Protein AF-0000000081146715 (afdb_homodimer)

Solvent-accessible surface area (backbone atoms only — not comparable to full-atom values): 45209 Å² total; per-residue (Å²): 127,72,46,74,54,87,83,62,74,78,81,77,80,57,72,87,65,44,76,80,65,66,71,58,29,71,64,42,67,72,44,75,49,73,45,80,36,56,52,77,48,71,72,80,47,85,77,54,49,49,29,38,71,44,79,51,42,86,65,31,27,33,36,48,59,68,23,32,41,35,41,29,32,32,41,24,30,67,86,64,44,73,42,48,93,85,55,58,56,22,58,45,74,35,42,71,51,36,47,24,24,23,55,40,36,24,40,64,80,39,73,76,45,79,46,63,80,45,34,33,60,51,37,51,50,50,51,52,61,66,35,25,54,68,46,35,73,46,67,39,42,38,28,51,28,49,66,72,55,65,40,67,59,45,28,33,28,84,78,42,69,14,60,30,38,33,60,47,19,73,50,38,45,67,39,28,73,38,74,31,43,40,70,66,80,48,55,79,30,61,38,77,46,48,42,63,51,60,48,29,38,34,38,38,36,31,61,39,57,42,43,52,36,31,24,23,65,55,92,77,75,56,58,31,70,46,68,75,44,59,37,38,34,41,27,37,32,32,51,27,71,66,56,52,50,50,48,60,55,48,30,70,75,42,56,38,60,45,66,38,65,35,64,44,71,48,76,48,79,41,61,54,66,36,40,68,46,78,44,73,62,72,40,77,43,75,44,47,33,31,38,34,38,34,30,29,51,38,60,17,71,75,31,25,37,52,41,45,64,76,33,18,38,56,73,44,41,30,34,42,32,32,26,51,71,82,40,55,47,50,81,62,60,48,67,37,37,73,60,94,37,57,32,46,40,65,51,53,51,36,33,36,47,62,58,70,35,58,96,38,73,37,32,41,69,66,22,70,70,38,31,75,55,35,49,27,56,43,44,41,66,70,36,63,51,58,76,49,88,65,29,42,59,74,87,45,76,35,40,32,26,41,38,41,32,30,72,47,52,31,90,48,47,28,26,42,36,39,41,36,33,28,84,28,37,40,34,34,39,70,87,48,50,65,46,79,86,130,89,76,68,49,86,82,34,76,49,72,46,69,58,74,41,68,48,50,78,66,74,56,53,71,48,66,52,54,69,42,51,50,74,46,81,36,58,51,78,50,72,72,80,48,85,76,55,47,49,29,38,72,45,80,50,42,86,65,30,28,34,37,46,60,69,23,32,42,37,40,28,32,33,41,24,30,69,87,64,45,73,41,49,92,84,58,57,55,22,57,46,75,34,42,71,50,37,46,24,25,24,52,38,36,23,41,63,82,38,73,77,39,84,46,63,78,45,34,34,60,51,36,51,49,50,51,54,63,63,27,17,56,45,15,33,68,9,65,38,37,28,25,50,27,50,64,72,54,65,40,68,57,45,29,34,27,86,78,41,67,15,59,30,38,32,59,48,18,73,42,37,44,68,36,24,50,31,59,28,36,40,68,65,80,48,54,79,30,63,36,87,60,62,42,64,52,62,50,30,39,34,40,38,35,32,60,42,58,40,43,53,35,31,24,23,66,54,92,77,75,55,58,31,70,46,67,75,46,58,36,39,34,42,28,37,32,33,51,27,69,68,55,51,53,50,50,60,54,48,29,70,78,42,58,48,74,45,68,38,66,34,69,50,75,48,75,48,80,42,61,55,66,38,40,68,46,77,43,72,62,72,40,78,40,74,43,47,36,32,39,34,40,33,31,28,54,39,62,17,72,75,29,25,37,53,42,44,63,75,35,19,39,56,70,45,40,28,35,42,31,30,27,51,69,82,39,54,47,51,79,65,58,48,67,35,37,72,60,94,80,57,45,50,62,65,52,52,52,36,33,35,46,64,58,67,36,58,96,44,100,57,54,51,68,69,45,78,70,36,31,76,55,36,49,27,57,43,44,41,69,69,36,78,78,58,75,49,89,89,45,90,65,60,55,42,77,33,40,32,26,42,39,40,32,31,71,45,52,30,89,48,48,28,25,42,37,39,40,35,33,27,84,29,36,39,36,35,38,71,87,50,49,64,44,78,87

Secondary structure (DSSP, 8-state):
-PBPPSS-------GGG-TT-PPPB--SEEEEEEEEE--SS-TT-TTPPEEEEEPPPTTEEE-GGG-EEEEEEEEEETTSPPPPTT--EEEPS-HHHHTEEEEEEEETTEE-----S-HHHHHHHHHHHH--HHHHTTGGGGGT-----TTTT---TTTSS-HHHHHHHHHHGGG--EEEEE----GGGG-SSPBPTT--EEEEEEEPPHHHHEEE--SS--EEEEEEEEEEEEEEEEE-HHHHHHHHHHHHHS-EEEEEEEEEEEEEEE-TT-SEEEEEEEEEEEPPSEEEEEEEEHHHHT--SSS-TT-B--TTEEEEEEEETTEEEEEEEEE-B-SSS-B-HHHHHHHHHHTT-TTSS---S--HHHHHTTB--EEEES-TT--GGGSEEPP-EEEEEEEEEESS--SS-EEEEEEEEEEEEEEE-TT--EEE-/-PPPPSS---B---GGG-TT-PPPEE-SEEEEEEEEE--SS-TT-TTSPEEEEEPPPTTEEE-GGG-EEEEEEEEEETTSPPPPTT--EEEPS-HHHHTEEEEEEEETTEEEE---TTHHHHHHHHHHHH--HHHHTTGGGGGT-----TTTT---TTTSS-HHHHHHHHHHGGG--EEEEE----GGGG-SSPBPTT--EEEEEEEPPHHHHEEE--SS--EEEEEEEEEEEEEEEEE-HHHHHHHHHHHHHS-EEEEEEEEEEEEEEE-TT-SEEEEEEEEEEEPPSEEEEEEEEHHHHT--SSS-TT-B--TTEEEEEEEETTEEEEEEEEE-B-SSS-B-HHHHHHHHHHTT-TTSS---S--HHHHTTTB--EEEES-TT---TTS-PPB-EEEEEEEEEESS--SS-EEEEEEEEEEEEEEE-TT--EEE-

Foldseek 3Di:
DDDDDPPDPDDDDDPVPVVVPDDDDDAWFDDKDKDKWFFPDDLPDPFFWTKTKDDFDLFKWFQLLPKKKKFKKAKDFLVRHWDDPPFAKFWQALLVFQQFQDKWKDKVRHTPFDADSHRSVLVVVCCQLAAFDVCQCPVSCLSLGHQWDPDSLALGCPDGPTPSSVSRSVQHPRGHMDMHMDHRSTWVSPWPDIGDTPIMMMMITGGDFQLQTMAGPDPDGGMGMGIDGMIIIIIMTGTDPVVSVVVLVVLQVPWDKTKTKHKYKDKDKDFFQDFKDKFWQPDFWWDFQKKKKFKAFPPSVNGHNRGHRQQGACLQWAWKWKAKQRATVPNDTQGAGLPPVLPRVVQVQQSCVQSPNHPHPGRGSDDSVVCNGRNVMGMGRPHPVPPPRVDDDDTDTIGMMMIIGHPGTHRHMMMMMMMTIHMKMWIQHSVRDIDID/DDDDDPVDPDDDDDPVPPPPDDDDDDAWFDDKDKDKWFFPDDLPDVFFWTKTKDDFDLFKWFQLLPKKKKFKKAKDFLVRHWDDQPFFKFWQALLLFQQFQWKWKDKVRHTPFGADSHRVVLVVVCCQLAAFPVCQCPVSCLSLHHQWDPDSLALGCPDGPTPSSVSRSVQHPRGHIHMHMDHRSTWVSPWPDIGDTPIMMMMITGGDFQLLTMAGPDPDGGMDMGIDGMIIIIIMIGTDPVVSVVVLVVLQVPWDKTKTKHKYKDKDKDFFQDFKDKFWQPDFWWDFQKKKKFKAFPDSVNGHNRGHRQQGACLQWAWKWKAKQRATVPNDTQGAGLPPVLPRVVQVQQSCVQSPNPPHPGRGSDDSVVCNGRNVMGMGRPHPVPPPPVDDDDTDTIGMMMIIGHPGTHRHMMMMMMMTIHMKMWIQHSVRDIDID

Structure (mmCIF, N/CA/C/O backbone):
data_AF-0000000081146715-model_v1
#
loop_
_entity.id
_entity.type
_entity.pdbx_description
1 polymer 'Uncharacterized protein'
#
loop_
_atom_site.group_PDB
_atom_site.id
_atom_site.type_symbol
_atom_site.label_atom_id
_atom_site.label_alt_id
_atom_site.label_comp_id
_atom_site.label_asym_id
_atom_site.label_entity_id
_atom_site.label_seq_id
_atom_site.pdbx_PDB_ins_code
_atom_site.Cartn_x
_atom_site.Cartn_y
_atom_site.Cartn_z
_atom_site.occupancy
_atom_site.B_iso_or_equiv
_atom_site.auth_seq_id
_atom_site.auth_comp_id
_atom_site.auth_asym_id
_atom_site.auth_atom_id
_atom_site.pdbx_PDB_model_num
ATOM 1 N N . MET A 1 1 ? 29.25 29.656 8.055 1 38.78 1 MET A N 1
ATOM 2 C CA . MET A 1 1 ? 30.109 28.547 8.5 1 38.78 1 MET A CA 1
ATOM 3 C C . MET A 1 1 ? 29.281 27.297 8.75 1 38.78 1 MET A C 1
ATOM 5 O O . MET A 1 1 ? 28.234 27.359 9.422 1 38.78 1 MET A O 1
ATOM 9 N N . ALA A 1 2 ? 29.469 26.297 7.902 1 53.12 2 ALA A N 1
ATOM 10 C CA . ALA A 1 2 ? 28.781 25.031 8.039 1 53.12 2 ALA A CA 1
ATOM 11 C C . ALA A 1 2 ? 29.422 24.172 9.125 1 53.12 2 ALA A C 1
ATOM 13 O O . ALA A 1 2 ? 30.625 24.203 9.328 1 53.12 2 ALA A O 1
ATOM 14 N N . PHE A 1 3 ? 28.578 23.719 10.188 1 57.59 3 PHE A N 1
ATOM 15 C CA . PHE A 1 3 ? 29.094 22.938 11.297 1 57.59 3 PHE A CA 1
ATOM 16 C C . PHE A 1 3 ? 28.766 21.453 11.125 1 57.59 3 PHE A C 1
ATOM 18 O O . PHE A 1 3 ? 27.672 21.109 10.68 1 57.59 3 PHE A O 1
ATOM 25 N N . VAL A 1 4 ? 29.875 20.609 11.125 1 52.94 4 VAL A N 1
ATOM 26 C CA . VAL A 1 4 ? 29.734 19.156 11.172 1 52.94 4 VAL A CA 1
ATOM 27 C C . VAL A 1 4 ? 29.156 18.75 12.531 1 52.94 4 VAL A C 1
ATOM 29 O O . VAL A 1 4 ? 29.453 19.359 13.555 1 52.94 4 VAL A O 1
ATOM 32 N N . SER A 1 5 ? 28.219 17.938 12.414 1 57.41 5 SER A N 1
ATOM 33 C CA . SER A 1 5 ? 27.688 17.438 13.672 1 57.41 5 SER A CA 1
ATOM 34 C C . SER A 1 5 ? 28.781 16.797 14.516 1 57.41 5 SER A C 1
ATOM 36 O O . SER A 1 5 ? 29.719 16.188 13.977 1 57.41 5 SER A O 1
ATOM 38 N N . ASP A 1 6 ? 28.922 17.219 15.688 1 57.03 6 ASP A N 1
ATOM 39 C CA . ASP A 1 6 ? 29.922 16.703 16.625 1 57.03 6 ASP A CA 1
ATOM 40 C C . ASP A 1 6 ? 29.781 15.188 16.781 1 57.03 6 ASP A C 1
ATOM 42 O O . ASP A 1 6 ? 30.703 14.523 17.266 1 57.03 6 ASP A O 1
ATOM 46 N N . LEU A 1 7 ? 28.656 14.664 16.453 1 56.78 7 LEU A N 1
ATOM 47 C CA . LEU A 1 7 ? 28.422 13.273 16.828 1 56.78 7 LEU A CA 1
ATOM 48 C C . LEU A 1 7 ? 28.938 12.32 15.758 1 56.78 7 LEU A C 1
ATOM 50 O O . LEU A 1 7 ? 29.391 11.219 16.062 1 56.78 7 LEU A O 1
ATOM 54 N N . ASN A 1 8 ? 28.719 12.602 14.5 1 56.78 8 ASN A N 1
ATOM 55 C CA . ASN A 1 8 ? 29.219 11.734 13.438 1 56.78 8 ASN A CA 1
ATOM 56 C C . ASN A 1 8 ? 30.109 12.484 12.469 1 56.78 8 ASN A C 1
ATOM 58 O O . ASN A 1 8 ? 29.641 13.266 11.641 1 56.78 8 ASN A O 1
ATOM 62 N N . THR A 1 9 ? 31.375 12.391 12.672 1 63.06 9 THR A N 1
ATOM 63 C CA . THR A 1 9 ? 32.406 13.125 11.945 1 63.06 9 THR A CA 1
ATOM 64 C C . THR A 1 9 ? 32.75 12.438 10.633 1 63.06 9 THR A C 1
ATOM 66 O O . THR A 1 9 ? 33.594 12.898 9.883 1 63.06 9 THR A O 1
ATOM 69 N N . GLY A 1 10 ? 32.156 11.336 10.492 1 65.56 10 GLY A N 1
ATOM 70 C CA . GLY A 1 10 ? 32.469 10.68 9.234 1 65.56 10 GLY A CA 1
ATOM 71 C C . GLY A 1 10 ? 32 11.461 8.016 1 65.56 10 GLY A C 1
ATOM 72 O O . GLY A 1 10 ? 30.906 12.008 8 1 65.56 10 GLY A O 1
ATOM 73 N N . VAL A 1 11 ? 33.062 11.789 7.156 1 68.75 11 VAL A N 1
ATOM 74 C CA . VAL A 1 11 ? 32.781 12.508 5.922 1 68.75 11 VAL A CA 1
ATOM 75 C C . VAL A 1 11 ? 32.75 11.539 4.746 1 68.75 11 VAL A C 1
ATOM 77 O O . VAL A 1 11 ? 33.562 10.633 4.66 1 68.75 11 VAL A O 1
ATOM 80 N N . GLN A 1 12 ? 31.688 11.477 4.086 1 70.88 12 GLN A N 1
ATOM 81 C CA . GLN A 1 12 ? 31.594 10.648 2.891 1 70.88 12 GLN A CA 1
ATOM 82 C C . GLN A 1 12 ? 31.188 11.477 1.677 1 70.88 12 GLN A C 1
ATOM 84 O O . GLN A 1 12 ? 30.438 12.461 1.806 1 70.88 12 GLN A O 1
ATOM 89 N N . GLU A 1 13 ? 31.875 11.156 0.537 1 70.62 13 GLU A N 1
ATOM 90 C CA . GLU A 1 13 ? 31.5 11.766 -0.735 1 70.62 13 GLU A CA 1
ATOM 91 C C . GLU A 1 13 ? 30.266 11.109 -1.321 1 70.62 13 GLU A C 1
ATOM 93 O O . GLU A 1 13 ? 30.094 9.891 -1.235 1 70.62 13 GLU A O 1
ATOM 98 N N . PRO A 1 14 ? 29.391 11.945 -1.82 1 70.62 14 PRO A N 1
ATOM 99 C CA . PRO A 1 14 ? 28.25 11.344 -2.518 1 70.62 14 PRO A CA 1
ATOM 100 C C . PRO A 1 14 ? 28.672 10.453 -3.684 1 70.62 14 PRO A C 1
ATOM 102 O O . PRO A 1 14 ? 29.734 10.664 -4.273 1 70.62 14 PRO A O 1
ATOM 105 N N . GLU A 1 15 ? 27.891 9.539 -3.906 1 71.81 15 GLU A N 1
ATOM 106 C CA . GLU A 1 15 ? 28.172 8.562 -4.953 1 71.81 15 GLU A CA 1
ATOM 107 C C . GLU A 1 15 ? 28.406 9.242 -6.297 1 71.81 15 GLU A C 1
ATOM 109 O O . GLU A 1 15 ? 29.234 8.781 -7.094 1 71.81 15 GLU A O 1
ATOM 114 N N . ASP A 1 16 ? 27.75 10.352 -6.422 1 68 16 ASP A N 1
ATOM 115 C CA . ASP A 1 16 ? 27.828 11.055 -7.699 1 68 16 ASP A CA 1
ATOM 116 C C . ASP A 1 16 ? 29.234 11.617 -7.934 1 68 16 ASP A C 1
ATOM 118 O O . ASP A 1 16 ? 29.609 11.906 -9.07 1 68 16 ASP A O 1
ATOM 122 N N . LEU A 1 17 ? 29.891 11.648 -6.855 1 67.62 17 LEU A N 1
ATOM 123 C CA . LEU A 1 17 ? 31.203 12.242 -6.965 1 67.62 17 LEU A CA 1
ATOM 124 C C . LEU A 1 17 ? 32.281 11.172 -7.043 1 67.62 17 LEU A C 1
ATOM 126 O O . LEU A 1 17 ? 33.469 11.477 -7.195 1 67.62 17 LEU A O 1
ATOM 130 N N . LEU A 1 18 ? 31.797 9.93 -6.922 1 70.56 18 LEU A N 1
ATOM 131 C CA . LEU A 1 18 ? 32.75 8.844 -7.09 1 70.56 18 LEU A CA 1
ATOM 132 C C . LEU A 1 18 ? 33.094 8.641 -8.562 1 70.56 18 LEU A C 1
ATOM 134 O O . LEU A 1 18 ? 32.844 7.578 -9.125 1 70.56 18 LEU A O 1
ATOM 138 N N . LEU A 1 19 ? 33.781 9.586 -9.047 1 69.38 19 LEU A N 1
ATOM 139 C CA . LEU A 1 19 ? 34 9.695 -10.484 1 69.38 19 LEU A CA 1
ATOM 140 C C . LEU A 1 19 ? 34.969 8.609 -10.961 1 69.38 19 LEU A C 1
ATOM 142 O O . LEU A 1 19 ? 34.969 8.266 -12.148 1 69.38 19 LEU A O 1
ATOM 146 N N . PHE A 1 20 ? 35.688 8.195 -10.102 1 66.81 20 PHE A N 1
ATOM 147 C CA . PHE A 1 20 ? 36.719 7.254 -10.508 1 66.81 20 PHE A CA 1
ATOM 148 C C . PHE A 1 20 ? 36.344 5.832 -10.117 1 66.81 20 PHE A C 1
ATOM 150 O O . PHE A 1 20 ? 37.125 4.898 -10.32 1 66.81 20 PHE A O 1
ATOM 157 N N . ALA A 1 21 ? 35.219 5.863 -9.469 1 68.12 21 ALA A N 1
ATOM 158 C CA . ALA A 1 21 ? 34.719 4.52 -9.141 1 68.12 21 ALA A CA 1
ATOM 159 C C . ALA A 1 21 ? 34.094 3.854 -10.352 1 68.12 21 ALA A C 1
ATOM 161 O O . ALA A 1 21 ? 33 4.246 -10.789 1 68.12 21 ALA A O 1
ATOM 162 N N . ASP A 1 22 ? 34.844 3.09 -11.117 1 64.5 22 ASP A N 1
ATOM 163 C CA . ASP A 1 22 ? 34.344 2.41 -12.312 1 64.5 22 ASP A CA 1
ATOM 164 C C . ASP A 1 22 ? 33.562 1.148 -11.938 1 64.5 22 ASP A C 1
ATOM 166 O O . ASP A 1 22 ? 33.906 0.464 -10.977 1 64.5 22 ASP A O 1
ATOM 170 N N . PRO A 1 23 ? 32.406 1.051 -12.617 1 70.38 23 PRO A N 1
ATOM 171 C CA . PRO A 1 23 ? 31.703 -0.214 -12.391 1 70.38 23 PRO A CA 1
ATOM 172 C C . PRO A 1 23 ? 32.5 -1.429 -12.836 1 70.38 23 PRO A C 1
ATOM 174 O O . PRO A 1 23 ? 33.344 -1.323 -13.742 1 70.38 23 PRO A O 1
ATOM 177 N N . PRO A 1 24 ? 32.375 -2.482 -12.125 1 71.69 24 PRO A N 1
ATOM 178 C CA . PRO A 1 24 ? 33.094 -3.695 -12.508 1 71.69 24 PRO A CA 1
ATOM 179 C C . PRO A 1 24 ? 32.625 -4.273 -13.836 1 71.69 24 PRO A C 1
ATOM 181 O O . PRO A 1 24 ? 31.516 -4.008 -14.266 1 71.69 24 PRO A O 1
ATOM 184 N N . ASN A 1 25 ? 33.562 -4.906 -14.578 1 69.94 25 ASN A N 1
ATOM 185 C CA . ASN A 1 25 ? 33.219 -5.621 -15.805 1 69.94 25 ASN A CA 1
ATOM 186 C C . ASN A 1 25 ? 32.438 -6.898 -15.5 1 69.94 25 ASN A C 1
ATOM 188 O O . ASN A 1 25 ? 32.75 -7.602 -14.539 1 69.94 25 ASN A O 1
ATOM 192 N N . GLN A 1 26 ? 31.375 -6.996 -16.219 1 73.56 26 GLN A N 1
ATOM 193 C CA . GLN A 1 26 ? 30.625 -8.242 -16.109 1 73.56 26 GLN A CA 1
ATOM 194 C C . GLN A 1 26 ? 31.031 -9.227 -17.203 1 73.56 26 GLN A C 1
ATOM 196 O O . GLN A 1 26 ? 30.781 -8.977 -18.391 1 73.56 26 GLN A O 1
ATOM 201 N N . VAL A 1 27 ? 31.703 -10.273 -16.812 1 73.44 27 VAL A N 1
ATOM 202 C CA . VAL A 1 27 ? 32.156 -11.258 -17.781 1 73.44 27 VAL A CA 1
ATOM 203 C C . VAL A 1 27 ? 31.562 -12.625 -17.453 1 73.44 27 VAL A C 1
ATOM 205 O O . VAL A 1 27 ? 31.703 -13.578 -18.219 1 73.44 27 VAL A O 1
ATOM 208 N N . ALA A 1 28 ? 30.766 -12.68 -16.5 1 79.31 28 ALA A N 1
ATOM 209 C CA . ALA A 1 28 ? 30.266 -13.961 -15.984 1 79.31 28 ALA A CA 1
ATOM 210 C C . ALA A 1 28 ? 29.172 -14.516 -16.875 1 79.31 28 ALA A C 1
ATOM 212 O O . ALA A 1 28 ? 29.109 -15.727 -17.109 1 79.31 28 ALA A O 1
ATOM 213 N N . VAL A 1 29 ? 28.328 -13.68 -17.438 1 82.5 29 VAL A N 1
ATOM 214 C CA . VAL A 1 29 ? 27.219 -14.109 -18.281 1 82.5 29 VAL A CA 1
ATOM 215 C C . VAL A 1 29 ? 27.562 -13.906 -19.75 1 82.5 29 VAL A C 1
ATOM 217 O O . VAL A 1 29 ? 27.859 -12.781 -20.172 1 82.5 29 VAL A O 1
ATOM 220 N N . GLN A 1 30 ? 27.5 -14.953 -20.438 1 82.38 30 GLN A N 1
ATOM 221 C CA . GLN A 1 30 ? 27.859 -14.883 -21.844 1 82.38 30 GLN A CA 1
ATOM 222 C C . GLN A 1 30 ? 26.641 -14.617 -22.719 1 82.38 30 GLN A C 1
ATOM 224 O O . GLN A 1 30 ? 26.703 -13.852 -23.672 1 82.38 30 GLN A O 1
ATOM 229 N N . LYS A 1 31 ? 25.656 -15.375 -22.344 1 85.31 31 LYS A N 1
ATOM 230 C CA . LYS A 1 31 ? 24.453 -15.289 -23.172 1 85.31 31 LYS A CA 1
ATOM 231 C C . LYS A 1 31 ? 23.203 -15.617 -22.375 1 85.31 31 LYS A C 1
ATOM 233 O O . LYS A 1 31 ? 23.219 -16.5 -21.516 1 85.31 31 LYS A O 1
ATOM 238 N N . ILE A 1 32 ? 22.141 -14.844 -22.641 1 88.69 32 ILE A N 1
ATOM 239 C CA . ILE A 1 32 ? 20.797 -15.141 -22.141 1 88.69 32 ILE A CA 1
ATOM 240 C C . ILE A 1 32 ? 19.828 -15.273 -23.297 1 88.69 32 ILE A C 1
ATOM 242 O O . ILE A 1 32 ? 19.781 -14.422 -24.188 1 88.69 32 ILE A O 1
ATOM 246 N N . TYR A 1 33 ? 19.125 -16.422 -23.359 1 89.12 33 TYR A N 1
ATOM 247 C CA . TYR A 1 33 ? 18.203 -16.625 -24.469 1 89.12 33 TYR A CA 1
ATOM 248 C C . TYR A 1 33 ? 17 -17.469 -24.047 1 89.12 33 TYR A C 1
ATOM 250 O O . TYR A 1 33 ? 17.047 -18.141 -23 1 89.12 33 TYR A O 1
ATOM 258 N N . TYR A 1 34 ? 15.938 -17.438 -24.812 1 92.81 34 TYR A N 1
ATOM 259 C CA . TYR A 1 34 ? 14.727 -18.203 -24.547 1 92.81 34 TYR A CA 1
ATOM 260 C C . TYR A 1 34 ? 14.672 -19.438 -25.453 1 92.81 34 TYR A C 1
ATOM 262 O O . TYR A 1 34 ? 14.859 -19.344 -26.656 1 92.81 34 TYR A O 1
ATOM 270 N N . SER A 1 35 ? 14.469 -20.5 -24.812 1 94.12 35 SER A N 1
ATOM 271 C CA . SER A 1 35 ? 14.203 -21.75 -25.516 1 94.12 35 SER A CA 1
ATOM 272 C C . SER A 1 35 ? 12.711 -22.078 -25.5 1 94.12 35 SER A C 1
ATOM 274 O O . SER A 1 35 ? 12.102 -22.141 -24.422 1 94.12 35 SER A O 1
ATOM 276 N N . GLU A 1 36 ? 12.188 -22.328 -26.641 1 95.5 36 GLU A N 1
ATOM 277 C CA . GLU A 1 36 ? 10.773 -22.688 -26.734 1 95.5 36 GLU A CA 1
ATOM 278 C C . GLU A 1 36 ? 10.578 -24.203 -26.625 1 95.5 36 GLU A C 1
ATOM 280 O O . GLU A 1 36 ? 11.094 -24.953 -27.438 1 95.5 36 GLU A O 1
ATOM 285 N N . ILE A 1 37 ? 9.867 -24.531 -25.625 1 95.75 37 ILE A N 1
ATOM 286 C CA . ILE A 1 37 ? 9.609 -25.938 -25.359 1 95.75 37 ILE A CA 1
ATOM 287 C C . ILE A 1 37 ? 8.141 -26.25 -25.625 1 95.75 37 ILE A C 1
ATOM 289 O O . ILE A 1 37 ? 7.246 -25.641 -25.031 1 95.75 37 ILE A O 1
ATOM 293 N N . ARG A 1 38 ? 7.914 -27.219 -26.438 1 93.94 38 ARG A N 1
ATOM 294 C CA . ARG A 1 38 ? 6.555 -27.641 -26.734 1 93.94 38 ARG A CA 1
ATOM 295 C C . ARG A 1 38 ? 6.137 -28.812 -25.859 1 93.94 38 ARG A C 1
ATOM 297 O O . ARG A 1 38 ? 6.988 -29.547 -25.359 1 93.94 38 ARG A O 1
ATOM 304 N N . PRO A 1 39 ? 4.852 -28.953 -25.688 1 93.31 39 PRO A N 1
ATOM 305 C CA . PRO A 1 39 ? 4.383 -30.047 -24.828 1 93.31 39 PRO A CA 1
ATOM 306 C C . PRO A 1 39 ? 4.68 -31.422 -25.422 1 93.31 39 PRO A C 1
ATOM 308 O O . PRO A 1 39 ? 4.672 -31.594 -26.641 1 93.31 39 PRO A O 1
ATOM 311 N N . ILE A 1 40 ? 4.918 -32.312 -24.547 1 87.5 40 ILE A N 1
ATOM 312 C CA . ILE A 1 40 ? 5.164 -33.719 -24.953 1 87.5 40 ILE A CA 1
ATOM 313 C C . ILE A 1 40 ? 3.838 -34.406 -25.25 1 87.5 40 ILE A C 1
ATOM 315 O O . ILE A 1 40 ? 3.77 -35.281 -26.109 1 87.5 40 ILE A O 1
ATOM 319 N N . SER A 1 41 ? 2.867 -34.031 -24.469 1 73.62 41 SER A N 1
ATOM 320 C CA . SER A 1 41 ? 1.564 -34.688 -24.625 1 73.62 41 SER A CA 1
ATOM 321 C C . SER A 1 41 ? 0.753 -34.031 -25.734 1 73.62 41 SER A C 1
ATOM 323 O O . SER A 1 41 ? 0.976 -32.875 -26.078 1 73.62 41 SER A O 1
ATOM 325 N N . SER A 1 42 ? -0.031 -34.844 -26.453 1 68.56 42 SER A N 1
ATOM 326 C CA . SER A 1 42 ? -0.938 -34.344 -27.484 1 68.56 42 SER A CA 1
ATOM 327 C C . SER A 1 42 ? -2.074 -33.531 -26.859 1 68.56 42 SER A C 1
ATOM 329 O O . SER A 1 42 ? -2.488 -33.812 -25.719 1 68.56 42 SER A O 1
ATOM 331 N N . PHE A 1 43 ? -2.484 -32.375 -27.484 1 65.25 43 PHE A N 1
ATOM 332 C CA . PHE A 1 43 ? -3.547 -31.469 -27.031 1 65.25 43 PHE A CA 1
ATOM 333 C C . PHE A 1 43 ? -4.902 -32.156 -27.109 1 65.25 43 PHE A C 1
ATOM 335 O O . PHE A 1 43 ? -5.883 -31.688 -26.547 1 65.25 43 PHE A O 1
ATOM 342 N N . ASP A 1 44 ? -4.938 -33.281 -27.781 1 62.19 44 ASP A N 1
ATOM 343 C CA . ASP A 1 44 ? -6.207 -33.812 -28.25 1 62.19 44 ASP A CA 1
ATOM 344 C C . ASP A 1 44 ? -7.066 -34.312 -27.094 1 62.19 44 ASP A C 1
ATOM 346 O O . ASP A 1 44 ? -8.297 -34.25 -27.156 1 62.19 44 ASP A O 1
ATOM 350 N N . THR A 1 45 ? -6.414 -34.781 -26.031 1 63 45 THR A N 1
ATOM 351 C CA . THR A 1 45 ? -7.289 -35.312 -24.984 1 63 45 THR A CA 1
ATOM 352 C C . THR A 1 45 ? -7.586 -34.25 -23.938 1 63 45 THR A C 1
ATOM 354 O O . THR A 1 45 ? -6.668 -33.625 -23.422 1 63 45 THR A O 1
ATOM 357 N N . GLU A 1 46 ? -8.875 -33.875 -23.875 1 65.31 46 GLU A N 1
ATOM 358 C CA . GLU A 1 46 ? -9.398 -32.812 -23.031 1 65.31 46 GLU A CA 1
ATOM 359 C C . GLU A 1 46 ? -8.953 -33 -21.578 1 65.31 46 GLU A C 1
ATOM 361 O O . GLU A 1 46 ? -8.828 -32 -20.828 1 65.31 46 GLU A O 1
ATOM 366 N N . SER A 1 47 ? -8.562 -34.125 -21.281 1 72.75 47 SER A N 1
ATOM 367 C CA . SER A 1 47 ? -8.344 -34.344 -19.844 1 72.75 47 SER A CA 1
ATOM 368 C C . SER A 1 47 ? -6.867 -34.531 -19.531 1 72.75 47 SER A C 1
ATOM 370 O O . SER A 1 47 ? -6.461 -34.5 -18.375 1 72.75 47 SER A O 1
ATOM 372 N N . ALA A 1 48 ? -6.148 -34.562 -20.578 1 83.81 48 ALA A N 1
ATOM 373 C CA . ALA A 1 48 ? -4.742 -34.875 -20.297 1 83.81 48 ALA A CA 1
ATOM 374 C C . ALA A 1 48 ? -3.996 -33.594 -19.875 1 83.81 48 ALA A C 1
ATOM 376 O O . ALA A 1 48 ? -4.246 -32.531 -20.406 1 83.81 48 ALA A O 1
ATOM 377 N N . PRO A 1 49 ? -3.117 -33.781 -18.922 1 90.75 49 PRO A N 1
ATOM 378 C CA . PRO A 1 49 ? -2.307 -32.625 -18.516 1 90.75 49 PRO A CA 1
ATOM 379 C C . PRO A 1 49 ? -1.304 -32.219 -19.578 1 90.75 49 PRO A C 1
ATOM 381 O O . PRO A 1 49 ? -0.918 -33.031 -20.422 1 90.75 49 PRO A O 1
ATOM 384 N N . LEU A 1 50 ? -1 -30.969 -19.641 1 92.94 50 LEU A N 1
ATOM 385 C CA . LEU A 1 50 ? 0.091 -30.484 -20.469 1 92.94 50 LEU A CA 1
ATOM 386 C C . LEU A 1 50 ? 1.438 -30.688 -19.797 1 92.94 50 LEU A C 1
ATOM 388 O O . LEU A 1 50 ? 1.648 -30.234 -18.672 1 92.94 50 LEU A O 1
ATOM 392 N N . GLU A 1 51 ? 2.287 -31.375 -20.469 1 94.25 51 GLU A N 1
ATOM 393 C CA . GLU A 1 51 ? 3.588 -31.688 -19.875 1 94.25 51 GLU A CA 1
ATOM 394 C C . GLU A 1 51 ? 4.723 -31.078 -20.688 1 94.25 51 GLU A C 1
ATOM 396 O O . GLU A 1 51 ? 4.75 -31.219 -21.922 1 94.25 51 GLU A O 1
ATOM 401 N N . PHE A 1 52 ? 5.566 -30.375 -20.016 1 95.69 52 PHE A N 1
ATOM 402 C CA . PHE A 1 52 ? 6.766 -29.812 -20.609 1 95.69 52 PHE A CA 1
ATOM 403 C C . PHE A 1 52 ? 8.023 -30.375 -19.953 1 95.69 52 PHE A C 1
ATOM 405 O O . PHE A 1 52 ? 8.062 -30.562 -18.734 1 95.69 52 PHE A O 1
ATOM 412 N N . ALA A 1 53 ? 9.031 -30.625 -20.734 1 95.88 53 ALA A N 1
ATOM 413 C CA . ALA A 1 53 ? 10.336 -31.078 -20.234 1 95.88 53 ALA A CA 1
ATOM 414 C C . ALA A 1 53 ? 11.445 -30.141 -20.688 1 95.88 53 ALA A C 1
ATOM 416 O O . ALA A 1 53 ? 11.633 -29.938 -21.891 1 95.88 53 ALA A O 1
ATOM 417 N N . VAL A 1 54 ? 12.055 -29.547 -19.719 1 96 54 VAL A N 1
ATOM 418 C CA . VAL A 1 54 ? 13.195 -28.688 -20 1 96 54 VAL A CA 1
ATOM 419 C C . VAL A 1 54 ? 14.492 -29.391 -19.609 1 96 54 VAL A C 1
ATOM 421 O O . VAL A 1 54 ? 14.906 -29.344 -18.438 1 96 54 VAL A O 1
ATOM 424 N N . PRO A 1 55 ? 15.117 -29.859 -20.562 1 92.25 55 PRO A N 1
ATOM 425 C CA . PRO A 1 55 ? 16.359 -30.547 -20.234 1 92.25 55 PRO A CA 1
ATOM 426 C C . PRO A 1 55 ? 17.484 -29.594 -19.828 1 92.25 55 PRO A C 1
ATOM 428 O O . PRO A 1 55 ? 17.547 -28.469 -20.312 1 92.25 55 PRO A O 1
ATOM 431 N N . SER A 1 56 ? 18.25 -30.031 -18.922 1 90.06 56 SER A N 1
ATOM 432 C CA . SER A 1 56 ? 19.422 -29.266 -18.516 1 90.06 56 SER A CA 1
ATOM 433 C C . SER A 1 56 ? 20.641 -29.625 -19.375 1 90.06 56 SER A C 1
ATOM 435 O O . SER A 1 56 ? 20.781 -30.766 -19.812 1 90.06 56 SER A O 1
ATOM 437 N N . SER A 1 57 ? 21.297 -28.531 -19.766 1 83.19 57 SER A N 1
ATOM 438 C CA . SER A 1 57 ? 22.594 -28.734 -20.391 1 83.19 57 SER A CA 1
ATOM 439 C C . SER A 1 57 ? 23.734 -28.453 -19.406 1 83.19 57 SER A C 1
ATOM 441 O O . SER A 1 57 ? 23.547 -27.719 -18.422 1 83.19 57 SER A O 1
ATOM 443 N N . GLY A 1 58 ? 24.75 -29.141 -19.5 1 81.62 58 GLY A N 1
ATOM 444 C CA . GLY A 1 58 ? 25.875 -29.031 -18.578 1 81.62 58 GLY A CA 1
ATOM 445 C C . GLY A 1 58 ? 26.391 -27.609 -18.422 1 81.62 58 GLY A C 1
ATOM 446 O O . GLY A 1 58 ? 26.984 -27.266 -17.391 1 81.62 58 GLY A O 1
ATOM 447 N N . SER A 1 59 ? 26.094 -26.781 -19.312 1 86.62 59 SER A N 1
ATOM 448 C CA . SER A 1 59 ? 26.719 -25.453 -19.25 1 86.62 59 SER A CA 1
ATOM 449 C C . SER A 1 59 ? 25.688 -24.359 -19.094 1 86.62 59 SER A C 1
ATOM 451 O O . SER A 1 59 ? 26.031 -23.172 -19.094 1 86.62 59 SER A O 1
ATOM 453 N N . GLU A 1 60 ? 24.484 -24.719 -18.922 1 90.88 60 GLU A N 1
ATOM 454 C CA . GLU A 1 60 ? 23.453 -23.688 -18.922 1 90.88 60 GLU A CA 1
ATOM 455 C C . GLU A 1 60 ? 22.703 -23.656 -17.594 1 90.88 60 GLU A C 1
ATOM 457 O O . GLU A 1 60 ? 22.422 -24.703 -17 1 90.88 60 GLU A O 1
ATOM 462 N N . TYR A 1 61 ? 22.5 -22.469 -17.141 1 94.56 61 TYR A N 1
ATOM 463 C CA . TYR A 1 61 ? 21.641 -22.203 -15.984 1 94.56 61 TYR A CA 1
ATOM 464 C C . TYR A 1 61 ? 20.25 -21.75 -16.422 1 94.56 61 TYR A C 1
ATOM 466 O O . TYR A 1 61 ? 20.016 -21.531 -17.609 1 94.56 61 TYR A O 1
ATOM 474 N N . LEU A 1 62 ? 19.328 -21.75 -15.477 1 94.38 62 LEU A N 1
ATOM 475 C CA . LEU A 1 62 ? 17.969 -21.328 -15.789 1 94.38 62 LEU A CA 1
ATOM 476 C C . LEU A 1 62 ? 17.562 -20.125 -14.93 1 94.38 62 LEU A C 1
ATOM 478 O O . LEU A 1 62 ? 17.797 -20.125 -13.719 1 94.38 62 LEU A O 1
ATOM 482 N N . ASP A 1 63 ? 17.078 -19.156 -15.57 1 94.31 63 ASP A N 1
ATOM 483 C CA . ASP A 1 63 ? 16.406 -18.047 -14.875 1 94.31 63 ASP A CA 1
ATOM 484 C C . ASP A 1 63 ? 14.898 -18.281 -14.797 1 94.31 63 ASP A C 1
ATOM 486 O O . ASP A 1 63 ? 14.156 -17.922 -15.719 1 94.31 63 ASP A O 1
ATOM 490 N N . LEU A 1 64 ? 14.492 -18.812 -13.773 1 94.31 64 LEU A N 1
ATOM 491 C CA . LEU A 1 64 ? 13.109 -19.234 -13.617 1 94.31 64 LEU A CA 1
ATOM 492 C C . LEU A 1 64 ? 12.172 -18.016 -13.586 1 94.31 64 LEU A C 1
ATOM 494 O O . LEU A 1 64 ? 11.016 -18.109 -14 1 94.31 64 LEU A O 1
ATOM 498 N N . ARG A 1 65 ? 12.555 -16.906 -13.148 1 91.94 65 ARG A N 1
ATOM 499 C CA . ARG A 1 65 ? 11.719 -15.719 -13.023 1 91.94 65 ARG A CA 1
ATOM 500 C C . ARG A 1 65 ? 11.336 -15.172 -14.391 1 91.94 65 ARG A C 1
ATOM 502 O O . ARG A 1 65 ? 10.297 -14.523 -14.539 1 91.94 65 ARG A O 1
ATOM 509 N N . ARG A 1 66 ? 12.148 -15.477 -15.297 1 92.06 66 ARG A N 1
ATOM 510 C CA . ARG A 1 66 ? 11.922 -14.922 -16.625 1 92.06 66 ARG A CA 1
ATOM 511 C C . ARG A 1 66 ? 11.219 -15.922 -17.531 1 92.06 66 ARG A C 1
ATOM 513 O O . ARG A 1 66 ? 10.875 -15.609 -18.672 1 92.06 66 ARG A O 1
ATOM 520 N N . CYS A 1 67 ? 11 -17.047 -17.047 1 95.62 67 CYS A N 1
ATOM 521 C CA . CYS A 1 67 ? 10.266 -18.047 -17.828 1 95.62 67 CYS A CA 1
ATOM 522 C C . CYS A 1 67 ? 8.805 -17.625 -18 1 95.62 67 CYS A C 1
ATOM 524 O O . CYS A 1 67 ? 8.242 -16.969 -17.125 1 95.62 67 CYS A O 1
ATOM 526 N N . ARG A 1 68 ? 8.242 -18.141 -19.109 1 96.62 68 ARG A N 1
ATOM 527 C CA . ARG A 1 68 ? 6.867 -17.781 -19.422 1 96.62 68 ARG A CA 1
ATOM 528 C C . ARG A 1 68 ? 6.133 -18.922 -20.109 1 96.62 68 ARG A C 1
ATOM 530 O O . ARG A 1 68 ? 6.762 -19.797 -20.719 1 96.62 68 ARG A O 1
ATOM 537 N N . LEU A 1 69 ? 4.875 -18.859 -19.906 1 97.56 69 LEU A N 1
ATOM 538 C CA . LEU A 1 69 ? 3.984 -19.797 -20.594 1 97.56 69 LEU A CA 1
ATOM 539 C C . LEU A 1 69 ? 3.127 -19.078 -21.625 1 97.56 69 LEU A C 1
ATOM 541 O O . LEU A 1 69 ? 2.535 -18.031 -21.328 1 97.56 69 LEU A O 1
ATOM 545 N N . TYR A 1 70 ? 3.137 -19.578 -22.812 1 97.12 70 TYR A N 1
ATOM 546 C CA . TYR A 1 70 ? 2.281 -19.094 -23.891 1 97.12 70 TYR A CA 1
ATOM 547 C C . TYR A 1 70 ? 1.155 -20.078 -24.188 1 97.12 70 TYR A C 1
ATOM 549 O O . TYR A 1 70 ? 1.398 -21.266 -24.359 1 97.12 70 TYR A O 1
ATOM 557 N N . ILE A 1 71 ? -0.088 -19.562 -24.234 1 96.62 71 ILE A N 1
ATOM 558 C CA . ILE A 1 71 ? -1.251 -20.375 -24.547 1 96.62 71 ILE A CA 1
ATOM 559 C C . ILE A 1 71 ? -2.109 -19.672 -25.594 1 96.62 71 ILE A C 1
ATOM 561 O O . ILE A 1 71 ? -2.359 -18.469 -25.5 1 96.62 71 ILE A O 1
ATOM 565 N N . LYS A 1 72 ? -2.492 -20.406 -26.609 1 95.19 72 LYS A N 1
ATOM 566 C CA . LYS A 1 72 ? -3.537 -20 -27.547 1 95.19 72 LYS A CA 1
ATOM 567 C C . LYS A 1 72 ? -4.777 -20.875 -27.391 1 95.19 72 LYS A C 1
ATOM 569 O O . LYS A 1 72 ? -4.676 -22.109 -27.344 1 95.19 72 LYS A O 1
ATOM 574 N N . ALA A 1 73 ? -5.977 -20.234 -27.234 1 95.31 73 ALA A N 1
ATOM 575 C CA . ALA A 1 73 ? -7.191 -21 -26.953 1 95.31 73 ALA A CA 1
ATOM 576 C C . ALA A 1 73 ? -8.398 -20.391 -27.656 1 95.31 73 ALA A C 1
ATOM 578 O O . ALA A 1 73 ? -8.281 -19.344 -28.312 1 95.31 73 ALA A O 1
ATOM 579 N N . LYS A 1 74 ? -9.469 -21.125 -27.625 1 95.75 74 LYS A N 1
ATOM 580 C CA . LYS A 1 74 ? -10.758 -20.656 -28.141 1 95.75 74 LYS A CA 1
ATOM 581 C C . LYS A 1 74 ? -11.914 -21.266 -27.359 1 95.75 74 LYS A C 1
ATOM 583 O O . LYS A 1 74 ? -11.766 -22.328 -26.75 1 95.75 74 LYS A O 1
ATOM 588 N N . ILE A 1 75 ? -1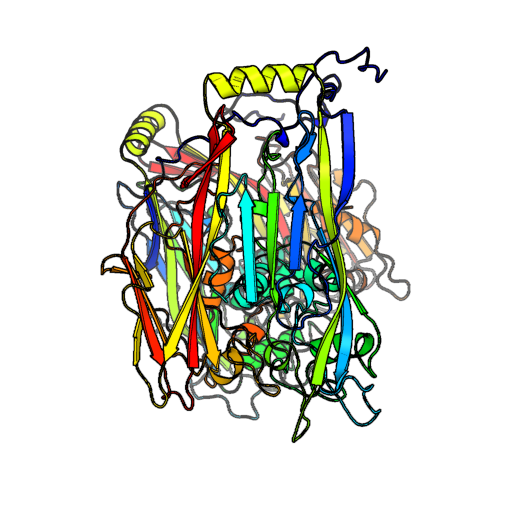3.008 -20.609 -27.312 1 96.75 75 ILE A N 1
ATOM 589 C CA . ILE A 1 75 ? -14.219 -21.094 -26.656 1 96.75 75 ILE A CA 1
ATOM 590 C C . ILE A 1 75 ? -15.219 -21.562 -27.703 1 96.75 75 ILE A C 1
ATOM 592 O O . ILE A 1 75 ? -15.492 -20.859 -28.672 1 96.75 75 ILE A O 1
ATOM 596 N N . THR A 1 76 ? -15.734 -22.766 -27.562 1 96.31 76 THR A N 1
ATOM 597 C CA . THR A 1 76 ? -16.734 -23.344 -28.453 1 96.31 76 THR A CA 1
ATOM 598 C C . THR A 1 76 ? -17.875 -23.969 -27.656 1 96.31 76 THR A C 1
ATOM 600 O O . THR A 1 76 ? -17.828 -23.984 -26.422 1 96.31 76 THR A O 1
ATOM 603 N N . LYS A 1 77 ? -18.875 -24.391 -28.391 1 95 77 LYS A N 1
ATOM 604 C CA . LYS A 1 77 ? -19.875 -25.25 -27.75 1 95 77 LYS A CA 1
ATOM 605 C C . LYS A 1 77 ? -19.266 -26.594 -27.344 1 95 77 LYS A C 1
ATOM 607 O O . LYS A 1 77 ? -18.172 -26.953 -27.797 1 95 77 LYS A O 1
ATOM 612 N N . SER A 1 78 ? -19.969 -27.312 -26.516 1 91.69 78 SER A N 1
ATOM 613 C CA . SER A 1 78 ? -19.453 -28.562 -26 1 91.69 78 SER A CA 1
ATOM 614 C C . SER A 1 78 ? -19.188 -29.562 -27.125 1 91.69 78 SER A C 1
ATOM 616 O O . SER A 1 78 ? -18.328 -30.422 -27 1 91.69 78 SER A O 1
ATOM 618 N N . ASP A 1 79 ? -19.906 -29.406 -28.203 1 90.94 79 ASP A N 1
ATOM 619 C CA . ASP A 1 79 ? -19.766 -30.328 -29.328 1 90.94 79 ASP A CA 1
ATOM 620 C C . ASP A 1 79 ? -18.656 -29.875 -30.281 1 90.94 79 ASP A C 1
ATOM 622 O O . ASP A 1 79 ? -18.375 -30.547 -31.266 1 90.94 79 ASP A O 1
ATOM 626 N N . GLY A 1 80 ? -18.109 -28.781 -29.984 1 90.5 80 GLY A N 1
ATOM 627 C CA . GLY A 1 80 ? -16.984 -28.297 -30.781 1 90.5 80 GLY A CA 1
ATOM 628 C C . GLY A 1 80 ? -17.391 -27.281 -31.828 1 90.5 80 GLY A C 1
ATOM 629 O O . GLY A 1 80 ? -16.531 -26.672 -32.469 1 90.5 80 GLY A O 1
ATOM 630 N N . THR A 1 81 ? -18.656 -27.078 -31.922 1 94.31 81 THR A N 1
ATOM 631 C CA . THR A 1 81 ? -19.125 -26.125 -32.906 1 94.31 81 THR A CA 1
ATOM 632 C C . THR A 1 81 ? -18.938 -24.688 -32.406 1 94.31 81 THR A C 1
ATOM 634 O O . THR A 1 81 ? -18.859 -24.453 -31.203 1 94.31 81 THR A O 1
ATOM 637 N N . ALA A 1 82 ? -18.875 -23.781 -33.375 1 95.56 82 ALA A N 1
ATOM 638 C CA . ALA A 1 82 ? -18.641 -22.375 -33.062 1 95.56 82 ALA A CA 1
ATOM 639 C C . ALA A 1 82 ? -19.844 -21.766 -32.375 1 95.56 82 ALA A C 1
ATOM 641 O O . ALA A 1 82 ? -20.984 -22.188 -32.594 1 95.56 82 ALA A O 1
ATOM 642 N N . LEU A 1 83 ? -19.531 -20.797 -31.562 1 95.94 83 LEU A N 1
ATOM 643 C CA . LEU A 1 83 ? -20.578 -20.062 -30.859 1 95.94 83 LEU A CA 1
ATOM 644 C C . LEU A 1 83 ? -21.406 -19.234 -31.828 1 95.94 83 LEU A C 1
ATOM 646 O O . LEU A 1 83 ? -20.875 -18.625 -32.75 1 95.94 83 LEU A O 1
ATOM 650 N N . ALA A 1 84 ? -22.688 -19.281 -31.531 1 93.56 84 ALA A N 1
ATOM 651 C CA . ALA A 1 84 ? -23.562 -18.391 -32.25 1 93.56 84 ALA A CA 1
ATOM 652 C C . ALA A 1 84 ? -23.562 -16.984 -31.656 1 93.56 84 ALA A C 1
ATOM 654 O O . ALA A 1 84 ? -23.078 -16.797 -30.531 1 93.56 84 ALA A O 1
ATOM 655 N N . ALA A 1 85 ? -24.094 -15.953 -32.406 1 91.69 85 ALA A N 1
ATOM 656 C CA . ALA A 1 85 ? -24.094 -14.562 -31.953 1 91.69 85 ALA A CA 1
ATOM 657 C C . ALA A 1 85 ? -24.922 -14.406 -30.672 1 91.69 85 ALA A C 1
ATOM 659 O O . ALA A 1 85 ? -24.641 -13.523 -29.859 1 91.69 85 ALA A O 1
ATOM 660 N N . SER A 1 86 ? -25.844 -15.25 -30.5 1 91.38 86 SER A N 1
ATOM 661 C CA . SER A 1 86 ? -26.734 -15.164 -29.344 1 91.38 86 SER A CA 1
ATOM 662 C C . SER A 1 86 ? -26.125 -15.82 -28.125 1 91.38 86 SER A C 1
ATOM 664 O O . SER A 1 86 ? -26.562 -15.594 -27 1 91.38 86 SER A O 1
ATOM 666 N N . GLU A 1 87 ? -25.156 -16.625 -28.375 1 92.31 87 GLU A N 1
ATOM 667 C CA . GLU A 1 87 ? -24.5 -17.328 -27.266 1 92.31 87 GLU A CA 1
ATOM 668 C C . GLU A 1 87 ? -23.375 -16.5 -26.672 1 92.31 87 GLU A C 1
ATOM 670 O O . GLU A 1 87 ? -22.328 -16.312 -27.297 1 92.31 87 GLU A O 1
ATOM 675 N N . LYS A 1 88 ? -23.625 -16 -25.469 1 94.44 88 LYS A N 1
ATOM 676 C CA . LYS A 1 88 ? -22.672 -15.102 -24.812 1 94.44 88 LYS A CA 1
ATOM 677 C C . LYS A 1 88 ? -22 -15.789 -23.625 1 94.44 88 LYS A C 1
ATOM 679 O O . LYS A 1 88 ? -22.672 -16.141 -22.656 1 94.44 88 LYS A O 1
ATOM 684 N N . THR A 1 89 ? -20.703 -16.078 -23.797 1 96.31 89 THR A N 1
ATOM 685 C CA . THR A 1 89 ? -19.891 -16.688 -22.734 1 96.31 89 THR A CA 1
ATOM 686 C C . THR A 1 89 ? -18.5 -16.062 -22.703 1 96.31 89 THR A C 1
ATOM 688 O O . THR A 1 89 ? -17.953 -15.68 -23.75 1 96.31 89 THR A O 1
ATOM 691 N N . GLY A 1 90 ? -18.031 -15.766 -21.5 1 95.88 90 GLY A N 1
ATOM 692 C CA . GLY A 1 90 ? -16.688 -15.234 -21.297 1 95.88 90 GLY A CA 1
ATOM 693 C C . GLY A 1 90 ? -15.891 -16.016 -20.281 1 95.88 90 GLY A C 1
ATOM 694 O O . GLY A 1 90 ? -16.375 -17.016 -19.719 1 95.88 90 GLY A O 1
ATOM 695 N N . THR A 1 91 ? -14.711 -15.648 -20.109 1 96.69 91 THR A N 1
ATOM 696 C CA . THR A 1 91 ? -13.836 -16.312 -19.141 1 96.69 91 THR A CA 1
ATOM 697 C C . THR A 1 91 ? -13.82 -15.539 -17.828 1 96.69 91 THR A C 1
ATOM 699 O O . THR A 1 91 ? -14.008 -14.32 -17.812 1 96.69 91 THR A O 1
ATOM 702 N N . ILE A 1 92 ? -13.625 -16.297 -16.75 1 96 92 ILE A N 1
ATOM 703 C CA . ILE A 1 92 ? -13.312 -15.602 -15.5 1 96 92 ILE A CA 1
ATOM 704 C C . ILE A 1 92 ? -11.961 -14.906 -15.609 1 96 92 ILE A C 1
ATOM 706 O O . ILE A 1 92 ? -11.242 -15.102 -16.594 1 96 92 ILE A O 1
ATOM 710 N N . ASN A 1 93 ? -11.609 -14.094 -14.672 1 96.69 93 ASN A N 1
ATOM 711 C CA . ASN A 1 93 ? -10.391 -13.297 -14.734 1 96.69 93 ASN A CA 1
ATOM 712 C C . ASN A 1 93 ? -9.141 -14.172 -14.656 1 96.69 93 ASN A C 1
ATOM 714 O O . ASN A 1 93 ? -9.195 -15.289 -14.156 1 96.69 93 ASN A O 1
ATOM 718 N N . LEU A 1 94 ? -8.062 -13.711 -15.289 1 97.25 94 LEU A N 1
ATOM 719 C CA . LEU A 1 94 ? -6.766 -14.383 -15.25 1 97.25 94 LEU A CA 1
ATOM 720 C C . LEU A 1 94 ? -6.855 -15.781 -15.844 1 97.25 94 LEU A C 1
ATOM 722 O O . LEU A 1 94 ? -6.461 -16.75 -15.203 1 97.25 94 LEU A O 1
ATOM 726 N N . PRO A 1 95 ? -7.293 -15.836 -17.016 1 97.5 95 PRO A N 1
ATOM 727 C CA . PRO A 1 95 ? -7.555 -17.156 -17.594 1 97.5 95 PRO A CA 1
ATOM 728 C C . PRO A 1 95 ? -6.277 -17.953 -17.844 1 97.5 95 PRO A C 1
ATOM 730 O O . PRO A 1 95 ? -6.305 -19.188 -17.844 1 97.5 95 PRO A O 1
ATOM 733 N N . LEU A 1 96 ? -5.172 -17.328 -18.062 1 97.44 96 LEU A N 1
ATOM 734 C CA . LEU A 1 96 ? -3.932 -18.062 -18.234 1 97.44 96 LEU A CA 1
ATOM 735 C C . LEU A 1 96 ? -3.666 -18.984 -17.047 1 97.44 96 LEU A C 1
ATOM 737 O O . LEU A 1 96 ? -3.154 -20.094 -17.203 1 97.44 96 LEU A O 1
ATOM 741 N N . GLN A 1 97 ? -4.031 -18.531 -15.922 1 97 97 GLN A N 1
ATOM 742 C CA . GLN A 1 97 ? -3.789 -19.297 -14.703 1 97 97 GLN A CA 1
ATOM 743 C C . GLN A 1 97 ? -4.992 -20.172 -14.352 1 97 97 GLN A C 1
ATOM 745 O O . GLN A 1 97 ? -4.836 -21.312 -13.914 1 97 97 GLN A O 1
ATOM 750 N N . SER A 1 98 ? -6.176 -19.672 -14.562 1 96.25 98 SER A N 1
ATOM 751 C CA . SER A 1 98 ? -7.367 -20.406 -14.141 1 96.25 98 SER A CA 1
ATOM 752 C C . SER A 1 98 ? -7.613 -21.609 -15.031 1 96.25 98 SER A C 1
ATOM 754 O O . SER A 1 98 ? -8.391 -22.5 -14.68 1 96.25 98 SER A O 1
ATOM 756 N N . LEU A 1 99 ? -6.945 -21.719 -16.109 1 95.56 99 LEU A N 1
ATOM 757 C CA . LEU A 1 99 ? -7.051 -22.844 -17.016 1 95.56 99 LEU A CA 1
ATOM 758 C C . LEU A 1 99 ? -6.512 -24.125 -16.359 1 95.56 99 LEU A C 1
ATOM 760 O O . LEU A 1 99 ? -6.785 -25.234 -16.828 1 95.56 99 LEU A O 1
ATOM 764 N N . PHE A 1 100 ? -5.777 -23.891 -15.352 1 95.19 100 PHE A N 1
ATOM 765 C CA . PHE A 1 100 ? -5.129 -25.047 -14.734 1 95.19 100 PHE A CA 1
ATOM 766 C C . PHE A 1 100 ? -5.488 -25.141 -13.258 1 95.19 100 PHE A C 1
ATOM 768 O O . PHE A 1 100 ? -5.359 -24.172 -12.516 1 95.19 100 PHE A O 1
ATOM 775 N N . SER A 1 101 ? -5.902 -26.312 -12.859 1 94.44 101 SER A N 1
ATOM 776 C CA . SER A 1 101 ? -6.277 -26.531 -11.469 1 94.44 101 SER A CA 1
ATOM 777 C C . SER A 1 101 ? -5.055 -26.797 -10.602 1 94.44 101 SER A C 1
ATOM 779 O O . SER A 1 101 ? -5.055 -26.5 -9.406 1 94.44 101 SER A O 1
ATOM 781 N N . GLN A 1 102 ? -4.062 -27.375 -11.266 1 94.31 102 GLN A N 1
ATOM 782 C CA . GLN A 1 102 ? -2.857 -27.781 -10.555 1 94.31 102 GLN A CA 1
ATOM 783 C C . GLN A 1 102 ? -1.638 -27.734 -11.469 1 94.31 102 GLN A C 1
ATOM 785 O O . GLN A 1 102 ? -1.731 -28.078 -12.656 1 94.31 102 GLN A O 1
ATOM 790 N N . ILE A 1 103 ? -0.577 -27.281 -10.906 1 95.31 103 ILE A N 1
ATOM 791 C CA . ILE A 1 103 ? 0.697 -27.281 -11.617 1 95.31 103 ILE A CA 1
ATOM 792 C C . ILE A 1 103 ? 1.758 -27.984 -10.773 1 95.31 103 ILE A C 1
ATOM 794 O O . ILE A 1 103 ? 2.053 -27.547 -9.656 1 95.31 103 ILE A O 1
ATOM 798 N N . ASP A 1 104 ? 2.309 -29.016 -11.328 1 94.44 104 ASP A N 1
ATOM 799 C CA . ASP A 1 104 ? 3.395 -29.734 -10.664 1 94.44 104 ASP A CA 1
ATOM 800 C C . ASP A 1 104 ? 4.73 -29.469 -11.352 1 94.44 104 ASP A C 1
ATOM 802 O O . ASP A 1 104 ? 4.844 -29.594 -12.57 1 94.44 104 ASP A O 1
ATOM 806 N N . ILE A 1 105 ? 5.605 -29.031 -10.578 1 95.81 105 ILE A N 1
ATOM 807 C CA . ILE A 1 105 ? 6.949 -28.797 -11.086 1 95.81 105 ILE A CA 1
ATOM 808 C C . ILE A 1 105 ? 7.914 -29.828 -10.492 1 95.81 105 ILE A C 1
ATOM 810 O O . ILE A 1 105 ? 7.926 -30.031 -9.273 1 95.81 105 ILE A O 1
ATOM 814 N N . PHE A 1 106 ? 8.672 -30.453 -11.328 1 95.38 106 PHE A N 1
ATOM 815 C CA . PHE A 1 106 ? 9.68 -31.422 -10.898 1 95.38 106 PHE A CA 1
ATOM 816 C C . PHE A 1 106 ? 11.078 -30.938 -11.25 1 95.38 106 PHE A C 1
ATOM 818 O O . PHE A 1 106 ? 11.312 -30.438 -12.352 1 95.38 106 PHE A O 1
ATOM 825 N N . MET A 1 107 ? 11.945 -31.031 -10.289 1 95.94 107 MET A N 1
ATOM 826 C CA . MET A 1 107 ? 13.375 -30.828 -10.492 1 95.94 107 MET A CA 1
ATOM 827 C C . MET A 1 107 ? 14.141 -32.125 -10.305 1 95.94 107 MET A C 1
ATOM 829 O O . MET A 1 107 ? 14.195 -32.688 -9.195 1 95.94 107 MET A O 1
ATOM 833 N N . ASN A 1 108 ? 14.734 -32.531 -11.336 1 95.81 108 ASN A N 1
ATOM 834 C CA . ASN A 1 108 ? 15.398 -33.844 -11.328 1 95.81 108 ASN A CA 1
ATOM 835 C C . ASN A 1 108 ? 14.516 -34.906 -10.695 1 95.81 108 ASN A C 1
ATOM 837 O O . ASN A 1 108 ? 14.969 -35.656 -9.828 1 95.81 108 ASN A O 1
ATOM 841 N N . GLY A 1 109 ? 13.273 -34.875 -11.047 1 92.69 109 GLY A N 1
ATOM 842 C CA . GLY A 1 109 ? 12.328 -35.906 -10.664 1 92.69 109 GLY A CA 1
ATOM 843 C C . GLY A 1 109 ? 11.664 -35.656 -9.328 1 92.69 109 GLY A C 1
ATOM 844 O O . GLY A 1 109 ? 10.695 -36.312 -8.969 1 92.69 109 GLY A O 1
ATOM 845 N N . LYS A 1 110 ? 12.125 -34.719 -8.602 1 94 110 LYS A N 1
ATOM 846 C CA . LYS A 1 110 ? 11.539 -34.406 -7.309 1 94 110 LYS A CA 1
ATOM 847 C C . LYS A 1 110 ? 10.492 -33.281 -7.445 1 94 110 LYS A C 1
ATOM 849 O O . LYS A 1 110 ? 10.766 -32.25 -8.023 1 94 110 LYS A O 1
ATOM 854 N N . CYS A 1 111 ? 9.359 -33.594 -6.977 1 93.44 111 CYS A N 1
ATOM 855 C CA . CYS A 1 111 ? 8.289 -32.594 -7.035 1 93.44 111 CYS A CA 1
ATOM 856 C C . CYS A 1 111 ? 8.547 -31.453 -6.051 1 93.44 111 CYS A C 1
ATOM 858 O O . CYS A 1 111 ? 8.664 -31.688 -4.848 1 93.44 111 CYS A O 1
ATOM 860 N N . VAL A 1 112 ? 8.625 -30.234 -6.52 1 91.88 112 VAL A N 1
ATOM 861 C CA . VAL A 1 112 ? 8.992 -29.109 -5.672 1 91.88 112 VAL A CA 1
ATOM 862 C C . VAL A 1 112 ? 7.766 -28.219 -5.438 1 91.88 112 VAL A C 1
ATOM 864 O O . VAL A 1 112 ? 7.816 -27.281 -4.641 1 91.88 112 VAL A O 1
ATOM 867 N N . SER A 1 113 ? 6.766 -28.484 -6.215 1 83.69 113 SER A N 1
ATOM 868 C CA . SER A 1 113 ? 5.562 -27.688 -6.062 1 83.69 113 SER A CA 1
ATOM 869 C C . SER A 1 113 ? 4.406 -28.516 -5.52 1 83.69 113 SER A C 1
ATOM 871 O O . SER A 1 113 ? 4.258 -29.688 -5.867 1 83.69 113 SER A O 1
ATOM 873 N N . GLN A 1 114 ? 3.848 -28.109 -4.363 1 68.75 114 GLN A N 1
ATOM 874 C CA . GLN A 1 114 ? 2.68 -28.781 -3.809 1 68.75 114 GLN A CA 1
ATOM 875 C C . GLN A 1 114 ? 1.433 -27.906 -3.93 1 68.75 114 GLN A C 1
ATOM 877 O O . GLN A 1 114 ? 1.28 -26.922 -3.197 1 68.75 114 GLN A O 1
ATOM 882 N N . ASN A 1 115 ? 0.756 -28.062 -5.062 1 65.75 115 ASN A N 1
ATOM 883 C CA . ASN A 1 115 ? -0.511 -27.344 -5.07 1 65.75 115 ASN A CA 1
ATOM 884 C C . ASN A 1 115 ? -1.696 -28.281 -5.238 1 65.75 115 ASN A C 1
ATOM 886 O O . ASN A 1 115 ? -1.75 -29.047 -6.199 1 65.75 115 ASN A O 1
ATOM 890 N N . ALA A 1 116 ? -2.252 -28.547 -4.156 1 73.81 116 ALA A N 1
ATOM 891 C CA . ALA A 1 116 ? -3.502 -29.266 -4.367 1 73.81 116 ALA A CA 1
ATOM 892 C C . ALA A 1 116 ? -4.449 -28.469 -5.266 1 73.81 116 ALA A C 1
ATOM 894 O O . ALA A 1 116 ? -4.09 -27.406 -5.773 1 73.81 116 ALA A O 1
ATOM 895 N N . ASN A 1 117 ? -5.355 -28.938 -6.129 1 87.69 117 ASN A N 1
ATOM 896 C CA . ASN A 1 117 ? -6.336 -28.391 -7.066 1 87.69 117 ASN A CA 1
ATOM 897 C C . ASN A 1 117 ? -6.703 -26.953 -6.734 1 87.69 117 ASN A C 1
ATOM 899 O O . ASN A 1 117 ? -7.809 -26.5 -7.043 1 87.69 117 ASN A O 1
ATOM 903 N N . PHE A 1 118 ? -5.695 -26.156 -6.16 1 94.31 118 PHE A N 1
ATOM 904 C CA . PHE A 1 118 ? -6.047 -24.812 -5.703 1 94.31 118 PHE A CA 1
ATOM 905 C C . PHE A 1 118 ? -5.211 -23.766 -6.422 1 94.31 118 PHE A C 1
ATOM 907 O O . PHE A 1 118 ? -5.156 -22.609 -5.992 1 94.31 118 PHE A O 1
ATOM 914 N N . TYR A 1 119 ? -4.648 -24.141 -7.543 1 96.12 119 TYR A N 1
ATOM 915 C CA . TYR A 1 119 ? -3.721 -23.25 -8.234 1 96.12 119 TYR A CA 1
ATOM 916 C C . TYR A 1 119 ? -4.41 -21.953 -8.656 1 96.12 119 TYR A C 1
ATOM 918 O O . TYR A 1 119 ? -3.838 -20.875 -8.539 1 96.12 119 TYR A O 1
ATOM 926 N N . PRO A 1 120 ? -5.684 -21.984 -9.133 1 96.56 120 PRO A N 1
ATOM 927 C CA . PRO A 1 120 ? -6.305 -20.734 -9.57 1 96.56 120 PRO A CA 1
ATOM 928 C C . PRO A 1 120 ? -6.398 -19.688 -8.445 1 96.56 120 PRO A C 1
ATOM 930 O O . PRO A 1 120 ? -6.113 -18.516 -8.672 1 96.56 120 PRO A O 1
ATOM 933 N N . TRP A 1 121 ? -6.75 -20.156 -7.309 1 97.19 121 TRP A N 1
ATOM 934 C CA . TRP A 1 121 ? -6.859 -19.234 -6.188 1 97.19 121 TRP A CA 1
ATOM 935 C C . TRP A 1 121 ? -5.484 -18.75 -5.734 1 97.19 121 TRP A C 1
ATOM 937 O O . TRP A 1 121 ? -5.312 -17.594 -5.355 1 97.19 121 TRP A O 1
ATOM 947 N N . LYS A 1 122 ? -4.543 -19.656 -5.754 1 96.56 122 LYS A N 1
ATOM 948 C CA . LYS A 1 122 ? -3.174 -19.266 -5.426 1 96.56 122 LYS A CA 1
ATOM 949 C C . LYS A 1 122 ? -2.686 -18.141 -6.348 1 96.56 122 LYS A C 1
ATOM 951 O O . LYS A 1 122 ? -2.184 -17.125 -5.883 1 96.56 122 LYS A O 1
ATOM 956 N N . ALA A 1 123 ? -2.873 -18.375 -7.578 1 97 123 ALA A N 1
ATOM 957 C CA . ALA A 1 123 ? -2.416 -17.406 -8.578 1 97 123 ALA A CA 1
ATOM 958 C C . ALA A 1 123 ? -3.164 -16.078 -8.445 1 97 123 ALA A C 1
ATOM 960 O O . ALA A 1 123 ? -2.553 -15.008 -8.461 1 97 123 ALA A O 1
ATOM 961 N N . TYR A 1 124 ? -4.449 -16.172 -8.297 1 97.44 124 TYR A N 1
ATOM 962 C CA . TYR A 1 124 ? -5.27 -14.969 -8.234 1 97.44 124 TYR A CA 1
ATOM 963 C C . TYR A 1 124 ? -4.945 -14.148 -6.992 1 97.44 124 TYR A C 1
ATOM 965 O O . TYR A 1 124 ? -4.836 -12.922 -7.059 1 97.44 124 TYR A O 1
ATOM 973 N N . LEU A 1 125 ? -4.785 -14.789 -5.902 1 97.44 125 LEU A N 1
ATOM 974 C CA . LEU A 1 125 ? -4.434 -14.094 -4.672 1 97.44 125 LEU A CA 1
ATOM 975 C C . LEU A 1 125 ? -3.047 -13.469 -4.773 1 97.44 125 LEU A C 1
ATOM 977 O O . LEU A 1 125 ? -2.832 -12.344 -4.316 1 97.44 125 LEU A O 1
ATOM 981 N N . LYS A 1 126 ? -2.152 -14.164 -5.375 1 96.31 126 LYS A N 1
ATOM 982 C CA . LYS A 1 126 ? -0.824 -13.586 -5.574 1 96.31 126 LYS A CA 1
ATOM 983 C C . LYS A 1 126 ? -0.893 -12.32 -6.414 1 96.31 126 LYS A C 1
ATOM 985 O O . LYS A 1 126 ? -0.225 -11.328 -6.105 1 96.31 126 LYS A O 1
ATOM 990 N N . VAL A 1 127 ? -1.679 -12.375 -7.43 1 96.25 127 VAL A N 1
ATOM 991 C CA . VAL A 1 127 ? -1.818 -11.227 -8.312 1 96.25 127 VAL A CA 1
ATOM 992 C C . VAL A 1 127 ? -2.43 -10.055 -7.551 1 96.25 127 VAL A C 1
ATOM 994 O O . VAL A 1 127 ? -1.956 -8.922 -7.656 1 96.25 127 VAL A O 1
ATOM 997 N N . LEU A 1 128 ? -3.434 -10.336 -6.738 1 96.12 128 LEU A N 1
ATOM 998 C CA . LEU A 1 128 ? -4.137 -9.289 -6.004 1 96.12 128 LEU A CA 1
ATOM 999 C C . LEU A 1 128 ? -3.24 -8.688 -4.93 1 96.12 128 LEU A C 1
ATOM 1001 O O . LEU A 1 128 ? -3.297 -7.477 -4.676 1 96.12 128 LEU A O 1
ATOM 1005 N N . LEU A 1 129 ? -2.445 -9.484 -4.32 1 95.94 129 LEU A N 1
ATOM 1006 C CA . LEU A 1 129 ? -1.711 -9.062 -3.133 1 95.94 129 LEU A CA 1
ATOM 1007 C C . LEU A 1 129 ? -0.37 -8.445 -3.514 1 95.94 129 LEU A C 1
ATOM 1009 O O . LEU A 1 129 ? 0.285 -7.812 -2.68 1 95.94 129 LEU A O 1
ATOM 1013 N N . THR A 1 130 ? 0.011 -8.562 -4.73 1 93.19 130 THR A N 1
ATOM 1014 C CA . THR A 1 130 ? 1.325 -8.062 -5.125 1 93.19 130 THR A CA 1
ATOM 1015 C C . THR A 1 130 ? 1.192 -6.824 -6.008 1 93.19 130 THR A C 1
ATOM 1017 O O . THR A 1 130 ? 1.971 -5.875 -5.875 1 93.19 130 THR A O 1
ATOM 1020 N N . ASN A 1 131 ? 0.238 -6.793 -6.84 1 92.12 131 ASN A N 1
ATOM 1021 C CA . ASN A 1 131 ? 0.205 -5.777 -7.887 1 92.12 131 ASN A CA 1
ATOM 1022 C C . ASN A 1 131 ? -0.701 -4.609 -7.5 1 92.12 131 ASN A C 1
ATOM 1024 O O . ASN A 1 131 ? -1.748 -4.809 -6.883 1 92.12 131 ASN A O 1
ATOM 1028 N N . GLY A 1 132 ? -0.231 -3.422 -7.945 1 91.5 132 GLY A N 1
ATOM 1029 C CA . GLY A 1 132 ? -1.042 -2.225 -7.785 1 91.5 132 GLY A CA 1
ATOM 1030 C C . GLY A 1 132 ? -1.886 -1.908 -9.008 1 91.5 132 GLY A C 1
ATOM 1031 O O . GLY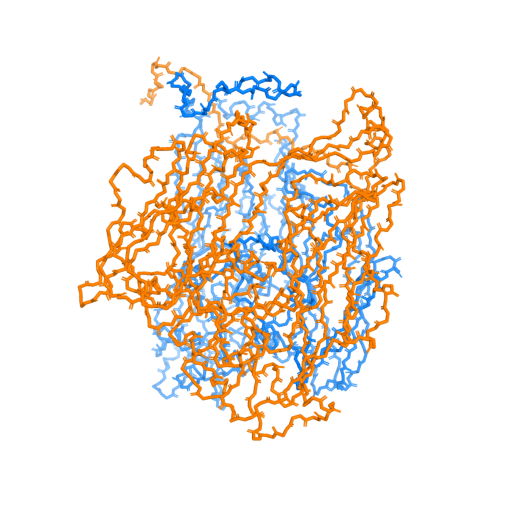 A 1 132 ? -2.143 -2.785 -9.836 1 91.5 132 GLY A O 1
ATOM 1032 N N . ILE A 1 133 ? -2.316 -0.68 -9.055 1 88 133 ILE A N 1
ATOM 1033 C CA . ILE A 1 133 ? -3.229 -0.225 -10.102 1 88 133 ILE A CA 1
ATOM 1034 C C . ILE A 1 133 ? -2.502 -0.197 -11.445 1 88 133 ILE A C 1
ATOM 1036 O O . ILE A 1 133 ? -3.055 -0.617 -12.461 1 88 133 ILE A O 1
ATOM 1040 N N . ASP A 1 134 ? -1.32 0.171 -11.508 1 85.38 134 ASP A N 1
ATOM 1041 C CA . ASP A 1 134 ? -0.564 0.341 -12.75 1 85.38 134 ASP A CA 1
ATOM 1042 C C . ASP A 1 134 ? -0.35 -0.999 -13.445 1 85.38 134 ASP A C 1
ATOM 1044 O O . ASP A 1 134 ? -0.646 -1.138 -14.633 1 85.38 134 ASP A O 1
ATOM 1048 N N . ALA A 1 135 ? 0.1 -1.957 -12.695 1 88.31 135 ALA A N 1
ATOM 1049 C CA . ALA A 1 135 ? 0.344 -3.273 -13.273 1 88.31 135 ALA A CA 1
ATOM 1050 C C . ALA A 1 135 ? -0.963 -3.936 -13.703 1 88.31 135 ALA A C 1
ATOM 1052 O O . ALA A 1 135 ? -1.032 -4.559 -14.766 1 88.31 135 ALA A O 1
ATOM 1053 N N . SER A 1 136 ? -1.91 -3.738 -12.922 1 90.88 136 SER A N 1
ATOM 1054 C CA . SER A 1 136 ? -3.195 -4.379 -13.18 1 90.88 136 SER A CA 1
ATOM 1055 C C . SER A 1 136 ? -3.861 -3.811 -14.422 1 90.88 136 SER A C 1
ATOM 1057 O O . SER A 1 136 ? -4.57 -4.527 -15.141 1 90.88 136 SER A O 1
ATOM 1059 N N . ALA A 1 137 ? -3.555 -2.627 -14.719 1 88.88 137 ALA A N 1
ATOM 1060 C CA . ALA A 1 137 ? -4.211 -1.975 -15.852 1 88.88 137 ALA A CA 1
ATOM 1061 C C . ALA A 1 137 ? -3.348 -2.057 -17.109 1 88.88 137 ALA A C 1
ATOM 1063 O O . ALA A 1 137 ? -3.711 -1.517 -18.156 1 88.88 137 ALA A O 1
ATOM 1064 N N . SER A 1 138 ? -2.23 -2.775 -17 1 90.12 138 SER A N 1
ATOM 1065 C CA . SER A 1 138 ? -1.322 -2.746 -18.141 1 90.12 138 SER A CA 1
ATOM 1066 C C . SER A 1 138 ? -0.757 -4.133 -18.438 1 90.12 138 SER A C 1
ATOM 1068 O O . SER A 1 138 ? -1.4 -4.945 -19.109 1 90.12 138 SER A O 1
ATOM 1070 N N . GLN A 1 139 ? 0.249 -4.527 -17.734 1 90 139 GLN A N 1
ATOM 1071 C CA . GLN A 1 139 ? 1.019 -5.707 -18.125 1 90 139 GLN A CA 1
ATOM 1072 C C . GLN A 1 139 ? 0.23 -6.988 -17.859 1 90 139 GLN A C 1
ATOM 1074 O O . GLN A 1 139 ? 0.398 -7.98 -18.578 1 90 139 GLN A O 1
ATOM 1079 N N . LEU A 1 140 ? -0.619 -6.926 -16.922 1 94.94 140 LEU A N 1
ATOM 1080 C CA . LEU A 1 140 ? -1.343 -8.148 -16.594 1 94.94 140 LEU A CA 1
ATOM 1081 C C . LEU A 1 140 ? -2.346 -8.5 -17.688 1 94.94 140 LEU A C 1
ATOM 1083 O O . LEU A 1 140 ? -2.869 -9.617 -17.719 1 94.94 140 LEU A O 1
ATOM 1087 N N . GLN A 1 141 ? -2.523 -7.598 -18.625 1 93.5 141 GLN A N 1
ATOM 1088 C CA . GLN A 1 141 ? -3.434 -7.859 -19.734 1 93.5 141 GLN A CA 1
ATOM 1089 C C . GLN A 1 141 ? -2.855 -8.906 -20.688 1 93.5 141 GLN A C 1
ATOM 1091 O O . GLN A 1 141 ? -3.582 -9.492 -21.5 1 93.5 141 GLN A O 1
ATOM 1096 N N . THR A 1 142 ? -1.56 -9.133 -20.547 1 94.25 142 THR A N 1
ATOM 1097 C CA . THR A 1 142 ? -0.957 -10.203 -21.328 1 94.25 142 THR A CA 1
ATOM 1098 C C . THR A 1 142 ? -1.529 -11.562 -20.922 1 94.25 142 THR A C 1
ATOM 1100 O O . THR A 1 142 ? -1.429 -12.531 -21.672 1 94.25 142 THR A O 1
ATOM 1103 N N . GLN A 1 143 ? -2.127 -11.578 -19.766 1 96.31 143 GLN A N 1
ATOM 1104 C CA . GLN A 1 143 ? -2.746 -12.781 -19.234 1 96.31 143 GLN A CA 1
ATOM 1105 C C . GLN A 1 143 ? -4.266 -12.656 -19.203 1 96.31 143 GLN A C 1
ATOM 1107 O O . GLN A 1 143 ? -4.945 -13.43 -18.516 1 96.31 143 GLN A O 1
ATOM 1112 N N . LEU A 1 144 ? -4.77 -11.578 -19.859 1 95.69 144 LEU A N 1
ATOM 1113 C CA . LEU A 1 144 ? -6.188 -11.242 -19.953 1 95.69 144 LEU A CA 1
ATOM 1114 C C . LEU A 1 144 ? -6.766 -10.953 -18.562 1 95.69 144 LEU A C 1
ATOM 1116 O O . LEU A 1 144 ? -7.875 -11.383 -18.25 1 95.69 144 LEU A O 1
ATOM 1120 N N . TYR A 1 145 ? -5.922 -10.383 -17.797 1 96.5 145 TYR A N 1
ATOM 1121 C CA . TYR A 1 145 ? -6.383 -9.844 -16.516 1 96.5 145 TYR A CA 1
ATOM 1122 C C . TYR A 1 145 ? -6.812 -8.383 -16.656 1 96.5 145 TYR A C 1
ATOM 1124 O O . TYR A 1 145 ? -6.094 -7.578 -17.25 1 96.5 145 TYR A O 1
ATOM 1132 N N . TRP A 1 146 ? -7.98 -8.133 -16.156 1 94.25 146 TRP A N 1
ATOM 1133 C CA . TRP A 1 146 ? -8.461 -6.766 -16 1 94.25 146 TRP A CA 1
ATOM 1134 C C . TRP A 1 146 ? -8.93 -6.508 -14.578 1 94.25 146 TRP A C 1
ATOM 1136 O O . TRP A 1 146 ? -9.57 -7.367 -13.961 1 94.25 146 TRP A O 1
ATOM 1146 N N . PRO A 1 147 ? -8.477 -5.371 -14.055 1 91.25 147 PRO A N 1
ATOM 1147 C CA . PRO A 1 147 ? -8.93 -5.082 -12.695 1 91.25 147 PRO A CA 1
ATOM 1148 C C . PRO A 1 147 ? -10.453 -5.07 -12.562 1 91.25 147 PRO A C 1
ATOM 1150 O O . PRO A 1 147 ? -11.141 -4.52 -13.422 1 91.25 147 PRO A O 1
ATOM 1153 N N . GLU A 1 148 ? -10.852 -5.727 -11.508 1 86.56 148 GLU A N 1
ATOM 1154 C CA . GLU A 1 148 ? -12.281 -5.852 -11.266 1 86.56 148 GLU A CA 1
ATOM 1155 C C . GLU A 1 148 ? -12.82 -4.648 -10.492 1 86.56 148 GLU A C 1
ATOM 1157 O O . GLU A 1 148 ? -12.086 -4.016 -9.734 1 86.56 148 GLU A O 1
ATOM 1162 N N . GLY A 1 149 ? -13.992 -4.25 -10.805 1 78 149 GLY A N 1
ATOM 1163 C CA . GLY A 1 149 ? -14.719 -3.229 -10.07 1 78 149 GLY A CA 1
ATOM 1164 C C . GLY A 1 149 ? -16.109 -3.676 -9.633 1 78 149 GLY A C 1
ATOM 1165 O O . GLY A 1 149 ? -16.266 -4.777 -9.109 1 78 149 GLY A O 1
ATOM 1166 N N . GLU A 1 150 ? -17 -2.842 -9.852 1 78 150 GLU A N 1
ATOM 1167 C CA . GLU A 1 150 ? -18.391 -3.146 -9.547 1 78 150 GLU A CA 1
ATOM 1168 C C . GLU A 1 150 ? -18.906 -4.293 -10.406 1 78 150 GLU A C 1
ATOM 1170 O O . GLU A 1 150 ? -18.562 -4.395 -11.586 1 78 150 GLU A O 1
ATOM 1175 N N . GLY A 1 151 ? -19.516 -5.309 -9.773 1 86.12 151 GLY A N 1
ATOM 1176 C CA . GLY A 1 151 ? -20.203 -6.34 -10.531 1 86.12 151 GLY A CA 1
ATOM 1177 C C . GLY A 1 151 ? -19.375 -7.59 -10.734 1 86.12 151 GLY A C 1
ATOM 1178 O O . GLY A 1 151 ? -19.516 -8.281 -11.742 1 86.12 151 GLY A O 1
ATOM 1179 N N . ILE A 1 152 ? -18.5 -7.867 -9.914 1 89.12 152 ILE A N 1
ATOM 1180 C CA . ILE A 1 152 ? -17.609 -9.016 -10.07 1 89.12 152 ILE A CA 1
ATOM 1181 C C . ILE A 1 152 ? -18.438 -10.289 -10.211 1 89.12 152 ILE A C 1
ATOM 1183 O O . ILE A 1 152 ? -18.016 -11.234 -10.891 1 89.12 152 ILE A O 1
ATOM 1187 N N . ASN A 1 153 ? -19.625 -10.32 -9.75 1 88.81 153 ASN A N 1
ATOM 1188 C CA . ASN A 1 153 ? -20.422 -11.547 -9.781 1 88.81 153 ASN A CA 1
ATOM 1189 C C . ASN A 1 153 ? -21.453 -11.516 -10.898 1 88.81 153 ASN A C 1
ATOM 1191 O O . ASN A 1 153 ? -22.281 -12.422 -11.016 1 88.81 153 ASN A O 1
ATOM 1195 N N . ASP A 1 154 ? -21.391 -10.555 -11.719 1 91.75 154 ASP A N 1
ATOM 1196 C CA . ASP A 1 154 ? -22.266 -10.5 -12.883 1 91.75 154 ASP A CA 1
ATOM 1197 C C . ASP A 1 154 ? -21.766 -11.422 -14 1 91.75 154 ASP A C 1
ATOM 1199 O O . ASP A 1 154 ? -20.703 -11.18 -14.57 1 91.75 154 ASP A O 1
ATOM 1203 N N . PRO A 1 155 ? -22.562 -12.406 -14.312 1 94.06 155 PRO A N 1
ATOM 1204 C CA . PRO A 1 155 ? -22.062 -13.406 -15.258 1 94.06 155 PRO A CA 1
ATOM 1205 C C . PRO A 1 155 ? -22.312 -13.016 -16.719 1 94.06 155 PRO A C 1
ATOM 1207 O O . PRO A 1 155 ? -22 -13.781 -17.625 1 94.06 155 PRO A O 1
ATOM 1210 N N . ASP A 1 156 ? -22.891 -11.805 -16.984 1 94 156 ASP A N 1
ATOM 1211 C CA . ASP A 1 156 ? -23.188 -11.367 -18.344 1 94 156 ASP A CA 1
ATOM 1212 C C . ASP A 1 156 ? -21.984 -10.695 -18.984 1 94 156 ASP A C 1
ATOM 1214 O O . ASP A 1 156 ? -21.672 -9.539 -18.703 1 94 156 ASP A O 1
ATOM 1218 N N . PRO A 1 157 ? -21.375 -11.398 -19.922 1 94.25 157 PRO A N 1
ATOM 1219 C CA . PRO A 1 157 ? -20.172 -10.828 -20.516 1 94.25 157 PRO A CA 1
ATOM 1220 C C . PRO A 1 157 ? -20.469 -9.727 -21.531 1 94.25 157 PRO A C 1
ATOM 1222 O O . PRO A 1 157 ? -19.578 -8.938 -21.875 1 94.25 157 PRO A O 1
ATOM 1225 N N . ALA A 1 158 ? -21.625 -9.672 -22.047 1 91.81 158 ALA A N 1
ATOM 1226 C CA . ALA A 1 158 ? -21.938 -8.742 -23.125 1 91.81 158 ALA A CA 1
ATOM 1227 C C . ALA A 1 158 ? -22.547 -7.449 -22.594 1 91.81 158 ALA A C 1
ATOM 1229 O O . ALA A 1 158 ? -22.188 -6.355 -23.031 1 91.81 158 ALA A O 1
ATOM 1230 N N . GLY A 1 159 ? -23.422 -7.527 -21.656 1 89.62 159 GLY A N 1
ATOM 1231 C CA . GLY A 1 159 ? -24.141 -6.348 -21.203 1 89.62 159 GLY A CA 1
ATOM 1232 C C . GLY A 1 159 ? -24.125 -6.172 -19.703 1 89.62 159 GLY A C 1
ATOM 1233 O O . GLY A 1 159 ? -24.781 -5.273 -19.172 1 89.62 159 GLY A O 1
ATOM 1234 N N . GLY A 1 160 ? -23.375 -6.953 -19.109 1 90.94 160 GLY A N 1
ATOM 1235 C CA . GLY A 1 160 ? -23.391 -6.91 -17.656 1 90.94 160 GLY A CA 1
ATOM 1236 C C . GLY A 1 160 ? -22.641 -5.719 -17.078 1 90.94 160 GLY A C 1
ATOM 1237 O O . GLY A 1 160 ? -22.141 -4.875 -17.828 1 90.94 160 GLY A O 1
ATOM 1238 N N . THR A 1 161 ? -22.562 -5.605 -15.758 1 91.25 161 THR A N 1
ATOM 1239 C CA . THR A 1 161 ? -21.984 -4.469 -15.047 1 91.25 161 THR A CA 1
ATOM 1240 C C . THR A 1 161 ? -20.484 -4.637 -14.867 1 91.25 161 THR A C 1
ATOM 1242 O O . THR A 1 161 ? -19.781 -3.676 -14.562 1 91.25 161 THR A O 1
ATOM 1245 N N . SER A 1 162 ? -20.031 -5.863 -15.078 1 92.88 162 SER A N 1
ATOM 1246 C CA . SER A 1 162 ? -18.609 -6.117 -14.898 1 92.88 162 SER A CA 1
ATOM 1247 C C . SER A 1 162 ? -17.812 -5.629 -16.094 1 92.88 162 SER A C 1
ATOM 1249 O O . SER A 1 162 ? -17.797 -6.266 -17.156 1 92.88 162 SER A O 1
ATOM 1251 N N . LYS A 1 163 ? -17.094 -4.578 -15.938 1 90.88 163 LYS A N 1
ATOM 1252 C CA . LYS A 1 163 ? -16.25 -4.055 -17 1 90.88 163 LYS A CA 1
ATOM 1253 C C . LYS A 1 163 ? -15.109 -5.02 -17.328 1 90.88 163 LYS A C 1
ATOM 1255 O O . LYS A 1 163 ? -14.711 -5.148 -18.484 1 90.88 163 LYS A O 1
ATOM 1260 N N . SER A 1 164 ? -14.594 -5.629 -16.297 1 94.31 164 SER A N 1
ATOM 1261 C CA . SER A 1 164 ? -13.508 -6.59 -16.469 1 94.31 164 SER A CA 1
ATOM 1262 C C . SER A 1 164 ? -13.93 -7.746 -17.375 1 94.31 16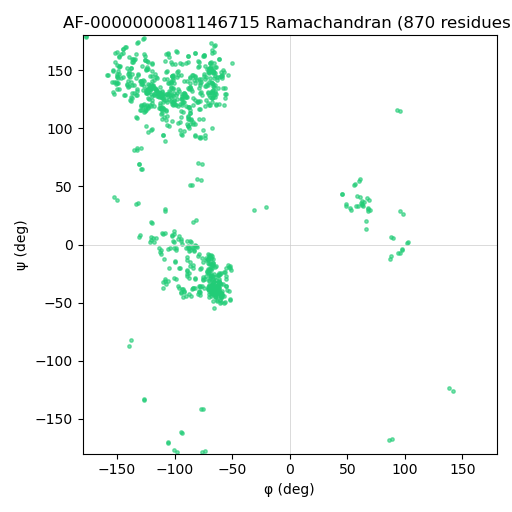4 SER A C 1
ATOM 1264 O O . SER A 1 164 ? -13.219 -8.109 -18.312 1 94.31 164 SER A O 1
ATOM 1266 N N . LEU A 1 165 ? -15.086 -8.258 -17.156 1 95.38 165 LEU A N 1
ATOM 1267 C CA . LEU A 1 165 ? -15.594 -9.367 -17.953 1 95.38 165 LEU A CA 1
ATOM 1268 C C . LEU A 1 165 ? -15.859 -8.922 -19.391 1 95.38 165 LEU A C 1
ATOM 1270 O O . LEU A 1 165 ? -15.539 -9.648 -20.344 1 95.38 165 LEU A O 1
ATOM 1274 N N . ARG A 1 166 ? -16.375 -7.762 -19.531 1 94.62 166 ARG A N 1
ATOM 1275 C CA . ARG A 1 166 ? -16.672 -7.242 -20.859 1 94.62 166 ARG A CA 1
ATOM 1276 C C . ARG A 1 166 ? -15.391 -7.043 -21.656 1 94.62 166 ARG A C 1
ATOM 1278 O O . ARG A 1 166 ? -15.352 -7.309 -22.859 1 94.62 166 ARG A O 1
ATOM 1285 N N . SER A 1 167 ? -14.406 -6.59 -21 1 94.38 167 SER A N 1
ATOM 1286 C CA . SER A 1 167 ? -13.133 -6.363 -21.672 1 94.38 167 SER A CA 1
ATOM 1287 C C . SER A 1 167 ? -12.523 -7.672 -22.172 1 94.38 167 SER A C 1
ATOM 1289 O O . SER A 1 167 ? -12.008 -7.746 -23.281 1 94.38 167 SER A O 1
ATOM 1291 N N . ARG A 1 168 ? -12.602 -8.695 -21.422 1 95.31 168 ARG A N 1
ATOM 1292 C CA . ARG A 1 168 ? -12.086 -10 -21.828 1 95.31 168 ARG A CA 1
ATOM 1293 C C . ARG A 1 168 ? -12.945 -10.609 -22.938 1 95.31 168 ARG A C 1
ATOM 1295 O O . ARG A 1 168 ? -12.43 -11.242 -23.844 1 95.31 168 ARG A O 1
ATOM 1302 N N . TYR A 1 169 ? -14.203 -10.328 -22.812 1 96.06 169 TYR A N 1
ATOM 1303 C CA . TYR A 1 169 ? -15.164 -10.867 -23.766 1 96.06 169 TYR A CA 1
ATOM 1304 C C . TYR A 1 169 ? -14.859 -10.359 -25.172 1 96.06 169 TYR A C 1
ATOM 1306 O O . TYR A 1 169 ? -15.047 -11.078 -26.156 1 96.06 169 TYR A O 1
ATOM 1314 N N . ALA A 1 170 ? -14.344 -9.219 -25.266 1 94.44 170 ALA A N 1
ATOM 1315 C CA . ALA A 1 170 ? -14.008 -8.648 -26.562 1 94.44 170 ALA A CA 1
ATOM 1316 C C . ALA A 1 170 ? -12.984 -9.508 -27.297 1 94.44 170 ALA A C 1
ATOM 1318 O O . ALA A 1 170 ? -12.961 -9.547 -28.531 1 94.44 170 ALA A O 1
ATOM 1319 N N . TYR A 1 171 ? -12.203 -10.25 -26.578 1 94.94 171 TYR A N 1
ATOM 1320 C CA . TYR A 1 171 ? -11.156 -11.062 -27.188 1 94.94 171 TYR A CA 1
ATOM 1321 C C . TYR A 1 171 ? -11.641 -12.484 -27.422 1 94.94 171 TYR A C 1
ATOM 1323 O O . TYR A 1 171 ? -11.062 -13.219 -28.219 1 94.94 171 TYR A O 1
ATOM 1331 N N . THR A 1 172 ? -12.711 -12.898 -26.688 1 95.75 172 THR A N 1
ATOM 1332 C CA . THR A 1 172 ? -13.039 -14.32 -26.688 1 95.75 172 THR A CA 1
ATOM 1333 C C . THR A 1 172 ? -14.367 -14.57 -27.391 1 95.75 172 THR A C 1
ATOM 1335 O O . THR A 1 172 ? -14.711 -15.719 -27.688 1 95.75 172 THR A O 1
ATOM 1338 N N . LYS A 1 173 ? -15.062 -13.586 -27.766 1 95.56 173 LYS A N 1
ATOM 1339 C CA . LYS A 1 173 ? -16.422 -13.727 -28.297 1 95.56 173 LYS A CA 1
ATOM 1340 C C . LYS A 1 173 ? -16.406 -14.43 -29.656 1 95.56 173 LYS A C 1
ATOM 1342 O O . LYS A 1 173 ? -15.398 -14.406 -30.375 1 95.56 173 LYS A O 1
ATOM 1347 N N . LEU A 1 174 ? -17.516 -15.133 -29.953 1 95.62 174 LEU A N 1
ATOM 1348 C CA . LEU A 1 174 ? -17.797 -15.734 -31.25 1 95.62 174 LEU A CA 1
ATOM 1349 C C . LEU A 1 174 ? -16.703 -16.734 -31.625 1 95.62 174 LEU A C 1
ATOM 1351 O O . LEU A 1 174 ? -16.297 -16.797 -32.781 1 95.62 174 LEU A O 1
ATOM 1355 N N . SER A 1 175 ? -16.156 -17.391 -30.656 1 96.38 175 SER A N 1
ATOM 1356 C CA . SER A 1 175 ? -15.148 -18.438 -30.828 1 96.38 175 SER A CA 1
ATOM 1357 C C . SER A 1 175 ? -13.875 -17.891 -31.469 1 96.38 175 SER A C 1
ATOM 1359 O O . SER A 1 175 ? -13.234 -18.562 -32.281 1 96.38 175 SER A O 1
ATOM 1361 N N . ARG A 1 176 ? -13.562 -16.672 -31.141 1 96.25 176 ARG A N 1
ATOM 1362 C CA . ARG A 1 176 ? -12.289 -16.094 -31.562 1 96.25 176 ARG A CA 1
ATOM 1363 C C . ARG A 1 176 ? -11.117 -16.812 -30.891 1 96.25 176 ARG A C 1
ATOM 1365 O O . ARG A 1 176 ? -11.227 -17.25 -29.75 1 96.25 176 ARG A O 1
ATOM 1372 N N . GLU A 1 177 ? -10.109 -16.922 -31.688 1 96.38 177 GLU A N 1
ATOM 1373 C CA . GLU A 1 177 ? -8.867 -17.391 -31.078 1 96.38 177 G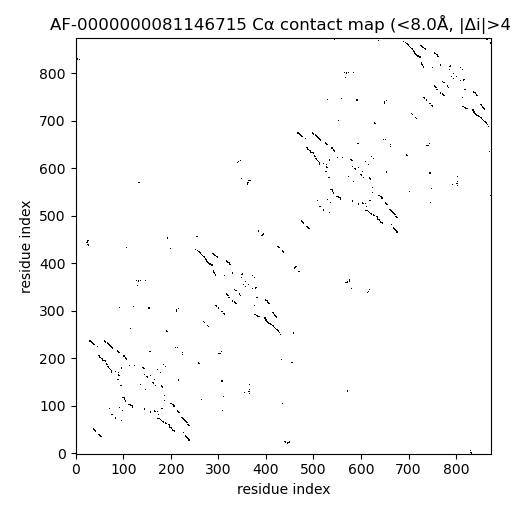LU A CA 1
ATOM 1374 C C . GLU A 1 177 ? -8.172 -16.266 -30.312 1 96.38 177 GLU A C 1
ATOM 1376 O O . GLU A 1 177 ? -8.086 -15.141 -30.797 1 96.38 177 GLU A O 1
ATOM 1381 N N . PHE A 1 178 ? -7.816 -16.547 -29.109 1 96.88 178 PHE A N 1
ATOM 1382 C CA . PHE A 1 178 ? -7.109 -15.562 -28.312 1 96.88 178 PHE A CA 1
ATOM 1383 C C . PHE A 1 178 ? -5.832 -16.156 -27.719 1 96.88 178 PHE A C 1
ATOM 1385 O O . PHE A 1 178 ? -5.703 -17.375 -27.609 1 96.88 178 PHE A O 1
ATOM 1392 N N . ASP A 1 179 ? -4.844 -15.312 -27.453 1 96.94 179 ASP A N 1
ATOM 1393 C CA . ASP A 1 179 ? -3.562 -15.758 -26.922 1 96.94 179 ASP A CA 1
ATOM 1394 C C . ASP A 1 179 ? -3.236 -15.039 -25.609 1 96.94 179 ASP A C 1
ATOM 1396 O O . ASP A 1 179 ? -3.781 -13.969 -25.328 1 96.94 179 ASP A O 1
ATOM 1400 N N . MET A 1 180 ? -2.529 -15.711 -24.859 1 97.62 180 MET A N 1
ATOM 1401 C CA . MET A 1 180 ? -2.064 -15.234 -23.547 1 97.62 180 MET A CA 1
ATOM 1402 C C . MET A 1 180 ? -0.622 -15.656 -23.297 1 97.62 180 MET A C 1
ATOM 1404 O O . MET A 1 180 ? -0.171 -16.672 -23.828 1 97.62 180 MET A O 1
ATOM 1408 N N . GLU A 1 181 ? 0.098 -14.812 -22.594 1 96.75 181 GLU A N 1
ATOM 1409 C CA . GLU A 1 181 ? 1.466 -15.117 -22.188 1 96.75 181 GLU A CA 1
ATOM 1410 C C . GLU A 1 181 ? 1.806 -14.469 -20.859 1 96.75 181 GLU A C 1
ATOM 1412 O O . GLU A 1 181 ? 1.424 -13.32 -20.609 1 96.75 181 GLU A O 1
ATOM 1417 N N . GLY A 1 182 ? 2.391 -15.227 -20.016 1 96.75 182 GLY A N 1
ATOM 1418 C CA . GLY A 1 182 ? 2.732 -14.695 -18.703 1 96.75 182 GLY A CA 1
ATOM 1419 C C . GLY A 1 182 ? 3.49 -15.688 -17.828 1 96.75 182 GLY A C 1
ATOM 1420 O O . GLY A 1 182 ? 3.818 -16.781 -18.281 1 96.75 182 GLY A O 1
ATOM 1421 N N . PRO A 1 183 ? 3.82 -15.25 -16.688 1 96.19 183 PRO A N 1
ATOM 1422 C CA . PRO A 1 183 ? 4.543 -16.125 -15.758 1 96.19 183 PRO A CA 1
ATOM 1423 C C . PRO A 1 183 ? 3.65 -17.188 -15.125 1 96.19 183 PRO A C 1
ATOM 1425 O O . PRO A 1 183 ? 2.424 -17.109 -15.227 1 96.19 183 PRO A O 1
ATOM 1428 N N . LEU A 1 184 ? 4.312 -18.203 -14.562 1 95 184 LEU A N 1
ATOM 1429 C CA . LEU A 1 184 ? 3.627 -19.156 -13.703 1 95 184 LEU A CA 1
ATOM 1430 C C . LEU A 1 184 ? 3.732 -18.734 -12.242 1 95 184 LEU A C 1
ATOM 1432 O O . LEU A 1 184 ? 4.828 -18.453 -11.75 1 95 184 LEU A O 1
ATOM 1436 N N . TYR A 1 185 ? 2.615 -18.688 -11.633 1 95 185 TYR A N 1
ATOM 1437 C CA . TYR A 1 185 ? 2.613 -18.266 -10.234 1 95 185 TYR A CA 1
ATOM 1438 C C . TYR A 1 185 ? 2.861 -19.438 -9.305 1 95 185 TYR A C 1
ATOM 1440 O O . TYR A 1 185 ? 2.102 -19.672 -8.359 1 95 185 TYR A O 1
ATOM 1448 N N . VAL A 1 186 ? 3.869 -20.109 -9.609 1 94.62 186 VAL A N 1
ATOM 1449 C CA . VAL A 1 186 ? 4.406 -21.156 -8.75 1 94.62 186 VAL A CA 1
ATOM 1450 C C . VAL A 1 186 ? 5.637 -20.641 -8.008 1 94.62 186 VAL A C 1
ATOM 1452 O O . VAL A 1 186 ? 6.434 -19.891 -8.57 1 94.62 186 VAL A O 1
ATOM 1455 N N . ASP A 1 187 ? 5.832 -21.047 -6.816 1 93.56 187 ASP A N 1
ATOM 1456 C CA . ASP A 1 187 ? 6.77 -20.406 -5.898 1 93.56 187 ASP A CA 1
ATOM 1457 C C . ASP A 1 187 ? 8.203 -20.547 -6.402 1 93.56 187 ASP A C 1
ATOM 1459 O O . ASP A 1 187 ? 8.984 -19.594 -6.324 1 93.56 187 ASP A O 1
ATOM 1463 N N . CYS A 1 188 ? 8.562 -21.672 -6.918 1 92.69 188 CYS A N 1
ATOM 1464 C CA . CYS A 1 188 ? 9.945 -21.906 -7.305 1 92.69 188 CYS A CA 1
ATOM 1465 C C . CYS A 1 188 ? 10.336 -21.047 -8.5 1 92.69 188 CYS A C 1
ATOM 1467 O O . CYS A 1 188 ? 11.523 -20.922 -8.82 1 92.69 188 CYS A O 1
ATOM 1469 N N . PHE A 1 189 ? 9.422 -20.422 -9.164 1 94.56 189 PHE A N 1
ATOM 1470 C CA . PHE A 1 189 ? 9.727 -19.562 -10.297 1 94.56 189 PHE A CA 1
ATOM 1471 C C . PHE A 1 189 ? 10.102 -18.172 -9.836 1 94.56 189 PHE A C 1
ATOM 1473 O O . PHE A 1 189 ? 10.508 -17.328 -10.641 1 94.56 189 PHE A O 1
ATOM 1480 N N . ASN A 1 190 ? 10.031 -17.969 -8.57 1 90.94 190 ASN A N 1
ATOM 1481 C CA . ASN A 1 190 ? 10.398 -16.672 -8.039 1 90.94 190 ASN A CA 1
ATOM 1482 C C . ASN A 1 190 ? 11.727 -16.734 -7.281 1 90.94 190 ASN A C 1
ATOM 1484 O O . ASN A 1 190 ? 11.945 -15.969 -6.336 1 90.94 190 ASN A O 1
ATOM 1488 N N . LEU A 1 191 ? 12.547 -17.594 -7.703 1 90 191 LEU A N 1
ATOM 1489 C CA . LEU A 1 191 ? 13.875 -17.672 -7.102 1 90 191 LEU A CA 1
ATOM 1490 C C . LEU A 1 191 ? 14.727 -16.469 -7.52 1 90 191 LEU A C 1
ATOM 1492 O O . LEU A 1 191 ? 14.742 -16.094 -8.695 1 90 191 LEU A O 1
ATOM 1496 N N . LYS A 1 192 ? 15.453 -15.93 -6.582 1 86.81 192 LYS A N 1
ATOM 1497 C CA . LYS A 1 192 ? 16.297 -14.773 -6.863 1 86.81 192 LYS A CA 1
ATOM 1498 C C . LYS A 1 192 ? 17.547 -15.188 -7.633 1 86.81 192 LYS A C 1
ATOM 1500 O O . LYS A 1 192 ? 18.062 -14.422 -8.453 1 86.81 192 LYS A O 1
ATOM 1505 N N . LYS A 1 193 ? 17.969 -16.422 -7.441 1 90.88 193 LYS A N 1
ATOM 1506 C CA . LYS A 1 193 ? 19.172 -16.922 -8.094 1 90.88 193 LYS A CA 1
ATOM 1507 C C . LYS A 1 193 ? 18.828 -17.828 -9.266 1 90.88 193 LYS A C 1
ATOM 1509 O O . LYS A 1 193 ? 17.75 -18.438 -9.297 1 90.88 193 LYS A O 1
ATOM 1514 N N . TYR A 1 194 ? 19.828 -17.906 -10.164 1 93.44 194 TYR A N 1
ATOM 1515 C CA . TYR A 1 194 ? 19.656 -18.844 -11.266 1 93.44 194 TYR A CA 1
ATOM 1516 C C . TYR A 1 194 ? 19.688 -20.281 -10.766 1 93.44 194 TYR A C 1
ATOM 1518 O O . TYR A 1 194 ? 20.453 -20.609 -9.859 1 93.44 194 TYR A O 1
ATOM 1526 N N . LEU A 1 195 ? 18.828 -21.047 -11.328 1 94.56 195 LEU A N 1
ATOM 1527 C CA . LEU A 1 195 ? 18.906 -22.469 -11.047 1 94.56 195 LEU A CA 1
ATOM 1528 C C . LEU A 1 195 ? 20.188 -23.078 -11.617 1 94.56 195 LEU A C 1
ATOM 1530 O O . LEU A 1 195 ? 20.5 -22.891 -12.797 1 94.56 195 LEU A O 1
ATOM 1534 N N . ILE A 1 196 ? 20.891 -23.719 -10.852 1 94.56 196 ILE A N 1
ATOM 1535 C CA . ILE A 1 196 ? 22.203 -24.25 -11.203 1 94.56 196 ILE A CA 1
ATOM 1536 C C . ILE A 1 196 ? 22.062 -25.25 -12.352 1 94.56 196 ILE A C 1
ATOM 1538 O O . ILE A 1 196 ? 21 -25.828 -12.547 1 94.56 196 ILE A O 1
ATOM 1542 N N . ASN A 1 197 ? 23.172 -25.469 -13.031 1 93.94 197 ASN A N 1
ATOM 1543 C CA . ASN A 1 197 ? 23.188 -26.422 -14.141 1 93.94 197 ASN A CA 1
ATOM 1544 C C . ASN A 1 197 ? 23 -27.859 -13.656 1 93.94 197 ASN A C 1
ATOM 1546 O O . ASN A 1 197 ? 23.219 -28.141 -12.477 1 93.94 197 ASN A O 1
ATOM 1550 N N . GLY A 1 198 ? 22.547 -28.703 -14.531 1 93.69 198 GLY A N 1
ATOM 1551 C CA . GLY A 1 198 ? 22.406 -30.109 -14.219 1 93.69 198 GLY A CA 1
ATOM 1552 C C . GLY A 1 198 ? 21.062 -30.453 -13.602 1 93.69 198 GLY A C 1
ATOM 1553 O O . GLY A 1 198 ? 20.859 -31.578 -13.133 1 93.69 198 GLY A O 1
ATOM 1554 N N . VAL A 1 199 ? 20.219 -29.547 -13.547 1 95.19 199 VAL A N 1
ATOM 1555 C CA . VAL A 1 199 ? 18.891 -29.797 -12.984 1 95.19 199 VAL A CA 1
ATOM 1556 C C . VAL A 1 199 ? 17.844 -29.75 -14.094 1 95.19 199 VAL A C 1
ATOM 1558 O O . VAL A 1 199 ? 17.594 -28.688 -14.68 1 95.19 199 VAL A O 1
ATOM 1561 N N . ASP A 1 200 ? 17.234 -30.828 -14.328 1 95.81 200 ASP A N 1
ATOM 1562 C CA . ASP A 1 200 ? 16.141 -30.906 -15.289 1 95.81 200 ASP A CA 1
ATOM 1563 C C . ASP A 1 200 ? 14.844 -30.375 -14.68 1 95.81 200 ASP A C 1
ATOM 1565 O O . ASP A 1 200 ? 14.555 -30.625 -13.508 1 95.81 200 ASP A O 1
ATOM 1569 N N . LEU A 1 201 ? 14.125 -29.719 -15.531 1 95.75 201 LEU A N 1
ATOM 1570 C CA . LEU A 1 201 ? 12.836 -29.188 -15.094 1 95.75 201 LEU A CA 1
ATOM 1571 C C . LEU A 1 201 ? 11.695 -29.859 -15.852 1 95.75 201 LEU A C 1
ATOM 1573 O O . LEU A 1 201 ? 11.75 -29.969 -17.078 1 95.75 201 LEU A O 1
ATOM 1577 N N . GLN A 1 202 ? 10.773 -30.359 -15.156 1 95.31 202 GLN A N 1
ATOM 1578 C CA . GLN A 1 202 ? 9.555 -30.891 -15.75 1 95.31 202 GLN A CA 1
ATOM 1579 C C . GLN A 1 202 ? 8.312 -30.219 -15.18 1 95.31 202 GLN A C 1
ATOM 1581 O O . GLN A 1 202 ? 8.203 -30.031 -13.969 1 95.31 202 GLN A O 1
ATOM 1586 N N . LEU A 1 203 ? 7.43 -29.844 -16.062 1 95.62 203 LEU A N 1
ATOM 1587 C CA . LEU A 1 203 ? 6.18 -29.203 -15.672 1 95.62 203 LEU A CA 1
ATOM 1588 C C . LEU A 1 203 ? 4.98 -30.047 -16.094 1 95.62 203 LEU A C 1
ATOM 1590 O O . LEU A 1 203 ? 4.941 -30.562 -17.219 1 95.62 203 LEU A O 1
ATOM 1594 N N . ARG A 1 204 ? 4.102 -30.188 -15.227 1 93.94 204 ARG A N 1
ATOM 1595 C CA . ARG A 1 204 ? 2.816 -30.812 -15.523 1 93.94 204 ARG A CA 1
ATOM 1596 C C . ARG A 1 204 ? 1.662 -29.891 -15.141 1 93.94 204 ARG A C 1
ATOM 1598 O O . ARG A 1 204 ? 1.476 -29.578 -13.961 1 93.94 204 ARG A O 1
ATOM 1605 N N . LEU A 1 205 ? 0.933 -29.484 -16.125 1 94.88 205 LEU A N 1
ATOM 1606 C CA . LEU A 1 205 ? -0.198 -28.578 -15.914 1 94.88 205 LEU A CA 1
ATOM 1607 C C . LEU A 1 205 ? -1.52 -29.312 -16.094 1 94.88 205 LEU A C 1
ATOM 1609 O O . LEU A 1 205 ? -1.842 -29.766 -17.188 1 94.88 205 LEU A O 1
ATOM 1613 N N . PHE A 1 206 ? -2.271 -29.422 -15.008 1 93.25 206 PHE A N 1
ATOM 1614 C CA . PHE A 1 206 ? -3.566 -30.094 -15.047 1 93.25 206 PHE A CA 1
ATOM 1615 C C . PHE A 1 206 ? -4.676 -29.109 -15.383 1 93.25 206 PHE A C 1
ATOM 1617 O O . PHE A 1 206 ? -4.824 -28.078 -14.727 1 93.25 206 PHE A O 1
ATOM 1624 N N . ARG A 1 207 ? -5.426 -29.406 -16.344 1 92.19 207 ARG A N 1
ATOM 1625 C CA . ARG A 1 207 ? -6.449 -28.5 -16.859 1 92.19 207 ARG A CA 1
ATOM 1626 C C . ARG A 1 207 ? -7.652 -28.438 -15.914 1 92.19 207 ARG A C 1
ATOM 1628 O O . ARG A 1 207 ? -7.992 -29.438 -15.281 1 92.19 207 ARG A O 1
ATOM 1635 N N . THR A 1 208 ? -8.211 -27.266 -15.891 1 92.44 208 THR A N 1
ATOM 1636 C CA . THR A 1 208 ? -9.43 -27.062 -15.117 1 92.44 208 THR A CA 1
ATOM 1637 C C . THR A 1 208 ? -10.664 -27.375 -15.969 1 92.44 208 THR A C 1
ATOM 1639 O O . THR A 1 208 ? -10.594 -27.344 -17.203 1 92.44 208 THR A O 1
ATOM 1642 N N . ARG A 1 209 ? -11.797 -27.594 -15.289 1 90.75 209 ARG A N 1
ATOM 1643 C CA . ARG A 1 209 ? -13.062 -27.781 -15.984 1 90.75 209 ARG A CA 1
ATOM 1644 C C . ARG A 1 209 ? -13.539 -26.484 -16.625 1 90.75 209 ARG A C 1
ATOM 1646 O O . ARG A 1 209 ? -13.359 -25.406 -16.047 1 90.75 209 ARG A O 1
ATOM 1653 N N . SER A 1 210 ? -14.211 -26.719 -17.719 1 91.81 210 SER A N 1
ATOM 1654 C CA . SER A 1 210 ? -14.695 -25.547 -18.453 1 91.81 210 SER A CA 1
ATOM 1655 C C . SER A 1 210 ? -15.719 -24.766 -17.625 1 91.81 210 SER A C 1
ATOM 1657 O O . SER A 1 210 ? -15.789 -23.531 -17.719 1 91.81 210 SER A O 1
ATOM 1659 N N . GLU A 1 211 ? -16.422 -25.469 -16.812 1 92.75 211 GLU A N 1
ATOM 1660 C CA . GLU A 1 211 ? -17.453 -24.828 -15.992 1 92.75 211 GLU A CA 1
ATOM 1661 C C . GLU A 1 211 ? -16.828 -23.891 -14.961 1 92.75 211 GLU A C 1
ATOM 1663 O O . GLU A 1 211 ? -17.5 -23 -14.445 1 92.75 211 GLU A O 1
ATOM 1668 N N . PHE A 1 212 ? -15.625 -24.109 -14.711 1 94.75 212 PHE A N 1
ATOM 1669 C CA . PHE A 1 212 ? -14.922 -23.266 -13.75 1 94.75 212 PHE A CA 1
ATOM 1670 C C . PHE A 1 212 ? -14.383 -22.016 -14.422 1 94.75 212 PHE A C 1
ATOM 1672 O O . PHE A 1 212 ? -14.422 -20.922 -13.844 1 94.75 212 PHE A O 1
ATOM 1679 N N . VAL A 1 213 ? -13.906 -22.141 -15.609 1 95.94 213 VAL A N 1
ATOM 1680 C CA . VAL A 1 213 ? -13.148 -21.078 -16.266 1 95.94 213 VAL A CA 1
ATOM 1681 C C . VAL A 1 213 ? -14.102 -20.156 -17.031 1 95.94 213 VAL A C 1
ATOM 1683 O O . VAL A 1 213 ? -13.773 -19 -17.297 1 95.94 213 VAL A O 1
ATOM 1686 N N . LEU A 1 214 ? -15.258 -20.656 -17.359 1 96.69 214 LEU A N 1
ATOM 1687 C CA . LEU A 1 214 ? -16.172 -19.891 -18.203 1 96.69 214 LEU A CA 1
ATOM 1688 C C . LEU A 1 214 ? -17.344 -19.375 -17.391 1 96.69 214 LEU A C 1
ATOM 1690 O O . LEU A 1 214 ? -17.719 -19.969 -16.375 1 96.69 214 LEU A O 1
ATOM 1694 N N . THR A 1 215 ? -17.844 -18.25 -17.781 1 96.06 215 THR A N 1
ATOM 1695 C CA . THR A 1 215 ? -19.031 -17.625 -17.172 1 96.06 215 THR A CA 1
ATOM 1696 C C . THR A 1 215 ? -20.062 -17.281 -18.234 1 96.06 215 THR A C 1
ATOM 1698 O O . THR A 1 215 ? -19.703 -16.922 -19.359 1 96.06 215 THR A O 1
ATOM 1701 N N . SER A 1 216 ? -21.312 -17.469 -17.922 1 95.81 216 SER A N 1
ATOM 1702 C CA . SER A 1 216 ? -22.391 -17.188 -18.859 1 95.81 216 SER A CA 1
ATOM 1703 C C . SER A 1 216 ? -23.719 -16.984 -18.125 1 95.81 216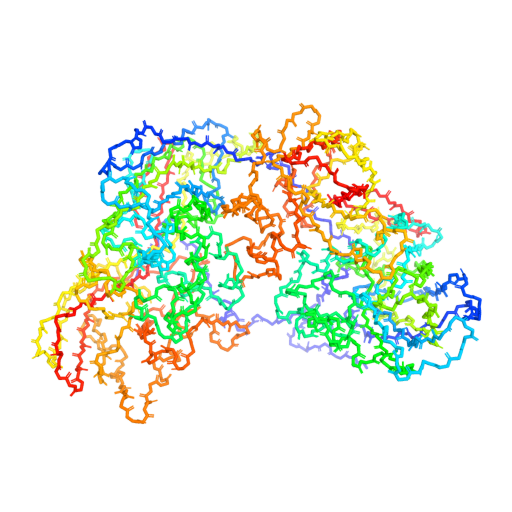 SER A C 1
ATOM 1705 O O . SER A 1 216 ? -23.953 -17.594 -17.078 1 95.81 216 SER A O 1
ATOM 1707 N N . LYS A 1 217 ? -24.5 -16.125 -18.656 1 93.56 217 LYS A N 1
ATOM 1708 C CA . LYS A 1 217 ? -25.844 -15.906 -18.109 1 93.56 217 LYS A CA 1
ATOM 1709 C C . LYS A 1 217 ? -26.875 -16.75 -18.844 1 93.56 217 LYS A C 1
ATOM 1711 O O . LYS A 1 217 ? -28.047 -16.75 -18.484 1 93.56 217 LYS A O 1
ATOM 1716 N N . GLU A 1 218 ? -26.438 -17.547 -19.703 1 91 218 GLU A N 1
ATOM 1717 C CA . GLU A 1 218 ? -27.359 -18.375 -20.484 1 91 218 GLU A CA 1
ATOM 1718 C C . GLU A 1 218 ? -28.016 -19.453 -19.625 1 91 218 GLU A C 1
ATOM 1720 O O . GLU A 1 218 ? -27.422 -19.922 -18.656 1 91 218 GLU A O 1
ATOM 1725 N N . ALA A 1 219 ? -29.219 -19.859 -19.984 1 87.31 219 ALA A N 1
ATOM 1726 C CA . ALA A 1 219 ? -30.016 -20.797 -19.188 1 87.31 219 ALA A CA 1
ATOM 1727 C C . ALA A 1 219 ? -29.391 -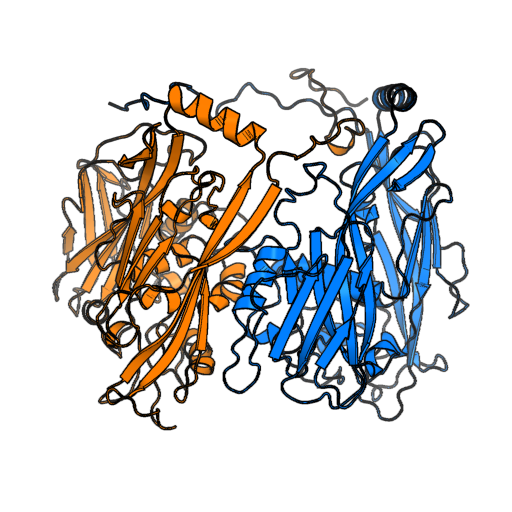22.188 -19.172 1 87.31 219 ALA A C 1
ATOM 1729 O O . ALA A 1 219 ? -29.375 -22.859 -18.141 1 87.31 219 ALA A O 1
ATOM 1730 N N . SER A 1 220 ? -28.906 -22.672 -20.266 1 88.25 220 SER A N 1
ATOM 1731 C CA . SER A 1 220 ? -28.281 -23.984 -20.359 1 88.25 220 SER A CA 1
ATOM 1732 C C . SER A 1 220 ? -26.938 -23.922 -21.062 1 88.25 220 SER A C 1
ATOM 1734 O O . SER A 1 220 ? -26.766 -24.5 -22.141 1 88.25 220 SER A O 1
ATOM 1736 N N . PRO A 1 221 ? -26.109 -23.328 -20.328 1 91.94 221 PRO A N 1
ATOM 1737 C CA . PRO A 1 221 ? -24.797 -23.141 -20.984 1 91.94 221 PRO A CA 1
ATOM 1738 C C . PRO A 1 221 ? -24.031 -24.453 -21.156 1 91.94 221 PRO A C 1
ATOM 1740 O O . PRO A 1 221 ? -24 -25.281 -20.234 1 91.94 221 PRO A O 1
ATOM 1743 N N . SER A 1 222 ? -23.578 -24.734 -22.328 1 92.94 222 SER A N 1
ATOM 1744 C CA . SER A 1 222 ? -22.734 -25.875 -22.656 1 92.94 222 SER A CA 1
ATOM 1745 C C . SER A 1 222 ? -21.578 -25.453 -23.562 1 92.94 222 SER A C 1
ATOM 1747 O O . SER A 1 222 ? -21.656 -25.594 -24.781 1 92.94 222 SER A O 1
ATOM 1749 N N . TYR A 1 223 ? -20.594 -24.922 -22.859 1 95.12 223 TYR A N 1
ATOM 1750 C CA . TYR A 1 223 ? -19.453 -24.391 -23.594 1 95.12 223 TYR A CA 1
ATOM 1751 C C . TYR A 1 223 ? -18.156 -25.047 -23.125 1 95.12 223 TYR A C 1
ATOM 1753 O O . TYR A 1 223 ? -18.109 -25.656 -22.062 1 95.12 223 TYR A O 1
ATOM 1761 N N . LYS A 1 224 ? -17.219 -24.984 -23.969 1 93.19 224 LYS A N 1
ATOM 1762 C CA . LYS A 1 224 ? -15.906 -25.547 -23.641 1 93.19 224 LYS A CA 1
ATOM 1763 C C . LYS A 1 224 ? -14.781 -24.656 -24.125 1 93.19 224 LYS A C 1
ATOM 1765 O O . LYS A 1 224 ? -14.922 -23.953 -25.141 1 93.19 224 LYS A O 1
ATOM 1770 N N . LEU A 1 225 ? -13.727 -24.641 -23.344 1 93.94 225 LEU A N 1
ATOM 1771 C CA . LEU A 1 225 ? -12.5 -23.953 -23.734 1 93.94 225 LEU A CA 1
ATOM 1772 C C . LEU A 1 225 ? -11.469 -24.953 -24.25 1 93.94 225 LEU A C 1
ATOM 1774 O O . LEU A 1 225 ? -11.117 -25.906 -23.562 1 93.94 225 LEU A O 1
ATOM 1778 N N . THR A 1 226 ? -11.008 -24.766 -25.438 1 92.31 226 THR A N 1
ATOM 1779 C CA . THR A 1 226 ? -10.055 -25.656 -26.078 1 92.31 226 THR A CA 1
ATOM 1780 C C . THR A 1 226 ? -8.703 -24.969 -26.25 1 92.31 226 THR A C 1
ATOM 1782 O O . THR A 1 226 ? -8.633 -23.844 -26.766 1 92.31 226 THR A O 1
ATOM 1785 N N . ILE A 1 227 ? -7.672 -25.641 -25.812 1 93.12 227 ILE A N 1
ATOM 1786 C CA . ILE A 1 227 ? -6.32 -25.141 -26.016 1 93.12 227 ILE A CA 1
ATOM 1787 C C . ILE A 1 227 ? -5.824 -25.547 -27.406 1 93.12 227 ILE A C 1
ATOM 1789 O O . ILE A 1 227 ? -5.828 -26.719 -27.766 1 93.12 227 ILE A O 1
ATOM 1793 N N . LEU A 1 228 ? -5.395 -24.562 -28.141 1 92.25 228 LEU A N 1
ATOM 1794 C CA . LEU A 1 228 ? -4.965 -24.781 -29.516 1 92.25 228 LEU A CA 1
ATOM 1795 C C . LEU A 1 228 ? -3.447 -24.922 -29.609 1 92.25 228 LEU A C 1
ATOM 1797 O O . LEU A 1 228 ? -2.926 -25.625 -30.469 1 92.25 228 LEU A O 1
ATOM 1801 N N . ASP A 1 229 ? -2.805 -24.172 -28.797 1 93.19 229 ASP A N 1
ATOM 1802 C CA . ASP A 1 229 ? -1.346 -24.156 -28.781 1 93.19 229 ASP A CA 1
ATOM 1803 C C . ASP A 1 229 ? -0.809 -23.828 -27.391 1 93.19 229 ASP A C 1
ATOM 1805 O O . ASP A 1 229 ? -1.478 -23.156 -26.594 1 93.19 229 ASP A O 1
ATOM 1809 N N . ALA A 1 230 ? 0.304 -24.469 -27.078 1 95.25 230 ALA A N 1
ATOM 1810 C CA . ALA A 1 230 ? 0.978 -24.234 -25.797 1 95.25 230 ALA A CA 1
ATOM 1811 C C . ALA A 1 230 ? 2.494 -24.297 -25.953 1 95.25 230 ALA A C 1
ATOM 1813 O O . ALA A 1 230 ? 3.018 -25.219 -26.594 1 95.25 230 ALA A O 1
ATOM 1814 N N . VAL A 1 231 ? 3.178 -23.234 -25.438 1 95.75 231 VAL A N 1
ATOM 1815 C CA . VAL A 1 231 ? 4.637 -23.172 -25.5 1 95.75 231 VAL A CA 1
ATOM 1816 C C . VAL A 1 231 ? 5.184 -22.656 -24.172 1 95.75 231 VAL A C 1
ATOM 1818 O O . VAL A 1 231 ? 4.703 -21.656 -23.625 1 95.75 231 VAL A O 1
ATOM 1821 N N . PHE A 1 232 ? 6.109 -23.469 -23.656 1 96.88 232 PHE A N 1
ATOM 1822 C CA . PHE A 1 232 ? 6.844 -22.984 -22.5 1 96.88 232 PHE A CA 1
ATOM 1823 C C . PHE A 1 232 ? 8.164 -22.344 -22.906 1 96.88 232 PHE A C 1
ATOM 1825 O O . PHE A 1 232 ? 8.992 -22.984 -23.547 1 96.88 232 PHE A O 1
ATOM 1832 N N . LYS A 1 233 ? 8.359 -21.109 -22.578 1 96.81 233 LYS A N 1
ATOM 1833 C CA . LYS A 1 233 ? 9.586 -20.391 -22.906 1 96.81 233 LYS A CA 1
ATOM 1834 C C . LYS A 1 233 ? 10.547 -20.391 -21.719 1 96.81 233 LYS A C 1
ATOM 1836 O O . LYS A 1 233 ? 10.367 -19.625 -20.766 1 96.81 233 LYS A O 1
ATOM 1841 N N . ALA A 1 234 ? 11.523 -21.172 -21.797 1 96.25 234 ALA A N 1
ATOM 1842 C CA . ALA A 1 234 ? 12.531 -21.281 -20.734 1 96.25 234 ALA A CA 1
ATOM 1843 C C . ALA A 1 234 ? 13.672 -20.297 -20.969 1 96.25 234 ALA A C 1
ATOM 1845 O O . ALA A 1 234 ? 14.242 -20.234 -22.062 1 96.25 234 ALA A O 1
ATOM 1846 N N . CYS A 1 235 ? 13.953 -19.547 -19.984 1 95.19 235 CYS A N 1
ATOM 1847 C CA . CYS A 1 235 ? 15.062 -18.594 -20.062 1 95.19 235 CYS A CA 1
ATOM 1848 C C . CYS A 1 235 ? 16.359 -19.25 -19.625 1 95.19 235 CYS A C 1
ATOM 1850 O O . CYS A 1 235 ? 16.594 -19.438 -18.438 1 95.19 235 CYS A O 1
ATOM 1852 N N . LYS A 1 236 ? 17.203 -19.453 -20.547 1 93.25 236 LYS A N 1
ATOM 1853 C CA . LYS A 1 236 ? 18.484 -20.109 -20.297 1 93.25 236 LYS A CA 1
ATOM 1854 C C . LYS A 1 236 ? 19.625 -19.094 -20.219 1 93.25 236 LYS A C 1
ATOM 1856 O O . LYS A 1 236 ? 19.594 -18.062 -20.906 1 93.25 236 LYS A O 1
ATOM 1861 N N . VAL A 1 237 ? 20.547 -19.359 -19.359 1 91.81 237 VAL A N 1
ATOM 1862 C CA . VAL A 1 237 ? 21.703 -18.484 -19.156 1 91.81 237 VAL A CA 1
ATOM 1863 C C . VAL A 1 237 ? 23 -19.266 -19.359 1 91.81 237 VAL A C 1
ATOM 1865 O O . VAL A 1 237 ? 23.266 -20.219 -18.641 1 91.81 237 VAL A O 1
ATOM 1868 N N . ARG A 1 238 ? 23.75 -18.812 -20.312 1 90.69 238 ARG A N 1
ATOM 1869 C CA . ARG A 1 238 ? 25.078 -19.391 -20.531 1 90.69 238 ARG A CA 1
ATOM 1870 C C . ARG A 1 238 ? 26.141 -18.594 -19.766 1 90.69 238 ARG A C 1
ATOM 1872 O O . ARG A 1 238 ? 26.234 -17.375 -19.922 1 90.69 238 ARG A O 1
ATOM 1879 N N . VAL A 1 239 ? 26.797 -19.312 -18.969 1 89.25 239 VAL A N 1
ATOM 1880 C CA . VAL A 1 239 ? 27.781 -18.641 -18.125 1 89.25 239 VAL A CA 1
ATOM 1881 C C . VAL A 1 239 ? 29.188 -18.938 -18.625 1 89.25 239 VAL A C 1
ATOM 1883 O O . VAL A 1 239 ? 29.391 -19.891 -19.391 1 89.25 239 VAL A O 1
ATOM 1886 N N . ASP A 1 240 ? 30.078 -18.156 -18.156 1 86.31 240 ASP A N 1
ATOM 1887 C CA . ASP A 1 240 ? 31.469 -18.328 -18.516 1 86.31 240 ASP A CA 1
ATOM 1888 C C . ASP A 1 240 ? 32.062 -19.594 -17.906 1 86.31 240 ASP A C 1
ATOM 1890 O O . ASP A 1 240 ? 31.609 -20.031 -16.844 1 86.31 240 ASP A O 1
ATOM 1894 N N . SER A 1 241 ? 33.125 -20.125 -18.531 1 87.44 241 SER A N 1
ATOM 1895 C CA . SER A 1 241 ? 33.719 -21.391 -18.125 1 87.44 241 SER A CA 1
ATOM 1896 C C . SER A 1 241 ? 34.344 -21.281 -16.734 1 87.44 241 SER A C 1
ATOM 1898 O O . SER A 1 241 ? 34.312 -22.234 -15.969 1 87.44 241 SER A O 1
ATOM 1900 N N . ALA A 1 242 ? 34.812 -20.109 -16.469 1 85.25 242 ALA A N 1
ATOM 1901 C CA . ALA A 1 242 ? 35.438 -19.922 -15.156 1 85.25 242 ALA A CA 1
ATOM 1902 C C . ALA A 1 242 ? 34.406 -19.969 -14.031 1 85.25 242 ALA A C 1
ATOM 1904 O O . ALA A 1 242 ? 34.688 -20.547 -12.977 1 85.25 242 ALA A O 1
ATOM 1905 N N . VAL A 1 243 ? 33.344 -19.422 -14.32 1 87.31 243 VAL A N 1
ATOM 1906 C CA . VAL A 1 243 ? 32.25 -19.438 -13.344 1 87.31 243 VAL A CA 1
ATOM 1907 C C . VAL A 1 243 ? 31.75 -20.875 -13.172 1 87.31 243 VAL A C 1
ATOM 1909 O O . VAL A 1 243 ? 31.484 -21.312 -12.055 1 87.31 243 VAL A O 1
ATOM 1912 N N . LEU A 1 244 ? 31.641 -21.547 -14.266 1 89.88 244 LEU A N 1
ATOM 1913 C CA . LEU A 1 244 ? 31.188 -22.938 -14.242 1 89.88 244 LEU A CA 1
ATOM 1914 C C . LEU A 1 244 ? 32.094 -23.797 -13.391 1 89.88 244 LEU A C 1
ATOM 1916 O O . LEU A 1 244 ? 31.641 -24.625 -12.594 1 89.88 244 LEU A O 1
ATOM 1920 N N . LEU A 1 245 ? 33.344 -23.562 -13.555 1 90.06 245 LEU A N 1
ATOM 1921 C CA . LEU A 1 245 ? 34.312 -24.344 -12.82 1 90.06 245 LEU A CA 1
ATOM 1922 C C . LEU A 1 245 ? 34.281 -24 -11.336 1 90.06 245 LEU A C 1
ATOM 1924 O O . LEU A 1 245 ? 34.406 -24.891 -10.484 1 90.06 245 LEU A O 1
ATOM 1928 N N . ASN A 1 246 ? 34.188 -22.781 -11.102 1 90.25 246 ASN A N 1
ATOM 1929 C CA . ASN A 1 246 ? 34.125 -22.359 -9.711 1 90.25 246 ASN A CA 1
ATOM 1930 C C . ASN A 1 246 ? 32.875 -22.938 -9.008 1 90.25 246 ASN A C 1
ATOM 1932 O O . ASN A 1 246 ? 32.969 -23.375 -7.855 1 90.25 246 ASN A O 1
ATOM 1936 N N . HIS A 1 247 ? 31.797 -22.938 -9.711 1 91.81 247 HIS A N 1
ATOM 1937 C CA . HIS A 1 247 ? 30.578 -23.484 -9.141 1 91.81 247 HIS A CA 1
ATOM 1938 C C . HIS A 1 247 ? 30.703 -25 -8.938 1 91.81 247 HIS A C 1
ATOM 1940 O O . HIS A 1 247 ? 30.219 -25.531 -7.938 1 91.81 247 HIS A O 1
ATOM 1946 N N . ALA A 1 248 ? 31.297 -25.625 -9.859 1 90.94 248 ALA A N 1
ATOM 1947 C CA . ALA A 1 248 ? 31.5 -27.078 -9.758 1 90.94 248 ALA A CA 1
ATOM 1948 C C . ALA A 1 248 ? 32.344 -27.422 -8.547 1 90.94 248 ALA A C 1
ATOM 1950 O O . ALA A 1 248 ? 32.125 -28.438 -7.891 1 90.94 248 ALA A O 1
ATOM 1951 N N . GLN A 1 249 ? 33.25 -26.547 -8.242 1 91.94 249 GLN A N 1
ATOM 1952 C CA . GLN A 1 249 ? 34.094 -26.766 -7.082 1 91.94 249 GLN A CA 1
ATOM 1953 C C . GLN A 1 249 ? 33.375 -26.438 -5.785 1 91.94 249 GLN A C 1
ATOM 1955 O O . GLN A 1 249 ? 33.469 -27.188 -4.805 1 91.94 249 GLN A O 1
ATOM 1960 N N . SER A 1 250 ? 32.719 -25.422 -5.789 1 92.06 250 SER A N 1
ATOM 1961 C CA . SER A 1 250 ? 32.031 -24.953 -4.586 1 92.06 250 SER A CA 1
ATOM 1962 C C . SER A 1 250 ? 30.953 -25.922 -4.145 1 92.06 250 SER A C 1
ATOM 1964 O O . SER A 1 250 ? 30.75 -26.141 -2.949 1 92.06 250 SER A O 1
ATOM 1966 N N . ILE A 1 251 ? 30.234 -26.531 -5.102 1 92.5 251 ILE A N 1
ATOM 1967 C CA . ILE A 1 251 ? 29.094 -27.375 -4.793 1 92.5 251 ILE A CA 1
ATOM 1968 C C . ILE A 1 251 ? 29.578 -28.672 -4.129 1 92.5 251 ILE A C 1
ATOM 1970 O O . ILE A 1 251 ? 28.797 -29.375 -3.494 1 92.5 251 ILE A O 1
ATOM 1974 N N . THR A 1 252 ? 30.859 -29 -4.355 1 92.81 252 THR A N 1
ATOM 1975 C CA . THR A 1 252 ? 31.422 -30.172 -3.684 1 92.81 252 THR A CA 1
ATOM 1976 C C . THR A 1 252 ? 31.594 -29.891 -2.191 1 92.81 252 THR A C 1
ATOM 1978 O O . THR A 1 252 ? 31.625 -30.828 -1.386 1 92.81 252 THR A O 1
ATOM 1981 N N . LYS A 1 253 ? 31.703 -28.688 -1.844 1 90.94 253 LYS A N 1
ATOM 1982 C CA . LYS A 1 253 ? 31.938 -28.297 -0.453 1 90.94 253 LYS A CA 1
ATOM 1983 C C . LYS A 1 253 ? 30.625 -28.047 0.273 1 90.94 253 LYS A C 1
ATOM 1985 O O . LYS A 1 253 ? 30.484 -28.391 1.448 1 90.94 253 LYS A O 1
ATOM 1990 N N . MET A 1 254 ? 29.703 -27.422 -0.409 1 90.69 254 MET A N 1
ATOM 1991 C CA . MET A 1 254 ? 28.406 -27.109 0.187 1 90.69 254 MET A CA 1
ATOM 1992 C C . MET A 1 254 ? 27.312 -27.109 -0.868 1 90.69 254 MET A C 1
ATOM 1994 O O . MET A 1 254 ? 27.547 -26.734 -2.018 1 90.69 254 MET A O 1
ATOM 1998 N N . PRO A 1 255 ? 26.172 -27.453 -0.461 1 91.19 255 PRO A N 1
ATOM 1999 C CA . PRO A 1 255 ? 25.062 -27.438 -1.414 1 91.19 255 PRO A CA 1
ATOM 2000 C C . PRO A 1 255 ? 24.594 -26.016 -1.738 1 91.19 255 PRO A C 1
ATOM 2002 O O . PRO A 1 255 ? 24.875 -25.078 -0.978 1 91.19 255 PRO A O 1
ATOM 2005 N N . VAL A 1 256 ? 24.031 -25.891 -2.934 1 91.81 256 VAL A N 1
ATOM 2006 C CA . VAL A 1 256 ? 23.406 -24.625 -3.289 1 91.81 256 VAL A CA 1
ATOM 2007 C C . VAL A 1 256 ? 22.078 -24.469 -2.539 1 91.81 256 VAL A C 1
ATOM 2009 O O . VAL A 1 256 ? 21.312 -25.438 -2.439 1 91.81 256 VAL A O 1
ATOM 2012 N N . CYS A 1 257 ? 21.844 -23.328 -2.02 1 88.31 257 CYS A N 1
ATOM 2013 C CA . CYS A 1 257 ? 20.625 -23.062 -1.261 1 88.31 257 CYS A CA 1
ATOM 2014 C C . CYS A 1 257 ? 19.797 -21.938 -1.911 1 88.31 257 CYS A C 1
ATOM 2016 O O . CYS A 1 257 ? 20.328 -20.875 -2.211 1 88.31 257 CYS A O 1
ATOM 2018 N N . TYR A 1 258 ? 18.594 -22.297 -2.225 1 89.56 258 TYR A N 1
ATOM 2019 C CA . TYR A 1 258 ? 17.656 -21.328 -2.756 1 89.56 258 TYR A CA 1
ATOM 2020 C C . TYR A 1 258 ? 16.578 -20.984 -1.725 1 89.56 258 TYR A C 1
ATOM 2022 O O . TYR A 1 258 ? 15.711 -21.797 -1.433 1 89.56 258 TYR A O 1
ATOM 2030 N N . ASN A 1 259 ? 16.656 -19.766 -1.156 1 85.06 259 ASN A N 1
ATOM 2031 C CA . ASN A 1 259 ? 15.609 -19.281 -0.267 1 85.06 259 ASN A CA 1
ATOM 2032 C C . ASN A 1 259 ? 14.469 -18.641 -1.047 1 85.06 259 ASN A C 1
ATOM 2034 O O . ASN A 1 259 ? 14.695 -17.938 -2.025 1 85.06 259 ASN A O 1
ATOM 2038 N N . TYR A 1 260 ? 13.297 -19.062 -0.678 1 86.44 260 TYR A N 1
ATOM 2039 C CA . TYR A 1 260 ? 12.133 -18.469 -1.349 1 86.44 260 TYR A CA 1
ATOM 2040 C C . TYR A 1 260 ? 10.93 -18.453 -0.421 1 86.44 260 TYR A C 1
ATOM 2042 O O . TYR A 1 260 ? 10.953 -19.047 0.659 1 86.44 260 TYR A O 1
ATOM 2050 N N . THR A 1 261 ? 9.93 -17.703 -0.779 1 88.25 261 THR A N 1
ATOM 2051 C CA . THR A 1 261 ? 8.664 -17.688 -0.048 1 88.25 261 THR A CA 1
ATOM 2052 C C . THR A 1 261 ? 7.738 -18.781 -0.563 1 88.25 261 THR A C 1
ATOM 2054 O O . THR A 1 261 ? 7.309 -18.75 -1.72 1 88.25 261 THR A O 1
ATOM 2057 N N . LYS A 1 262 ? 7.504 -19.703 0.258 1 90.19 262 LYS A N 1
ATOM 2058 C CA . LYS A 1 262 ? 6.578 -20.781 -0.085 1 90.19 262 LYS A CA 1
ATOM 2059 C C . LYS A 1 262 ? 5.141 -20.391 0.257 1 90.19 262 LYS A C 1
ATOM 2061 O O . LYS A 1 262 ? 4.875 -19.859 1.331 1 90.19 262 LYS A O 1
ATOM 2066 N N . THR A 1 263 ? 4.27 -20.672 -0.667 1 93.19 263 THR A N 1
ATOM 2067 C CA . THR A 1 263 ? 2.859 -20.375 -0.447 1 93.19 263 THR A CA 1
ATOM 2068 C C . THR A 1 263 ? 2.018 -21.656 -0.555 1 93.19 263 THR A C 1
ATOM 2070 O O . THR A 1 263 ? 2.348 -22.562 -1.323 1 93.19 263 THR A O 1
ATOM 2073 N N . ASP A 1 264 ? 0.995 -21.703 0.251 1 92.5 264 ASP A N 1
ATOM 2074 C CA . ASP A 1 264 ? 0.073 -22.844 0.247 1 92.5 264 ASP A CA 1
ATOM 2075 C C . ASP A 1 264 ? -1.372 -22.375 0.407 1 92.5 264 ASP A C 1
ATOM 2077 O O . ASP A 1 264 ? -1.628 -21.328 1.006 1 92.5 264 ASP A O 1
ATOM 2081 N N . VAL A 1 265 ? -2.246 -23.156 -0.188 1 95.5 265 VAL A N 1
ATOM 2082 C CA . VAL A 1 265 ? -3.672 -22.859 -0.1 1 95.5 265 VAL A CA 1
ATOM 2083 C C . VAL A 1 265 ? -4.418 -24.062 0.468 1 95.5 265 VAL A C 1
ATOM 2085 O O . VAL A 1 265 ? -4.168 -25.203 0.065 1 95.5 265 VAL A O 1
ATOM 2088 N N . LYS A 1 266 ? -5.219 -23.797 1.419 1 94.25 266 LYS A N 1
ATOM 2089 C CA . LYS A 1 266 ? -6.137 -24.797 1.956 1 94.25 266 LYS A CA 1
ATOM 2090 C C . LYS A 1 266 ? -7.582 -24.312 1.889 1 94.25 266 LYS A C 1
ATOM 2092 O O . LYS A 1 266 ? -7.836 -23.109 1.879 1 94.25 266 LYS A O 1
ATOM 2097 N N . MET A 1 267 ? -8.461 -25.297 1.807 1 95.5 267 MET A N 1
ATOM 2098 C CA . MET A 1 267 ? -9.875 -24.953 1.688 1 95.5 267 MET A CA 1
ATOM 2099 C C . MET A 1 267 ? -10.742 -25.891 2.52 1 95.5 267 MET A C 1
ATOM 2101 O O . MET A 1 267 ? -10.438 -27.078 2.645 1 95.5 267 MET A O 1
ATOM 2105 N N . THR A 1 268 ? -11.734 -25.359 3.129 1 96.56 268 THR A N 1
ATOM 2106 C CA . THR A 1 268 ? -12.742 -26.141 3.844 1 96.56 268 THR A CA 1
ATOM 2107 C C . THR A 1 268 ? -14.141 -25.609 3.562 1 96.56 268 THR A C 1
ATOM 2109 O O . THR A 1 268 ? -14.297 -24.5 3.039 1 96.56 268 THR A O 1
ATOM 2112 N N . THR A 1 269 ? -15.109 -26.469 3.809 1 96.5 269 THR A N 1
ATOM 2113 C CA . THR A 1 269 ? -16.484 -26.094 3.512 1 96.5 269 THR A CA 1
ATOM 2114 C C . THR A 1 269 ? -17.234 -25.719 4.789 1 96.5 269 THR A C 1
ATOM 2116 O O . THR A 1 269 ? -17.031 -26.344 5.836 1 96.5 269 THR A O 1
ATOM 2119 N N . ILE A 1 270 ? -18.016 -24.719 4.688 1 97.44 270 ILE A N 1
ATOM 2120 C CA . ILE A 1 270 ? -18.906 -24.266 5.75 1 97.44 270 ILE A CA 1
ATOM 2121 C C . ILE A 1 270 ? -20.359 -24.484 5.336 1 97.44 270 ILE A C 1
ATOM 2123 O O . ILE A 1 270 ? -20.797 -24.016 4.281 1 97.44 270 ILE A O 1
ATOM 2127 N N . ALA A 1 271 ? -21.109 -25.078 6.172 1 96.81 271 ALA A N 1
ATOM 2128 C CA . ALA A 1 271 ? -22.484 -25.469 5.84 1 96.81 271 ALA A CA 1
ATOM 2129 C C . ALA A 1 271 ? -23.406 -24.25 5.828 1 96.81 271 ALA A C 1
ATOM 2131 O O . ALA A 1 271 ? -23.062 -23.203 6.379 1 96.81 271 ALA A O 1
ATOM 2132 N N . GLU A 1 272 ? -24.531 -24.484 5.184 1 96.38 272 GLU A N 1
ATOM 2133 C CA . GLU A 1 272 ? -25.594 -23.469 5.211 1 96.38 272 GLU A CA 1
ATOM 2134 C C . GLU A 1 272 ? -26.156 -23.312 6.617 1 96.38 272 GLU A C 1
ATOM 2136 O O . GLU A 1 272 ? -26.109 -24.25 7.422 1 96.38 272 GLU A O 1
ATOM 2141 N N . LYS A 1 273 ? -26.609 -22.047 6.957 1 96.56 273 LYS A N 1
ATOM 2142 C CA . LYS A 1 273 ? -27.219 -21.688 8.234 1 96.56 273 LYS A CA 1
ATOM 2143 C C . LYS A 1 273 ? -26.203 -21.75 9.367 1 96.56 273 LYS A C 1
ATOM 2145 O O . LYS A 1 273 ? -26.547 -22.141 10.492 1 96.56 273 LYS A O 1
ATOM 2150 N N . THR A 1 274 ? -24.984 -21.453 8.977 1 96.88 274 THR A N 1
ATOM 2151 C CA . THR A 1 274 ? -23.938 -21.422 9.984 1 96.88 274 THR A CA 1
ATOM 2152 C C . THR A 1 274 ? -23.703 -19.984 10.453 1 96.88 274 THR A C 1
ATOM 2154 O O . THR A 1 274 ? -23.562 -19.062 9.641 1 96.88 274 THR A O 1
ATOM 2157 N N . SER A 1 275 ? -23.625 -19.844 11.797 1 96.69 275 SER A N 1
ATOM 2158 C CA . SER A 1 275 ? -23.359 -18.531 12.367 1 96.69 275 SER A CA 1
ATOM 2159 C C . SER A 1 275 ? -21.953 -18.438 12.938 1 96.69 275 SER A C 1
ATOM 2161 O O . SER A 1 275 ? -21.375 -17.359 13.039 1 96.69 275 SER A O 1
ATOM 2163 N N . GLU A 1 276 ? -21.531 -19.578 13.367 1 96.62 276 GLU A N 1
ATOM 2164 C CA . GLU A 1 276 ? -20.172 -19.672 13.914 1 96.62 276 GLU A CA 1
ATOM 2165 C C . GLU A 1 276 ? -19.391 -20.812 13.273 1 96.62 276 GLU A C 1
ATOM 2167 O O . GLU A 1 276 ? -19.938 -21.906 13.062 1 96.62 276 GLU A O 1
ATOM 2172 N N . PHE A 1 277 ? -18.188 -20.531 12.992 1 96.25 277 PHE A N 1
ATOM 2173 C CA . PHE A 1 277 ? -17.359 -21.484 12.273 1 96.25 277 PHE A CA 1
ATOM 2174 C C . PHE A 1 277 ? -15.977 -21.594 12.914 1 96.25 277 PHE A C 1
ATOM 2176 O O . PHE A 1 277 ? -15.367 -20.594 13.273 1 96.25 277 PHE A O 1
ATOM 2183 N N . PHE A 1 278 ? -15.594 -22.828 13.133 1 95.56 278 PHE A N 1
ATOM 2184 C CA . PHE A 1 278 ? -14.266 -23.125 13.664 1 95.56 278 PHE A CA 1
ATOM 2185 C C . PHE A 1 278 ? -13.492 -24.016 12.711 1 95.56 278 PHE A C 1
ATOM 2187 O O . PHE A 1 278 ? -13.984 -25.078 12.297 1 95.56 278 PHE A O 1
ATOM 2194 N N . TRP A 1 279 ? -12.414 -23.594 12.25 1 96.81 279 TRP A N 1
ATOM 2195 C CA . TRP A 1 279 ? -11.469 -24.391 11.469 1 96.81 279 TRP A CA 1
ATOM 2196 C C . TRP A 1 279 ? -10.195 -24.656 12.258 1 96.81 279 TRP A C 1
ATOM 2198 O O . TRP A 1 279 ? -9.227 -23.906 12.156 1 96.81 279 TRP A O 1
ATOM 2208 N N . ASP A 1 280 ? -10.234 -25.75 12.867 1 91.19 280 ASP A N 1
ATOM 2209 C CA . ASP A 1 280 ? -9.102 -26.109 13.711 1 91.19 280 ASP A CA 1
ATOM 2210 C C . ASP A 1 280 ? -7.973 -26.719 12.883 1 91.19 280 ASP A C 1
ATOM 2212 O O . ASP A 1 280 ? -8.227 -27.344 11.852 1 91.19 280 ASP A O 1
ATOM 2216 N N . ASP A 1 281 ? -6.84 -26.484 13.227 1 90.44 281 ASP A N 1
ATOM 2217 C CA . ASP A 1 281 ? -5.648 -27.094 12.656 1 90.44 281 ASP A CA 1
ATOM 2218 C C . ASP A 1 281 ? -5.547 -26.828 11.156 1 90.44 281 ASP A C 1
ATOM 2220 O O . ASP A 1 281 ? -5.375 -27.75 10.359 1 90.44 281 ASP A O 1
ATOM 2224 N N . VAL A 1 282 ? -5.844 -25.656 10.82 1 91.56 282 VAL A N 1
ATOM 2225 C CA . VAL A 1 282 ? -5.645 -25.266 9.43 1 91.56 282 VAL A CA 1
ATOM 2226 C C . VAL A 1 282 ? -4.215 -25.594 9 1 91.56 282 VAL A C 1
ATOM 2228 O O . VAL A 1 282 ? -3.992 -26.156 7.926 1 91.56 282 VAL A O 1
ATOM 2231 N N . TRP A 1 283 ? -3.354 -25.188 9.867 1 89.12 283 TRP A N 1
ATOM 2232 C CA . TRP A 1 283 ? -1.947 -25.484 9.609 1 89.12 283 TRP A CA 1
ATOM 2233 C C . TRP A 1 283 ? -1.282 -26.062 10.859 1 89.12 283 TRP A C 1
ATOM 2235 O O . TRP A 1 283 ? -1.471 -25.562 11.961 1 89.12 283 TRP A O 1
ATOM 2245 N N . ASN A 1 284 ? -0.652 -27.172 10.586 1 88.81 284 ASN A N 1
ATOM 2246 C CA . ASN A 1 284 ? 0.128 -27.812 11.633 1 88.81 284 ASN A CA 1
ATOM 2247 C C . ASN A 1 284 ? 1.567 -28.062 11.188 1 88.81 284 ASN A C 1
ATOM 2249 O O . ASN A 1 284 ? 1.805 -28.75 10.188 1 88.81 284 ASN A O 1
ATOM 2253 N N . GLY A 1 285 ? 2.529 -27.438 11.852 1 87.62 285 GLY A N 1
ATOM 2254 C CA . GLY A 1 285 ? 3.93 -27.547 11.477 1 87.62 285 GLY A CA 1
ATOM 2255 C C . GLY A 1 285 ? 4.668 -26.219 11.555 1 87.62 285 GLY A C 1
ATOM 2256 O O . GLY A 1 285 ? 4.625 -25.547 12.586 1 87.62 285 GLY A O 1
ATOM 2257 N N . LYS A 1 286 ? 5.199 -25.938 10.398 1 85.44 286 LYS A N 1
ATOM 2258 C CA . LYS A 1 286 ? 5.934 -24.672 10.359 1 85.44 286 LYS A CA 1
ATOM 2259 C C . LYS A 1 286 ? 4.984 -23.484 10.43 1 85.44 286 LYS A C 1
ATOM 2261 O O . LYS A 1 286 ? 3.99 -23.422 9.703 1 85.44 286 LYS A O 1
ATOM 2266 N N . ARG A 1 287 ? 5.332 -22.625 11.289 1 86.88 287 ARG A N 1
ATOM 2267 C CA . ARG A 1 287 ? 4.492 -21.453 11.469 1 86.88 287 ARG A CA 1
ATOM 2268 C C . ARG A 1 287 ? 4.535 -20.547 10.234 1 86.88 287 ARG A C 1
ATOM 2270 O O . ARG A 1 287 ? 5.609 -20.125 9.805 1 86.88 287 ARG A O 1
ATOM 2277 N N . PRO A 1 288 ? 3.4 -20.328 9.703 1 89.94 288 PRO A N 1
ATOM 2278 C CA . PRO A 1 288 ? 3.383 -19.375 8.594 1 89.94 288 PRO A CA 1
ATOM 2279 C C . PRO A 1 288 ? 3.734 -17.953 9.039 1 89.94 288 PRO A C 1
ATOM 2281 O O . PRO A 1 288 ? 3.502 -17.578 10.188 1 89.94 288 PRO A O 1
ATOM 2284 N N . SER A 1 289 ? 4.332 -17.219 8.148 1 88.81 289 SER A N 1
ATOM 2285 C CA . SER A 1 289 ? 4.633 -15.812 8.43 1 88.81 289 SER A CA 1
ATOM 2286 C C . SER A 1 289 ? 3.396 -14.938 8.266 1 88.81 289 SER A C 1
ATOM 2288 O O . SER A 1 289 ? 3.172 -14.016 9.055 1 88.81 289 SER A O 1
ATOM 2290 N N . LYS A 1 290 ? 2.688 -15.258 7.262 1 93.06 290 LYS A N 1
ATOM 2291 C CA . LYS A 1 290 ? 1.45 -14.531 6.973 1 93.06 290 LYS A CA 1
ATOM 2292 C C . LYS A 1 290 ? 0.339 -15.492 6.551 1 93.06 290 LYS A C 1
ATOM 2294 O O . LYS A 1 290 ? 0.609 -16.562 5.992 1 93.06 290 LYS A O 1
ATOM 2299 N N . MET A 1 291 ? -0.834 -15.07 6.824 1 95.31 291 MET A N 1
ATOM 2300 C CA . MET A 1 291 ? -1.998 -15.859 6.426 1 95.31 291 MET A CA 1
ATOM 2301 C C . MET A 1 291 ? -3.127 -14.953 5.941 1 95.31 291 MET A C 1
ATOM 2303 O O . MET A 1 291 ? -3.385 -13.906 6.539 1 95.31 291 MET A O 1
ATOM 2307 N N . TYR A 1 292 ? -3.713 -15.367 4.898 1 97.88 292 TYR A N 1
ATOM 2308 C CA . TYR A 1 292 ? -4.867 -14.68 4.332 1 97.88 292 TYR A CA 1
ATOM 2309 C C . TYR A 1 292 ? -6.082 -15.594 4.293 1 97.88 292 TYR A C 1
ATOM 2311 O O . TYR A 1 292 ? -5.973 -16.766 3.922 1 97.88 292 TYR A O 1
ATOM 2319 N N . VAL A 1 293 ? -7.203 -15.07 4.727 1 98.06 293 VAL A N 1
ATOM 2320 C CA . VAL A 1 293 ? -8.43 -15.859 4.754 1 98.06 293 VAL A CA 1
ATOM 2321 C C . VAL A 1 293 ? -9.508 -15.164 3.932 1 98.06 293 VAL A C 1
ATOM 2323 O O . VAL A 1 293 ? -9.664 -13.945 4.004 1 98.06 293 VAL A O 1
ATOM 2326 N N . THR A 1 294 ? -10.164 -15.898 3.121 1 98.38 294 THR A N 1
ATOM 2327 C CA . THR A 1 294 ? -11.281 -15.375 2.346 1 98.38 294 THR A CA 1
ATOM 2328 C C . THR A 1 294 ? -12.367 -16.438 2.18 1 98.38 294 THR A C 1
ATOM 2330 O O . THR A 1 294 ? -12.172 -17.594 2.543 1 98.38 294 THR A O 1
ATOM 2333 N N . PHE A 1 295 ? -13.547 -16.016 1.701 1 98.19 295 PHE A N 1
ATOM 2334 C CA . PHE A 1 295 ? -14.688 -16.906 1.553 1 98.19 295 PHE A CA 1
ATOM 2335 C C . PHE A 1 295 ? -15.289 -16.797 0.155 1 98.19 295 PHE A C 1
ATOM 2337 O O . PHE A 1 295 ? -15.312 -15.711 -0.429 1 98.19 295 PHE A O 1
ATOM 2344 N N . VAL A 1 296 ? -15.68 -17.922 -0.363 1 97.5 296 VAL A N 1
ATOM 2345 C CA . VAL A 1 296 ? -16.328 -17.969 -1.673 1 97.5 296 VAL A CA 1
ATOM 2346 C C . VAL A 1 296 ? -17.516 -18.922 -1.623 1 97.5 296 VAL A C 1
ATOM 2348 O O . VAL A 1 296 ? -17.578 -19.797 -0.764 1 97.5 296 VAL A O 1
ATOM 2351 N N . LYS A 1 297 ? -18.422 -18.734 -2.512 1 96.56 297 LYS A N 1
ATOM 2352 C CA . LYS A 1 297 ? -19.531 -19.688 -2.623 1 96.56 297 LYS A CA 1
ATOM 2353 C C . LYS A 1 297 ? -19.031 -21.062 -3.064 1 96.56 297 LYS A C 1
ATOM 2355 O O . LYS A 1 297 ? -18.234 -21.172 -3.994 1 96.56 297 LYS A O 1
ATOM 2360 N N . GLN A 1 298 ? -19.547 -22.031 -2.457 1 96.06 298 GLN A N 1
ATOM 2361 C CA . GLN A 1 298 ? -19.125 -23.391 -2.777 1 96.06 298 GLN A CA 1
ATOM 2362 C C . GLN A 1 298 ? -19.484 -23.75 -4.215 1 96.06 298 GLN A C 1
ATOM 2364 O O . GLN A 1 298 ? -18.766 -24.5 -4.875 1 96.06 298 GLN A O 1
ATOM 2369 N N . ALA A 1 299 ? -20.547 -23.281 -4.656 1 93.19 299 ALA A N 1
ATOM 2370 C CA . ALA A 1 299 ? -20.984 -23.547 -6.02 1 93.19 299 ALA A CA 1
ATOM 2371 C C . ALA A 1 299 ? -19.953 -23.094 -7.043 1 93.19 299 ALA A C 1
ATOM 2373 O O . ALA A 1 299 ? -19.781 -23.719 -8.086 1 93.19 299 ALA A O 1
ATOM 2374 N N . ALA A 1 300 ? -19.297 -22.047 -6.73 1 94 300 ALA A N 1
ATOM 2375 C CA . ALA A 1 300 ? -18.297 -21.5 -7.645 1 94 300 ALA A CA 1
ATOM 2376 C C . ALA A 1 300 ? -17.047 -22.359 -7.656 1 94 300 ALA A C 1
ATOM 2378 O O . ALA A 1 300 ? -16.344 -22.422 -8.664 1 94 300 ALA A O 1
ATOM 2379 N N . VAL A 1 301 ? -16.781 -22.984 -6.562 1 93.88 301 VAL A N 1
ATOM 2380 C CA . VAL A 1 301 ? -15.57 -23.797 -6.422 1 93.88 301 VAL A CA 1
ATOM 2381 C C . VAL A 1 301 ? -15.672 -25.016 -7.328 1 93.88 301 VAL A C 1
ATOM 2383 O O . VAL A 1 301 ? -14.672 -25.438 -7.926 1 93.88 301 VAL A O 1
ATOM 2386 N N . ASN A 1 302 ? -16.812 -25.516 -7.469 1 87.12 302 ASN A N 1
ATOM 2387 C CA . ASN A 1 302 ? -17.031 -26.734 -8.25 1 87.12 302 ASN A CA 1
ATOM 2388 C C . ASN A 1 302 ? -17.266 -26.406 -9.727 1 87.12 302 ASN A C 1
ATOM 2390 O O . ASN A 1 302 ? -17.359 -27.312 -10.555 1 87.12 302 ASN A O 1
ATOM 2394 N N . GLY A 1 303 ? -17.266 -25.281 -10 1 89.25 303 GLY A N 1
ATOM 2395 C CA . GLY A 1 303 ? -17.547 -24.859 -11.359 1 89.25 303 GLY A CA 1
ATOM 2396 C C . GLY A 1 303 ? -19.016 -24.531 -11.586 1 89.25 303 GLY A C 1
ATOM 2397 O O . GLY A 1 303 ? -19.891 -25.344 -11.328 1 89.25 303 GLY A O 1
ATOM 2398 N N . ASN A 1 304 ? -19.297 -23.375 -11.867 1 90.38 304 ASN A N 1
ATOM 2399 C CA . ASN A 1 304 ? -20.625 -22.828 -12.156 1 90.38 304 ASN A CA 1
ATOM 2400 C C . ASN A 1 304 ? -20.547 -21.609 -13.07 1 90.38 304 ASN A C 1
ATOM 2402 O O . ASN A 1 304 ? -19.766 -20.688 -12.82 1 90.38 304 ASN A O 1
ATOM 2406 N N . PHE A 1 305 ? -21.344 -21.688 -14.094 1 93.31 305 PHE A N 1
ATOM 2407 C CA . PHE A 1 305 ? -21.266 -20.625 -15.078 1 93.31 305 PHE A CA 1
ATOM 2408 C C . PHE A 1 305 ? -21.75 -19.312 -14.492 1 93.31 305 PHE A C 1
ATOM 2410 O O . PHE A 1 305 ? -21.453 -18.234 -15.008 1 93.31 305 PHE A O 1
ATOM 2417 N N . GLU A 1 306 ? -22.453 -19.344 -13.414 1 92.38 306 GLU A N 1
ATOM 2418 C CA . GLU A 1 306 ? -23.109 -18.156 -12.891 1 92.38 306 GLU A CA 1
ATOM 2419 C C . GLU A 1 306 ? -22.312 -17.547 -11.742 1 92.38 306 GLU A C 1
ATOM 2421 O O . GLU A 1 306 ? -22.391 -16.344 -11.492 1 92.38 306 GLU A O 1
ATOM 2426 N N . ASN A 1 307 ? -21.641 -18.391 -11.094 1 93.12 307 ASN A N 1
ATOM 2427 C CA . ASN A 1 307 ? -20.938 -17.922 -9.914 1 93.12 307 ASN A CA 1
ATOM 2428 C C . ASN A 1 307 ? -19.438 -17.797 -10.172 1 93.12 307 ASN A C 1
ATOM 2430 O O . ASN A 1 307 ? -18.828 -18.703 -10.75 1 93.12 307 ASN A O 1
ATOM 2434 N N . ASN A 1 308 ? -18.891 -16.688 -9.789 1 95.25 308 ASN A N 1
ATOM 2435 C CA . ASN A 1 308 ? -17.484 -16.406 -9.992 1 95.25 308 ASN A CA 1
ATOM 2436 C C . ASN A 1 308 ? -16.641 -16.906 -8.828 1 95.25 308 ASN A C 1
ATOM 2438 O O . ASN A 1 308 ? -16.812 -16.453 -7.691 1 95.25 308 ASN A O 1
ATOM 2442 N N . PRO A 1 309 ? -15.75 -17.797 -9.062 1 96.31 309 PRO A N 1
ATOM 2443 C CA . PRO A 1 309 ? -14.93 -18.344 -7.98 1 96.31 309 PRO A CA 1
ATOM 2444 C C . PRO A 1 309 ? -13.969 -17.312 -7.395 1 96.31 309 PRO A C 1
ATOM 2446 O O . PRO A 1 309 ? -13.344 -17.562 -6.359 1 96.31 309 PRO A O 1
ATOM 2449 N N . TYR A 1 310 ? -13.812 -16.172 -7.988 1 96.69 310 TYR A N 1
ATOM 2450 C CA . TYR A 1 310 ? -12.906 -15.125 -7.512 1 96.69 310 TYR A CA 1
ATOM 2451 C C . TYR A 1 310 ? -13.672 -14.039 -6.77 1 96.69 310 TYR A C 1
ATOM 2453 O O . TYR A 1 310 ? -13.094 -13.031 -6.367 1 96.69 310 TYR A O 1
ATOM 2461 N N . ASN A 1 311 ? -14.969 -14.242 -6.645 1 96.56 311 ASN A N 1
ATOM 2462 C CA . ASN A 1 311 ? -15.773 -13.336 -5.832 1 96.56 311 ASN A CA 1
ATOM 2463 C C . ASN A 1 311 ? -15.617 -13.625 -4.344 1 96.56 311 ASN A C 1
ATOM 2465 O O . ASN A 1 311 ? -16.375 -14.422 -3.781 1 96.56 311 ASN A O 1
ATOM 2469 N N . PHE A 1 312 ? -14.711 -12.977 -3.723 1 97.12 312 PHE A N 1
ATOM 2470 C CA . PHE A 1 312 ? -14.461 -13.148 -2.297 1 97.12 312 PHE A CA 1
ATOM 2471 C C . PHE A 1 312 ? -15.445 -12.32 -1.474 1 97.12 312 PHE A C 1
ATOM 2473 O O . PHE A 1 312 ? -15.141 -11.195 -1.08 1 97.12 312 PHE A O 1
ATOM 2480 N N . GLU A 1 313 ? -16.453 -12.93 -1.13 1 96.12 313 GLU A N 1
ATOM 2481 C CA . GLU A 1 313 ? -17.531 -12.242 -0.439 1 96.12 313 GLU A CA 1
ATOM 2482 C C . GLU A 1 313 ? -17.328 -12.25 1.072 1 96.12 313 GLU A C 1
ATOM 2484 O O . GLU A 1 313 ? -16.656 -13.148 1.604 1 96.12 313 GLU A O 1
ATOM 2489 N N . HIS A 1 314 ? -17.969 -11.266 1.76 1 96.44 314 HIS A N 1
ATOM 2490 C CA . HIS A 1 314 ? -17.797 -11.172 3.205 1 96.44 314 HIS A CA 1
ATOM 2491 C C . HIS A 1 314 ? -18.828 -12.016 3.938 1 96.44 314 HIS A C 1
ATOM 2493 O O . HIS A 1 314 ? -18.641 -12.359 5.109 1 96.44 314 HIS A O 1
ATOM 2499 N N . PHE A 1 315 ? -20.016 -12.289 3.305 1 96.81 315 PHE A N 1
ATOM 2500 C CA . PHE A 1 315 ? -21.094 -13.094 3.859 1 96.81 315 PHE A CA 1
ATOM 2501 C C . PHE A 1 315 ? -21.5 -12.594 5.242 1 96.81 315 PHE A C 1
ATOM 2503 O O . PHE A 1 315 ? -21.766 -13.383 6.145 1 96.81 315 PHE A O 1
ATOM 2510 N N . ASP A 1 316 ? -21.328 -11.266 5.434 1 96.38 316 ASP A N 1
ATOM 2511 C CA . ASP A 1 316 ? -21.688 -10.555 6.652 1 96.38 316 ASP A CA 1
ATOM 2512 C C . ASP A 1 316 ? -20.859 -11.031 7.84 1 96.38 316 ASP A C 1
ATOM 2514 O O . ASP A 1 316 ? -21.391 -11.234 8.938 1 96.38 316 ASP A O 1
ATOM 2518 N N . LEU A 1 317 ? -19.641 -11.328 7.578 1 97.12 317 LEU A N 1
ATOM 2519 C CA . LEU A 1 317 ? -18.703 -11.672 8.641 1 97.12 317 LEU A CA 1
ATOM 2520 C C . LEU A 1 317 ? -18.641 -10.57 9.695 1 97.12 317 LEU A C 1
ATOM 2522 O O . LEU A 1 317 ? -18.453 -9.398 9.359 1 97.12 317 LEU A O 1
ATOM 2526 N N . SER A 1 318 ? -18.781 -10.93 10.969 1 96.75 318 SER A N 1
ATOM 2527 C CA . SER A 1 318 ? -18.797 -9.93 12.039 1 96.75 318 SER A CA 1
ATOM 2528 C C . SER A 1 318 ? -17.516 -10 12.859 1 96.75 318 SER A C 1
ATOM 2530 O O . SER A 1 318 ? -17.094 -8.992 13.445 1 96.75 318 SER A O 1
ATOM 2532 N N . GLU A 1 319 ? -17.016 -11.211 12.922 1 96.94 319 GLU A N 1
ATOM 2533 C CA . GLU A 1 319 ? -15.797 -11.398 13.711 1 96.94 319 GLU A CA 1
ATOM 2534 C C . GLU A 1 319 ? -14.906 -12.477 13.102 1 96.94 319 GLU A C 1
ATOM 2536 O O . GLU A 1 319 ? -15.406 -13.484 12.594 1 96.94 319 GLU A O 1
ATOM 2541 N N . ILE A 1 320 ? -13.586 -12.289 13.172 1 97.06 320 ILE A N 1
ATOM 2542 C CA . ILE A 1 320 ? -12.633 -13.312 12.742 1 97.06 320 ILE A CA 1
ATOM 2543 C C . ILE A 1 320 ? -11.359 -13.203 13.57 1 97.06 320 ILE A C 1
ATOM 2545 O O . ILE A 1 320 ? -10.914 -12.102 13.906 1 97.06 320 ILE A O 1
ATOM 2549 N N . VAL A 1 321 ? -10.82 -14.328 13.961 1 96.31 321 VAL A N 1
ATOM 2550 C CA . VAL A 1 321 ? -9.602 -14.367 14.75 1 96.31 321 VAL A CA 1
ATOM 2551 C C . VAL A 1 321 ? -8.828 -15.648 14.453 1 96.31 321 VAL A C 1
ATOM 2553 O O . VAL A 1 321 ? -9.422 -16.672 14.102 1 96.31 321 VAL A O 1
ATOM 2556 N N . LEU A 1 322 ? -7.566 -15.539 14.469 1 95.38 322 LEU A N 1
ATOM 2557 C CA . LEU A 1 322 ? -6.719 -16.719 14.359 1 95.38 322 LEU A CA 1
ATOM 2558 C C . LEU A 1 322 ? -6.32 -17.234 15.742 1 95.38 322 LEU A C 1
ATOM 2560 O O . LEU A 1 322 ? -6.18 -16.453 16.688 1 95.38 322 LEU A O 1
ATOM 2564 N N . SER A 1 323 ? -6.219 -18.438 15.805 1 94 323 SER A N 1
ATOM 2565 C CA . SER A 1 323 ? -5.652 -19.062 16.984 1 94 323 SER A CA 1
ATOM 2566 C C . SER A 1 323 ? -4.285 -19.672 16.688 1 94 323 SER A C 1
ATOM 2568 O O . SER A 1 323 ? -4.168 -20.562 15.836 1 94 323 SER A O 1
ATOM 2570 N N . ILE A 1 324 ? -3.258 -19.156 17.359 1 91.62 324 ILE A N 1
ATOM 2571 C CA . ILE A 1 324 ? -1.907 -19.703 17.219 1 91.62 324 ILE A CA 1
ATOM 2572 C C . ILE A 1 324 ? -1.496 -20.391 18.516 1 91.62 324 ILE A C 1
ATOM 2574 O O . ILE A 1 324 ? -1.224 -19.734 19.531 1 91.62 324 ILE A O 1
ATOM 2578 N N . ASN A 1 325 ? -1.348 -21.641 18.469 1 90.62 325 ASN A N 1
ATOM 2579 C CA . ASN A 1 325 ? -1.048 -22.422 19.672 1 90.62 325 ASN A CA 1
ATOM 2580 C C . ASN A 1 325 ? -1.994 -22.078 20.812 1 90.62 325 ASN A C 1
ATOM 2582 O O . ASN A 1 325 ? -1.556 -21.891 21.953 1 90.62 325 ASN A O 1
ATOM 2586 N N . GLY A 1 326 ? -3.156 -21.766 20.484 1 87.31 326 GLY A N 1
ATOM 2587 C CA . GLY A 1 326 ? -4.18 -21.531 21.5 1 87.31 326 GLY A CA 1
ATOM 2588 C C . GLY A 1 326 ? -4.34 -20.062 21.844 1 87.31 326 GLY A C 1
ATOM 2589 O O . GLY A 1 326 ? -5.273 -19.688 22.562 1 87.31 326 GLY A O 1
ATOM 2590 N N . GLU A 1 327 ? -3.49 -19.219 21.328 1 88.12 327 GLU A N 1
ATOM 2591 C CA . GLU A 1 327 ? -3.576 -17.781 21.594 1 88.12 327 GLU A CA 1
ATOM 2592 C C . GLU A 1 327 ? -4.18 -17.047 20.406 1 88.12 327 GLU A C 1
ATOM 2594 O O . GLU A 1 327 ? -3.805 -17.281 19.266 1 88.12 327 GLU A O 1
ATOM 2599 N N . PRO A 1 328 ? -4.996 -16.156 20.766 1 89.94 328 PRO A N 1
ATOM 2600 C CA . PRO A 1 328 ? -5.633 -15.414 19.672 1 89.94 328 PRO A CA 1
ATOM 2601 C C . PRO A 1 328 ? -4.711 -14.367 19.062 1 89.94 328 PRO A C 1
ATOM 2603 O O . PRO A 1 328 ? -3.924 -13.734 19.766 1 89.94 328 PRO A O 1
ATOM 2606 N N . LEU A 1 329 ? -4.773 -14.273 17.797 1 86.5 329 LEU A N 1
ATOM 2607 C CA . LEU A 1 329 ? -4.105 -13.234 17.016 1 86.5 329 LEU A CA 1
ATOM 2608 C C . LEU A 1 329 ? -5.082 -12.578 16.047 1 86.5 329 LEU A C 1
ATOM 2610 O O . LEU A 1 329 ? -5.59 -13.227 15.125 1 86.5 329 LEU A O 1
ATOM 2614 N N . PRO A 1 330 ? -5.359 -11.375 16.172 1 82.25 330 PRO A N 1
ATOM 2615 C CA . PRO A 1 330 ? -4.957 -10.453 17.234 1 82.25 330 PRO A CA 1
ATOM 2616 C C . PRO A 1 330 ? -5.586 -10.789 18.594 1 82.25 330 PRO A C 1
ATOM 2618 O O . PRO A 1 330 ? -6.469 -11.648 18.656 1 82.25 330 PRO A O 1
ATOM 2621 N N . ILE A 1 331 ? -5.012 -10.125 19.531 1 79.25 331 ILE A N 1
ATOM 2622 C CA . ILE A 1 331 ? -5.512 -10.391 20.875 1 79.25 331 ILE A CA 1
ATOM 2623 C C . ILE A 1 331 ? -7.012 -10.125 20.938 1 79.25 331 ILE A C 1
ATOM 2625 O O . ILE A 1 331 ? -7.773 -10.93 21.484 1 79.25 331 ILE A O 1
ATOM 2629 N N . ARG A 1 332 ? -7.383 -9.062 20.375 1 84.75 332 ARG A N 1
ATOM 2630 C CA . ARG A 1 332 ? -8.805 -8.797 20.188 1 84.75 332 ARG A CA 1
ATOM 2631 C C . ARG A 1 332 ? -9.25 -9.172 18.781 1 84.75 332 ARG A C 1
ATOM 2633 O O . ARG A 1 332 ? -8.625 -8.766 17.797 1 84.75 332 ARG A O 1
ATOM 2640 N N . PRO A 1 333 ? -10.289 -9.891 18.734 1 90.25 333 PRO A N 1
ATOM 2641 C CA . PRO A 1 333 ? -10.773 -10.289 17.406 1 90.25 333 PRO A CA 1
ATOM 2642 C C . PRO A 1 333 ? -11.094 -9.094 16.516 1 90.25 333 PRO A C 1
ATOM 2644 O O . PRO A 1 333 ? -11.516 -8.039 17.016 1 90.25 333 PRO A O 1
ATOM 2647 N N . LEU A 1 334 ? -10.852 -9.312 15.305 1 93.88 334 LEU A N 1
ATOM 2648 C CA . LEU A 1 334 ? -11.227 -8.289 14.328 1 93.88 334 LEU A CA 1
ATOM 2649 C C . LEU A 1 334 ? -12.742 -8.195 14.203 1 93.88 334 LEU A C 1
ATOM 2651 O O . LEU A 1 334 ? -13.406 -9.188 13.891 1 93.88 334 LEU A O 1
ATOM 2655 N N . LYS A 1 335 ? -13.211 -7.051 14.492 1 93.69 335 LYS A N 1
ATOM 2656 C CA . LYS A 1 335 ? -14.648 -6.82 14.359 1 93.69 335 LYS A CA 1
ATOM 2657 C C . LYS A 1 335 ? -14.969 -6.059 13.078 1 93.69 335 LYS A C 1
ATOM 2659 O O . LYS A 1 335 ? -14.258 -5.121 12.711 1 93.69 335 LYS A O 1
ATOM 2664 N N . LEU A 1 336 ? -15.992 -6.594 12.445 1 95.56 336 LEU A N 1
ATOM 2665 C CA . LEU A 1 336 ? -16.375 -6.016 11.164 1 95.56 336 LEU A CA 1
ATOM 2666 C C . LEU A 1 336 ? -17.891 -5.758 11.117 1 95.56 336 LEU A C 1
ATOM 2668 O O . LEU A 1 336 ? -18.656 -6.461 11.773 1 95.56 336 LEU A O 1
ATOM 2672 N N . ASP A 1 337 ? -18.25 -4.707 10.414 1 94.81 337 ASP A N 1
ATOM 2673 C CA . ASP A 1 337 ? -19.656 -4.379 10.125 1 94.81 337 ASP A CA 1
ATOM 2674 C C . ASP A 1 337 ? -19.844 -4.035 8.648 1 94.81 337 ASP A C 1
ATOM 2676 O O . ASP A 1 337 ? -19.422 -2.963 8.203 1 94.81 337 ASP A O 1
ATOM 2680 N N . PHE A 1 338 ? -20.516 -4.949 7.941 1 93.69 338 PHE A N 1
ATOM 2681 C CA . PHE A 1 338 ? -20.766 -4.738 6.52 1 93.69 338 PHE A CA 1
ATOM 2682 C C . PHE A 1 338 ? -22.172 -4.242 6.273 1 93.69 338 PHE A C 1
ATOM 2684 O O . PHE A 1 338 ? -22.656 -4.254 5.137 1 93.69 338 PHE A O 1
ATOM 2691 N N . GLY A 1 339 ? -22.781 -3.877 7.309 1 89.12 339 GLY A N 1
ATOM 2692 C CA . GLY A 1 339 ? -24.125 -3.318 7.176 1 89.12 339 GLY A CA 1
ATOM 2693 C C . GLY A 1 339 ? -24.125 -1.883 6.688 1 89.12 339 GLY A C 1
ATOM 2694 O O . GLY A 1 339 ? -23.312 -1.516 5.824 1 89.12 339 GLY A O 1
ATOM 2695 N N . ASN A 1 340 ? -24.969 -1.158 7.215 1 84.31 340 ASN A N 1
ATOM 2696 C CA . ASN A 1 340 ? -25.172 0.205 6.738 1 84.31 340 ASN A CA 1
ATOM 2697 C C . ASN A 1 340 ? -23.984 1.103 7.066 1 84.31 340 ASN A C 1
ATOM 2699 O O . ASN A 1 340 ? -23.703 2.062 6.344 1 84.31 340 ASN A O 1
ATOM 2703 N N . ASN A 1 341 ? -23.219 0.672 8.055 1 87.44 341 ASN A N 1
ATOM 2704 C CA . ASN A 1 341 ? -22.125 1.542 8.484 1 87.44 341 ASN A CA 1
ATOM 2705 C C . ASN A 1 341 ? -20.844 1.258 7.703 1 87.44 341 ASN A C 1
ATOM 2707 O O . ASN A 1 341 ? -19.969 2.129 7.582 1 87.44 341 ASN A O 1
ATOM 2711 N N . ASN A 1 342 ? -20.672 0.06 7.211 1 90.88 342 ASN A N 1
ATOM 2712 C CA . ASN A 1 342 ? -19.484 -0.316 6.457 1 90.88 342 ASN A CA 1
ATOM 2713 C C . ASN A 1 342 ? -18.219 -0.059 7.258 1 90.88 342 ASN A C 1
ATOM 2715 O O . ASN A 1 342 ? -17.297 0.595 6.766 1 90.88 342 ASN A O 1
ATOM 2719 N N . ASN A 1 343 ? -18.219 -0.57 8.492 1 93.25 343 ASN A N 1
ATOM 2720 C CA . ASN A 1 343 ? -17.062 -0.413 9.367 1 93.25 343 ASN A CA 1
ATOM 2721 C C . ASN A 1 343 ? -16.125 -1.619 9.281 1 93.25 343 ASN A C 1
ATOM 2723 O O . ASN A 1 343 ? -16.391 -2.652 9.898 1 93.25 343 ASN A O 1
ATOM 2727 N N . TYR A 1 344 ? -15.133 -1.537 8.469 1 95.69 344 TYR A N 1
ATOM 2728 C CA . TYR A 1 344 ? -14.148 -2.604 8.32 1 95.69 344 TYR A CA 1
ATOM 2729 C C . TYR A 1 344 ? -12.781 -2.037 7.941 1 95.69 344 TYR A C 1
ATOM 2731 O O . TYR A 1 344 ? -12.055 -2.637 7.145 1 95.69 344 TYR A O 1
ATOM 2739 N N . VAL A 1 345 ? -12.414 -0.937 8.484 1 95.19 345 VAL A N 1
ATOM 2740 C CA . VAL A 1 345 ? -11.188 -0.237 8.109 1 95.19 345 VAL A CA 1
ATOM 2741 C C . VAL A 1 345 ? -9.977 -0.966 8.688 1 95.19 345 VAL A C 1
ATOM 2743 O O . VAL A 1 345 ? -8.922 -1.028 8.055 1 95.19 345 VAL A O 1
ATOM 2746 N N . THR A 1 346 ? -10.078 -1.491 9.875 1 94.44 346 THR A N 1
ATOM 2747 C CA . THR A 1 346 ? -8.945 -2.145 10.523 1 94.44 346 THR A CA 1
ATOM 2748 C C . THR A 1 346 ? -8.461 -3.334 9.703 1 94.44 346 THR A C 1
ATOM 2750 O O . THR A 1 346 ? -7.27 -3.459 9.422 1 94.44 346 THR A O 1
ATOM 2753 N N . PRO A 1 347 ? -9.398 -4.215 9.258 1 95.44 347 PRO A N 1
ATOM 2754 C CA . PRO A 1 347 ? -8.938 -5.309 8.406 1 95.44 347 PRO A CA 1
ATOM 2755 C C . PRO A 1 347 ? -8.297 -4.82 7.109 1 95.44 347 PRO A C 1
ATOM 2757 O O . PRO A 1 347 ? -7.367 -5.445 6.598 1 95.44 347 PRO A O 1
ATOM 2760 N N . LEU A 1 348 ? -8.828 -3.805 6.578 1 95.62 348 LEU A N 1
ATOM 2761 C CA . LEU A 1 348 ? -8.227 -3.238 5.379 1 95.62 348 LEU A CA 1
ATOM 2762 C C . LEU A 1 348 ? -6.809 -2.746 5.664 1 95.62 348 LEU A C 1
ATOM 2764 O O . LEU A 1 348 ? -5.891 -2.992 4.879 1 95.62 348 LEU A O 1
ATOM 2768 N N . CYS A 1 349 ? -6.582 -2.066 6.766 1 94.62 349 CYS A N 1
ATOM 2769 C CA . CYS A 1 349 ? -5.254 -1.62 7.172 1 94.62 349 CYS A CA 1
ATOM 2770 C C . CYS A 1 349 ? -4.312 -2.805 7.348 1 94.62 349 CYS A C 1
ATOM 2772 O O . CYS A 1 349 ? -3.162 -2.756 6.906 1 94.62 349 CYS A O 1
ATOM 2774 N N . ASN A 1 350 ? -4.84 -3.785 7.977 1 94.12 350 ASN A N 1
ATOM 2775 C CA . ASN A 1 350 ? -4.039 -4.988 8.172 1 94.12 350 ASN A CA 1
ATOM 2776 C C . ASN A 1 350 ? -3.592 -5.586 6.84 1 94.12 350 ASN A C 1
ATOM 2778 O O . ASN A 1 350 ? -2.477 -6.098 6.727 1 94.12 350 ASN A O 1
ATOM 2782 N N . LEU A 1 351 ? -4.449 -5.582 5.883 1 95.5 351 LEU A N 1
ATOM 2783 C CA . LEU A 1 351 ? -4.121 -6.102 4.562 1 95.5 351 LEU A CA 1
ATOM 2784 C C . LEU A 1 351 ? -2.945 -5.34 3.955 1 95.5 351 LEU A C 1
ATOM 2786 O O . LEU A 1 351 ? -1.973 -5.949 3.502 1 95.5 351 LEU A O 1
ATOM 2790 N N . TYR A 1 352 ? -2.994 -4.043 3.965 1 93.94 352 TYR A N 1
ATOM 2791 C CA . TYR A 1 352 ? -1.93 -3.217 3.406 1 93.94 352 TYR A CA 1
ATOM 2792 C C . TYR A 1 352 ? -0.625 -3.424 4.168 1 93.94 352 TYR A C 1
ATOM 2794 O O . TYR A 1 352 ? 0.458 -3.383 3.576 1 93.94 352 TYR A O 1
ATOM 2802 N N . GLN A 1 353 ? -0.747 -3.602 5.434 1 91.25 353 GLN A N 1
ATOM 2803 C CA . GLN A 1 353 ? 0.439 -3.842 6.25 1 91.25 353 GLN A CA 1
ATOM 2804 C C . GLN A 1 353 ? 1.061 -5.199 5.93 1 91.25 353 GLN A C 1
ATOM 2806 O O . GLN A 1 353 ? 2.279 -5.312 5.781 1 91.25 353 GLN A O 1
ATOM 2811 N N . ALA A 1 354 ? 0.219 -6.141 5.82 1 91.31 354 ALA A N 1
ATOM 2812 C CA . ALA A 1 354 ? 0.693 -7.5 5.57 1 91.31 354 ALA A CA 1
ATOM 2813 C C . ALA A 1 354 ? 1.427 -7.586 4.234 1 91.31 354 ALA A C 1
ATOM 2815 O O . ALA A 1 354 ? 2.41 -8.32 4.105 1 91.31 354 ALA A O 1
ATOM 2816 N N . VAL A 1 355 ? 0.948 -6.867 3.285 1 92.06 355 VAL A N 1
ATOM 2817 C CA . VAL A 1 355 ? 1.558 -6.949 1.962 1 92.06 355 VAL A CA 1
ATOM 2818 C C . VAL A 1 355 ? 2.689 -5.934 1.849 1 92.06 355 VAL A C 1
ATOM 2820 O O . VAL A 1 355 ? 3.219 -5.703 0.759 1 92.06 355 VAL A O 1
ATOM 2823 N N . GLU A 1 356 ? 2.994 -5.215 2.879 1 87.69 356 GLU A N 1
ATOM 2824 C CA . GLU A 1 356 ? 4.121 -4.297 3.01 1 87.69 356 GLU A CA 1
ATOM 2825 C C . GLU A 1 356 ? 3.965 -3.096 2.082 1 87.69 356 GLU A C 1
ATOM 2827 O O . GLU A 1 356 ? 4.926 -2.68 1.432 1 87.69 356 GLU A O 1
ATOM 2832 N N . LYS A 1 357 ? 2.824 -2.646 1.994 1 89.81 357 LYS A N 1
ATOM 2833 C CA . LYS A 1 357 ? 2.562 -1.47 1.171 1 89.81 357 LYS A CA 1
ATOM 2834 C C . LYS A 1 357 ? 2.031 -0.315 2.016 1 89.81 357 LYS A C 1
ATOM 2836 O O . LYS A 1 357 ? 1.8 0.782 1.503 1 89.81 357 LYS A O 1
ATOM 2841 N N . TRP A 1 358 ? 1.966 -0.59 3.281 1 87.12 358 TRP A N 1
ATOM 2842 C CA . TRP A 1 358 ? 1.412 0.405 4.195 1 87.12 358 TRP A CA 1
ATOM 2843 C C . TRP A 1 358 ? 2.301 1.643 4.254 1 87.12 358 TRP A C 1
ATOM 2845 O O . TRP A 1 358 ? 3.516 1.535 4.43 1 87.12 358 TRP A O 1
ATOM 2855 N N . GLN A 1 359 ? 1.698 2.852 4.066 1 85.25 359 GLN A N 1
ATOM 2856 C CA . GLN A 1 359 ? 2.346 4.156 4.148 1 85.25 359 GLN A CA 1
ATOM 2857 C C . GLN A 1 359 ? 3.367 4.336 3.027 1 85.25 359 GLN A C 1
ATOM 2859 O O . GLN A 1 359 ? 4.348 5.062 3.186 1 85.25 359 GLN A O 1
ATOM 2864 N N . ARG A 1 360 ? 3.322 3.484 2.051 1 87.38 360 ARG A N 1
ATOM 2865 C CA . ARG A 1 360 ? 4.129 3.65 0.847 1 87.38 360 ARG A CA 1
ATOM 2866 C C . ARG A 1 360 ? 3.289 4.18 -0.309 1 87.38 360 ARG A C 1
ATOM 2868 O O . ARG A 1 360 ? 2.064 4.039 -0.308 1 87.38 360 ARG A O 1
ATOM 2875 N N . ASP A 1 361 ? 4.016 4.809 -1.173 1 87.25 361 ASP A N 1
ATOM 2876 C CA . ASP A 1 361 ? 3.312 5.301 -2.355 1 87.25 361 ASP A CA 1
ATOM 2877 C C . ASP A 1 361 ? 3.033 4.168 -3.338 1 87.25 361 ASP A C 1
ATOM 2879 O O . ASP A 1 361 ? 3.463 4.219 -4.492 1 87.25 361 ASP A O 1
ATOM 2883 N N . GLU A 1 362 ? 2.383 3.209 -2.791 1 89.81 362 GLU A N 1
ATOM 2884 C CA . GLU A 1 362 ? 1.978 2.014 -3.523 1 89.81 362 GLU A CA 1
ATOM 2885 C C . GLU A 1 362 ? 0.516 1.667 -3.25 1 89.81 362 GLU A C 1
ATOM 2887 O O . GLU A 1 362 ? -0.115 2.262 -2.373 1 89.81 362 GLU A O 1
ATOM 2892 N N . SER A 1 363 ? -0.001 0.832 -4.102 1 89.88 363 SER A N 1
ATOM 2893 C CA . SER A 1 363 ? -1.421 0.52 -3.971 1 89.88 363 SER A CA 1
ATOM 2894 C C . SER A 1 363 ? -1.685 -0.963 -4.203 1 89.88 363 SER A C 1
ATOM 2896 O O . SER A 1 363 ? -0.795 -1.695 -4.645 1 89.88 363 SER A O 1
ATOM 2898 N N . LEU A 1 364 ? -2.809 -1.32 -3.723 1 92.75 364 LEU A N 1
ATOM 2899 C CA . LEU A 1 364 ? -3.508 -2.506 -4.211 1 92.75 364 LEU A CA 1
ATOM 2900 C C . LEU A 1 364 ? -4.727 -2.115 -5.039 1 92.75 364 LEU A C 1
ATOM 2902 O O . LEU A 1 364 ? -5.145 -0.955 -5.027 1 92.75 364 LEU A O 1
ATOM 2906 N N . ILE A 1 365 ? -5.203 -3.053 -5.77 1 91.94 365 ILE A N 1
ATOM 2907 C CA . ILE A 1 365 ? -6.449 -2.793 -6.48 1 91.94 365 ILE A CA 1
ATOM 2908 C C . ILE A 1 365 ? -7.613 -2.783 -5.492 1 91.94 365 ILE A C 1
ATOM 2910 O O . ILE A 1 365 ? -8.688 -2.256 -5.793 1 91.94 365 ILE A O 1
ATOM 2914 N N . ILE A 1 366 ? -7.359 -3.271 -4.285 1 93.62 366 ILE A N 1
ATOM 2915 C CA . ILE A 1 366 ? -8.391 -3.383 -3.26 1 93.62 366 ILE A CA 1
ATOM 2916 C C . ILE A 1 366 ? -8.461 -2.086 -2.455 1 93.62 366 ILE A C 1
ATOM 2918 O O . ILE A 1 366 ? -7.617 -1.842 -1.588 1 93.62 366 ILE A O 1
ATOM 2922 N N . ASP A 1 367 ? -9.398 -1.359 -2.779 1 92.88 367 ASP A N 1
ATOM 2923 C CA . ASP A 1 367 ? -9.688 -0.178 -1.971 1 92.88 367 ASP A CA 1
ATOM 2924 C C . ASP A 1 367 ? -10.82 -0.45 -0.983 1 92.88 367 ASP A C 1
ATOM 2926 O O . ASP A 1 367 ? -11.258 -1.592 -0.834 1 92.88 367 ASP A O 1
ATOM 2930 N N . ARG A 1 368 ? -11.195 0.545 -0.207 1 92.62 368 ARG A N 1
ATOM 2931 C CA . ARG A 1 368 ? -12.18 0.369 0.857 1 92.62 368 ARG A CA 1
ATOM 2932 C C . ARG A 1 368 ? -13.508 -0.132 0.299 1 92.62 368 ARG A C 1
ATOM 2934 O O . ARG A 1 368 ? -14.148 -1.006 0.89 1 92.62 368 ARG A O 1
ATOM 2941 N N . GLU A 1 369 ? -13.984 0.418 -0.807 1 91.25 369 GLU A N 1
ATOM 2942 C CA . GLU A 1 369 ? -15.234 -0.005 -1.424 1 91.25 369 GLU A CA 1
ATOM 2943 C C . GLU A 1 369 ? -15.148 -1.443 -1.927 1 91.25 369 GLU A C 1
ATOM 2945 O O . GLU A 1 369 ? -16.031 -2.254 -1.669 1 91.25 369 GLU A O 1
ATOM 2950 N N . LYS A 1 370 ? -14.07 -1.761 -2.568 1 93.12 370 LYS A N 1
ATOM 2951 C CA . LYS A 1 370 ? -13.898 -3.096 -3.133 1 93.12 370 LYS A CA 1
ATOM 2952 C C . LYS A 1 370 ? -13.766 -4.145 -2.033 1 93.12 370 LYS A C 1
ATOM 2954 O O . LYS A 1 370 ? -14.227 -5.281 -2.193 1 93.12 370 LYS A O 1
ATOM 2959 N N . PHE A 1 371 ? -13.172 -3.799 -0.958 1 95.62 371 PHE A N 1
ATOM 2960 C CA . PHE A 1 371 ? -13.023 -4.723 0.159 1 95.62 371 PHE A CA 1
ATOM 2961 C C . PHE A 1 371 ? -14.375 -5.273 0.587 1 95.62 371 PHE A C 1
ATOM 2963 O O . PHE A 1 371 ? -14.508 -6.469 0.864 1 95.62 371 PHE A O 1
ATOM 2970 N N . GLY A 1 372 ? -15.367 -4.41 0.576 1 93.5 372 GLY A N 1
ATOM 2971 C CA . GLY A 1 372 ? -16.688 -4.844 0.983 1 93.5 372 GLY A CA 1
ATOM 2972 C C . GLY A 1 372 ? -17.5 -5.43 -0.156 1 93.5 372 GLY A C 1
ATOM 2973 O O . GLY A 1 372 ? -18.609 -5.926 0.056 1 93.5 372 GLY A O 1
ATOM 2974 N N . ASN A 1 373 ? -16.953 -5.355 -1.371 1 93 373 ASN A N 1
ATOM 2975 C CA . ASN A 1 373 ? -17.719 -5.77 -2.543 1 93 373 ASN A CA 1
ATOM 2976 C C . ASN A 1 373 ? -16.938 -6.77 -3.395 1 93 373 ASN A C 1
ATOM 2978 O O . ASN A 1 373 ? -16.641 -6.5 -4.562 1 93 373 ASN A O 1
ATOM 2982 N N . GLY A 1 374 ? -16.672 -7.965 -2.805 1 94.06 374 GLY A N 1
ATOM 2983 C CA . GLY A 1 374 ? -16.125 -9.055 -3.604 1 94.06 374 GLY A CA 1
ATOM 2984 C C . GLY A 1 374 ? -14.641 -9.242 -3.414 1 94.06 374 GLY A C 1
ATOM 2985 O O . GLY A 1 374 ? -14.023 -10.086 -4.082 1 94.06 374 GLY A O 1
ATOM 2986 N N . PHE A 1 375 ? -13.992 -8.453 -2.547 1 96.69 375 PHE A N 1
ATOM 2987 C CA . PHE A 1 375 ? -12.555 -8.578 -2.324 1 96.69 375 PHE A CA 1
ATOM 2988 C C . PHE A 1 375 ? -12.242 -8.609 -0.833 1 96.69 375 PHE A C 1
ATOM 2990 O O . PHE A 1 375 ? -11.266 -8 -0.386 1 96.69 375 PHE A O 1
ATOM 2997 N N . ALA A 1 376 ? -13.117 -9.219 -0.081 1 97.31 376 ALA A N 1
ATOM 2998 C CA . ALA A 1 376 ? -12.914 -9.344 1.36 1 97.31 376 ALA A CA 1
ATOM 2999 C C . ALA A 1 376 ? -11.828 -10.367 1.679 1 97.31 376 ALA A C 1
ATOM 3001 O O . ALA A 1 376 ? -12.102 -11.57 1.756 1 97.31 376 ALA A O 1
ATOM 3002 N N . ILE A 1 377 ? -10.641 -9.953 1.79 1 98 377 ILE A N 1
ATOM 3003 C CA . ILE A 1 377 ? -9.492 -10.773 2.143 1 98 377 ILE A CA 1
ATOM 3004 C C . ILE A 1 377 ? -8.945 -10.344 3.498 1 98 377 ILE A C 1
ATOM 3006 O O . ILE A 1 377 ? -8.508 -9.195 3.662 1 98 377 ILE A O 1
ATOM 3010 N N . TYR A 1 378 ? -8.961 -11.18 4.434 1 98.12 378 TYR A N 1
ATOM 3011 C CA . TYR A 1 378 ? -8.516 -10.875 5.785 1 98.12 378 TYR A CA 1
ATOM 3012 C C . TYR A 1 378 ? -7.078 -11.336 6.004 1 98.12 378 TYR A C 1
ATOM 3014 O O . TYR A 1 378 ? -6.785 -12.531 5.918 1 98.12 378 TYR A O 1
ATOM 3022 N N . ALA A 1 379 ? -6.234 -10.414 6.297 1 97.12 379 ALA A N 1
ATOM 3023 C CA . ALA A 1 379 ? -4.805 -10.695 6.41 1 97.12 379 ALA A CA 1
ATOM 3024 C C . ALA A 1 379 ? -4.371 -10.734 7.871 1 97.12 379 ALA A C 1
ATOM 3026 O O . ALA A 1 379 ? -4.816 -9.922 8.68 1 97.12 379 ALA A O 1
ATOM 3027 N N . PHE A 1 380 ? -3.555 -11.641 8.172 1 94.25 380 PHE A N 1
ATOM 3028 C CA . PHE A 1 380 ? -2.963 -11.797 9.5 1 94.25 380 PHE A CA 1
ATOM 3029 C C . PHE A 1 380 ? -1.446 -11.914 9.398 1 94.25 380 PHE A C 1
ATOM 3031 O O . PHE A 1 380 ? -0.929 -12.82 8.742 1 94.25 380 PHE A O 1
ATOM 3038 N N . ASP A 1 381 ? -0.849 -10.992 10.008 1 89.5 381 ASP A N 1
ATOM 3039 C CA . ASP A 1 381 ? 0.606 -11.039 10.102 1 89.5 381 ASP A CA 1
ATOM 3040 C C . ASP A 1 381 ? 1.046 -11.844 11.328 1 89.5 381 ASP A C 1
ATOM 3042 O O . ASP A 1 381 ? 1.062 -11.328 12.445 1 89.5 381 ASP A O 1
ATOM 3046 N N . ILE A 1 382 ? 1.414 -13.047 11.117 1 86.56 382 ILE A N 1
ATOM 3047 C CA . ILE A 1 382 ? 1.682 -13.977 12.211 1 86.56 382 ILE A CA 1
ATOM 3048 C C . ILE A 1 382 ? 3.096 -13.75 12.742 1 86.56 382 ILE A C 1
ATOM 3050 O O . ILE A 1 382 ? 3.334 -13.859 13.945 1 86.56 382 ILE A O 1
ATOM 3054 N N . ASP A 1 383 ? 3.963 -13.453 11.773 1 78.5 383 ASP A N 1
ATOM 3055 C CA . ASP A 1 383 ? 5.348 -13.234 12.18 1 78.5 383 ASP A CA 1
ATOM 3056 C C . ASP A 1 383 ? 5.91 -11.961 11.555 1 78.5 383 ASP A C 1
ATOM 3058 O O . ASP A 1 383 ? 6.711 -12.016 10.625 1 78.5 383 ASP A O 1
ATOM 3062 N N . PRO A 1 384 ? 5.633 -10.914 12.172 1 66.31 384 PRO A N 1
ATOM 3063 C CA . PRO A 1 384 ? 6.102 -9.648 11.602 1 66.31 384 PRO A CA 1
ATOM 3064 C C . PRO A 1 384 ? 7.621 -9.5 11.672 1 66.31 384 PRO A C 1
ATOM 3066 O O . PRO A 1 384 ? 8.188 -8.617 11.023 1 66.31 384 PRO A O 1
ATOM 3069 N N . SER A 1 385 ? 8.219 -10.383 12.383 1 61.62 385 SER A N 1
ATOM 3070 C CA . SER A 1 385 ? 9.672 -10.344 12.523 1 61.62 385 SER A CA 1
ATOM 3071 C C . SER A 1 385 ? 10.352 -10.969 11.312 1 61.62 385 SER A C 1
ATOM 3073 O O . SER A 1 385 ? 11.586 -10.938 11.203 1 61.62 385 SER A O 1
ATOM 3075 N N . ASP A 1 386 ? 9.586 -11.391 10.523 1 58.59 386 ASP A N 1
ATOM 3076 C CA . ASP A 1 386 ? 10.148 -11.922 9.281 1 58.59 386 ASP A CA 1
ATOM 3077 C C . ASP A 1 386 ? 10.602 -10.789 8.359 1 58.59 386 ASP A C 1
ATOM 3079 O O . ASP A 1 386 ? 9.781 -10.039 7.832 1 58.59 386 ASP A O 1
ATOM 3083 N N . LEU A 1 387 ? 11.906 -10.578 8.453 1 62 387 LEU A N 1
ATOM 3084 C CA . LEU A 1 387 ? 12.469 -9.453 7.715 1 62 387 LEU A CA 1
ATOM 3085 C C . LEU A 1 387 ? 12.703 -9.828 6.254 1 62 387 LEU A C 1
ATOM 3087 O O . LEU A 1 387 ? 13.547 -9.227 5.586 1 62 387 LEU A O 1
ATOM 3091 N N . GLY A 1 388 ? 11.977 -10.883 5.812 1 60.09 388 GLY A N 1
ATOM 3092 C CA . GLY A 1 388 ? 11.961 -11.188 4.391 1 60.09 388 GLY A CA 1
ATOM 3093 C C . GLY A 1 388 ? 13.125 -12.07 3.959 1 60.09 388 GLY A C 1
ATOM 3094 O O . GLY A 1 388 ? 13.75 -12.727 4.789 1 60.09 388 GLY A O 1
ATOM 3095 N N . GLU A 1 389 ? 13.281 -12.156 2.646 1 59.81 389 GLU A N 1
ATOM 3096 C CA . GLU A 1 389 ? 14.141 -13.117 1.97 1 59.81 389 GLU A CA 1
ATOM 3097 C C . GLU A 1 389 ? 15.617 -12.805 2.207 1 59.81 389 GLU A C 1
ATOM 3099 O O . GLU A 1 389 ? 16.484 -13.664 2.002 1 59.81 389 GLU A O 1
ATOM 3104 N N . ASN A 1 390 ? 15.734 -11.648 2.793 1 61.22 390 ASN A N 1
ATOM 3105 C CA . ASN A 1 390 ? 17.141 -11.266 2.986 1 61.22 390 ASN A CA 1
ATOM 3106 C C . ASN A 1 390 ? 17.719 -11.898 4.246 1 61.22 390 ASN A C 1
ATOM 3108 O O . ASN A 1 390 ? 18.938 -11.867 4.457 1 61.22 390 ASN A O 1
ATOM 3112 N N . TYR A 1 391 ? 16.781 -12.562 4.957 1 66.31 391 TYR A N 1
ATOM 3113 C CA . TYR A 1 391 ? 17.219 -13.219 6.184 1 66.31 391 TYR A CA 1
ATOM 3114 C C . TYR A 1 391 ? 16.672 -14.641 6.266 1 66.31 391 TYR A C 1
ATOM 3116 O O . TYR A 1 391 ? 15.656 -14.961 5.648 1 66.31 391 TYR A O 1
ATOM 3124 N N . ILE A 1 392 ? 17.531 -15.484 6.812 1 67.81 392 ILE A N 1
ATOM 3125 C CA . ILE A 1 392 ? 17 -16.781 7.207 1 67.81 392 ILE A CA 1
ATOM 3126 C C . ILE A 1 392 ? 16.359 -16.672 8.586 1 67.81 392 ILE A C 1
ATOM 3128 O O . ILE A 1 392 ? 17.047 -16.438 9.586 1 67.81 392 ILE A O 1
ATOM 3132 N N . ASN A 1 393 ? 15.141 -16.641 8.555 1 67.38 393 ASN A N 1
ATOM 3133 C CA . ASN A 1 393 ? 14.398 -16.5 9.805 1 67.38 393 ASN A CA 1
ATOM 3134 C C . ASN A 1 393 ? 14.312 -17.812 10.57 1 67.38 393 ASN A C 1
ATOM 3136 O O . ASN A 1 393 ? 14.391 -18.891 9.969 1 67.38 393 ASN A O 1
ATOM 3140 N N . LEU A 1 394 ? 14.164 -17.703 11.867 1 68.44 394 LEU A N 1
ATOM 3141 C CA . LEU A 1 394 ? 13.984 -18.891 12.695 1 68.44 394 LEU A CA 1
ATOM 3142 C C . LEU A 1 394 ? 12.664 -19.578 12.375 1 68.44 394 LEU A C 1
ATOM 3144 O O . LEU A 1 394 ? 11.664 -18.922 12.094 1 68.44 394 LEU A O 1
ATOM 3148 N N . VAL A 1 395 ? 12.797 -20.906 12.281 1 72.5 395 VAL A N 1
ATOM 3149 C CA . VAL A 1 395 ? 11.602 -21.703 12.008 1 72.5 395 VAL A CA 1
ATOM 3150 C C . VAL A 1 395 ? 10.898 -22.047 13.32 1 72.5 395 VAL A C 1
ATOM 3152 O O . VAL A 1 395 ? 11.523 -22.578 14.25 1 72.5 395 VAL A O 1
ATOM 3155 N N . HIS A 1 396 ? 9.695 -21.531 13.445 1 77.38 396 HIS A N 1
ATOM 3156 C CA . HIS A 1 396 ? 8.875 -21.875 14.602 1 77.38 396 HIS A CA 1
ATOM 3157 C C . HIS A 1 396 ? 7.75 -22.828 14.219 1 77.38 396 HIS A C 1
ATOM 3159 O O . HIS A 1 396 ? 7.277 -22.812 13.086 1 77.38 396 HIS A O 1
ATOM 3165 N N . GLN A 1 397 ? 7.484 -23.734 15.117 1 83.62 397 GLN A N 1
ATOM 3166 C CA . GLN A 1 397 ? 6.332 -24.594 14.93 1 83.62 397 GLN A CA 1
ATOM 3167 C C . GLN A 1 397 ? 5.074 -24 15.547 1 83.62 397 GLN A C 1
ATOM 3169 O O . GLN A 1 397 ? 5.148 -23.328 16.578 1 83.62 397 GLN A O 1
ATOM 3174 N N . ALA A 1 398 ? 4.031 -24.188 14.82 1 87.94 398 ALA A N 1
ATOM 3175 C CA . ALA A 1 398 ? 2.789 -23.656 15.367 1 87.94 398 ALA A CA 1
ATOM 3176 C C . ALA A 1 398 ? 1.581 -24.438 14.852 1 87.94 398 ALA A C 1
ATOM 3178 O O . ALA A 1 398 ? 1.658 -25.094 13.82 1 87.94 398 ALA A O 1
ATOM 3179 N N . ASN A 1 399 ? 0.624 -24.438 15.742 1 92.94 399 ASN A N 1
ATOM 3180 C CA . ASN A 1 399 ? -0.721 -24.844 15.344 1 92.94 399 ASN A CA 1
ATOM 3181 C C . ASN A 1 399 ? -1.627 -23.641 15.133 1 92.94 399 ASN A C 1
ATOM 3183 O O . ASN A 1 399 ? -1.822 -22.828 16.047 1 92.94 399 ASN A O 1
ATOM 3187 N N . VAL A 1 400 ? -2.113 -23.562 13.906 1 94.81 400 VAL A N 1
ATOM 3188 C CA . VAL A 1 400 ? -2.898 -22.375 13.578 1 94.81 400 VAL A CA 1
ATOM 3189 C C . VAL A 1 400 ? -4.348 -22.766 13.312 1 94.81 400 VAL A C 1
ATOM 3191 O O . VAL A 1 400 ? -4.609 -23.719 12.57 1 94.81 400 VAL A O 1
ATOM 3194 N N . GLY A 1 401 ? -5.262 -22.062 13.961 1 96.38 401 GLY A N 1
ATOM 3195 C CA . GLY A 1 401 ? -6.691 -22.219 13.734 1 96.38 401 GLY A CA 1
ATOM 3196 C C . GLY A 1 401 ? -7.391 -20.906 13.406 1 96.38 401 GLY A C 1
ATOM 3197 O O . GLY A 1 401 ? -6.816 -19.828 13.586 1 96.38 401 GLY A O 1
ATOM 3198 N N . ILE A 1 402 ? -8.641 -21.062 12.852 1 96.94 402 ILE A N 1
ATOM 3199 C CA . ILE A 1 402 ? -9.43 -19.891 12.492 1 96.94 402 ILE A CA 1
ATOM 3200 C C . ILE A 1 402 ? -10.797 -19.953 13.164 1 96.94 402 ILE A C 1
ATOM 3202 O O . ILE A 1 402 ? -11.438 -21.016 13.18 1 96.94 402 ILE A O 1
ATOM 3206 N N . TYR A 1 403 ? -11.148 -18.875 13.719 1 96.94 403 TYR A N 1
ATOM 3207 C CA . TYR A 1 403 ? -12.508 -18.672 14.211 1 96.94 403 TYR A CA 1
ATOM 3208 C C . TYR A 1 403 ? -13.195 -17.531 13.477 1 96.94 403 TYR A C 1
ATOM 3210 O O . TYR A 1 403 ? -12.617 -16.453 13.32 1 96.94 403 TYR A O 1
ATOM 3218 N N . ALA A 1 404 ? -14.383 -17.812 13.023 1 97.44 404 ALA A N 1
ATOM 3219 C CA . ALA A 1 404 ? -15.172 -16.797 12.328 1 97.44 404 ALA A CA 1
ATOM 3220 C C . ALA A 1 404 ? -16.625 -16.797 12.805 1 97.44 404 ALA A C 1
ATOM 3222 O O . ALA A 1 404 ? -17.203 -17.859 13.047 1 97.44 404 ALA A O 1
ATOM 3223 N N . ARG A 1 405 ? -17.172 -15.633 13 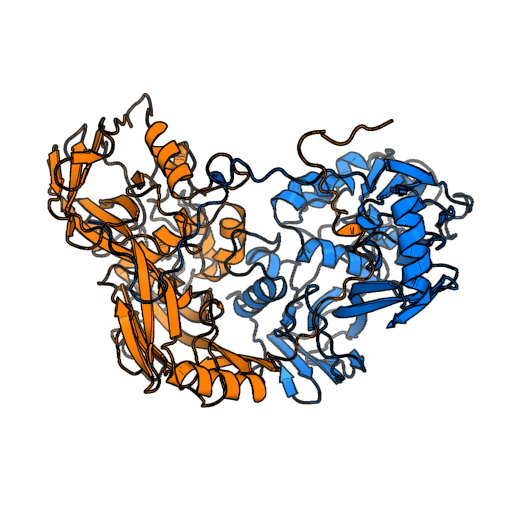1 97.5 405 ARG A N 1
ATOM 3224 C CA . ARG A 1 405 ? -18.578 -15.438 13.336 1 97.5 405 ARG A CA 1
ATOM 3225 C C . ARG A 1 405 ? -19.266 -14.57 12.297 1 97.5 405 ARG A C 1
ATOM 3227 O O . ARG A 1 405 ? -18.75 -13.523 11.906 1 97.5 405 ARG A O 1
ATOM 3234 N N . PHE A 1 406 ? -20.469 -15.023 11.867 1 97.31 406 PHE A N 1
ATOM 3235 C CA . PHE A 1 406 ? -21.266 -14.289 10.883 1 97.31 406 PHE A CA 1
ATOM 3236 C C . PHE A 1 406 ? -22.406 -13.547 11.547 1 97.31 406 PHE A C 1
ATOM 3238 O O . PHE A 1 406 ? -23.047 -14.07 12.469 1 97.31 406 PHE A O 1
ATOM 3245 N N . GLY A 1 407 ? -22.578 -12.305 11.148 1 94.81 407 GLY A N 1
ATOM 3246 C CA . GLY A 1 407 ? -23.703 -11.547 11.68 1 94.81 407 GLY A CA 1
ATOM 3247 C C . GLY A 1 407 ? -25.031 -12.188 11.383 1 94.81 407 GLY A C 1
ATOM 3248 O O . GLY A 1 407 ? -25.938 -12.195 12.234 1 94.81 407 GLY A O 1
ATOM 3249 N N . LYS A 1 408 ? -25.219 -12.641 10.188 1 94.19 408 LYS A N 1
ATOM 3250 C CA . LYS A 1 408 ? -26.344 -13.461 9.766 1 94.19 408 LYS A CA 1
ATOM 3251 C C . LYS A 1 408 ? -25.875 -14.852 9.328 1 94.19 408 LYS A C 1
ATOM 3253 O O . LYS A 1 408 ? -24.844 -14.992 8.688 1 94.19 408 LYS A O 1
ATOM 3258 N N . ALA A 1 409 ? -26.688 -15.742 9.633 1 95.88 409 ALA A N 1
ATOM 3259 C CA . ALA A 1 409 ? -26.344 -17.109 9.25 1 95.88 409 ALA A CA 1
ATOM 3260 C C . ALA A 1 409 ? -26.188 -17.219 7.734 1 95.88 409 ALA A C 1
ATOM 3262 O O . ALA A 1 409 ? -26.891 -16.562 6.977 1 95.88 409 ALA A O 1
ATOM 3263 N N . THR A 1 410 ? -25.266 -18.047 7.371 1 96.25 410 THR A N 1
ATOM 3264 C CA . THR A 1 410 ? -25 -18.234 5.949 1 96.25 410 THR A CA 1
ATOM 3265 C C . THR A 1 410 ? -26.266 -18.719 5.227 1 96.25 410 THR A C 1
ATOM 3267 O O . THR A 1 410 ? -27.016 -19.531 5.762 1 96.25 410 THR A O 1
ATOM 3270 N N . THR A 1 411 ? -26.438 -18.25 4.027 1 95.19 411 THR A N 1
ATOM 3271 C CA . THR A 1 411 ? -27.641 -18.594 3.262 1 95.19 411 THR A CA 1
ATOM 3272 C C . THR A 1 411 ? -27.328 -19.719 2.266 1 95.19 411 THR A C 1
ATOM 3274 O O . THR A 1 411 ? -28.25 -20.281 1.659 1 95.19 411 THR A O 1
ATOM 3277 N N . SER A 1 412 ? -26.125 -19.984 2.027 1 94.94 412 SER A N 1
ATOM 3278 C CA . SER A 1 412 ? -25.656 -21.062 1.156 1 94.94 412 SER A CA 1
ATOM 3279 C C . SER A 1 412 ? -24.359 -21.672 1.678 1 94.94 412 SER A C 1
ATOM 3281 O O . SER A 1 412 ? -23.75 -21.141 2.604 1 94.94 412 SER A O 1
ATOM 3283 N N . THR A 1 413 ? -24.094 -22.828 1.112 1 96.81 413 THR A N 1
ATOM 3284 C CA . THR A 1 413 ? -22.812 -23.422 1.453 1 96.81 413 THR A CA 1
ATOM 3285 C C . THR A 1 413 ? -21.672 -22.594 0.896 1 96.81 413 THR A C 1
ATOM 3287 O O . THR A 1 413 ? -21.703 -22.156 -0.257 1 96.81 413 THR A O 1
ATOM 3290 N N . ILE A 1 414 ? -20.734 -22.328 1.814 1 97.44 414 ILE A N 1
ATOM 3291 C CA . ILE A 1 414 ? -19.609 -21.5 1.377 1 97.44 414 ILE A CA 1
ATOM 3292 C C . ILE A 1 414 ? -18.297 -22.219 1.677 1 97.44 414 ILE A C 1
ATOM 3294 O O . ILE A 1 414 ? -18.281 -23.203 2.41 1 97.44 414 ILE A O 1
ATOM 3298 N N . SER A 1 415 ? -17.297 -21.844 1.007 1 97.56 415 SER A N 1
ATOM 3299 C CA . SER A 1 415 ? -15.953 -22.375 1.212 1 97.56 415 SER A CA 1
ATOM 3300 C C . SER A 1 415 ? -15.023 -21.328 1.806 1 97.56 415 SER A C 1
ATOM 3302 O O . SER A 1 415 ? -15.016 -20.172 1.367 1 97.56 415 SER A O 1
ATOM 3304 N N . ALA A 1 416 ? -14.305 -21.734 2.834 1 98.19 416 ALA A N 1
ATOM 3305 C CA . ALA A 1 416 ? -13.242 -20.891 3.393 1 98.19 416 ALA A CA 1
ATOM 3306 C C . ALA A 1 416 ? -11.891 -21.234 2.771 1 98.19 416 ALA A C 1
ATOM 3308 O O . ALA A 1 416 ? -11.523 -22.406 2.68 1 98.19 416 ALA A O 1
ATOM 3309 N N . ILE A 1 417 ? -11.219 -20.25 2.324 1 97.75 417 ILE A N 1
ATOM 3310 C CA . ILE A 1 417 ? -9.906 -20.422 1.716 1 97.75 417 ILE A CA 1
ATOM 3311 C C . ILE A 1 417 ? -8.836 -19.797 2.607 1 97.75 417 ILE A C 1
ATOM 3313 O O . ILE A 1 417 ? -8.969 -18.641 3.02 1 97.75 417 ILE A O 1
ATOM 3317 N N . ALA A 1 418 ? -7.852 -20.5 2.947 1 97.25 418 ALA A N 1
ATOM 3318 C CA . ALA A 1 418 ? -6.688 -20 3.676 1 97.25 418 ALA A CA 1
ATOM 3319 C C . ALA A 1 418 ? -5.438 -20.031 2.801 1 97.25 418 ALA A C 1
ATOM 3321 O O . ALA A 1 418 ? -5.062 -21.078 2.277 1 97.25 418 ALA A O 1
ATOM 3322 N N . PHE A 1 419 ? -4.922 -18.922 2.574 1 96.69 419 PHE A N 1
ATOM 3323 C CA . PHE A 1 419 ? -3.682 -18.734 1.833 1 96.69 419 PHE A CA 1
ATOM 3324 C C . PHE A 1 419 ? -2.545 -18.344 2.77 1 96.69 419 PHE A C 1
ATOM 3326 O O . PHE A 1 419 ? -2.621 -17.328 3.457 1 96.69 419 PHE A O 1
ATOM 3333 N N . CYS A 1 420 ? -1.476 -19.094 2.805 1 94.19 420 CYS A N 1
ATOM 3334 C CA . CYS A 1 420 ? -0.401 -18.875 3.764 1 94.19 420 CYS A CA 1
ATOM 3335 C C . CYS A 1 420 ? 0.938 -18.703 3.053 1 94.19 420 CYS A C 1
ATOM 3337 O O . CYS A 1 420 ? 1.142 -19.25 1.969 1 94.19 420 CYS A O 1
ATOM 3339 N N . GLU A 1 421 ? 1.773 -17.953 3.695 1 91.88 421 GLU A N 1
ATOM 3340 C CA . GLU A 1 421 ? 3.158 -17.766 3.27 1 91.88 421 GLU A CA 1
ATOM 3341 C C . GLU A 1 421 ? 4.133 -18.234 4.348 1 91.88 421 GLU A C 1
ATOM 3343 O O . GLU A 1 421 ? 3.922 -17.984 5.535 1 91.88 421 GLU A O 1
ATOM 3348 N N . TYR A 1 422 ? 5.129 -18.906 4.027 1 86.81 422 TYR A N 1
ATOM 3349 C CA . TYR A 1 422 ? 6.184 -19.297 4.957 1 86.81 422 TYR A CA 1
ATOM 3350 C C . TYR A 1 422 ? 7.523 -19.438 4.242 1 86.81 422 TYR A C 1
ATOM 3352 O O . TYR A 1 422 ? 7.57 -19.578 3.018 1 86.81 422 TYR A O 1
ATOM 3360 N N . PRO A 1 423 ? 8.586 -19.281 4.953 1 82 423 PRO A N 1
ATOM 3361 C CA . PRO A 1 423 ? 9.898 -19.438 4.324 1 82 423 PRO A CA 1
ATOM 3362 C C . PRO A 1 423 ? 10.164 -20.859 3.834 1 82 423 PRO A C 1
ATOM 3364 O O . PRO A 1 423 ? 9.805 -21.828 4.508 1 82 423 PRO A O 1
ATOM 3367 N N . GLY A 1 424 ? 10.641 -20.938 2.584 1 82.69 424 GLY A N 1
ATOM 3368 C CA . GLY A 1 424 ? 11.031 -22.203 1.994 1 82.69 424 GLY A CA 1
ATOM 3369 C C . GLY A 1 424 ? 12.484 -22.25 1.584 1 82.69 424 GLY A C 1
ATOM 3370 O O . GLY A 1 424 ? 13.125 -21.203 1.404 1 82.69 424 GLY A O 1
ATOM 3371 N N . LEU A 1 425 ? 12.961 -23.484 1.521 1 86.81 425 LEU A N 1
ATOM 3372 C CA . LEU A 1 425 ? 14.352 -23.703 1.146 1 86.81 425 LEU A CA 1
ATOM 3373 C C . LEU A 1 425 ? 14.477 -24.891 0.203 1 86.81 425 LEU A C 1
ATOM 3375 O O . LEU A 1 425 ? 13.93 -25.969 0.476 1 86.81 425 LEU A O 1
ATOM 3379 N N . ILE A 1 426 ? 15.078 -24.609 -0.914 1 90.19 426 ILE A N 1
ATOM 3380 C CA . ILE A 1 426 ? 15.461 -25.688 -1.833 1 90.19 426 ILE A CA 1
ATOM 3381 C C . ILE A 1 426 ? 16.984 -25.844 -1.827 1 90.19 426 ILE A C 1
ATOM 3383 O O . ILE A 1 426 ? 17.719 -24.875 -1.959 1 90.19 426 ILE A O 1
ATOM 3387 N N . THR A 1 427 ? 17.406 -27.047 -1.604 1 92.69 427 THR A N 1
ATOM 3388 C CA . THR A 1 427 ? 18.828 -27.328 -1.636 1 92.69 427 THR A CA 1
ATOM 3389 C C . THR A 1 427 ? 19.172 -28.344 -2.723 1 92.69 427 THR A C 1
ATOM 3391 O O . THR A 1 427 ? 18.422 -29.297 -2.936 1 92.69 427 THR A O 1
ATOM 3394 N N . ILE A 1 428 ? 20.188 -28.047 -3.365 1 93.81 428 ILE A N 1
ATOM 3395 C CA . ILE A 1 428 ? 20.719 -28.938 -4.387 1 93.81 428 ILE A CA 1
ATOM 3396 C C . ILE A 1 428 ? 22.172 -29.281 -4.086 1 93.81 428 ILE A C 1
ATOM 3398 O O . ILE A 1 428 ? 23 -28.375 -3.926 1 93.81 428 ILE A O 1
ATOM 3402 N N . ASP A 1 429 ? 22.484 -30.578 -4.145 1 94.31 429 ASP A N 1
ATOM 3403 C CA . ASP A 1 429 ? 23.844 -30.969 -3.777 1 94.31 429 ASP A CA 1
ATOM 3404 C C . ASP A 1 429 ? 24.656 -31.328 -5.016 1 94.31 429 ASP A C 1
ATOM 3406 O O . ASP A 1 429 ? 24.25 -31.047 -6.141 1 94.31 429 ASP A O 1
ATOM 3410 N N . GLN A 1 430 ? 25.875 -31.906 -4.766 1 93.06 430 GLN A N 1
ATOM 3411 C CA . GLN A 1 430 ? 26.812 -32.188 -5.832 1 93.06 430 GLN A CA 1
ATOM 3412 C C . GLN A 1 430 ? 26.25 -33.219 -6.805 1 93.06 430 GLN A C 1
ATOM 3414 O O . GLN A 1 430 ? 26.5 -33.156 -8.008 1 93.06 430 GLN A O 1
ATOM 3419 N N . SER A 1 431 ? 25.484 -34.125 -6.324 1 93.81 431 SER A N 1
ATOM 3420 C CA . SER A 1 431 ? 24.859 -35.125 -7.164 1 93.81 431 SER A CA 1
ATOM 3421 C C . SER A 1 431 ? 23.594 -34.594 -7.824 1 93.81 431 SER A C 1
ATOM 3423 O O . SER A 1 431 ? 22.891 -35.344 -8.531 1 93.81 431 SER A O 1
ATOM 3425 N N . ARG A 1 432 ? 23.25 -33.312 -7.531 1 94.44 432 ARG A N 1
ATOM 3426 C CA . ARG A 1 432 ? 22.078 -32.625 -8.047 1 94.44 432 ARG A CA 1
ATOM 3427 C C . ARG A 1 432 ? 20.797 -33.219 -7.492 1 94.44 432 ARG A C 1
ATOM 3429 O O . ARG A 1 432 ? 19.781 -33.281 -8.188 1 94.44 432 ARG A O 1
ATOM 3436 N N . GLU A 1 433 ? 20.969 -33.75 -6.289 1 94.69 433 GLU A N 1
ATOM 3437 C CA . GLU A 1 433 ? 19.781 -34.156 -5.555 1 94.69 433 GLU A CA 1
ATOM 3438 C C . GLU A 1 433 ? 19.062 -32.938 -4.98 1 94.69 433 GLU A C 1
ATOM 3440 O O . GLU A 1 433 ? 19.672 -32.094 -4.336 1 94.69 433 GLU A O 1
ATOM 3445 N N . VAL A 1 434 ? 17.812 -32.906 -5.262 1 95.44 434 VAL A N 1
ATOM 3446 C CA . VAL A 1 434 ? 17.016 -31.766 -4.844 1 95.44 434 VAL A CA 1
ATOM 3447 C C . VAL A 1 434 ? 16.281 -32.094 -3.537 1 95.44 434 VAL A C 1
ATOM 3449 O O . VAL A 1 434 ? 15.648 -33.156 -3.418 1 95.44 434 VAL A O 1
ATOM 3452 N N . ARG A 1 435 ? 16.422 -31.312 -2.5 1 92.12 435 ARG A N 1
ATOM 3453 C CA . ARG A 1 435 ? 15.727 -31.422 -1.223 1 92.12 435 ARG A CA 1
ATOM 3454 C C . ARG A 1 435 ? 14.961 -30.141 -0.908 1 92.12 435 ARG A C 1
ATOM 3456 O O . ARG A 1 435 ? 15.43 -29.031 -1.201 1 92.12 435 ARG A O 1
ATOM 3463 N N . ILE A 1 436 ? 13.773 -30.344 -0.438 1 89.31 436 ILE A N 1
ATOM 3464 C CA . ILE A 1 436 ? 12.938 -29.203 -0.081 1 89.31 436 ILE A CA 1
ATOM 3465 C C . ILE A 1 436 ? 12.727 -29.172 1.431 1 89.31 436 ILE A C 1
ATOM 3467 O O . ILE A 1 436 ? 12.492 -30.219 2.051 1 89.31 436 ILE A O 1
ATOM 3471 N N . ALA A 1 437 ? 12.859 -27.984 1.98 1 82.81 437 ALA A N 1
ATOM 3472 C CA . ALA A 1 437 ? 12.578 -27.781 3.398 1 82.81 437 ALA A CA 1
ATOM 3473 C C . ALA A 1 437 ? 11.711 -26.547 3.613 1 82.81 437 ALA A C 1
ATOM 3475 O O . ALA A 1 437 ? 11.812 -25.578 2.855 1 82.81 437 ALA A O 1
ATOM 3476 N N . MET B 1 1 ? 35.188 -12.477 -28.938 1 40.88 1 MET B N 1
ATOM 3477 C CA . MET B 1 1 ? 35.938 -12.312 -27.719 1 40.88 1 MET B CA 1
ATOM 3478 C C . MET B 1 1 ? 35.562 -11.031 -26.984 1 40.88 1 MET B C 1
ATOM 3480 O O . MET B 1 1 ? 35.562 -9.953 -27.562 1 40.88 1 MET B O 1
ATOM 3484 N N . ALA B 1 2 ? 34.688 -11.164 -26.109 1 55.69 2 ALA B N 1
ATOM 3485 C CA . ALA B 1 2 ? 34.25 -9.961 -25.375 1 55.69 2 ALA B CA 1
ATOM 3486 C C . ALA B 1 2 ? 35.406 -9.398 -24.562 1 55.69 2 ALA B C 1
ATOM 3488 O O . ALA B 1 2 ? 36.25 -10.148 -24.062 1 55.69 2 ALA B O 1
ATOM 3489 N N . PHE B 1 3 ? 35.781 -8.164 -24.828 1 59.16 3 PHE B N 1
ATOM 3490 C CA . PHE B 1 3 ? 36.906 -7.516 -24.188 1 59.16 3 PHE B CA 1
ATOM 3491 C C . PHE B 1 3 ? 36.469 -6.746 -22.953 1 59.16 3 PHE B C 1
ATOM 3493 O O . PHE B 1 3 ? 35.375 -6.156 -22.938 1 59.16 3 PHE B O 1
ATOM 3500 N N . VAL B 1 4 ? 37.094 -7.117 -21.828 1 60.28 4 VAL B N 1
ATOM 3501 C CA . VAL B 1 4 ? 36.938 -6.352 -20.594 1 60.28 4 VAL B CA 1
ATOM 3502 C C . VAL B 1 4 ? 37.5 -4.941 -20.797 1 60.28 4 VAL B C 1
ATOM 3504 O O . VAL B 1 4 ? 38.406 -4.734 -21.578 1 60.28 4 VAL B O 1
ATOM 3507 N N . SER B 1 5 ? 36.781 -4.137 -20.219 1 57.84 5 SER B N 1
ATOM 3508 C CA . SER B 1 5 ? 37.25 -2.758 -20.312 1 57.84 5 SER B CA 1
ATOM 3509 C C . SER B 1 5 ? 38.656 -2.617 -19.766 1 57.84 5 SER B C 1
ATOM 3511 O O . SER B 1 5 ? 39.031 -3.291 -18.797 1 57.84 5 SER B O 1
ATOM 3513 N N . ASP B 1 6 ? 39.5 -2.205 -20.531 1 58.53 6 ASP B N 1
ATOM 3514 C CA . ASP B 1 6 ? 40.875 -1.968 -20.156 1 58.53 6 ASP B CA 1
ATOM 3515 C C . ASP B 1 6 ? 40.969 -1.103 -18.906 1 58.53 6 ASP B C 1
ATOM 3517 O O . ASP B 1 6 ? 41.969 -1.108 -18.203 1 58.53 6 ASP B O 1
ATOM 3521 N N . LEU B 1 7 ? 39.938 -0.417 -18.688 1 56.31 7 LEU B N 1
ATOM 3522 C CA . LEU B 1 7 ? 40.031 0.561 -17.609 1 56.31 7 LEU B CA 1
ATOM 3523 C C . LEU B 1 7 ? 39.719 -0.089 -16.266 1 56.31 7 LEU B C 1
ATOM 3525 O O . LEU B 1 7 ? 40.375 0.236 -15.25 1 56.31 7 LEU B O 1
ATOM 3529 N N . ASN B 1 8 ? 38.719 -0.882 -16.172 1 58.03 8 ASN B N 1
ATOM 3530 C CA . ASN B 1 8 ? 38.344 -1.526 -14.906 1 58.03 8 ASN B CA 1
ATOM 3531 C C . ASN B 1 8 ? 38.375 -3.047 -15.031 1 58.03 8 ASN B C 1
ATOM 3533 O O . ASN B 1 8 ? 37.562 -3.633 -15.742 1 58.03 8 ASN B O 1
ATOM 3537 N N . THR B 1 9 ? 39.5 -3.592 -14.547 1 63.5 9 THR B N 1
ATOM 3538 C CA . THR B 1 9 ? 39.719 -5.027 -14.664 1 63.5 9 THR B CA 1
ATOM 3539 C C . THR B 1 9 ? 38.875 -5.789 -13.648 1 63.5 9 THR B C 1
ATOM 3541 O O . THR B 1 9 ? 38.844 -7.023 -13.656 1 63.5 9 THR B O 1
ATOM 3544 N N . GLY B 1 10 ? 38.344 -5.008 -12.75 1 68.44 10 GLY B N 1
ATOM 3545 C CA . GLY B 1 10 ? 37.562 -5.699 -11.75 1 68.44 10 GLY B CA 1
ATOM 3546 C C . GLY B 1 10 ? 36.375 -6.441 -12.336 1 68.44 10 GLY B C 1
ATOM 3547 O O . GLY B 1 10 ? 35.719 -5.941 -13.25 1 68.44 10 GLY B O 1
ATOM 3548 N N . VAL B 1 11 ? 36.438 -7.781 -12.055 1 68.56 11 VAL B N 1
ATOM 3549 C CA . VAL B 1 11 ? 35.344 -8.602 -12.531 1 68.56 11 VAL B CA 1
ATOM 3550 C C . VAL B 1 11 ? 34.406 -8.938 -11.375 1 68.56 11 VAL B C 1
ATOM 3552 O O . VAL B 1 11 ? 34.844 -9.203 -10.258 1 68.56 11 VAL B O 1
ATOM 3555 N N . GLN B 1 12 ? 33.156 -8.586 -11.547 1 71.62 12 GLN B N 1
ATOM 3556 C CA . GLN B 1 12 ? 32.188 -8.992 -10.539 1 71.62 12 GLN B CA 1
ATOM 3557 C C . GLN B 1 12 ? 31.047 -9.805 -11.156 1 71.62 12 GLN B C 1
ATOM 3559 O O . GLN B 1 12 ? 30.625 -9.523 -12.281 1 71.62 12 GLN B O 1
ATOM 3564 N N . GLU B 1 13 ? 30.75 -10.859 -10.5 1 73.62 13 GLU B N 1
ATOM 3565 C CA . GLU B 1 13 ? 29.625 -11.695 -10.906 1 73.62 13 GLU B CA 1
ATOM 3566 C C . GLU B 1 13 ? 28.297 -11.07 -10.492 1 73.62 13 GLU B C 1
ATOM 3568 O O . GLU B 1 13 ? 28.203 -10.469 -9.422 1 73.62 13 GLU B O 1
ATOM 3573 N N . PRO B 1 14 ? 27.312 -11.227 -11.367 1 74.81 14 PRO B N 1
ATOM 3574 C CA . PRO B 1 14 ? 25.969 -10.781 -10.961 1 74.81 14 PRO B CA 1
ATOM 3575 C C . PRO B 1 14 ? 25.469 -11.5 -9.711 1 74.81 14 PRO B C 1
ATOM 3577 O O . PRO B 1 14 ? 25.844 -12.648 -9.453 1 74.81 14 PRO B O 1
ATOM 3580 N N . GLU B 1 15 ? 24.703 -10.789 -8.977 1 72.25 15 GLU B N 1
ATOM 3581 C CA . GLU B 1 15 ? 24.172 -11.305 -7.723 1 72.25 15 GLU B CA 1
ATOM 3582 C C . GLU B 1 15 ? 23.422 -12.617 -7.945 1 72.25 15 GLU B C 1
ATOM 3584 O O . GLU B 1 15 ? 23.438 -13.5 -7.086 1 72.25 15 GLU B O 1
ATOM 3589 N N . ASP B 1 16 ? 22.906 -12.805 -9.109 1 78.5 16 ASP B N 1
ATOM 3590 C CA . ASP B 1 16 ? 22.109 -13.984 -9.445 1 78.5 16 ASP B CA 1
ATOM 3591 C C . ASP B 1 16 ? 22.984 -15.227 -9.531 1 78.5 16 ASP B C 1
ATOM 3593 O O . ASP B 1 16 ? 22.469 -16.359 -9.453 1 78.5 16 ASP B O 1
ATOM 3597 N N . LEU B 1 17 ? 24.219 -14.977 -9.57 1 80.75 17 LEU B N 1
ATOM 3598 C CA . LEU B 1 17 ? 25.156 -16.094 -9.727 1 80.75 17 LEU B CA 1
ATOM 3599 C C . LEU B 1 17 ? 25.875 -16.391 -8.422 1 80.75 17 LEU B C 1
ATOM 3601 O O . LEU B 1 17 ? 26.641 -17.359 -8.328 1 80.75 17 LEU B O 1
ATOM 3605 N N . LEU B 1 18 ? 25.547 -15.508 -7.422 1 81 18 LEU B N 1
ATOM 3606 C CA . LEU B 1 18 ? 26.141 -15.758 -6.113 1 81 18 LEU B CA 1
ATOM 3607 C C . LEU B 1 18 ? 25.391 -16.859 -5.379 1 81 18 LEU B C 1
ATOM 3609 O O . LEU B 1 18 ? 24.812 -16.625 -4.312 1 81 18 LEU B O 1
ATOM 3613 N N . LEU B 1 19 ? 25.547 -18.016 -5.859 1 83.38 19 LEU B N 1
ATOM 3614 C CA . LEU B 1 19 ? 24.719 -19.156 -5.453 1 83.38 19 LEU B CA 1
ATOM 3615 C C . LEU B 1 19 ? 25.078 -19.609 -4.043 1 83.38 19 LEU B C 1
ATOM 3617 O O . LEU B 1 19 ? 24.266 -20.219 -3.354 1 83.38 19 LEU B O 1
ATOM 3621 N N . PHE B 1 20 ? 26.25 -19.312 -3.584 1 80.31 20 PHE B N 1
ATOM 3622 C CA . PHE B 1 20 ? 26.719 -19.875 -2.322 1 80.31 20 PHE B CA 1
ATOM 3623 C C . PHE B 1 20 ? 26.797 -18.797 -1.244 1 80.31 20 PHE B C 1
ATOM 3625 O O . PHE B 1 20 ? 27.359 -19.031 -0.174 1 80.31 20 PHE B O 1
ATOM 3632 N N . ALA B 1 21 ? 26.297 -17.672 -1.516 1 73.62 21 ALA B N 1
ATOM 3633 C CA . ALA B 1 21 ? 26.188 -16.609 -0.518 1 73.62 21 ALA B CA 1
ATOM 3634 C C . ALA B 1 21 ? 24.859 -16.719 0.247 1 73.62 21 ALA B C 1
ATOM 3636 O O . ALA B 1 21 ? 23.781 -16.625 -0.345 1 73.62 21 ALA B O 1
ATOM 3637 N N . ASP B 1 22 ? 24.906 -17.219 1.507 1 68.81 22 ASP B N 1
ATOM 3638 C CA . ASP B 1 22 ? 23.688 -17.391 2.285 1 68.81 22 ASP B CA 1
ATOM 3639 C C . ASP B 1 22 ? 23.312 -16.109 3.033 1 68.81 22 ASP B C 1
ATOM 3641 O O . ASP B 1 22 ? 24.203 -15.367 3.469 1 68.81 22 ASP B O 1
ATOM 3645 N N . PRO B 1 23 ? 22.047 -15.875 2.996 1 67.06 23 PRO B N 1
ATOM 3646 C CA . PRO B 1 23 ? 21.625 -14.742 3.82 1 67.06 23 PRO B CA 1
ATOM 3647 C C . PRO B 1 23 ? 21.859 -14.977 5.312 1 67.06 23 PRO B C 1
ATOM 3649 O O . PRO B 1 23 ? 21.953 -16.125 5.75 1 67.06 23 PRO B O 1
ATOM 3652 N N . PRO B 1 24 ? 22.047 -13.953 6.031 1 70.62 24 PRO B N 1
ATOM 3653 C CA . PRO B 1 24 ? 22.266 -14.094 7.477 1 70.62 24 PRO B CA 1
ATOM 3654 C C . PRO B 1 24 ? 21 -14.508 8.219 1 70.62 24 PRO B C 1
ATOM 3656 O O . PRO B 1 24 ? 19.891 -14.297 7.723 1 70.62 24 PRO B O 1
ATOM 3659 N N . ASN B 1 25 ? 21.125 -15.266 9.32 1 71.31 25 ASN B N 1
ATOM 3660 C CA . ASN B 1 25 ? 20.016 -15.633 10.203 1 71.31 25 ASN B CA 1
ATOM 3661 C C . ASN B 1 25 ? 19.547 -14.445 11.023 1 71.31 25 ASN B C 1
ATOM 3663 O O . ASN B 1 25 ? 20.344 -13.664 11.531 1 71.31 25 ASN B O 1
ATOM 3667 N N . GLN B 1 26 ? 18.312 -14.18 10.906 1 72.38 26 GLN B N 1
ATOM 3668 C CA . GLN B 1 26 ? 17.75 -13.117 11.734 1 72.38 26 GLN B CA 1
ATOM 3669 C C . GLN B 1 26 ? 17.266 -13.664 13.078 1 72.38 26 GLN B C 1
ATOM 3671 O O . GLN B 1 26 ? 16.297 -14.414 13.133 1 72.38 26 GLN B O 1
ATOM 3676 N N . VAL B 1 27 ? 17.984 -13.359 14.156 1 72.06 27 VAL B N 1
ATOM 3677 C CA . VAL B 1 27 ? 17.625 -13.836 15.484 1 72.06 27 VAL B CA 1
ATOM 3678 C C . VAL B 1 27 ? 17.391 -12.648 16.422 1 72.06 27 VAL B C 1
ATOM 3680 O O . VAL B 1 27 ? 16.953 -12.828 17.562 1 72.06 27 VAL B O 1
ATOM 3683 N N . ALA B 1 28 ? 17.5 -11.5 15.93 1 78.12 28 ALA B N 1
ATOM 3684 C CA . ALA B 1 28 ? 17.5 -10.297 16.75 1 78.12 28 ALA B CA 1
ATOM 3685 C C . ALA B 1 28 ? 16.062 -9.938 17.172 1 78.12 28 ALA B C 1
ATOM 3687 O O . ALA B 1 28 ? 15.828 -9.539 18.312 1 78.12 28 ALA B O 1
ATOM 3688 N N . VAL B 1 29 ? 15.125 -10.062 16.312 1 79.44 29 VAL B N 1
ATOM 3689 C CA . VAL B 1 29 ? 13.742 -9.711 16.609 1 79.44 29 VAL B CA 1
ATOM 3690 C C . VAL B 1 29 ? 12.945 -10.977 16.922 1 79.44 29 VAL B C 1
ATOM 3692 O O . VAL B 1 29 ? 12.867 -11.891 16.094 1 79.44 29 VAL B O 1
ATOM 3695 N N . GLN B 1 30 ? 12.406 -10.969 18.109 1 77.06 30 GLN B N 1
ATOM 3696 C CA . GLN B 1 30 ? 11.672 -12.141 18.562 1 77.06 30 GLN B CA 1
ATOM 3697 C C . GLN B 1 30 ? 10.195 -12.031 18.188 1 77.06 30 GLN B C 1
ATOM 3699 O O . GLN B 1 30 ? 9.578 -13.016 17.766 1 77.06 30 GLN B O 1
ATOM 3704 N N . LYS B 1 31 ? 9.719 -10.812 18.453 1 80.06 31 LYS B N 1
ATOM 3705 C CA . LYS B 1 31 ? 8.281 -10.656 18.266 1 80.06 31 LYS B CA 1
ATOM 3706 C C . LYS B 1 31 ? 7.922 -9.203 17.969 1 80.06 31 LYS B C 1
ATOM 3708 O O . LYS B 1 31 ? 8.508 -8.281 18.547 1 80.06 31 LYS B O 1
ATOM 3713 N N . ILE B 1 32 ? 6.996 -9.031 17.047 1 83.31 32 ILE B N 1
ATOM 3714 C CA . ILE B 1 32 ? 6.387 -7.73 16.781 1 83.31 32 ILE B CA 1
ATOM 3715 C C . ILE B 1 32 ? 4.871 -7.828 16.953 1 83.31 32 ILE B C 1
ATOM 3717 O O . ILE B 1 32 ? 4.238 -8.742 16.406 1 83.31 32 ILE B O 1
ATOM 3721 N N . TYR B 1 33 ? 4.305 -6.938 17.797 1 84.5 33 TYR B N 1
ATOM 3722 C CA . TYR B 1 33 ? 2.867 -7.02 18.031 1 84.5 33 TYR B CA 1
ATOM 3723 C C . TYR B 1 33 ? 2.275 -5.641 18.297 1 84.5 33 TYR B C 1
ATOM 3725 O O . TYR B 1 33 ? 3.002 -4.703 18.625 1 84.5 33 TYR B O 1
ATOM 3733 N N . TYR B 1 34 ? 1.002 -5.531 18.156 1 89.12 34 TYR B N 1
ATOM 3734 C CA . TYR B 1 34 ? 0.294 -4.281 18.406 1 89.12 34 TYR B CA 1
ATOM 3735 C C . TYR B 1 34 ? -0.373 -4.301 19.781 1 89.12 34 TYR B C 1
ATOM 3737 O O . TYR B 1 34 ? -1.056 -5.27 20.125 1 89.12 34 TYR B O 1
ATOM 3745 N N . SER B 1 35 ? -0.127 -3.264 20.5 1 91.69 35 SER B N 1
ATOM 3746 C CA . SER B 1 35 ? -0.83 -3.027 21.75 1 91.69 35 SER B CA 1
ATOM 3747 C C . SER B 1 35 ? -1.881 -1.933 21.609 1 91.69 35 SER B C 1
ATOM 3749 O O . SER B 1 35 ? -1.574 -0.829 21.156 1 91.69 35 SER B O 1
ATOM 3751 N N . GLU B 1 36 ? -3.098 -2.283 21.969 1 93.75 36 GLU B N 1
ATOM 3752 C CA . GLU B 1 36 ? -4.18 -1.308 21.875 1 93.75 36 GLU B CA 1
ATOM 3753 C C . GLU B 1 36 ? -4.277 -0.474 23.141 1 93.75 36 GLU B C 1
ATOM 3755 O O . GLU B 1 36 ? -4.516 -1.013 24.234 1 93.75 36 GLU B O 1
ATOM 3760 N N . ILE B 1 37 ? -4.078 0.788 22.953 1 94.62 37 ILE B N 1
ATOM 3761 C CA . ILE B 1 37 ? -4.113 1.718 24.078 1 94.62 37 ILE B CA 1
ATOM 3762 C C . ILE B 1 37 ? -5.359 2.594 23.984 1 94.62 37 ILE B C 1
ATOM 3764 O O . ILE B 1 37 ? -5.574 3.275 22.984 1 94.62 37 ILE B O 1
ATOM 3768 N N . ARG B 1 38 ? -6.109 2.58 25 1 94 38 ARG B N 1
ATOM 3769 C CA . ARG B 1 38 ? -7.305 3.416 25.047 1 94 38 ARG B CA 1
ATOM 3770 C C . ARG B 1 38 ? -7.008 4.754 25.719 1 94 38 ARG B C 1
ATOM 3772 O O . ARG B 1 38 ? -6.059 4.867 26.5 1 94 38 ARG B O 1
ATOM 3779 N N . PRO B 1 39 ? -7.793 5.746 25.391 1 93 39 PRO B N 1
ATOM 3780 C CA . PRO B 1 39 ? -7.551 7.07 25.969 1 93 39 PRO B CA 1
ATOM 3781 C C . PRO B 1 39 ? -7.758 7.102 27.484 1 93 39 PRO B C 1
ATOM 3783 O O . PRO B 1 39 ? -8.625 6.387 28.016 1 93 39 PRO B O 1
ATOM 3786 N N . ILE B 1 40 ? -7 7.852 28.125 1 87.5 40 ILE B N 1
ATOM 3787 C CA . ILE B 1 40 ? -7.117 8.039 29.562 1 87.5 40 ILE B CA 1
ATOM 3788 C C . ILE B 1 40 ? -8.297 8.961 29.875 1 87.5 40 ILE B C 1
ATOM 3790 O O . ILE B 1 40 ? -8.992 8.789 30.875 1 87.5 40 ILE B O 1
ATOM 3794 N N . SER B 1 41 ? -8.477 9.922 28.984 1 74.31 41 SER B N 1
ATOM 3795 C CA . SER B 1 41 ? -9.531 10.898 29.203 1 74.31 41 SER B CA 1
ATOM 3796 C C . SER B 1 41 ? -10.875 10.391 28.688 1 74.31 41 SER B C 1
ATOM 3798 O O . SER B 1 41 ? -10.922 9.523 27.812 1 74.31 41 SER B O 1
ATOM 3800 N N . SER B 1 42 ? -11.969 10.766 29.375 1 69.81 42 SER B N 1
ATOM 3801 C CA . SER B 1 42 ? -13.312 10.422 28.938 1 69.81 42 SER B CA 1
ATOM 3802 C C . SER B 1 42 ? -13.688 11.18 27.672 1 69.81 42 SER B C 1
ATOM 3804 O O . SER B 1 42 ? -13.211 12.289 27.438 1 69.81 42 SER B O 1
ATOM 3806 N N . PHE B 1 43 ? -14.445 10.531 26.719 1 65.56 43 PHE B N 1
ATOM 3807 C CA . PHE B 1 43 ? -14.891 11.102 25.438 1 65.56 43 PHE B CA 1
ATOM 3808 C C . PHE B 1 43 ? -15.93 12.188 25.672 1 65.56 43 PHE B C 1
ATOM 3810 O O . PHE B 1 43 ? -16.234 12.969 24.766 1 65.56 43 PHE B O 1
ATOM 3817 N N . ASP B 1 44 ? -16.453 12.211 26.812 1 63.94 44 ASP B N 1
ATOM 3818 C CA . ASP B 1 44 ? -17.703 12.93 27.047 1 63.94 44 ASP B CA 1
ATOM 3819 C C . ASP B 1 44 ? -17.516 14.438 26.906 1 63.94 44 ASP B C 1
ATOM 3821 O O . ASP B 1 44 ? -18.422 15.148 26.5 1 63.94 44 ASP B O 1
ATOM 3825 N N . THR B 1 45 ? -16.281 14.898 27.234 1 64.75 45 THR B N 1
ATOM 3826 C CA . THR B 1 45 ? -16.188 16.359 27.141 1 64.75 45 THR B CA 1
ATOM 3827 C C . THR B 1 45 ? -15.68 16.781 25.766 1 64.75 45 THR B C 1
ATOM 3829 O O . THR B 1 45 ? -14.664 16.266 25.297 1 64.75 45 THR B O 1
ATOM 3832 N N . GLU B 1 46 ? -16.547 17.453 25.031 1 66 46 GLU B N 1
ATOM 3833 C CA . GLU B 1 46 ? -16.328 17.875 23.641 1 66 46 GLU B CA 1
ATOM 3834 C C . GLU B 1 46 ? -15.023 18.625 23.484 1 66 46 GLU B C 1
ATOM 3836 O O . GLU B 1 46 ? -14.422 18.625 22.406 1 66 46 GLU B O 1
ATOM 3841 N N . SER B 1 47 ? -14.531 19.109 24.531 1 72.94 47 SER B N 1
ATOM 3842 C CA . SER B 1 47 ? -13.398 20 24.344 1 72.94 47 SER B CA 1
ATOM 3843 C C . SER B 1 47 ? -12.117 19.406 24.922 1 72.94 47 SER B C 1
ATOM 3845 O O . SER B 1 47 ? -11.023 19.906 24.656 1 72.94 47 SER B O 1
ATOM 3847 N N . ALA B 1 48 ? -12.266 18.297 25.5 1 84.19 48 ALA B N 1
ATOM 3848 C CA . ALA B 1 48 ? -11.07 17.75 26.125 1 84.19 48 ALA B CA 1
ATOM 3849 C C . ALA B 1 48 ? -10.203 17.016 25.094 1 84.19 48 ALA B C 1
ATOM 3851 O O . ALA B 1 48 ? -10.719 16.344 24.203 1 84.19 48 ALA B O 1
ATOM 3852 N N . PRO B 1 49 ? -8.914 17.234 25.234 1 90.69 49 PRO B N 1
ATOM 3853 C CA . PRO B 1 49 ? -8.023 16.5 24.344 1 90.69 49 PRO B CA 1
ATOM 3854 C C . PRO B 1 49 ? -8.039 14.984 24.594 1 90.69 49 PRO B C 1
ATOM 3856 O O . PRO B 1 49 ? -8.367 14.547 25.703 1 90.69 49 PRO B O 1
ATOM 3859 N N . LEU B 1 50 ? -7.844 14.25 23.594 1 93.44 50 LEU B N 1
ATOM 3860 C CA . LEU B 1 50 ? -7.629 12.812 23.734 1 93.44 50 LEU B CA 1
ATOM 3861 C C . LEU B 1 50 ? -6.191 12.516 24.141 1 93.44 50 LEU B C 1
ATOM 3863 O O . LEU B 1 50 ? -5.25 12.93 23.469 1 93.44 50 LEU B O 1
ATOM 3867 N N . GLU B 1 51 ? -6.062 11.852 25.234 1 94.62 51 GLU B N 1
ATOM 3868 C CA . GLU B 1 51 ? -4.719 11.562 25.734 1 94.62 51 GLU B CA 1
ATOM 3869 C C . GLU B 1 51 ? -4.461 10.062 25.781 1 94.62 51 GLU B C 1
ATOM 3871 O O . GLU B 1 51 ? -5.289 9.297 26.297 1 94.62 51 GLU B O 1
ATOM 3876 N N . PHE B 1 52 ? -3.363 9.672 25.219 1 96 52 PHE B N 1
ATOM 3877 C CA . PHE B 1 52 ? -2.908 8.281 25.266 1 96 52 PHE B CA 1
ATOM 3878 C C . PHE B 1 52 ? -1.559 8.172 25.953 1 96 52 PHE B C 1
ATOM 3880 O O . PHE B 1 52 ? -0.691 9.031 25.781 1 96 52 PHE B O 1
ATOM 3887 N N . ALA B 1 53 ? -1.38 7.164 26.734 1 96 53 ALA B N 1
ATOM 3888 C CA . ALA B 1 53 ? -0.107 6.867 27.391 1 96 53 ALA B CA 1
ATOM 3889 C C . ALA B 1 53 ? 0.378 5.465 27.031 1 96 53 ALA B C 1
ATOM 3891 O O . ALA B 1 53 ? -0.319 4.477 27.281 1 96 53 ALA B O 1
ATOM 3892 N N . VAL B 1 54 ? 1.522 5.453 26.406 1 95.94 54 VAL B N 1
ATOM 3893 C CA . VAL B 1 54 ? 2.146 4.18 26.062 1 95.94 54 VAL B CA 1
ATOM 3894 C C . VAL B 1 54 ? 3.338 3.922 26.984 1 95.94 54 VAL B C 1
ATOM 3896 O O . VAL B 1 54 ? 4.441 4.414 26.734 1 95.94 54 VAL B O 1
ATOM 3899 N N . PRO B 1 55 ? 3.107 3.1 27.875 1 92.56 55 PRO B N 1
ATOM 3900 C CA . PRO B 1 55 ? 4.219 2.826 28.797 1 92.56 55 PRO B CA 1
ATOM 3901 C C . PRO B 1 55 ? 5.316 1.981 28.156 1 92.56 55 PRO B C 1
ATOM 3903 O O . PRO B 1 55 ? 5.035 1.144 27.297 1 92.56 55 PRO B O 1
ATOM 3906 N N . SER B 1 56 ? 6.5 2.297 28.5 1 89.38 56 SER B N 1
ATOM 3907 C CA . SER B 1 56 ? 7.633 1.5 28.047 1 89.38 56 SER B CA 1
ATOM 3908 C C . SER B 1 56 ? 7.898 0.329 28.984 1 89.38 56 SER B C 1
ATOM 3910 O O . SER B 1 56 ? 7.68 0.435 30.188 1 89.38 56 SER B O 1
ATOM 3912 N N . SER B 1 57 ? 8.125 -0.816 28.297 1 83.5 57 SER B N 1
ATOM 3913 C CA . SER B 1 57 ? 8.617 -1.956 29.062 1 83.5 57 SER B CA 1
ATOM 3914 C C . SER B 1 57 ? 10.125 -2.133 28.875 1 83.5 57 SER B C 1
ATOM 3916 O O . SER B 1 57 ? 10.688 -1.681 27.875 1 83.5 57 SER B O 1
ATOM 3918 N N . GLY B 1 58 ? 10.789 -2.553 29.859 1 82 58 GLY B N 1
ATOM 3919 C CA . GLY B 1 58 ? 12.234 -2.705 29.844 1 82 58 GLY B CA 1
ATOM 3920 C C . GLY B 1 58 ? 12.727 -3.551 28.672 1 82 58 GLY B C 1
ATOM 3921 O O . GLY B 1 58 ? 13.867 -3.412 28.234 1 82 58 GLY B O 1
ATOM 3922 N N . SER B 1 59 ? 11.93 -4.27 28.078 1 87.44 59 SER B N 1
ATOM 3923 C CA . SER B 1 59 ? 12.43 -5.199 27.062 1 87.44 59 SER B CA 1
ATOM 3924 C C . SER B 1 59 ? 11.805 -4.926 25.703 1 87.44 59 SER B C 1
ATOM 3926 O O . SER B 1 59 ? 12.078 -5.641 24.734 1 87.44 59 SER B O 1
ATOM 3928 N N . GLU B 1 60 ? 11.07 -3.887 25.609 1 91.06 60 GLU B N 1
ATOM 3929 C CA . GLU B 1 60 ? 10.344 -3.689 24.359 1 91.06 60 GLU B CA 1
ATOM 3930 C C . GLU B 1 60 ? 10.727 -2.363 23.703 1 91.06 60 GLU B C 1
ATOM 3932 O O . GLU B 1 60 ? 10.922 -1.361 24.391 1 91.06 60 GLU B O 1
ATOM 3937 N N . TYR B 1 61 ? 10.93 -2.434 22.438 1 94.19 61 TYR B N 1
ATOM 3938 C CA . TYR B 1 61 ? 11.125 -1.258 21.594 1 94.19 61 TYR B CA 1
ATOM 3939 C C . TYR B 1 61 ? 9.828 -0.859 20.891 1 94.19 61 TYR B C 1
ATOM 3941 O O . TYR B 1 61 ? 8.836 -1.585 20.969 1 94.19 61 TYR B O 1
ATOM 3949 N N . LEU B 1 62 ? 9.828 0.35 20.344 1 93.94 62 LEU B N 1
ATOM 3950 C CA . LEU B 1 62 ? 8.641 0.818 19.641 1 93.94 62 LEU B CA 1
ATOM 3951 C C . LEU B 1 62 ? 8.961 1.119 18.188 1 93.94 62 LEU B C 1
ATOM 3953 O O . LEU B 1 62 ? 9.961 1.768 17.891 1 93.94 62 LEU B O 1
ATOM 3957 N N . ASP B 1 63 ? 8.18 0.537 17.328 1 92.81 63 ASP B N 1
ATOM 3958 C CA . ASP B 1 63 ? 8.211 0.935 15.93 1 92.81 63 ASP B CA 1
ATOM 3959 C C . ASP B 1 63 ? 7.188 2.033 15.648 1 92.81 63 ASP B C 1
ATOM 3961 O O . ASP B 1 63 ? 6.023 1.745 15.359 1 92.81 63 ASP B O 1
ATOM 3965 N N . LEU B 1 64 ? 7.609 3.201 15.641 1 93.25 64 LEU B N 1
ATOM 3966 C CA . LEU B 1 64 ? 6.715 4.352 15.547 1 93.25 64 LEU B CA 1
ATOM 3967 C C . LEU B 1 64 ? 6.086 4.438 14.156 1 93.25 64 LEU B C 1
ATOM 3969 O O . LEU B 1 64 ? 4.957 4.914 14.008 1 93.25 64 LEU B O 1
ATOM 3973 N N . ARG B 1 65 ? 6.707 4.039 13.156 1 90.5 65 ARG B N 1
ATOM 3974 C CA . ARG B 1 65 ? 6.223 4.129 11.789 1 90.5 65 ARG B CA 1
ATOM 3975 C C . ARG B 1 65 ? 5 3.242 11.578 1 90.5 65 ARG B C 1
ATOM 3977 O O . ARG B 1 65 ? 4.164 3.518 10.711 1 90.5 65 ARG B O 1
ATOM 3984 N N . ARG B 1 66 ? 4.898 2.24 12.359 1 91.56 66 ARG B N 1
ATOM 3985 C CA . ARG B 1 66 ? 3.812 1.283 12.18 1 91.56 66 ARG B CA 1
ATOM 3986 C C . ARG B 1 66 ? 2.664 1.57 13.141 1 91.56 66 ARG B C 1
ATOM 3988 O O . ARG B 1 66 ? 1.614 0.926 13.078 1 91.56 66 ARG B O 1
ATOM 3995 N N . CYS B 1 67 ? 2.838 2.508 13.992 1 94.75 67 CYS B N 1
ATOM 3996 C CA . CYS B 1 67 ? 1.755 2.891 14.891 1 94.75 67 CYS B CA 1
ATOM 3997 C C . CYS B 1 67 ? 0.596 3.51 14.125 1 94.75 67 CYS B C 1
ATOM 3999 O O . CYS B 1 67 ? 0.804 4.145 13.086 1 94.75 67 CYS B O 1
ATOM 4001 N N . ARG B 1 68 ? -0.619 3.285 14.703 1 96.44 68 ARG B N 1
ATOM 4002 C CA . ARG B 1 68 ? -1.828 3.768 14.039 1 96.44 68 ARG B CA 1
ATOM 4003 C C . ARG B 1 68 ? -2.83 4.305 15.062 1 96.44 68 ARG B C 1
ATOM 4005 O O . ARG B 1 68 ? -2.834 3.881 16.219 1 96.44 68 ARG B O 1
ATOM 4012 N N . LEU B 1 69 ? -3.576 5.203 14.586 1 97.62 69 LEU B N 1
ATOM 4013 C CA . LEU B 1 69 ? -4.703 5.715 15.359 1 97.62 69 LEU B CA 1
ATOM 4014 C C . LEU B 1 69 ? -6.027 5.266 14.758 1 97.62 69 LEU B C 1
ATOM 4016 O O . LEU B 1 69 ? -6.234 5.383 13.547 1 97.62 69 LEU B O 1
ATOM 4020 N N . TYR B 1 70 ? -6.836 4.668 15.578 1 97.31 70 TYR B N 1
ATOM 4021 C CA . TYR B 1 70 ? -8.188 4.281 15.188 1 97.31 70 TYR B CA 1
ATOM 4022 C C . TYR B 1 70 ? -9.219 5.211 15.812 1 97.31 70 TYR B C 1
ATOM 4024 O O . TYR B 1 70 ? -9.188 5.469 17.016 1 97.31 70 TYR B O 1
ATOM 4032 N N . ILE B 1 71 ? -10.141 5.746 14.992 1 96.81 71 ILE B N 1
ATOM 4033 C CA . ILE B 1 71 ? -11.219 6.605 15.469 1 96.81 71 ILE B CA 1
ATOM 4034 C C . ILE B 1 71 ? -12.547 6.145 14.867 1 96.81 71 ILE B C 1
ATOM 4036 O O . ILE B 1 71 ? -12.625 5.852 13.672 1 96.81 71 ILE B O 1
ATOM 4040 N N . LYS B 1 72 ? -13.555 6.043 15.695 1 96.56 72 LYS B N 1
ATOM 4041 C CA . LYS B 1 72 ? -14.945 5.898 15.281 1 96.56 72 LYS B CA 1
ATOM 4042 C C . LYS B 1 72 ? -15.758 7.145 15.633 1 96.56 72 LYS B C 1
ATOM 4044 O O . LYS B 1 72 ? -15.68 7.648 16.766 1 96.56 72 LYS B O 1
ATOM 4049 N N . ALA B 1 73 ? -16.453 7.668 14.648 1 95.31 73 ALA B N 1
ATOM 4050 C CA . ALA B 1 73 ? -17.156 8.93 14.867 1 95.31 73 ALA B CA 1
ATOM 4051 C C . ALA B 1 73 ? -18.516 8.93 14.156 1 95.31 73 ALA B C 1
ATOM 4053 O O . ALA B 1 73 ? -18.844 7.98 13.453 1 95.31 73 ALA B O 1
ATOM 4054 N N . LYS B 1 74 ? -19.297 9.906 14.445 1 95.94 74 LYS B N 1
ATOM 4055 C CA . LYS B 1 74 ? -20.578 10.141 13.773 1 95.94 74 LYS B CA 1
ATOM 4056 C C . LYS B 1 74 ? -20.891 11.633 13.719 1 95.94 74 LYS B C 1
ATOM 4058 O O . LYS B 1 74 ? -20.391 12.414 14.523 1 95.94 74 LYS B O 1
ATOM 4063 N N . ILE B 1 75 ? -21.625 12.055 12.781 1 96.5 75 ILE B N 1
ATOM 4064 C CA . ILE B 1 75 ? -22.062 13.438 12.633 1 96.5 75 ILE B CA 1
ATOM 4065 C C . ILE B 1 75 ? -23.531 13.562 13.07 1 96.5 75 ILE B C 1
ATOM 4067 O O . ILE B 1 75 ? -24.375 12.781 12.633 1 96.5 75 ILE B O 1
ATOM 4071 N N . THR B 1 76 ? -23.812 14.461 13.945 1 96.44 76 THR B N 1
ATOM 4072 C CA . THR B 1 76 ? -25.172 14.734 14.422 1 96.44 76 THR B CA 1
ATOM 4073 C C . THR B 1 76 ? -25.453 16.234 14.398 1 96.44 76 THR B C 1
ATOM 4075 O O . THR B 1 76 ? -24.594 17.031 14.047 1 96.44 76 THR B O 1
ATOM 4078 N N . LYS B 1 77 ? -26.703 16.562 14.695 1 94.94 77 LYS B N 1
ATOM 4079 C CA . LYS B 1 77 ? -27.016 17.969 14.945 1 94.94 77 LYS B CA 1
ATOM 4080 C C . LYS B 1 77 ? -26.344 18.453 16.234 1 94.94 77 LYS B C 1
ATOM 4082 O O . LYS B 1 77 ? -25.859 17.641 17.031 1 94.94 77 LYS B O 1
ATOM 4087 N N . SER B 1 78 ? -26.297 19.75 16.406 1 91.12 78 SER B N 1
ATOM 4088 C CA . SER B 1 78 ? -25.609 20.328 17.562 1 91.12 78 SER B CA 1
ATOM 4089 C C . SER B 1 78 ? -26.219 19.844 18.875 1 91.12 78 SER B C 1
ATOM 4091 O O . SER B 1 78 ? -25.547 19.766 19.891 1 91.12 78 SER B O 1
ATOM 4093 N N . ASP B 1 79 ? -27.469 19.453 18.812 1 90.94 79 ASP B N 1
ATOM 4094 C CA . ASP B 1 79 ? -28.172 19.016 20.031 1 90.94 79 ASP B CA 1
ATOM 4095 C C . ASP B 1 79 ? -28 17.516 20.234 1 90.94 79 ASP B C 1
ATOM 4097 O O . ASP B 1 79 ? -28.484 16.953 21.234 1 90.94 79 ASP B O 1
ATOM 4101 N N . GLY B 1 80 ? -27.359 16.891 19.344 1 90.75 80 GLY B N 1
ATOM 4102 C CA . GLY B 1 80 ? -27.078 15.477 19.5 1 90.75 80 GLY B CA 1
ATOM 4103 C C . GLY B 1 80 ? -28.047 14.586 18.766 1 90.75 80 GLY B C 1
ATOM 4104 O O . GLY B 1 80 ? -27.844 13.375 18.672 1 90.75 80 GLY B O 1
ATOM 4105 N N . THR B 1 81 ? -29.016 15.18 18.188 1 94.12 81 THR B N 1
ATOM 4106 C CA . THR B 1 81 ? -30 14.383 17.469 1 94.12 81 THR B CA 1
ATOM 4107 C C . THR B 1 81 ? -29.484 13.992 16.094 1 94.12 81 THR B C 1
ATOM 4109 O O . THR B 1 81 ? -28.594 14.656 15.547 1 94.12 81 THR B O 1
ATOM 4112 N N . ALA B 1 82 ? -30.094 12.914 15.586 1 95.38 82 ALA B N 1
ATOM 4113 C CA . ALA B 1 82 ? -29.672 12.367 14.305 1 95.38 82 ALA B CA 1
ATOM 4114 C C . ALA B 1 82 ? -30.047 13.297 13.156 1 95.38 82 ALA B C 1
ATOM 4116 O O . ALA B 1 82 ? -31.047 14.023 13.234 1 95.38 82 ALA B O 1
ATOM 4117 N N . LEU B 1 83 ? -29.25 13.211 12.133 1 95.75 83 LEU B N 1
ATOM 4118 C CA . LEU B 1 83 ? -29.516 14 10.938 1 95.75 83 LEU B CA 1
ATOM 4119 C C . LEU B 1 83 ? -30.75 13.492 10.203 1 95.75 83 LEU B C 1
ATOM 4121 O O . LEU B 1 83 ? -30.969 12.281 10.117 1 95.75 83 LEU B O 1
ATOM 4125 N N . ALA B 1 84 ? -31.469 14.445 9.758 1 93.38 84 ALA B N 1
ATOM 4126 C CA . ALA B 1 84 ? -32.594 14.094 8.883 1 93.38 84 ALA B CA 1
ATOM 4127 C C . ALA B 1 84 ? -32.094 13.891 7.445 1 93.38 84 ALA B C 1
ATOM 4129 O O . ALA B 1 84 ? -31 14.289 7.09 1 93.38 84 ALA B O 1
ATOM 4130 N N . ALA B 1 85 ? -32.906 13.266 6.531 1 91.5 85 ALA B N 1
ATOM 4131 C CA . ALA B 1 85 ? -32.562 12.977 5.145 1 91.5 85 ALA B CA 1
ATOM 4132 C C . ALA B 1 85 ? -32.312 14.266 4.367 1 91.5 85 ALA B C 1
ATOM 4134 O O . ALA B 1 85 ? -31.516 14.273 3.42 1 91.5 85 ALA B O 1
ATOM 4135 N N . SER B 1 86 ? -32.906 15.305 4.801 1 90.69 86 SER B N 1
ATOM 4136 C CA . SER B 1 86 ? -32.75 16.578 4.102 1 90.69 86 SER B CA 1
ATOM 4137 C C . SER B 1 86 ? -31.5 17.312 4.535 1 90.69 86 SER B C 1
ATOM 4139 O O . SER B 1 86 ? -31.047 18.25 3.854 1 90.69 86 SER B O 1
ATOM 4141 N N . GLU B 1 87 ? -31 16.984 5.652 1 91.94 87 GLU B N 1
ATOM 4142 C CA . GLU B 1 87 ? -29.797 17.625 6.18 1 91.94 87 GLU B CA 1
ATOM 4143 C C . GLU B 1 87 ? -28.531 16.984 5.617 1 91.94 87 GLU B C 1
ATOM 4145 O O . GLU B 1 87 ? -28.156 15.883 6.012 1 91.94 87 GLU B O 1
ATOM 4150 N N . LYS B 1 88 ? -27.938 17.734 4.711 1 94.31 88 LYS B N 1
ATOM 4151 C CA . LYS B 1 88 ? -26.766 17.203 4.016 1 94.31 88 LYS B CA 1
ATOM 4152 C C . LYS B 1 88 ? -25.484 17.875 4.492 1 94.31 88 LYS B C 1
ATOM 4154 O O . LYS B 1 88 ? -25.312 19.094 4.297 1 94.31 88 LYS B O 1
ATOM 4159 N N . THR B 1 89 ? -24.625 17.109 5.223 1 96.19 89 THR B N 1
ATOM 4160 C CA . THR B 1 89 ? -23.328 17.578 5.711 1 96.19 89 THR B CA 1
ATOM 4161 C C . THR B 1 89 ? -22.266 16.469 5.59 1 96.19 89 THR B C 1
ATOM 4163 O O . THR B 1 89 ? -22.594 15.289 5.719 1 96.19 89 THR B O 1
ATOM 4166 N N . GLY B 1 90 ? -21.125 16.812 5.121 1 96.06 90 GLY B N 1
ATOM 4167 C CA . GLY B 1 90 ? -20 15.906 5.004 1 96.06 90 GLY B CA 1
ATOM 4168 C C . GLY B 1 90 ? -18.734 16.438 5.66 1 96.06 90 GLY B C 1
ATOM 4169 O O . GLY B 1 90 ? -18.75 17.516 6.254 1 96.06 90 GLY B O 1
ATOM 4170 N N . THR B 1 91 ? -17.75 15.68 5.621 1 96.88 91 THR B N 1
ATOM 4171 C CA . THR B 1 91 ? -16.469 16.062 6.195 1 96.88 91 THR B CA 1
ATOM 4172 C C . THR B 1 91 ? -15.523 16.594 5.113 1 96.88 91 THR B C 1
ATOM 4174 O O . THR B 1 91 ? -15.617 16.203 3.953 1 96.88 91 THR B O 1
ATOM 4177 N N . ILE B 1 92 ? -14.664 17.516 5.512 1 95.94 92 ILE B N 1
ATOM 4178 C CA . ILE B 1 92 ? -13.555 17.844 4.613 1 95.94 92 ILE B CA 1
ATOM 4179 C C . ILE B 1 92 ? -12.641 16.641 4.461 1 95.94 92 ILE B C 1
ATOM 4181 O O . ILE B 1 92 ? -12.812 15.625 5.152 1 95.94 92 ILE B O 1
ATOM 4185 N N . ASN B 1 93 ? -11.719 16.719 3.57 1 96.69 93 ASN B N 1
ATOM 4186 C CA . ASN B 1 93 ? -10.875 15.578 3.254 1 96.69 93 ASN B CA 1
ATOM 4187 C C . ASN B 1 93 ? -9.938 15.234 4.41 1 96.69 93 ASN B C 1
ATOM 4189 O O . ASN B 1 93 ? -9.648 16.094 5.25 1 96.69 93 ASN B O 1
ATOM 4193 N N . LEU B 1 94 ? -9.562 13.961 4.516 1 97.38 94 LEU B N 1
ATOM 4194 C CA . LEU B 1 94 ? -8.609 13.484 5.508 1 97.38 94 LEU B CA 1
ATOM 4195 C C . LEU B 1 94 ? -9.109 13.758 6.922 1 97.38 94 LEU B C 1
ATOM 4197 O O . LEU B 1 94 ? -8.391 14.359 7.727 1 97.38 94 LEU B O 1
ATOM 4201 N N . PRO B 1 95 ? -10.266 13.305 7.199 1 97.62 95 PRO B N 1
ATOM 4202 C CA . PRO B 1 95 ? -10.883 13.656 8.484 1 97.62 95 PRO B CA 1
ATOM 4203 C C . PRO B 1 95 ? -10.148 13.047 9.68 1 97.62 95 PRO B C 1
ATOM 4205 O O . PRO B 1 95 ? -10.195 13.594 10.781 1 97.62 95 PRO B O 1
ATOM 4208 N N . LEU B 1 96 ? -9.477 11.938 9.523 1 97.81 96 LEU B N 1
ATOM 4209 C CA . LEU B 1 96 ? -8.719 11.375 10.641 1 97.81 96 LEU B CA 1
ATOM 4210 C C . LEU B 1 96 ? -7.734 12.391 11.195 1 97.81 96 LEU B C 1
ATOM 4212 O O . LEU B 1 96 ? -7.516 12.453 12.406 1 97.81 96 LEU B O 1
ATOM 4216 N N . GLN B 1 97 ? -7.191 13.164 10.352 1 97.12 97 GLN B N 1
ATOM 4217 C CA . GLN B 1 97 ? -6.191 14.148 10.75 1 97.12 97 GLN B CA 1
ATOM 4218 C C . GLN B 1 97 ? -6.84 15.5 11.039 1 97.12 97 GLN B C 1
ATOM 4220 O O . GLN B 1 97 ? -6.457 16.188 11.992 1 97.12 97 GLN B O 1
ATOM 4225 N N . SER B 1 98 ? -7.82 15.883 10.273 1 96.38 98 SER B N 1
ATOM 4226 C CA . SER B 1 98 ? -8.406 17.203 10.43 1 96.38 98 SER B CA 1
ATOM 4227 C C . SER B 1 98 ? -9.227 17.297 11.711 1 96.38 98 SER B C 1
ATOM 4229 O O . SER B 1 98 ? -9.562 18.406 12.156 1 96.38 98 SER B O 1
ATOM 4231 N N . LEU B 1 99 ? -9.5 16.203 12.328 1 95.81 99 LEU B N 1
ATOM 4232 C CA . LEU B 1 99 ? -10.227 16.172 13.594 1 95.81 99 LEU B CA 1
ATOM 4233 C C . LEU B 1 99 ? -9.406 16.812 14.703 1 95.81 99 LEU B C 1
ATOM 4235 O O . LEU B 1 99 ? -9.945 17.141 15.766 1 95.81 99 LEU B O 1
ATOM 4239 N N . PHE B 1 100 ? -8.164 16.953 14.438 1 95.31 100 PHE B N 1
ATOM 4240 C CA . PHE B 1 100 ? -7.289 17.453 15.484 1 95.31 100 PHE B CA 1
ATOM 4241 C C . PHE B 1 100 ? -6.531 18.688 15.016 1 95.31 100 PHE B C 1
ATOM 4243 O O . PHE B 1 100 ? -5.902 18.672 13.953 1 95.31 100 PHE B O 1
ATOM 4250 N N . SER B 1 101 ? -6.57 19.734 15.836 1 94.19 101 SER B N 1
ATOM 4251 C CA . SER B 1 101 ? -5.879 20.969 15.492 1 94.19 101 SER B CA 1
ATOM 4252 C C . SER B 1 101 ? -4.398 20.891 15.852 1 94.19 101 SER B C 1
ATOM 4254 O O . SER B 1 101 ? -3.566 21.531 15.203 1 94.19 101 SER B O 1
ATOM 4256 N N . GLN B 1 102 ? -4.188 20.094 16.875 1 94 102 GLN B N 1
ATOM 4257 C CA . GLN B 1 102 ? -2.834 19.984 17.422 1 94 102 GLN B CA 1
ATOM 4258 C C . GLN B 1 102 ? -2.588 18.609 18.031 1 94 102 GLN B C 1
ATOM 4260 O O . GLN B 1 102 ? -3.479 18.047 18.672 1 94 102 GLN B O 1
ATOM 4265 N N . ILE B 1 103 ? -1.399 18.125 17.766 1 94.94 103 ILE B N 1
ATOM 4266 C CA . ILE B 1 103 ? -0.974 16.875 18.391 1 94.94 103 ILE B CA 1
ATOM 4267 C C . ILE B 1 103 ? 0.37 17.062 19.078 1 94.94 103 ILE B C 1
ATOM 4269 O O . ILE B 1 103 ? 1.362 17.422 18.438 1 94.94 103 ILE B O 1
ATOM 4273 N N . ASP B 1 104 ? 0.344 16.828 20.375 1 93.94 104 ASP B N 1
ATOM 4274 C CA . ASP B 1 104 ? 1.573 16.891 21.156 1 93.94 104 ASP B CA 1
ATOM 4275 C C . ASP B 1 104 ? 2.061 15.5 21.531 1 93.94 104 ASP B C 1
ATOM 4277 O O . ASP B 1 104 ? 1.284 14.672 22.016 1 93.94 104 ASP B O 1
ATOM 4281 N N . ILE B 1 105 ? 3.271 15.273 21.234 1 95.38 105 ILE B N 1
ATOM 4282 C CA . ILE B 1 105 ? 3.885 14 21.594 1 95.38 105 ILE B CA 1
ATOM 4283 C C . ILE B 1 105 ? 4.977 14.234 22.641 1 95.38 105 ILE B C 1
ATOM 4285 O O . ILE B 1 105 ? 5.828 15.109 22.469 1 95.38 105 ILE B O 1
ATOM 4289 N N . PHE B 1 106 ? 4.93 13.492 23.672 1 95.44 106 PHE B N 1
ATOM 4290 C CA . PHE B 1 106 ? 5.93 13.562 24.719 1 95.44 106 PHE B CA 1
ATOM 4291 C C . PHE B 1 106 ? 6.695 12.25 24.828 1 95.44 106 PHE B C 1
ATOM 4293 O O . PHE B 1 106 ? 6.102 11.172 24.781 1 95.44 106 PHE B O 1
ATOM 4300 N N . MET B 1 107 ? 7.992 12.359 24.891 1 95.5 107 MET B N 1
ATOM 4301 C CA . MET B 1 107 ? 8.875 11.25 25.219 1 95.5 107 MET B CA 1
ATOM 4302 C C . MET B 1 107 ? 9.539 11.453 26.562 1 95.5 107 MET B C 1
ATOM 4304 O O . MET B 1 107 ? 10.336 12.383 26.75 1 95.5 107 MET B O 1
ATOM 4308 N N . ASN B 1 108 ? 9.242 10.578 27.438 1 95.5 108 ASN B N 1
ATOM 4309 C CA . ASN B 1 108 ? 9.719 10.719 28.812 1 95.5 108 ASN B CA 1
ATOM 4310 C C . ASN B 1 108 ? 9.516 12.141 29.312 1 95.5 108 ASN B C 1
ATOM 4312 O O . ASN B 1 108 ? 10.438 12.742 29.875 1 95.5 108 ASN B O 1
ATOM 4316 N N . GLY B 1 109 ? 8.359 12.68 29.016 1 92.81 109 GLY B N 1
ATOM 4317 C CA . GLY B 1 109 ? 7.953 13.969 29.547 1 92.81 109 GLY B CA 1
ATOM 4318 C C . GLY B 1 109 ? 8.414 15.141 28.703 1 92.81 109 GLY B C 1
ATOM 4319 O O . GLY B 1 109 ? 7.969 16.266 28.906 1 92.81 109 GLY B O 1
ATOM 4320 N N . LYS B 1 110 ? 9.281 14.93 27.797 1 93.88 110 LYS B N 1
ATOM 4321 C CA . LYS B 1 110 ? 9.766 16 26.938 1 93.88 110 LYS B CA 1
ATOM 4322 C C . LYS B 1 110 ? 8.93 16.094 25.656 1 93.88 110 LYS B C 1
ATOM 4324 O O . LYS B 1 110 ? 8.727 15.094 24.969 1 93.88 110 LYS B O 1
ATOM 4329 N N . CYS B 1 111 ? 8.484 17.234 25.375 1 93.31 111 CYS B N 1
ATOM 4330 C CA . CYS B 1 111 ? 7.68 17.453 24.172 1 93.31 111 CYS B CA 1
ATOM 4331 C C . CYS B 1 111 ? 8.555 17.422 22.922 1 93.31 111 CYS B C 1
ATOM 4333 O O . CYS B 1 111 ? 9.469 18.234 22.797 1 93.31 111 CYS B O 1
ATOM 4335 N N . VAL B 1 112 ? 8.312 16.531 22.047 1 91.56 112 VAL B N 1
ATOM 4336 C CA . VAL B 1 112 ? 9.172 16.359 20.875 1 91.56 112 VAL B CA 1
ATOM 4337 C C . VAL B 1 112 ? 8.477 16.922 19.641 1 91.56 112 VAL B C 1
ATOM 4339 O O . VAL B 1 112 ? 9.102 17.078 18.594 1 91.56 112 VAL B O 1
ATOM 4342 N N . SER B 1 113 ? 7.242 17.031 19.766 1 82.88 113 SER B N 1
ATOM 4343 C CA . SER B 1 113 ? 6.5 17.594 18.641 1 82.88 113 SER B CA 1
ATOM 4344 C C . SER B 1 113 ? 5.625 18.75 19.078 1 82.88 113 SER B C 1
ATOM 4346 O O . SER B 1 113 ? 4.957 18.688 20.109 1 82.88 113 SER B O 1
ATOM 4348 N N . GLN B 1 114 ? 5.902 19.906 18.531 1 69.94 114 GLN B N 1
ATOM 4349 C CA . GLN B 1 114 ? 4.988 21 18.828 1 69.94 114 GLN B CA 1
ATOM 4350 C C . GLN B 1 114 ? 4.438 21.625 17.547 1 69.94 114 GLN B C 1
ATOM 4352 O O . GLN B 1 114 ? 5.199 22.078 16.703 1 69.94 114 GLN B O 1
ATOM 4357 N N . ASN B 1 115 ? 3.246 21.219 17.328 1 65.38 115 ASN B N 1
ATOM 4358 C CA . ASN B 1 115 ? 2.564 21.859 16.203 1 65.38 115 ASN B CA 1
ATOM 4359 C C . ASN B 1 115 ? 1.562 22.906 16.672 1 65.38 115 ASN B C 1
ATOM 4361 O O . ASN B 1 115 ? 0.747 22.641 17.562 1 65.38 115 ASN B O 1
ATOM 4365 N N . ALA B 1 116 ? 1.954 24.016 16.469 1 73.88 116 ALA B N 1
ATOM 4366 C CA . ALA B 1 116 ? 0.899 25 16.734 1 73.88 116 ALA B CA 1
ATOM 4367 C C . ALA B 1 116 ? -0.39 24.625 16.016 1 73.88 116 ALA B C 1
ATOM 4369 O O . ALA B 1 116 ? -0.482 23.547 15.406 1 73.88 116 ALA B O 1
ATOM 4370 N N . ASN B 1 117 ? -1.634 24.953 16.297 1 87.5 117 ASN B N 1
ATOM 4371 C CA . ASN B 1 117 ? -2.982 24.719 15.797 1 87.5 117 ASN B CA 1
ATOM 4372 C C . ASN B 1 117 ? -2.988 24.516 14.289 1 87.5 117 ASN B C 1
ATOM 4374 O O . ASN B 1 117 ? -3.99 24.781 13.625 1 87.5 117 ASN B O 1
ATOM 4378 N N . PHE B 1 118 ? -1.796 23.922 13.688 1 94.06 118 PHE B N 1
ATOM 4379 C CA . PHE B 1 118 ? -1.706 23.844 12.234 1 94.06 118 PHE B CA 1
ATOM 4380 C C . PHE B 1 118 ? -1.584 22.391 11.773 1 94.06 118 PHE B C 1
ATOM 4382 O O . PHE B 1 118 ? -1.228 22.141 10.617 1 94.06 118 PHE B O 1
ATOM 4389 N N . TYR B 1 119 ? -1.943 21.5 12.609 1 95.88 119 TYR B N 1
ATOM 4390 C CA . TYR B 1 119 ? -1.735 20.094 12.312 1 95.88 119 TYR B CA 1
ATOM 4391 C C . TYR B 1 119 ? -2.504 19.672 11.062 1 95.88 119 TYR B C 1
ATOM 4393 O O . TYR B 1 119 ? -1.984 18.938 10.227 1 95.88 119 TYR B O 1
ATOM 4401 N N . PRO B 1 120 ? -3.75 20.141 10.836 1 96.44 120 PRO B N 1
ATOM 4402 C CA . PRO B 1 120 ? -4.48 19.688 9.656 1 96.44 120 PRO B CA 1
ATOM 4403 C C . PRO B 1 120 ? -3.76 20.016 8.352 1 96.44 120 PRO B C 1
ATOM 4405 O O . PRO B 1 120 ? -3.693 19.188 7.441 1 96.44 120 PRO B O 1
ATOM 4408 N N . TRP B 1 121 ? -3.234 21.188 8.266 1 97.12 121 TRP B N 1
ATOM 4409 C CA . TRP B 1 121 ? -2.529 21.578 7.051 1 97.12 121 TRP B CA 1
ATOM 4410 C C . TRP B 1 121 ? -1.212 20.828 6.914 1 97.12 121 TRP B C 1
ATOM 4412 O O . TRP B 1 121 ? -0.812 20.469 5.809 1 97.12 121 TRP B O 1
ATOM 4422 N N . LYS B 1 122 ? -0.544 20.641 8.047 1 96.56 122 LYS B N 1
ATOM 4423 C CA . LYS B 1 122 ? 0.676 19.828 8.016 1 96.56 122 LYS B CA 1
ATOM 4424 C C . LYS B 1 122 ? 0.409 18.438 7.449 1 96.56 122 LYS B C 1
ATOM 4426 O O . LYS B 1 122 ? 1.11 18 6.543 1 96.56 122 LYS B O 1
ATOM 4431 N N . ALA B 1 123 ? -0.57 17.844 7.969 1 96.81 123 ALA B N 1
ATOM 4432 C CA . ALA B 1 123 ? -0.915 16.484 7.543 1 96.81 123 ALA B CA 1
ATOM 4433 C C . ALA B 1 123 ? -1.351 16.469 6.082 1 96.81 123 ALA B C 1
ATOM 4435 O O . ALA B 1 123 ? -0.906 15.617 5.305 1 96.81 123 ALA B O 1
ATOM 4436 N N . TYR B 1 124 ? -2.178 17.391 5.707 1 97.31 124 TYR B N 1
ATOM 4437 C CA . TYR B 1 124 ? -2.711 17.422 4.348 1 97.31 124 TYR B CA 1
ATOM 4438 C C . TYR B 1 124 ? -1.602 17.672 3.332 1 97.31 124 TYR B C 1
ATOM 4440 O O . TYR B 1 124 ? -1.556 17.031 2.281 1 97.31 124 TYR B O 1
ATOM 4448 N N . LEU B 1 125 ? -0.752 18.547 3.635 1 97.19 125 LEU B N 1
ATOM 4449 C CA . LEU B 1 125 ? 0.364 18.844 2.74 1 97.19 125 LEU B CA 1
ATOM 4450 C C . LEU B 1 125 ? 1.301 17.641 2.637 1 97.19 125 LEU B C 1
ATOM 4452 O O . LEU B 1 125 ? 1.786 17.312 1.551 1 97.19 125 LEU B O 1
ATOM 4456 N N . LYS B 1 126 ? 1.517 17.031 3.732 1 95.88 126 LYS B N 1
ATOM 4457 C CA . LYS B 1 126 ? 2.348 15.82 3.689 1 95.88 126 LYS B CA 1
ATOM 4458 C C . LYS B 1 126 ? 1.732 14.766 2.779 1 95.88 126 LYS B C 1
ATOM 4460 O O . LYS B 1 126 ? 2.439 14.125 1.999 1 95.88 126 LYS B O 1
ATOM 4465 N N . VAL B 1 127 ? 0.475 14.578 2.896 1 95.69 127 VAL B N 1
ATOM 4466 C CA . VAL B 1 127 ? -0.223 13.586 2.086 1 95.69 127 VAL B CA 1
ATOM 4467 C C . VAL B 1 127 ? -0.118 13.961 0.608 1 95.69 127 VAL B C 1
ATOM 4469 O O . VAL B 1 127 ? 0.16 13.102 -0.236 1 95.69 127 VAL B O 1
ATOM 4472 N N . LEU B 1 128 ? -0.283 15.234 0.29 1 95.5 128 LEU B N 1
ATOM 4473 C CA . LEU B 1 128 ? -0.272 15.695 -1.094 1 95.5 128 LEU B CA 1
ATOM 4474 C C . LEU B 1 128 ? 1.125 15.586 -1.693 1 95.5 128 LEU B C 1
ATOM 4476 O O . LEU B 1 128 ? 1.274 15.273 -2.877 1 95.5 128 LEU B O 1
ATOM 4480 N N . LEU B 1 129 ? 2.094 15.836 -0.879 1 95.06 129 LEU B N 1
ATOM 4481 C CA . LEU B 1 129 ? 3.449 15.977 -1.397 1 95.06 129 LEU B CA 1
ATOM 4482 C C . LEU B 1 129 ? 4.16 14.625 -1.434 1 95.06 129 LEU B C 1
ATOM 4484 O O . LEU B 1 129 ? 5.203 14.484 -2.076 1 95.06 129 LEU B O 1
ATOM 4488 N N . THR B 1 130 ? 3.6 13.656 -0.782 1 92.5 130 THR B N 1
ATOM 4489 C CA . THR B 1 130 ? 4.289 12.375 -0.704 1 92.5 130 THR B CA 1
ATOM 4490 C C . THR B 1 130 ? 3.592 11.336 -1.576 1 92.5 130 THR B C 1
ATOM 4492 O O . THR B 1 130 ? 4.246 10.484 -2.18 1 92.5 130 THR B O 1
ATOM 4495 N N . ASN B 1 131 ? 2.371 11.398 -1.675 1 92.38 131 ASN B N 1
ATOM 4496 C CA . ASN B 1 131 ? 1.626 10.305 -2.279 1 92.38 131 ASN B CA 1
ATOM 4497 C C . ASN B 1 131 ? 1.221 10.625 -3.715 1 92.38 131 ASN B C 1
ATOM 4499 O O . ASN B 1 131 ? 0.841 11.758 -4.02 1 92.38 131 ASN B O 1
ATOM 4503 N N . GLY B 1 132 ? 1.314 9.562 -4.508 1 91.81 132 GLY B N 1
ATOM 4504 C CA . GLY B 1 132 ? 0.819 9.641 -5.871 1 91.81 132 GLY B CA 1
ATOM 4505 C C . GLY B 1 132 ? -0.611 9.156 -6.016 1 91.81 132 GLY B C 1
ATOM 4506 O O . GLY B 1 132 ? -1.363 9.125 -5.039 1 91.81 132 GLY B O 1
ATOM 4507 N N . ILE B 1 133 ? -0.946 8.875 -7.211 1 86.94 133 ILE B N 1
ATOM 4508 C CA . ILE B 1 133 ? -2.307 8.477 -7.555 1 86.94 133 ILE B CA 1
ATOM 4509 C C . ILE B 1 133 ? -2.621 7.117 -6.934 1 86.94 133 ILE B C 1
ATOM 4511 O O . ILE B 1 133 ? -3.723 6.898 -6.426 1 86.94 133 ILE B O 1
ATOM 4515 N N . ASP B 1 134 ? -1.713 6.266 -6.84 1 87.12 134 ASP B N 1
ATOM 4516 C CA . ASP B 1 134 ? -1.911 4.898 -6.363 1 87.12 134 ASP B CA 1
ATOM 4517 C C . ASP B 1 134 ? -2.309 4.887 -4.887 1 87.12 134 ASP B C 1
ATOM 4519 O O . ASP B 1 134 ? -3.371 4.375 -4.531 1 87.12 134 ASP B O 1
ATOM 4523 N N . ALA B 1 135 ? -1.548 5.484 -4.109 1 91.06 135 ALA B N 1
ATOM 4524 C CA . ALA B 1 135 ? -1.835 5.516 -2.678 1 91.06 135 ALA B CA 1
ATOM 4525 C C . ALA B 1 135 ? -3.107 6.305 -2.389 1 91.06 135 ALA B C 1
ATOM 4527 O O . ALA B 1 135 ? -3.91 5.914 -1.538 1 91.06 135 ALA B O 1
ATOM 4528 N N . SER B 1 136 ? -3.281 7.328 -3.143 1 91.75 136 SER B N 1
ATOM 4529 C CA . SER B 1 136 ? -4.414 8.219 -2.91 1 91.75 136 SER B CA 1
ATOM 4530 C C . SER B 1 136 ? -5.734 7.539 -3.258 1 91.75 136 SER B C 1
ATOM 4532 O O . SER B 1 136 ? -6.758 7.805 -2.629 1 91.75 136 SER B O 1
ATOM 4534 N N . ALA B 1 137 ? -5.719 6.668 -4.133 1 88.75 137 ALA B N 1
ATOM 4535 C CA . ALA B 1 137 ? -6.949 6.023 -4.586 1 88.75 137 ALA B CA 1
ATOM 4536 C C . ALA B 1 137 ? -7.172 4.699 -3.865 1 88.75 137 ALA B C 1
ATOM 4538 O O . ALA B 1 137 ? -8.078 3.938 -4.215 1 88.75 137 ALA B O 1
ATOM 4539 N N . SER B 1 138 ? -6.344 4.441 -2.891 1 92 138 SER B N 1
ATOM 4540 C CA . SER B 1 138 ? -6.473 3.127 -2.264 1 92 138 SER B CA 1
ATOM 4541 C C . SER B 1 138 ? -6.309 3.217 -0.751 1 92 138 SER B C 1
ATOM 4543 O O . SER B 1 138 ? -7.266 3.523 -0.035 1 92 138 SER B O 1
ATOM 4545 N N . GLN B 1 139 ? -5.074 3.148 -0.231 1 91.75 139 GLN B N 1
ATOM 4546 C CA . GLN B 1 139 ? -4.844 2.967 1.198 1 91.75 139 GLN B CA 1
ATOM 4547 C C . GLN B 1 139 ? -5.25 4.211 1.982 1 91.75 139 GLN B C 1
ATOM 4549 O O . GLN B 1 139 ? -5.668 4.113 3.139 1 91.75 139 GLN B O 1
ATOM 4554 N N . LEU B 1 140 ? -5.191 5.348 1.35 1 95.5 140 LEU B N 1
ATOM 4555 C CA . LEU B 1 140 ? -5.52 6.57 2.08 1 95.5 140 LEU B CA 1
ATOM 4556 C C . LEU B 1 140 ? -7.008 6.633 2.393 1 95.5 140 LEU B C 1
ATOM 4558 O O . LEU B 1 140 ? -7.438 7.434 3.227 1 95.5 140 LEU B O 1
ATOM 4562 N N . GLN B 1 141 ? -7.754 5.746 1.79 1 94.75 141 GLN B N 1
ATOM 4563 C CA . GLN B 1 141 ? -9.188 5.684 2.064 1 94.75 141 GLN B CA 1
ATOM 4564 C C . GLN B 1 141 ? -9.453 5.168 3.477 1 94.75 141 GLN B C 1
ATOM 4566 O O . GLN B 1 141 ? -10.555 5.344 4.008 1 94.75 141 GLN B O 1
ATOM 4571 N N . THR B 1 142 ? -8.438 4.539 4.094 1 95.69 142 THR B N 1
ATOM 4572 C CA . THR B 1 142 ? -8.57 4.125 5.484 1 95.69 142 THR B CA 1
ATOM 4573 C C . THR B 1 142 ? -8.711 5.336 6.402 1 95.69 142 THR B C 1
ATOM 4575 O O . THR B 1 142 ? -9.188 5.215 7.531 1 95.69 142 THR B O 1
ATOM 4578 N N . GLN B 1 143 ? -8.297 6.48 5.883 1 97 143 GLN B N 1
ATOM 4579 C CA . GLN B 1 143 ? -8.391 7.746 6.598 1 97 143 GLN B CA 1
ATOM 4580 C C . GLN B 1 143 ? -9.477 8.641 5.992 1 97 143 GLN B C 1
ATOM 4582 O O . GLN B 1 143 ? -9.523 9.844 6.266 1 97 143 GLN B O 1
ATOM 4587 N N . LEU B 1 144 ? -10.281 8.023 5.074 1 96.38 144 LEU B N 1
ATOM 4588 C CA . LEU B 1 144 ? -11.359 8.688 4.352 1 96.38 144 LEU B CA 1
ATOM 4589 C C . LEU B 1 144 ? -10.82 9.828 3.49 1 96.38 144 LEU B C 1
ATOM 4591 O O . LEU B 1 144 ? -11.406 10.906 3.441 1 96.38 144 LEU B O 1
ATOM 4595 N N . TYR B 1 145 ? -9.648 9.594 2.967 1 96.81 145 TYR B N 1
ATOM 4596 C CA . TYR B 1 145 ? -9.102 10.484 1.952 1 96.81 145 TYR B CA 1
ATOM 4597 C C . TYR B 1 145 ? -9.461 10.008 0.551 1 96.81 145 TYR B C 1
ATOM 4599 O O . TYR B 1 145 ? -9.312 8.82 0.234 1 96.81 145 TYR B O 1
ATOM 4607 N N . TRP B 1 146 ? -9.969 10.906 -0.239 1 94.5 146 TRP B N 1
ATOM 4608 C CA . TRP B 1 146 ? -10.164 10.695 -1.669 1 94.5 146 TRP B CA 1
ATOM 4609 C C . TRP B 1 146 ? -9.516 11.812 -2.48 1 94.5 146 TRP B C 1
ATOM 4611 O O . TRP B 1 146 ? -9.562 12.984 -2.092 1 94.5 146 TRP B O 1
ATOM 4621 N N . PRO B 1 147 ? -8.859 11.344 -3.52 1 91.31 147 PRO B N 1
ATOM 4622 C CA . PRO B 1 147 ? -8.242 12.391 -4.332 1 91.31 147 PRO B CA 1
ATOM 4623 C C . PRO B 1 147 ? -9.25 13.406 -4.855 1 91.31 147 PRO B C 1
ATOM 4625 O O . PRO B 1 147 ? -10.328 13.031 -5.316 1 91.31 147 PRO B O 1
ATOM 4628 N N . GLU B 1 148 ? -8.812 14.641 -4.699 1 86.75 148 GLU B N 1
ATOM 4629 C CA . GLU B 1 148 ? -9.695 15.734 -5.113 1 86.75 148 GLU B CA 1
ATOM 4630 C C . GLU B 1 148 ? -9.516 16.047 -6.594 1 86.75 148 GLU B C 1
ATOM 4632 O O . GLU B 1 148 ? -8.445 15.828 -7.16 1 86.75 148 GLU B O 1
ATOM 4637 N N . GLY B 1 149 ? -10.648 16.375 -7.164 1 78.38 149 GLY B N 1
ATOM 4638 C CA . GLY B 1 149 ? -10.641 16.875 -8.531 1 78.38 149 GLY B CA 1
ATOM 4639 C C . GLY B 1 149 ? -11.344 18.203 -8.688 1 78.38 149 GLY B C 1
ATOM 4640 O O . GLY B 1 149 ? -11.109 19.125 -7.906 1 78.38 149 GLY B O 1
ATOM 4641 N N . GLU B 1 150 ? -12.117 18.219 -9.633 1 78.56 150 GLU B N 1
ATOM 4642 C CA . GLU B 1 150 ? -12.914 19.406 -9.898 1 78.56 150 GLU B CA 1
ATOM 4643 C C . GLU B 1 150 ? -13.906 19.672 -8.766 1 78.56 150 GLU B C 1
ATOM 4645 O O . GLU B 1 150 ? -14.477 18.75 -8.203 1 78.56 150 GLU B O 1
ATOM 4650 N N . GLY B 1 151 ? -13.914 20.906 -8.289 1 86.56 151 GLY B N 1
ATOM 4651 C CA . GLY B 1 151 ? -14.961 21.297 -7.352 1 86.56 151 GLY B CA 1
ATOM 4652 C C . GLY B 1 151 ? -14.531 21.188 -5.898 1 86.56 151 GLY B C 1
ATOM 4653 O O . GLY B 1 151 ? -15.352 20.906 -5.023 1 86.56 151 GLY B O 1
ATOM 4654 N N . ILE B 1 152 ? -13.312 21.328 -5.609 1 89.12 152 ILE B N 1
ATOM 4655 C CA . ILE B 1 152 ? -12.797 21.172 -4.258 1 89.12 152 ILE B CA 1
ATOM 4656 C C . ILE B 1 152 ? -13.508 22.141 -3.312 1 89.12 152 ILE B C 1
ATOM 4658 O O . ILE B 1 152 ? -13.688 21.844 -2.129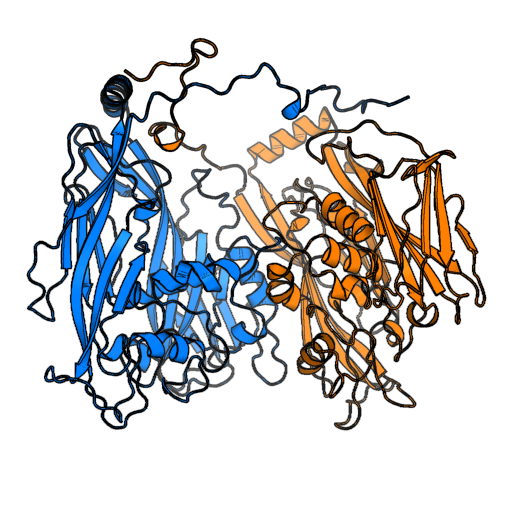 1 89.12 152 ILE B O 1
ATOM 4662 N N . ASN B 1 153 ? -14.047 23.219 -3.789 1 89.06 153 ASN B N 1
ATOM 4663 C CA . ASN B 1 153 ? -14.672 24.203 -2.918 1 89.06 153 ASN B CA 1
ATOM 4664 C C . ASN B 1 153 ? -16.188 24.094 -2.932 1 89.06 153 ASN B C 1
ATOM 4666 O O . ASN B 1 153 ? -16.891 24.891 -2.312 1 89.06 153 ASN B O 1
ATOM 4670 N N . ASP B 1 154 ? -16.688 23.078 -3.576 1 92.06 154 ASP B N 1
ATOM 4671 C CA . ASP B 1 154 ? -18.141 22.844 -3.551 1 92.06 154 ASP B CA 1
ATOM 4672 C C . ASP B 1 154 ? -18.562 22.203 -2.23 1 92.06 154 ASP B C 1
ATOM 4674 O O . ASP B 1 154 ? -18.172 21.062 -1.931 1 92.06 154 ASP B O 1
ATOM 4678 N N . PRO B 1 155 ? -19.359 22.906 -1.504 1 93.81 155 PRO B N 1
ATOM 4679 C CA . PRO B 1 155 ? -19.688 22.422 -0.161 1 93.81 155 PRO B CA 1
ATOM 4680 C C . PRO B 1 155 ? -20.859 21.438 -0.156 1 93.81 155 PRO B C 1
ATOM 4682 O O . PRO B 1 155 ? -21.297 21 0.91 1 93.81 155 PRO B O 1
ATOM 4685 N N . ASP B 1 156 ? -21.453 21.062 -1.327 1 93.94 156 ASP B N 1
ATOM 4686 C CA . ASP B 1 156 ? -22.594 20.156 -1.409 1 93.94 156 ASP B CA 1
ATOM 4687 C C . ASP B 1 156 ? -22.141 18.703 -1.43 1 93.94 156 ASP B C 1
ATOM 4689 O O . ASP B 1 156 ? -21.688 18.203 -2.461 1 93.94 156 ASP B O 1
ATOM 4693 N N . PRO B 1 157 ? -22.375 18.016 -0.348 1 94.06 157 PRO B N 1
ATOM 4694 C CA . PRO B 1 157 ? -21.891 16.625 -0.295 1 94.06 157 PRO B CA 1
ATOM 4695 C C . PRO B 1 157 ? -22.781 15.664 -1.082 1 94.06 157 PRO B C 1
ATOM 4697 O O . PRO B 1 157 ? -22.344 14.555 -1.409 1 94.06 157 PRO B O 1
ATOM 4700 N N . ALA B 1 158 ? -23.969 15.961 -1.347 1 91.94 158 ALA B N 1
ATOM 4701 C CA . ALA B 1 158 ? -24.906 15.023 -1.957 1 91.94 158 ALA B CA 1
ATOM 4702 C C . ALA B 1 158 ? -24.938 15.18 -3.475 1 91.94 158 ALA B C 1
ATOM 4704 O O . ALA B 1 158 ? -24.969 14.195 -4.211 1 91.94 158 ALA B O 1
ATOM 4705 N N . GLY B 1 159 ? -24.906 16.375 -3.957 1 89.62 159 GLY B N 1
ATOM 4706 C CA . GLY B 1 159 ? -25.094 16.594 -5.383 1 89.62 159 GLY B CA 1
ATOM 4707 C C . GLY B 1 159 ? -24.047 17.5 -5.992 1 89.62 159 GLY B C 1
ATOM 4708 O O . GLY B 1 159 ? -24.141 17.859 -7.168 1 89.62 159 GLY B O 1
ATOM 4709 N N . GLY B 1 160 ? -23.109 17.828 -5.238 1 91 160 GLY B N 1
ATOM 4710 C CA . GLY B 1 160 ? -22.109 18.781 -5.723 1 91 160 GLY B CA 1
ATOM 4711 C C . GLY B 1 160 ? -21.156 18.188 -6.734 1 91 160 GLY B C 1
ATOM 4712 O O . GLY B 1 160 ? -21.297 17.016 -7.117 1 91 160 GLY B O 1
ATOM 4713 N N . THR B 1 161 ? -20.234 18.969 -7.164 1 90.81 161 THR B N 1
ATOM 4714 C CA . THR B 1 161 ? -19.297 18.594 -8.227 1 90.81 161 THR B CA 1
ATOM 4715 C C . THR B 1 161 ? -18.094 17.859 -7.648 1 90.81 161 THR B C 1
ATOM 4717 O O . THR B 1 161 ? -17.359 17.203 -8.383 1 90.81 161 THR B O 1
ATOM 4720 N N . SER B 1 162 ? -17.891 18 -6.367 1 92.5 162 SER B N 1
ATOM 4721 C CA . SER B 1 162 ? -16.75 17.344 -5.738 1 92.5 162 SER B CA 1
ATOM 4722 C C . SER B 1 162 ? -16.984 15.852 -5.566 1 92.5 162 SER B C 1
ATOM 4724 O O . SER B 1 162 ? -17.734 15.438 -4.676 1 92.5 162 SER B O 1
ATOM 4726 N N . LYS B 1 163 ? -16.328 15.078 -6.328 1 90.81 163 LYS B N 1
ATOM 4727 C CA . LYS B 1 163 ? -16.438 13.625 -6.219 1 90.81 163 LYS B CA 1
ATOM 4728 C C . LYS B 1 163 ? -15.867 13.125 -4.898 1 90.81 163 LYS B C 1
ATOM 4730 O O . LYS B 1 163 ? -16.375 12.172 -4.312 1 90.81 163 LYS B O 1
ATOM 4735 N N . SER B 1 164 ? -14.789 13.758 -4.492 1 94.19 164 SER B N 1
ATOM 4736 C CA . SER B 1 164 ? -14.148 13.398 -3.232 1 94.19 164 SER B CA 1
ATOM 4737 C C . SER B 1 164 ? -15.102 13.57 -2.055 1 94.19 164 SER B C 1
ATOM 4739 O O . SER B 1 164 ? -15.227 12.672 -1.218 1 94.19 164 SER B O 1
ATOM 4741 N N . LEU B 1 165 ? -15.805 14.648 -2.053 1 95.44 165 LEU B N 1
ATOM 4742 C CA . LEU B 1 165 ? -16.75 14.914 -0.977 1 95.44 165 LEU B CA 1
ATOM 4743 C C . LEU B 1 165 ? -17.922 13.93 -1.026 1 95.44 165 LEU B C 1
ATOM 4745 O O . LEU B 1 165 ? -18.359 13.438 0.012 1 95.44 165 LEU B O 1
ATOM 4749 N N . ARG B 1 166 ? -18.344 13.625 -2.18 1 94.5 166 ARG B N 1
ATOM 4750 C CA . ARG B 1 166 ? -19.453 12.695 -2.336 1 94.5 166 ARG B CA 1
ATOM 4751 C C . ARG B 1 166 ? -19.062 11.297 -1.862 1 94.5 166 ARG B C 1
ATOM 4753 O O . ARG B 1 166 ? -19.875 10.594 -1.245 1 94.5 166 ARG B O 1
ATOM 4760 N N . SER B 1 167 ? -17.906 10.93 -2.15 1 93.94 167 SER B N 1
ATOM 4761 C CA . SER B 1 167 ? -17.438 9.609 -1.746 1 93.94 167 SER B CA 1
ATOM 4762 C C . SER B 1 167 ? -17.359 9.492 -0.228 1 93.94 167 SER B C 1
ATOM 4764 O O . SER B 1 167 ? -17.75 8.477 0.344 1 93.94 167 SER B O 1
ATOM 4766 N N . ARG B 1 168 ? -16.906 10.5 0.436 1 95.31 168 ARG B N 1
ATOM 4767 C CA . ARG B 1 168 ? -16.859 10.484 1.894 1 95.31 168 ARG B CA 1
ATOM 4768 C C . ARG B 1 168 ? -18.25 10.547 2.496 1 95.31 168 ARG B C 1
ATOM 4770 O O . ARG B 1 168 ? -18.531 9.898 3.512 1 95.31 168 ARG B O 1
ATOM 4777 N N . TYR B 1 169 ? -19.078 11.297 1.8 1 95.88 169 TYR B N 1
ATOM 4778 C CA . TYR B 1 169 ? -20.453 11.469 2.268 1 95.88 169 TYR B CA 1
ATOM 4779 C C . TYR B 1 169 ? -21.188 10.133 2.324 1 95.88 169 TYR B C 1
ATOM 4781 O O . TYR B 1 169 ? -22.016 9.914 3.203 1 95.88 169 TYR B O 1
ATOM 4789 N N . ALA B 1 170 ? -20.844 9.219 1.487 1 93.5 170 ALA B N 1
ATOM 4790 C CA . ALA B 1 170 ? -21.469 7.898 1.465 1 93.5 170 ALA B CA 1
ATOM 4791 C C . ALA B 1 170 ? -21.25 7.168 2.787 1 93.5 170 ALA B C 1
ATOM 4793 O O . ALA B 1 170 ? -22.094 6.367 3.205 1 93.5 170 ALA B O 1
ATOM 4794 N N . TYR B 1 171 ? -20.219 7.5 3.512 1 94.69 171 TYR B N 1
ATOM 4795 C CA . TYR B 1 171 ? -19.906 6.82 4.762 1 94.69 171 TYR B CA 1
ATOM 4796 C C . TYR B 1 171 ? -20.453 7.586 5.957 1 94.69 171 TYR B C 1
ATOM 4798 O O . TYR B 1 171 ? -20.609 7.027 7.043 1 94.69 171 TYR B O 1
ATOM 4806 N N . THR B 1 172 ? -20.734 8.898 5.77 1 95.5 172 THR B N 1
ATOM 4807 C CA . THR B 1 172 ? -21.016 9.727 6.938 1 95.5 172 THR B CA 1
ATOM 4808 C C . THR B 1 172 ? -22.484 10.164 6.945 1 95.5 172 THR B C 1
ATOM 4810 O O . THR B 1 172 ? -22.984 10.664 7.957 1 95.5 172 THR B O 1
ATOM 4813 N N . LYS B 1 173 ? -23.203 9.922 5.914 1 94.94 173 LYS B N 1
ATOM 4814 C CA . LYS B 1 173 ? -24.562 10.445 5.766 1 94.94 173 LYS B CA 1
ATOM 4815 C C . LYS B 1 173 ? -25.5 9.859 6.809 1 94.94 173 LYS B C 1
ATOM 4817 O O . LYS B 1 173 ? -25.234 8.781 7.352 1 94.94 173 LYS B O 1
ATOM 4822 N N . LEU B 1 174 ? -26.547 10.602 7.156 1 95 174 LEU B N 1
ATOM 4823 C CA . LEU B 1 174 ? -27.656 10.172 7.996 1 95 174 LEU B CA 1
ATOM 4824 C C . LEU B 1 174 ? -27.156 9.703 9.359 1 95 174 LEU B C 1
ATOM 4826 O O . LEU B 1 174 ? -27.656 8.734 9.914 1 95 174 LEU B O 1
ATOM 4830 N N . SER B 1 175 ? -26.078 10.328 9.844 1 95.56 175 SER B N 1
ATOM 4831 C CA . SER B 1 175 ? -25.5 10.07 11.156 1 95.56 175 SER B CA 1
ATOM 4832 C C . SER B 1 175 ? -24.984 8.633 11.258 1 95.56 175 SER B C 1
ATOM 4834 O O . SER B 1 175 ? -25.109 8.008 12.32 1 95.56 175 SER B O 1
ATOM 4836 N N . ARG B 1 176 ? -24.516 8.109 10.172 1 95.5 176 ARG B N 1
ATOM 4837 C CA . ARG B 1 176 ? -23.844 6.809 10.188 1 95.5 176 ARG B CA 1
ATOM 4838 C C . ARG B 1 176 ? -22.578 6.852 11.031 1 95.5 176 ARG B C 1
ATOM 4840 O O . ARG B 1 176 ? -21.906 7.879 11.078 1 95.5 176 ARG B O 1
ATOM 4847 N N . GLU B 1 177 ? -22.328 5.742 11.711 1 96.06 177 GLU B N 1
ATOM 4848 C CA . GLU B 1 177 ? -21.031 5.605 12.375 1 96.06 177 GLU B CA 1
ATOM 4849 C C . GLU B 1 177 ? -19.953 5.184 11.383 1 96.06 177 GLU B C 1
ATOM 4851 O O . GLU B 1 177 ? -20.125 4.215 10.641 1 96.06 177 GLU B O 1
ATOM 4856 N N . PHE B 1 178 ? -18.953 5.988 11.305 1 96.19 178 PHE B N 1
ATOM 4857 C CA . PHE B 1 178 ? -17.875 5.66 10.383 1 96.19 178 PHE B CA 1
ATOM 4858 C C . PHE B 1 178 ? -16.562 5.504 11.133 1 96.19 178 PHE B C 1
ATOM 4860 O O . PHE B 1 178 ? -16.359 6.102 12.188 1 96.19 178 PHE B O 1
ATOM 4867 N N . ASP B 1 179 ? -15.68 4.637 10.617 1 96.88 179 ASP B N 1
ATOM 4868 C CA . ASP B 1 179 ? -14.383 4.367 11.234 1 96.88 179 ASP B CA 1
ATOM 4869 C C . ASP B 1 179 ? -13.234 4.773 10.32 1 96.88 179 ASP B C 1
ATOM 4871 O O . ASP B 1 179 ? -13.391 4.785 9.094 1 96.88 179 ASP B O 1
ATOM 4875 N N . MET B 1 180 ? -12.219 5.188 10.938 1 97.56 180 MET B N 1
ATOM 4876 C CA . MET B 1 180 ? -10.977 5.578 10.273 1 97.56 180 MET B CA 1
ATOM 4877 C C . MET B 1 180 ? -9.766 5.035 11.023 1 97.56 180 MET B C 1
ATOM 4879 O O . MET B 1 180 ? -9.82 4.836 12.234 1 97.56 180 MET B O 1
ATOM 4883 N N . GLU B 1 181 ? -8.781 4.719 10.297 1 97.69 181 GLU B N 1
ATOM 4884 C CA . GLU B 1 181 ? -7.52 4.254 10.875 1 97.69 181 GLU B CA 1
ATOM 4885 C C . GLU B 1 181 ? -6.336 4.625 9.984 1 97.69 181 GLU B C 1
ATOM 4887 O O . GLU B 1 181 ? -6.426 4.539 8.758 1 97.69 181 GLU B O 1
ATOM 4892 N N . GLY B 1 182 ? -5.359 5.117 10.57 1 96.94 182 GLY B N 1
ATOM 4893 C CA . GLY B 1 182 ? -4.191 5.527 9.805 1 96.94 182 GLY B CA 1
ATOM 4894 C C . GLY B 1 182 ? -3.059 6.039 10.672 1 96.94 182 GLY B C 1
ATOM 4895 O O . GLY B 1 182 ? -3.15 6.008 11.906 1 96.94 182 GLY B O 1
ATOM 4896 N N . PRO B 1 183 ? -1.996 6.414 10.047 1 96.06 183 PRO B N 1
ATOM 4897 C CA . PRO B 1 183 ? -0.846 6.953 10.781 1 96.06 183 PRO B CA 1
ATOM 4898 C C . PRO B 1 183 ? -1.074 8.375 11.273 1 96.06 183 PRO B C 1
ATOM 4900 O O . PRO B 1 183 ? -2.031 9.031 10.859 1 96.06 183 PRO B O 1
ATOM 4903 N N . LEU B 1 184 ? -0.247 8.781 12.203 1 95.06 184 LEU B N 1
ATOM 4904 C CA . LEU B 1 184 ? -0.161 10.188 12.594 1 95.06 184 LEU B CA 1
ATOM 4905 C C . LEU B 1 184 ? 0.94 10.898 11.812 1 95.06 184 LEU B C 1
ATOM 4907 O O . LEU B 1 184 ? 2.076 10.422 11.758 1 95.06 184 LEU B O 1
ATOM 4911 N N . TYR B 1 185 ? 0.548 11.938 11.219 1 95 185 TYR B N 1
ATOM 4912 C CA . TYR B 1 185 ? 1.525 12.664 10.422 1 95 185 TYR B CA 1
ATOM 4913 C C . TYR B 1 185 ? 2.326 13.633 11.281 1 95 185 TYR B C 1
ATOM 4915 O O . TYR B 1 185 ? 2.416 14.828 10.969 1 95 185 TYR B O 1
ATOM 4923 N N . VAL B 1 186 ? 2.838 13.102 12.312 1 94.38 186 VAL B N 1
ATOM 4924 C CA . VAL B 1 186 ? 3.801 13.797 13.172 1 94.38 186 VAL B CA 1
ATOM 4925 C C . VAL B 1 186 ? 5.211 13.289 12.867 1 94.38 186 VAL B C 1
ATOM 4927 O O . VAL B 1 186 ? 5.41 12.102 12.602 1 94.38 186 VAL B O 1
ATOM 4930 N N . ASP B 1 187 ? 6.176 14.117 12.93 1 93.25 187 ASP B N 1
ATOM 4931 C CA . ASP B 1 187 ? 7.5 13.859 12.375 1 93.25 187 ASP B CA 1
ATOM 4932 C C . ASP B 1 187 ? 8.18 12.695 13.102 1 93.25 187 ASP B C 1
ATOM 4934 O O . ASP B 1 187 ? 8.82 11.852 12.469 1 93.25 187 ASP B O 1
ATOM 4938 N N . CYS B 1 188 ? 8.039 12.633 14.375 1 92.44 188 CYS B N 1
ATOM 4939 C CA . CYS B 1 188 ? 8.75 11.617 15.133 1 92.44 188 CYS B CA 1
ATOM 4940 C C . CYS B 1 188 ? 8.211 10.227 14.836 1 92.44 188 CYS B C 1
ATOM 4942 O O . CYS B 1 188 ? 8.836 9.219 15.18 1 92.44 188 CYS B O 1
ATOM 4944 N N . PHE B 1 189 ? 7.117 10.086 14.203 1 94 189 PHE B N 1
ATOM 4945 C CA . PHE B 1 189 ? 6.555 8.781 13.867 1 94 189 PHE B CA 1
ATOM 4946 C C . PHE B 1 189 ? 7.16 8.258 12.57 1 94 189 PHE B C 1
ATOM 4948 O O . PHE B 1 189 ? 6.898 7.117 12.172 1 94 189 PHE B O 1
ATOM 4955 N N . ASN B 1 190 ? 7.977 9.023 11.992 1 90.19 190 ASN B N 1
ATOM 4956 C CA . ASN B 1 190 ? 8.633 8.578 10.766 1 90.19 190 ASN B CA 1
ATOM 4957 C C . ASN B 1 190 ? 10.109 8.266 11 1 90.19 190 ASN B C 1
ATOM 4959 O O . ASN B 1 190 ? 10.93 8.414 10.094 1 90.19 190 ASN B O 1
ATOM 4963 N N . LEU B 1 191 ? 10.383 7.875 12.18 1 89.38 191 LEU B N 1
ATOM 4964 C CA . LEU B 1 191 ? 11.75 7.449 12.477 1 89.38 191 LEU B CA 1
ATOM 4965 C C . LEU B 1 191 ? 12.062 6.117 11.797 1 89.38 191 LEU B C 1
ATOM 4967 O O . LEU B 1 191 ? 11.25 5.188 11.852 1 89.38 191 LEU B O 1
ATOM 4971 N N . LYS B 1 192 ? 13.219 6.016 11.234 1 85.19 192 LYS B N 1
ATOM 4972 C CA . LYS B 1 192 ? 13.617 4.793 10.547 1 85.19 192 LYS B CA 1
ATOM 4973 C C . LYS B 1 192 ? 13.977 3.695 11.539 1 85.19 192 LYS B C 1
ATOM 4975 O O . LYS B 1 192 ? 13.766 2.512 11.273 1 85.19 192 LYS B O 1
ATOM 4980 N N . LYS B 1 193 ? 14.469 4.129 12.695 1 90.62 193 LYS B N 1
ATOM 4981 C CA . LYS B 1 193 ? 14.883 3.172 13.719 1 90.62 193 LYS B CA 1
ATOM 4982 C C . LYS B 1 193 ? 13.805 3.012 14.789 1 90.62 193 LYS B C 1
ATOM 4984 O O . LYS B 1 193 ? 13.016 3.928 15.023 1 90.62 193 LYS B O 1
ATOM 4989 N N . TYR B 1 194 ? 13.906 1.814 15.398 1 93.12 194 TYR B N 1
ATOM 4990 C CA . TYR B 1 194 ? 13.008 1.6 16.531 1 93.12 194 TYR B CA 1
ATOM 4991 C C . TYR B 1 194 ? 13.367 2.525 17.688 1 93.12 194 TYR B C 1
ATOM 4993 O O . TYR B 1 194 ? 14.539 2.779 17.953 1 93.12 194 TYR B O 1
ATOM 5001 N N . LEU B 1 195 ? 12.367 3.043 18.281 1 94.31 195 LEU B N 1
ATOM 5002 C CA . LEU B 1 195 ? 12.602 3.785 19.516 1 94.31 195 LEU B CA 1
ATOM 5003 C C . LEU B 1 195 ? 13.117 2.863 20.625 1 94.31 195 LEU B C 1
ATOM 5005 O O . LEU B 1 195 ? 12.508 1.828 20.891 1 94.31 195 LEU B O 1
ATOM 5009 N N . ILE B 1 196 ? 14.156 3.207 21.188 1 94.81 196 ILE B N 1
ATOM 5010 C CA . ILE B 1 196 ? 14.836 2.373 22.172 1 94.81 196 ILE B CA 1
ATOM 5011 C C . ILE B 1 196 ? 13.922 2.135 23.359 1 94.81 196 ILE B C 1
ATOM 5013 O O . ILE B 1 196 ? 13.008 2.922 23.625 1 94.81 196 ILE B O 1
ATOM 5017 N N . ASN B 1 197 ? 14.234 1.088 24.109 1 93.94 197 ASN B N 1
ATOM 5018 C CA . ASN B 1 197 ? 13.445 0.75 25.281 1 93.94 197 ASN B CA 1
ATOM 5019 C C . ASN B 1 197 ? 13.633 1.783 26.391 1 93.94 197 ASN B C 1
ATOM 5021 O O . ASN B 1 197 ? 14.602 2.551 26.375 1 93.94 197 ASN B O 1
ATOM 5025 N N . GLY B 1 198 ? 12.648 1.871 27.281 1 93.38 198 GLY B N 1
ATOM 5026 C CA . GLY B 1 198 ? 12.734 2.76 28.438 1 93.38 198 GLY B CA 1
ATOM 5027 C C . GLY B 1 198 ? 12.203 4.148 28.156 1 93.38 198 GLY B C 1
ATOM 5028 O O . GLY B 1 198 ? 12.344 5.055 28.984 1 93.38 198 GLY B O 1
ATOM 5029 N N . VAL B 1 199 ? 11.656 4.348 27.031 1 94.88 199 VAL B N 1
ATOM 5030 C CA . VAL B 1 199 ? 11.094 5.652 26.688 1 94.88 199 VAL B CA 1
ATOM 5031 C C . VAL B 1 199 ? 9.57 5.574 26.656 1 94.88 199 VAL B C 1
ATOM 5033 O O . VAL B 1 199 ? 8.992 4.891 25.812 1 94.88 199 VAL B O 1
ATOM 5036 N N . ASP B 1 200 ? 8.977 6.301 27.531 1 95.88 200 ASP B N 1
ATOM 5037 C CA . ASP B 1 200 ? 7.52 6.395 27.547 1 95.88 200 ASP B CA 1
ATOM 5038 C C . ASP B 1 200 ? 7.016 7.387 26.5 1 95.88 200 ASP B C 1
ATOM 5040 O O . ASP B 1 200 ? 7.629 8.438 26.297 1 95.88 200 ASP B O 1
ATOM 5044 N N . LEU B 1 201 ? 5.934 6.988 25.922 1 95.69 201 LEU B N 1
ATOM 5045 C CA . LEU B 1 201 ? 5.324 7.852 24.922 1 95.69 201 LEU B CA 1
ATOM 5046 C C . LEU B 1 201 ? 3.963 8.359 25.391 1 95.69 201 LEU B C 1
ATOM 5048 O O . LEU B 1 201 ? 3.141 7.578 25.875 1 95.69 201 LEU B O 1
ATOM 5052 N N . GLN B 1 202 ? 3.783 9.594 25.344 1 95.31 202 GLN B N 1
ATOM 5053 C CA . GLN B 1 202 ? 2.494 10.211 25.641 1 95.31 202 GLN B CA 1
ATOM 5054 C C . GLN B 1 202 ? 2.004 11.062 24.484 1 95.31 202 GLN B C 1
ATOM 5056 O O . GLN B 1 202 ? 2.771 11.836 23.906 1 95.31 202 GLN B O 1
ATOM 5061 N N . LEU B 1 203 ? 0.765 10.875 24.125 1 95.56 203 LEU B N 1
ATOM 5062 C CA . LEU B 1 203 ? 0.141 11.625 23.047 1 95.56 203 LEU B CA 1
ATOM 5063 C C . LEU B 1 203 ? -1.025 12.461 23.562 1 95.56 203 LEU B C 1
ATOM 5065 O O . LEU B 1 203 ? -1.833 11.977 24.359 1 95.56 203 LEU B O 1
ATOM 5069 N N . ARG B 1 204 ? -1.07 13.648 23.141 1 93.75 204 ARG B N 1
ATOM 5070 C CA . ARG B 1 204 ? -2.207 14.531 23.391 1 93.75 204 ARG B CA 1
ATOM 5071 C C . ARG B 1 204 ? -2.76 15.102 22.094 1 93.75 204 ARG B C 1
ATOM 5073 O O . ARG B 1 204 ? -2.074 15.844 21.391 1 93.75 204 ARG B O 1
ATOM 5080 N N . LEU B 1 205 ? -3.953 14.719 21.812 1 94.81 205 LEU B N 1
ATOM 5081 C CA . LEU B 1 205 ? -4.609 15.164 20.594 1 94.81 205 LEU B CA 1
ATOM 5082 C C . LEU B 1 205 ? -5.707 16.188 20.891 1 94.81 205 LEU B C 1
ATOM 5084 O O . LEU B 1 205 ? -6.707 15.844 21.531 1 94.81 205 LEU B O 1
ATOM 5088 N N . PHE B 1 206 ? -5.508 17.406 20.406 1 93.12 206 PHE B N 1
ATOM 5089 C CA . PHE B 1 206 ? -6.484 18.469 20.625 1 93.12 206 PHE B CA 1
ATOM 5090 C C . PHE B 1 206 ? -7.508 18.5 19.484 1 93.12 206 PHE B C 1
ATOM 5092 O O . PHE B 1 206 ? -7.141 18.594 18.312 1 93.12 206 PHE B O 1
ATOM 5099 N N . ARG B 1 207 ? -8.727 18.453 19.828 1 92.44 207 ARG B N 1
ATOM 5100 C CA . ARG B 1 207 ? -9.805 18.359 18.859 1 92.44 207 ARG B CA 1
ATOM 5101 C C . ARG B 1 207 ? -10.031 19.688 18.156 1 92.44 207 ARG B C 1
ATOM 5103 O O . ARG B 1 207 ? -9.867 20.75 18.75 1 92.44 207 ARG B O 1
ATOM 5110 N N . THR B 1 208 ? -10.383 19.562 16.922 1 92.44 208 THR B N 1
ATOM 5111 C CA . THR B 1 208 ? -10.742 20.734 16.125 1 92.44 208 THR B CA 1
ATOM 5112 C C . THR B 1 208 ? -12.227 21.047 16.266 1 92.44 208 THR B C 1
ATOM 5114 O O . THR B 1 208 ? -13.016 20.188 16.641 1 92.44 208 THR B O 1
ATOM 5117 N N . ARG B 1 209 ? -12.586 22.312 15.891 1 90.69 209 ARG B N 1
ATOM 5118 C CA . ARG B 1 209 ? -13.984 22.719 15.875 1 90.69 209 ARG B CA 1
ATOM 5119 C C . ARG B 1 209 ? -14.742 22.031 14.742 1 90.69 209 ARG B C 1
ATOM 5121 O O . ARG B 1 209 ? -14.195 21.828 13.656 1 90.69 209 ARG B O 1
ATOM 5128 N N . SER B 1 210 ? -16.016 21.781 15.039 1 92.19 210 SER B N 1
ATOM 5129 C CA . SER B 1 210 ? -16.828 21.078 14.055 1 92.19 210 SER B CA 1
ATOM 5130 C C . SER B 1 210 ? -17 21.922 12.789 1 92.19 210 SER B C 1
ATOM 5132 O O . SER B 1 210 ? -17.078 21.375 11.688 1 92.19 210 SER B O 1
ATOM 5134 N N . GLU B 1 211 ? -16.938 23.219 12.938 1 92.56 211 GLU B N 1
ATOM 5135 C CA . GLU B 1 211 ? -17.109 24.109 11.797 1 92.56 211 GLU B CA 1
ATOM 5136 C C . GLU B 1 211 ? -15.93 24 10.836 1 92.56 211 GLU B C 1
ATOM 5138 O O . GLU B 1 211 ? -16.047 24.375 9.664 1 92.56 211 GLU B O 1
ATOM 5143 N N . PHE B 1 212 ? -14.859 23.547 11.344 1 94.62 212 PHE B N 1
ATOM 5144 C CA . PHE B 1 212 ? -13.672 23.391 10.516 1 94.62 212 PHE B CA 1
ATOM 5145 C C . PHE B 1 212 ? -13.711 22.062 9.766 1 94.62 212 PHE B C 1
ATOM 5147 O O . PHE B 1 212 ? -13.32 22 8.594 1 94.62 212 PHE B O 1
ATOM 5154 N N . VAL B 1 213 ? -14.203 21 10.391 1 96 213 VAL B N 1
ATOM 5155 C CA . VAL B 1 213 ? -14.086 19.641 9.875 1 96 213 VAL B CA 1
ATOM 5156 C C . VAL B 1 213 ? -15.281 19.328 8.977 1 96 213 VAL B C 1
ATOM 5158 O O . VAL B 1 213 ? -15.203 18.438 8.117 1 96 213 VAL B O 1
ATOM 5161 N N . LEU B 1 214 ? -16.359 20.031 9.164 1 96.75 214 LEU B N 1
ATOM 5162 C CA . LEU B 1 214 ? -17.578 19.703 8.438 1 96.75 214 LEU B CA 1
ATOM 5163 C C . LEU B 1 214 ? -17.859 20.734 7.348 1 96.75 214 LEU B C 1
ATOM 5165 O O . LEU B 1 214 ? -17.453 21.891 7.453 1 96.75 214 LEU B O 1
ATOM 5169 N N . THR B 1 215 ? -18.484 20.266 6.297 1 96 215 THR B N 1
ATOM 5170 C CA . THR B 1 215 ? -18.906 21.125 5.188 1 96 215 THR B CA 1
ATOM 5171 C C . THR B 1 215 ? -20.375 20.891 4.867 1 96 215 THR B C 1
ATOM 5173 O O . THR B 1 215 ? -20.875 19.781 4.98 1 96 215 THR B O 1
ATOM 5176 N N . SER B 1 216 ? -21.094 21.953 4.555 1 95.69 216 SER B N 1
ATOM 5177 C CA . SER B 1 216 ? -22.516 21.891 4.246 1 95.69 216 SER B CA 1
ATOM 5178 C C . SER B 1 216 ? -22.969 23.094 3.43 1 95.69 216 SER B C 1
ATOM 5180 O O . SER B 1 216 ? -22.438 24.188 3.594 1 95.69 216 SER B O 1
ATOM 5182 N N . LYS B 1 217 ? -23.891 22.859 2.586 1 93.19 217 LYS B N 1
ATOM 5183 C CA . LYS B 1 217 ? -24.484 23.938 1.802 1 93.19 217 LYS B CA 1
ATOM 5184 C C . LYS B 1 217 ? -25.75 24.469 2.461 1 93.19 217 LYS B C 1
ATOM 5186 O O . LYS B 1 217 ? -26.359 25.422 1.978 1 93.19 217 LYS B O 1
ATOM 5191 N N . GLU B 1 218 ? -26.062 23.969 3.553 1 91.06 218 GLU B N 1
ATOM 5192 C CA . GLU B 1 218 ? -27.281 24.375 4.23 1 91.06 218 GLU B CA 1
ATOM 5193 C C . GLU B 1 218 ? -27.188 25.797 4.734 1 91.06 218 GLU B C 1
ATOM 5195 O O . GLU B 1 218 ? -26.094 26.281 5.043 1 91.06 218 GLU B O 1
ATOM 5200 N N . ALA B 1 219 ? -28.328 26.469 4.828 1 87.19 219 ALA B N 1
ATOM 5201 C CA . ALA B 1 219 ? -28.375 27.891 5.168 1 87.19 219 ALA B CA 1
ATOM 5202 C C . ALA B 1 219 ? -27.938 28.125 6.609 1 87.19 219 ALA B C 1
ATOM 5204 O O . ALA B 1 219 ? -27.234 29.094 6.902 1 87.19 219 ALA B O 1
ATOM 5205 N N . SER B 1 220 ? -28.328 27.328 7.531 1 87.69 220 SER B N 1
ATOM 5206 C CA . SER B 1 220 ? -27.969 27.469 8.938 1 87.69 220 SER B CA 1
ATOM 5207 C C . SER B 1 220 ? -27.469 26.156 9.516 1 87.69 220 SER B C 1
ATOM 5209 O O . SER B 1 220 ? -28.094 25.578 10.406 1 87.69 220 SER B O 1
ATOM 5211 N N . PRO B 1 221 ? -26.328 25.844 9.031 1 91.56 221 PRO B N 1
ATOM 5212 C CA . PRO B 1 221 ? -25.828 24.547 9.477 1 91.56 221 PRO B CA 1
ATOM 5213 C C . PRO B 1 221 ? -25.438 24.531 10.953 1 91.56 221 PRO B C 1
ATOM 5215 O O . PRO B 1 221 ? -24.812 25.469 11.43 1 91.56 221 PRO B O 1
ATOM 5218 N N . SER B 1 222 ? -25.969 23.609 11.68 1 92.62 222 SER B N 1
ATOM 5219 C CA . SER B 1 222 ? -25.609 23.359 13.078 1 92.62 222 SER B CA 1
ATOM 5220 C C . SER B 1 222 ? -25.375 21.875 13.336 1 92.62 222 SER B C 1
ATOM 5222 O O . SER B 1 222 ? -26.266 21.188 13.812 1 92.62 222 SER B O 1
ATOM 5224 N N . TYR B 1 223 ? -24.156 21.531 12.945 1 95.19 223 TYR B N 1
ATOM 5225 C CA . TYR B 1 223 ? -23.812 20.109 13.031 1 95.19 223 TYR B CA 1
ATOM 5226 C C . TYR B 1 223 ? -22.578 19.906 13.898 1 95.19 223 TYR B C 1
ATOM 5228 O O . TYR B 1 223 ? -21.812 20.844 14.148 1 95.19 223 TYR B O 1
ATOM 5236 N N . LYS B 1 224 ? -22.469 18.734 14.398 1 93.31 224 LYS B N 1
ATOM 5237 C CA . LYS B 1 224 ? -21.328 18.391 15.227 1 93.31 224 LYS B CA 1
ATOM 5238 C C . LYS B 1 224 ? -20.812 17 14.914 1 93.31 224 LYS B C 1
ATOM 5240 O O . LYS B 1 224 ? -21.594 16.109 14.547 1 93.31 224 LYS B O 1
ATOM 5245 N N . LEU B 1 225 ? -19.5 16.891 15 1 94.12 225 LEU B N 1
ATOM 5246 C CA . LEU B 1 225 ? -18.859 15.578 14.883 1 94.12 225 LEU B CA 1
ATOM 5247 C C . LEU B 1 225 ? -18.5 15.031 16.266 1 94.12 225 LEU B C 1
ATOM 5249 O O . LEU B 1 225 ? -17.797 15.695 17.031 1 94.12 225 LEU B O 1
ATOM 5253 N N . THR B 1 226 ? -18.969 13.852 16.594 1 92.62 226 THR B N 1
ATOM 5254 C CA . THR B 1 226 ? -18.734 13.227 17.891 1 92.62 226 THR B CA 1
ATOM 5255 C C . THR B 1 226 ? -17.859 11.992 17.75 1 92.62 226 THR B C 1
ATOM 5257 O O . THR B 1 226 ? -18.125 11.125 16.906 1 92.62 226 THR B O 1
ATOM 5260 N N . ILE B 1 227 ? -16.844 11.961 18.516 1 93.25 227 ILE B N 1
ATOM 5261 C CA . ILE B 1 227 ? -15.984 10.773 18.562 1 93.25 227 ILE B CA 1
ATOM 5262 C C . ILE B 1 227 ? -16.594 9.727 19.484 1 93.25 227 ILE B C 1
ATOM 5264 O O . ILE B 1 227 ? -16.891 10.008 20.641 1 93.25 227 ILE B O 1
ATOM 5268 N N . LEU B 1 228 ? -16.797 8.555 18.953 1 92.88 228 LEU B N 1
ATOM 5269 C CA . LEU B 1 228 ? -17.453 7.477 19.688 1 92.88 228 LEU B CA 1
ATOM 5270 C C . LEU B 1 228 ? -16.422 6.547 20.312 1 92.88 228 LEU B C 1
ATOM 5272 O O . LEU B 1 228 ? -16.656 5.957 21.359 1 92.88 228 LEU B O 1
ATOM 5276 N N . ASP B 1 229 ? -15.375 6.336 19.609 1 93.75 229 ASP B N 1
ATOM 5277 C CA . ASP B 1 229 ? -14.312 5.434 20.047 1 93.75 229 ASP B CA 1
ATOM 5278 C C . ASP B 1 229 ? -12.961 5.887 19.516 1 93.75 229 ASP B C 1
ATOM 5280 O O . ASP B 1 229 ? -12.883 6.527 18.469 1 93.75 229 ASP B O 1
ATOM 5284 N N . ALA B 1 230 ? -11.953 5.723 20.328 1 95.25 230 ALA B N 1
ATOM 5285 C CA . ALA B 1 230 ? -10.578 6.043 19.953 1 95.25 230 ALA B CA 1
ATOM 5286 C C . ALA B 1 230 ? -9.594 5.035 20.547 1 95.25 230 ALA B C 1
ATOM 5288 O O . ALA B 1 230 ? -9.695 4.676 21.719 1 95.25 230 ALA B O 1
ATOM 5289 N N . VAL B 1 231 ? -8.75 4.5 19.688 1 95.81 231 VAL B N 1
ATOM 5290 C CA . VAL B 1 231 ? -7.727 3.547 20.109 1 95.81 231 VAL B CA 1
ATOM 5291 C C . VAL B 1 231 ? -6.402 3.863 19.422 1 95.81 231 VAL B C 1
ATOM 5293 O O . VAL B 1 231 ? -6.355 4.074 18.219 1 95.81 231 VAL B O 1
ATOM 5296 N N . PHE B 1 232 ? -5.363 4.02 20.281 1 96.69 232 PHE B N 1
ATOM 5297 C CA . PHE B 1 232 ? -4.02 4.113 19.703 1 96.69 232 PHE B CA 1
ATOM 5298 C C . PHE B 1 232 ? -3.354 2.744 19.672 1 96.69 232 PHE B C 1
ATOM 5300 O O . PHE B 1 232 ? -3.201 2.092 20.703 1 96.69 232 PHE B O 1
ATOM 5307 N N . LYS B 1 233 ? -3.023 2.312 18.531 1 95.94 233 LYS B N 1
ATOM 5308 C CA . LYS B 1 233 ? -2.352 1.027 18.359 1 95.94 233 LYS B CA 1
ATOM 5309 C C . LYS B 1 233 ? -0.838 1.204 18.281 1 95.94 233 LYS B C 1
ATOM 5311 O O . LYS B 1 233 ? -0.303 1.624 17.25 1 95.94 233 LYS B O 1
ATOM 5316 N N . ALA B 1 234 ? -0.178 0.859 19.312 1 95.31 234 ALA B N 1
ATOM 5317 C CA . ALA B 1 234 ? 1.276 0.966 19.406 1 95.31 234 ALA B CA 1
ATOM 5318 C C . ALA B 1 234 ? 1.95 -0.316 18.922 1 95.31 234 ALA B C 1
ATOM 5320 O O . ALA B 1 234 ? 1.599 -1.412 19.375 1 95.31 234 ALA B O 1
ATOM 5321 N N . CYS B 1 235 ? 2.846 -0.181 18.031 1 92.88 235 CYS B N 1
ATOM 5322 C CA . CYS B 1 235 ? 3.59 -1.334 17.531 1 92.88 235 CYS B CA 1
ATOM 5323 C C . CYS B 1 235 ? 4.828 -1.589 18.391 1 92.88 235 CYS B C 1
ATOM 5325 O O . CYS B 1 235 ? 5.805 -0.838 18.312 1 92.88 235 CYS B O 1
ATOM 5327 N N . LYS B 1 236 ? 4.816 -2.619 19.109 1 91.31 236 LYS B N 1
ATOM 5328 C CA . LYS B 1 236 ? 5.902 -2.971 20.031 1 91.31 236 LYS B CA 1
ATOM 5329 C C . LYS B 1 236 ? 6.781 -4.07 19.438 1 91.31 236 LYS B C 1
ATOM 5331 O O . LYS B 1 236 ? 6.297 -4.938 18.719 1 91.31 236 LYS B O 1
ATOM 5336 N N . VAL B 1 237 ? 8.047 -3.996 19.719 1 90.06 237 VAL B N 1
ATOM 5337 C CA . VAL B 1 237 ? 9.031 -4.949 19.219 1 90.06 237 VAL B CA 1
ATOM 5338 C C . VAL B 1 237 ? 9.797 -5.57 20.391 1 90.06 237 VAL B C 1
ATOM 5340 O O . VAL B 1 237 ? 10.461 -4.859 21.141 1 90.06 237 VAL B O 1
ATOM 5343 N N . ARG B 1 238 ? 9.742 -6.82 20.547 1 88.19 238 ARG B N 1
ATOM 5344 C CA . ARG B 1 238 ? 10.539 -7.547 21.531 1 88.19 238 ARG B CA 1
ATOM 5345 C C . ARG B 1 238 ? 11.836 -8.062 20.906 1 88.19 238 ARG B C 1
ATOM 5347 O O . ARG B 1 238 ? 11.812 -8.766 19.891 1 88.19 238 ARG B O 1
ATOM 5354 N N . VAL B 1 239 ? 12.82 -7.703 21.406 1 87.19 239 VAL B N 1
ATOM 5355 C CA . VAL B 1 239 ? 14.117 -8.062 20.844 1 87.19 239 VAL B CA 1
ATOM 5356 C C . VAL B 1 239 ? 14.766 -9.148 21.703 1 87.19 239 VAL B C 1
ATOM 5358 O O . VAL B 1 239 ? 14.398 -9.336 22.875 1 87.19 239 VAL B O 1
ATOM 5361 N N . ASP B 1 240 ? 15.727 -9.805 21.109 1 86 240 ASP B N 1
ATOM 5362 C CA . ASP B 1 240 ? 16.484 -10.836 21.812 1 86 240 ASP B CA 1
ATOM 5363 C C . ASP B 1 240 ? 17.297 -10.242 22.953 1 86 240 ASP B C 1
ATOM 5365 O O . ASP B 1 240 ? 17.719 -9.086 22.875 1 86 240 ASP B O 1
ATOM 5369 N N . SER B 1 241 ? 17.609 -11.102 23.922 1 88.06 241 SER B N 1
ATOM 5370 C CA . SER B 1 241 ? 18.297 -10.648 25.125 1 88.06 241 SER B CA 1
ATOM 5371 C C . SER B 1 241 ? 19.719 -10.18 24.812 1 88.06 241 SER B C 1
ATOM 5373 O O . SER B 1 241 ? 20.219 -9.25 25.438 1 88.06 241 SER B O 1
ATOM 5375 N N . ALA B 1 242 ? 20.25 -10.844 23.828 1 86.62 242 ALA B N 1
ATOM 5376 C CA . ALA B 1 242 ? 21.609 -10.469 23.469 1 86.62 242 ALA B CA 1
ATOM 5377 C C . ALA B 1 242 ? 21.656 -9.07 22.859 1 86.62 242 ALA B C 1
ATOM 5379 O O . ALA B 1 242 ? 22.562 -8.289 23.156 1 86.62 242 ALA B O 1
ATOM 5380 N N . VAL B 1 243 ? 20.719 -8.758 22.125 1 88.44 243 VAL B N 1
ATOM 5381 C CA . VAL B 1 243 ? 20.609 -7.438 21.516 1 88.44 243 VAL B CA 1
ATOM 5382 C C . VAL B 1 243 ? 20.344 -6.391 22.594 1 88.44 243 VAL B C 1
ATOM 5384 O O . VAL B 1 243 ? 20.938 -5.309 22.578 1 88.44 243 VAL B O 1
ATOM 5387 N N . LEU B 1 244 ? 19.5 -6.734 23.516 1 90.25 244 LEU B N 1
ATOM 5388 C CA . LEU B 1 244 ? 19.172 -5.836 24.625 1 90.25 244 LEU B CA 1
ATOM 5389 C C . LEU B 1 244 ? 20.406 -5.496 25.438 1 90.25 244 LEU B C 1
ATOM 5391 O O . LEU B 1 244 ? 20.625 -4.332 25.781 1 90.25 244 LEU B O 1
ATOM 5395 N N . LEU B 1 245 ? 21.172 -6.512 25.641 1 90.62 245 LEU B N 1
ATOM 5396 C CA . LEU B 1 245 ? 22.375 -6.324 26.438 1 90.62 245 LEU B CA 1
ATOM 5397 C C . LEU B 1 245 ? 23.391 -5.488 25.672 1 90.62 245 LEU B C 1
ATOM 5399 O O . LEU B 1 245 ? 24.062 -4.629 26.266 1 90.62 245 LEU B O 1
ATOM 5403 N N . ASN B 1 246 ? 23.484 -5.746 24.469 1 91.19 246 ASN B N 1
ATOM 5404 C CA . ASN B 1 246 ? 24.406 -4.98 23.641 1 91.19 246 ASN B CA 1
ATOM 5405 C C . ASN B 1 246 ? 24.031 -3.506 23.578 1 91.19 246 ASN B C 1
ATOM 5407 O O . ASN B 1 246 ? 24.891 -2.629 23.656 1 91.19 246 ASN B O 1
ATOM 5411 N N . HIS B 1 247 ? 22.766 -3.256 23.484 1 92.19 247 HIS B N 1
ATOM 5412 C CA . HIS B 1 247 ? 22.297 -1.876 23.438 1 92.19 247 HIS B CA 1
ATOM 5413 C C . HIS B 1 247 ? 22.484 -1.185 24.781 1 92.19 247 HIS B C 1
ATOM 5415 O O . HIS B 1 247 ? 22.828 0.002 24.828 1 92.19 247 HIS B O 1
ATOM 5421 N N . ALA B 1 248 ? 22.25 -1.906 25.859 1 91.25 248 ALA B N 1
ATOM 5422 C CA . ALA B 1 248 ? 22.438 -1.353 27.203 1 91.25 248 ALA B CA 1
ATOM 5423 C C . ALA B 1 248 ? 23.891 -0.949 27.422 1 91.25 248 ALA B C 1
ATOM 5425 O O . ALA B 1 248 ? 24.172 0.058 28.078 1 91.25 248 ALA B O 1
ATOM 5426 N N . GLN B 1 249 ? 24.734 -1.709 26.781 1 92.38 249 GLN B N 1
ATOM 5427 C CA . GLN B 1 249 ? 26.156 -1.402 26.906 1 92.38 249 GLN B CA 1
ATOM 5428 C C . GLN B 1 249 ? 26.547 -0.24 26 1 92.38 249 GLN B C 1
ATOM 5430 O O . GLN B 1 249 ? 27.281 0.655 26.406 1 92.38 249 GLN B O 1
ATOM 5435 N N . SER B 1 250 ? 26.094 -0.221 24.875 1 92.94 250 SER B N 1
ATOM 5436 C CA . SER B 1 250 ? 26.453 0.789 23.875 1 92.94 250 SER B CA 1
ATOM 5437 C C . SER B 1 250 ? 25.953 2.172 24.297 1 92.94 250 SER B C 1
ATOM 5439 O O . SER B 1 250 ? 26.641 3.174 24.062 1 92.94 250 SER B O 1
ATOM 5441 N N . ILE B 1 251 ? 24.781 2.264 24.922 1 92.31 251 ILE B N 1
ATOM 5442 C CA . ILE B 1 251 ? 24.172 3.547 25.25 1 92.31 251 ILE B CA 1
ATOM 5443 C C . ILE B 1 251 ? 24.953 4.223 26.375 1 92.31 251 ILE B C 1
ATOM 5445 O O . ILE B 1 251 ? 24.828 5.43 26.594 1 92.31 251 ILE B O 1
ATOM 5449 N N . THR B 1 252 ? 25.688 3.404 27.109 1 92.94 252 THR B N 1
ATOM 5450 C CA . THR B 1 252 ? 26.547 3.986 28.141 1 92.94 252 THR B CA 1
ATOM 5451 C C . THR B 1 252 ? 27.703 4.746 27.5 1 92.94 252 THR B C 1
ATOM 5453 O O . THR B 1 252 ? 28.266 5.652 28.109 1 92.94 252 THR B O 1
ATOM 5456 N N . LYS B 1 253 ? 28.047 4.371 26.281 1 91 253 LYS B N 1
ATOM 5457 C CA . LYS B 1 253 ? 29.188 4.98 25.594 1 91 253 LYS B CA 1
ATOM 5458 C C . LYS B 1 253 ? 28.734 6.176 24.75 1 91 253 LYS B C 1
ATOM 5460 O O . LYS B 1 253 ? 29.438 7.184 24.688 1 91 253 LYS B O 1
ATOM 5465 N N . MET B 1 254 ? 27.609 6.035 24.094 1 90.12 254 MET B N 1
ATOM 5466 C CA . MET B 1 254 ? 27.109 7.094 23.234 1 90.12 254 MET B CA 1
ATOM 5467 C C . MET B 1 254 ? 25.578 7.105 23.219 1 90.12 254 MET B C 1
ATOM 5469 O O . MET B 1 254 ? 24.953 6.055 23.281 1 90.12 254 MET B O 1
ATOM 5473 N N . PRO B 1 255 ? 25.047 8.297 23.094 1 91 255 PRO B N 1
ATOM 5474 C CA . PRO B 1 255 ? 23.594 8.359 23.016 1 91 255 PRO B CA 1
ATOM 5475 C C . PRO B 1 255 ? 23.047 7.836 21.688 1 91 255 PRO B C 1
ATOM 5477 O O . PRO B 1 255 ? 23.766 7.805 20.688 1 91 255 PRO B O 1
ATOM 5480 N N . VAL B 1 256 ? 21.891 7.348 21.781 1 92.06 256 VAL B N 1
ATOM 5481 C CA . VAL B 1 256 ? 21.203 6.949 20.547 1 92.06 256 VAL B CA 1
ATOM 5482 C C . VAL B 1 256 ? 20.766 8.188 19.781 1 92.06 256 VAL B C 1
ATOM 5484 O O . VAL B 1 256 ? 20.266 9.148 20.359 1 92.06 256 VAL B O 1
ATOM 5487 N N . CYS B 1 257 ? 20.953 8.195 18.5 1 87.44 257 CYS B N 1
ATOM 5488 C CA . CYS B 1 257 ? 20.609 9.328 17.641 1 87.44 257 CYS B CA 1
ATOM 5489 C C . CYS B 1 257 ? 19.578 8.93 16.594 1 87.44 257 CYS B C 1
ATOM 5491 O O . CYS B 1 257 ? 19.75 7.926 15.906 1 87.44 257 CYS B O 1
ATOM 5493 N N . TYR B 1 258 ? 18.547 9.672 16.625 1 88.62 258 TYR B N 1
ATOM 5494 C CA . TYR B 1 258 ? 17.5 9.5 15.609 1 88.62 258 TYR B CA 1
ATOM 5495 C C . TYR B 1 258 ? 17.453 10.695 14.664 1 88.62 258 TYR B C 1
ATOM 5497 O O . TYR B 1 258 ? 17.016 11.781 15.062 1 88.62 258 TYR B O 1
ATOM 5505 N N . ASN B 1 259 ? 17.891 10.516 13.422 1 83.81 259 ASN B N 1
ATOM 5506 C CA . ASN B 1 259 ? 17.75 11.547 12.398 1 83.81 259 ASN B CA 1
ATOM 5507 C C . ASN B 1 259 ? 16.391 11.477 11.711 1 83.81 259 ASN B C 1
ATOM 5509 O O . ASN B 1 259 ? 15.891 10.383 11.438 1 83.81 259 ASN B O 1
ATOM 5513 N N . TYR B 1 260 ? 15.82 12.641 11.586 1 85.06 260 TYR B N 1
ATOM 5514 C CA . TYR B 1 260 ? 14.531 12.672 10.898 1 85.06 260 TYR B CA 1
ATOM 5515 C C . TYR B 1 260 ? 14.305 14.016 10.227 1 85.06 260 TYR B C 1
ATOM 5517 O O . TYR B 1 260 ? 15.055 14.969 10.445 1 85.06 260 TYR B O 1
ATOM 5525 N N . THR B 1 261 ? 13.352 14.055 9.336 1 87.5 261 THR B N 1
ATOM 5526 C CA . THR B 1 261 ? 12.961 15.312 8.711 1 87.5 261 THR B CA 1
ATOM 5527 C C . THR B 1 261 ? 11.914 16.031 9.555 1 87.5 261 THR B C 1
ATOM 5529 O O . THR B 1 261 ? 10.805 15.523 9.742 1 87.5 261 THR B O 1
ATOM 5532 N N . LYS B 1 262 ? 12.32 17.109 10.055 1 89.69 262 LYS B N 1
ATOM 5533 C CA . LYS B 1 262 ? 11.398 17.922 10.844 1 89.69 262 LYS B CA 1
ATOM 5534 C C . LYS B 1 262 ? 10.609 18.875 9.945 1 89.69 262 LYS B C 1
ATOM 5536 O O . LYS B 1 262 ? 11.164 19.484 9.031 1 89.69 262 LYS B O 1
ATOM 5541 N N . THR B 1 263 ? 9.328 18.906 10.188 1 93.06 263 THR B N 1
ATOM 5542 C CA . THR B 1 263 ? 8.469 19.797 9.414 1 93.06 263 THR B CA 1
ATOM 5543 C C . THR B 1 263 ? 7.762 20.797 10.328 1 93.06 263 THR B C 1
ATOM 5545 O O . THR B 1 263 ? 7.434 20.469 11.477 1 93.06 263 THR B O 1
ATOM 5548 N N . ASP B 1 264 ? 7.57 22.016 9.836 1 92.25 264 ASP B N 1
ATOM 5549 C CA . ASP B 1 264 ? 6.879 23.062 10.57 1 92.25 264 ASP B CA 1
ATOM 5550 C C . ASP B 1 264 ? 5.965 23.875 9.641 1 92.25 264 ASP B C 1
ATOM 5552 O O . ASP B 1 264 ? 6.223 23.969 8.445 1 92.25 264 ASP B O 1
ATOM 5556 N N . VAL B 1 265 ? 4.898 24.312 10.266 1 95.25 265 VAL B N 1
ATOM 5557 C CA . VAL B 1 265 ? 3.945 25.141 9.523 1 95.25 265 VAL B CA 1
ATOM 5558 C C . VAL B 1 265 ? 3.781 26.484 10.211 1 95.25 265 VAL B C 1
ATOM 5560 O O . VAL B 1 265 ? 3.668 26.562 11.43 1 95.25 265 VAL B O 1
ATOM 5563 N N . LYS B 1 266 ? 3.867 27.531 9.453 1 93.94 266 LYS B N 1
ATOM 5564 C CA . LYS B 1 266 ? 3.564 28.875 9.906 1 93.94 266 LYS B CA 1
ATOM 5565 C C . LYS B 1 266 ? 2.484 29.516 9.039 1 93.94 266 LYS B C 1
ATOM 5567 O O . LYS B 1 266 ? 2.318 29.156 7.875 1 93.94 266 LYS B O 1
ATOM 5572 N N . MET B 1 267 ? 1.746 30.391 9.664 1 95.19 267 MET B N 1
ATOM 5573 C CA . MET B 1 267 ? 0.651 31.047 8.953 1 95.19 267 MET B CA 1
ATOM 5574 C C . MET B 1 267 ? 0.586 32.531 9.281 1 95.19 267 MET B C 1
ATOM 5576 O O . MET B 1 267 ? 0.862 32.938 10.414 1 95.19 267 MET B O 1
ATOM 5580 N N . THR B 1 268 ? 0.32 33.344 8.289 1 96.19 268 THR B N 1
ATOM 5581 C CA . THR B 1 268 ? 0.081 34.781 8.469 1 96.19 268 THR B CA 1
ATOM 5582 C C . THR B 1 268 ? -1.114 35.25 7.637 1 96.19 268 THR B C 1
ATOM 5584 O O . THR B 1 268 ? -1.574 34.5 6.754 1 96.19 268 THR B O 1
ATOM 5587 N N . THR B 1 269 ? -1.659 36.375 8.023 1 96.19 269 THR B N 1
ATOM 5588 C CA . THR B 1 269 ? -2.852 36.875 7.352 1 96.19 269 THR B CA 1
ATOM 5589 C C . THR B 1 269 ? -2.5 38 6.406 1 96.19 269 THR B C 1
ATOM 5591 O O . THR B 1 269 ? -1.65 38.844 6.727 1 96.19 269 THR B O 1
ATOM 5594 N N . ILE B 1 270 ? -3.127 38 5.305 1 97.06 270 ILE B N 1
ATOM 5595 C CA . ILE B 1 270 ? -3.029 39.062 4.301 1 97.06 270 ILE B CA 1
ATOM 5596 C C . ILE B 1 270 ? -4.371 39.781 4.18 1 97.06 270 ILE B C 1
ATOM 5598 O O . ILE B 1 270 ? -5.398 39.156 3.922 1 97.06 270 ILE B O 1
ATOM 5602 N N . ALA B 1 271 ? -4.324 41.062 4.215 1 96.44 271 ALA B N 1
ATOM 5603 C CA . ALA B 1 271 ? -5.551 41.844 4.238 1 96.44 271 ALA B CA 1
ATOM 5604 C C . ALA B 1 271 ? -6.203 41.875 2.857 1 96.44 271 ALA B C 1
ATOM 5606 O O . ALA B 1 271 ? -5.555 41.594 1.849 1 96.44 271 ALA B O 1
ATOM 5607 N N . GLU B 1 272 ? -7.492 42.25 2.898 1 96.19 272 GLU B N 1
ATOM 5608 C CA . GLU B 1 272 ? -8.219 42.469 1.656 1 96.19 272 GLU B CA 1
ATOM 5609 C C . GLU B 1 272 ? -7.652 43.688 0.911 1 96.19 272 GLU B C 1
ATOM 5611 O O . GLU B 1 272 ? -7.086 44.594 1.524 1 96.19 272 GLU B O 1
ATOM 5616 N N . LYS B 1 273 ? -7.715 43.656 -0.473 1 96.25 273 LYS B N 1
ATOM 5617 C CA . LYS B 1 273 ? -7.266 44.719 -1.372 1 96.25 273 LYS B CA 1
ATOM 5618 C C . LYS B 1 273 ? -5.75 44.875 -1.332 1 96.25 273 LYS B C 1
ATOM 5620 O O . LYS B 1 273 ? -5.227 45.969 -1.419 1 96.25 273 LYS B O 1
ATOM 5625 N N . THR B 1 274 ? -5.129 43.75 -1.079 1 96.81 274 THR B N 1
ATOM 5626 C CA . THR B 1 274 ? -3.672 43.75 -1.089 1 96.81 274 THR B CA 1
ATOM 5627 C C . THR B 1 274 ? -3.145 43.281 -2.443 1 96.81 274 THR B C 1
ATOM 5629 O O . THR B 1 274 ? -3.59 42.25 -2.971 1 96.81 274 THR B O 1
ATOM 5632 N N . SER B 1 275 ? -2.164 44.062 -2.98 1 96.5 275 SER B N 1
ATOM 5633 C CA . SER B 1 275 ? -1.56 43.688 -4.258 1 96.5 275 SER B CA 1
ATOM 5634 C C . SER B 1 275 ? -0.148 43.125 -4.062 1 96.5 275 SER B C 1
ATOM 5636 O O . SER B 1 275 ? 0.348 42.375 -4.891 1 96.5 275 SER B O 1
ATOM 5638 N N . GLU B 1 276 ? 0.437 43.656 -3.043 1 96.44 276 GLU B N 1
ATOM 5639 C CA . GLU B 1 276 ? 1.783 43.219 -2.705 1 96.44 276 GLU B CA 1
ATOM 5640 C C . GLU B 1 276 ? 1.875 42.812 -1.239 1 96.44 276 GLU B C 1
ATOM 5642 O O . GLU B 1 276 ? 1.301 43.469 -0.367 1 96.44 276 GLU B O 1
ATOM 5647 N N . PHE B 1 277 ? 2.613 41.719 -1.047 1 96 277 PHE B N 1
ATOM 5648 C CA . PHE B 1 277 ? 2.695 41.156 0.29 1 96 277 PHE B CA 1
ATOM 5649 C C . PHE B 1 277 ? 4.129 40.75 0.623 1 96 277 PHE B C 1
ATOM 5651 O O . PHE B 1 277 ? 4.832 40.188 -0.213 1 96 277 PHE B O 1
ATOM 5658 N N . PHE B 1 278 ? 4.543 41.219 1.812 1 95.25 278 PHE B N 1
ATOM 5659 C CA . PHE B 1 278 ? 5.863 40.875 2.326 1 95.25 278 PHE B CA 1
ATOM 5660 C C . PHE B 1 278 ? 5.746 40.156 3.672 1 95.25 278 PHE B C 1
ATOM 5662 O O . PHE B 1 278 ? 5.121 40.688 4.598 1 95.25 278 PHE B O 1
ATOM 5669 N N . TRP B 1 279 ? 6.215 38.969 3.742 1 96.62 279 TRP B N 1
ATOM 5670 C CA . TRP B 1 279 ? 6.332 38.219 4.988 1 96.62 279 TRP B CA 1
ATOM 5671 C C . TRP B 1 279 ? 7.793 38.062 5.391 1 96.62 279 TRP B C 1
ATOM 5673 O O . TRP B 1 279 ? 8.438 37.094 5.02 1 96.62 279 TRP B O 1
ATOM 5683 N N . ASP B 1 280 ? 8.148 39 6.219 1 90.81 280 ASP B N 1
ATOM 5684 C CA . ASP B 1 280 ? 9.547 39 6.648 1 90.81 280 ASP B CA 1
ATOM 5685 C C . ASP B 1 280 ? 9.766 38 7.801 1 90.81 280 ASP B C 1
ATOM 5687 O O . ASP B 1 280 ? 8.859 37.781 8.602 1 90.81 280 ASP B O 1
ATOM 5691 N N . ASP B 1 281 ? 10.812 37.406 7.832 1 90.12 281 ASP B N 1
ATOM 5692 C CA . ASP B 1 281 ? 11.258 36.562 8.938 1 90.12 281 ASP B CA 1
ATOM 5693 C C . ASP B 1 281 ? 10.297 35.375 9.164 1 90.12 281 ASP B C 1
ATOM 5695 O O . ASP B 1 281 ? 9.828 35.156 10.281 1 90.12 281 ASP B O 1
ATOM 5699 N N . VAL B 1 282 ? 9.883 34.844 8.094 1 91.19 282 VAL B N 1
ATOM 5700 C CA . VAL B 1 282 ? 9.07 33.625 8.211 1 91.19 282 VAL B CA 1
ATOM 5701 C C . VAL B 1 282 ? 9.789 32.594 9.078 1 91.19 282 VAL B C 1
ATOM 5703 O O . VAL B 1 282 ? 9.188 32 9.961 1 91.19 282 VAL B O 1
ATOM 5706 N N . TRP B 1 283 ? 11.016 32.469 8.727 1 88.31 283 TRP B N 1
ATOM 5707 C CA . TRP B 1 283 ? 11.844 31.547 9.5 1 88.31 283 TRP B CA 1
ATOM 5708 C C . TRP B 1 283 ? 13.188 32.188 9.852 1 88.31 283 TRP B C 1
ATOM 5710 O O . TRP B 1 283 ? 13.828 32.781 9 1 88.31 283 TRP B O 1
ATOM 5720 N N . ASN B 1 284 ? 13.438 32.094 11.156 1 88.12 284 ASN B N 1
ATOM 5721 C CA . ASN B 1 284 ? 14.719 32.594 11.656 1 88.12 284 ASN B CA 1
ATOM 5722 C C . ASN B 1 284 ? 15.445 31.516 12.469 1 88.12 284 ASN B C 1
ATOM 5724 O O . ASN B 1 284 ? 14.93 31.047 13.492 1 88.12 284 ASN B O 1
ATOM 5728 N N . GLY B 1 285 ? 16.594 31.031 11.969 1 86.12 285 GLY B N 1
ATOM 5729 C CA . GLY B 1 285 ? 17.328 29.969 12.617 1 86.12 285 GLY B CA 1
ATOM 5730 C C . GLY B 1 285 ? 17.953 28.984 11.641 1 86.12 285 GLY B C 1
ATOM 5731 O O . GLY B 1 285 ? 18.625 29.391 10.695 1 86.12 285 GLY B O 1
ATOM 5732 N N . LYS B 1 286 ? 17.625 27.781 11.898 1 83.25 286 LYS B N 1
ATOM 5733 C CA . LYS B 1 286 ? 18.156 26.75 11 1 83.25 286 LYS B CA 1
ATOM 5734 C C . LYS B 1 286 ? 17.531 26.875 9.609 1 83.25 286 LYS B C 1
ATOM 5736 O O . LYS B 1 286 ? 16.312 26.984 9.477 1 83.25 286 LYS B O 1
ATOM 5741 N N . ARG B 1 287 ? 18.391 26.859 8.688 1 85.44 287 ARG B N 1
ATOM 5742 C CA . ARG B 1 287 ? 17.922 27 7.312 1 85.44 287 ARG B CA 1
ATOM 5743 C C . ARG B 1 287 ? 17.109 25.766 6.895 1 85.44 287 ARG B C 1
ATOM 5745 O O . ARG B 1 287 ? 17.594 24.641 6.988 1 85.44 287 ARG B O 1
ATOM 5752 N N . PRO B 1 288 ? 15.93 26.016 6.441 1 89.5 288 PRO B N 1
ATOM 5753 C CA . PRO B 1 288 ? 15.156 24.891 5.914 1 89.5 288 PRO B CA 1
ATOM 5754 C C . PRO B 1 288 ? 15.734 24.344 4.609 1 89.5 288 PRO B C 1
ATOM 5756 O O . PRO B 1 288 ? 16.375 25.078 3.855 1 89.5 288 PRO B O 1
ATOM 5759 N N . SER B 1 289 ? 15.555 23.094 4.426 1 88.38 289 SER B N 1
ATOM 5760 C CA . SER B 1 289 ? 15.992 22.484 3.176 1 88.38 289 SER B CA 1
ATOM 5761 C C . SER B 1 289 ? 15.008 22.75 2.049 1 88.38 289 SER B C 1
ATOM 5763 O O . SER B 1 289 ? 15.406 23 0.908 1 88.38 289 SER B O 1
ATOM 5765 N N . LYS B 1 290 ? 13.797 22.672 2.4 1 92.62 290 LYS B N 1
ATOM 5766 C CA . LYS B 1 290 ? 12.719 22.938 1.448 1 92.62 290 LYS B CA 1
ATOM 5767 C C . LYS B 1 290 ? 11.609 23.766 2.092 1 92.62 290 LYS B C 1
ATOM 5769 O O . LYS B 1 290 ? 11.406 23.703 3.305 1 92.62 290 LYS B O 1
ATOM 5774 N N . MET B 1 291 ? 10.953 24.516 1.221 1 94.88 291 MET B N 1
ATOM 5775 C CA . MET B 1 291 ? 9.828 25.312 1.688 1 94.88 291 MET B CA 1
ATOM 5776 C C . MET B 1 291 ? 8.695 25.312 0.671 1 94.88 291 MET B C 1
ATOM 5778 O O . MET B 1 291 ? 8.938 25.391 -0.535 1 94.88 291 MET B O 1
ATOM 5782 N N . TYR B 1 292 ? 7.531 25.188 1.2 1 97.75 292 TYR B N 1
ATOM 5783 C CA . TYR B 1 292 ? 6.316 25.234 0.395 1 97.75 292 TYR B CA 1
ATOM 5784 C C . TYR B 1 292 ? 5.398 26.359 0.856 1 97.75 292 TYR B C 1
ATOM 5786 O O . TYR B 1 292 ? 5.211 26.562 2.059 1 97.75 292 TYR B O 1
ATOM 5794 N N . VAL B 1 293 ? 4.875 27.109 -0.066 1 97.81 293 VAL B N 1
ATOM 5795 C CA . VAL B 1 293 ? 4.004 28.234 0.254 1 97.81 293 VAL B CA 1
ATOM 5796 C C . VAL B 1 293 ? 2.666 28.078 -0.462 1 97.81 293 VAL B C 1
ATOM 5798 O O . VAL B 1 293 ? 2.623 27.672 -1.628 1 97.81 293 VAL B O 1
ATOM 5801 N N . THR B 1 294 ? 1.615 28.281 0.247 1 98.25 294 THR B N 1
ATOM 5802 C CA . THR B 1 294 ? 0.279 28.234 -0.335 1 98.25 294 THR B CA 1
ATOM 5803 C C . THR B 1 294 ? -0.633 29.266 0.34 1 98.25 294 THR B C 1
ATOM 5805 O O . THR B 1 294 ? -0.242 29.891 1.319 1 98.25 294 THR B O 1
ATOM 5808 N N . PHE B 1 295 ? -1.814 29.516 -0.254 1 98 295 PHE B N 1
ATOM 5809 C CA . PHE B 1 295 ? -2.756 30.516 0.238 1 98 295 PHE B CA 1
ATOM 5810 C C . PHE B 1 295 ? -4.152 29.922 0.376 1 98 295 PHE B C 1
ATOM 5812 O O . PHE B 1 295 ? -4.559 29.078 -0.43 1 98 295 PHE B O 1
ATOM 5819 N N . VAL B 1 296 ? -4.82 30.297 1.417 1 97.38 296 VAL B N 1
ATOM 5820 C CA . VAL B 1 296 ? -6.191 29.859 1.665 1 97.38 296 VAL B CA 1
ATOM 5821 C C . VAL B 1 296 ? -7.035 31.047 2.133 1 97.38 296 VAL B C 1
ATOM 5823 O O . VAL B 1 296 ? -6.504 32.031 2.654 1 97.38 296 VAL B O 1
ATOM 5826 N N . LYS B 1 297 ? -8.32 30.922 1.942 1 96.12 297 LYS B N 1
ATOM 5827 C CA . LYS B 1 297 ? -9.219 31.953 2.475 1 96.12 297 LYS B CA 1
ATOM 5828 C C . LYS B 1 297 ? -9.203 31.953 4 1 96.12 297 LYS B C 1
ATOM 5830 O O . LYS B 1 297 ? -9.281 30.906 4.633 1 96.12 297 LYS B O 1
ATOM 5835 N N . GLN B 1 298 ? -9.148 33.094 4.527 1 95.75 298 GLN B N 1
ATOM 5836 C CA . GLN B 1 298 ? -9.102 33.219 5.98 1 95.75 298 GLN B CA 1
ATOM 5837 C C . GLN B 1 298 ? -10.367 32.688 6.621 1 95.75 298 GLN B C 1
ATOM 5839 O O . GLN B 1 298 ? -10.328 32.125 7.723 1 95.75 298 GLN B O 1
ATOM 5844 N N . ALA B 1 299 ? -11.43 32.812 6 1 92.69 299 ALA B N 1
ATOM 5845 C CA . ALA B 1 299 ? -12.711 32.312 6.512 1 92.69 299 ALA B CA 1
ATOM 5846 C C . ALA B 1 299 ? -12.664 30.812 6.734 1 92.69 299 ALA B C 1
ATOM 5848 O O . ALA B 1 299 ? -13.297 30.297 7.66 1 92.69 299 ALA B O 1
ATOM 5849 N N . ALA B 1 300 ? -11.953 30.156 5.918 1 93.5 300 ALA B N 1
ATOM 5850 C CA . ALA B 1 300 ? -11.859 28.703 6.012 1 93.5 300 ALA B CA 1
ATOM 5851 C C . ALA B 1 300 ? -10.969 28.281 7.18 1 93.5 300 ALA B C 1
ATOM 5853 O O . ALA B 1 300 ? -11.172 27.219 7.773 1 93.5 300 ALA B O 1
ATOM 5854 N N . VAL B 1 301 ? -10.016 29.094 7.484 1 93.56 301 VAL B N 1
ATOM 5855 C CA . VAL B 1 301 ? -9.062 28.781 8.547 1 93.56 301 VAL B CA 1
ATOM 5856 C C . VAL B 1 301 ? -9.773 28.781 9.898 1 93.56 301 VAL B C 1
ATOM 5858 O O . VAL B 1 301 ? -9.469 27.953 10.766 1 93.56 301 VAL B O 1
ATOM 5861 N N . ASN B 1 302 ? -10.727 29.609 10.07 1 86.75 302 ASN B N 1
ATOM 5862 C CA . ASN B 1 302 ? -11.445 29.766 11.336 1 86.75 302 ASN B CA 1
ATOM 5863 C C . ASN B 1 302 ? -12.625 28.797 11.422 1 86.75 302 ASN B C 1
ATOM 5865 O O . ASN B 1 302 ? -13.266 28.688 12.469 1 86.75 302 ASN B O 1
ATOM 5869 N N . GLY B 1 303 ? -12.828 28.125 10.469 1 88.69 303 GLY B N 1
ATOM 5870 C CA . GLY B 1 303 ? -13.961 27.219 10.422 1 88.69 303 GLY B CA 1
ATOM 5871 C C . GLY B 1 303 ? -15.172 27.812 9.734 1 88.69 303 GLY B C 1
ATOM 5872 O O . GLY B 1 303 ? -15.656 28.875 10.125 1 88.69 303 GLY B O 1
ATOM 5873 N N . ASN B 1 304 ? -15.547 27.297 8.688 1 90 304 ASN B N 1
ATOM 5874 C CA . ASN B 1 304 ? -16.703 27.672 7.875 1 90 304 ASN B CA 1
ATOM 5875 C C . ASN B 1 304 ? -17.234 26.5 7.074 1 90 304 ASN B C 1
ATOM 5877 O O . ASN B 1 304 ? -16.469 25.797 6.402 1 90 304 ASN B O 1
ATOM 5881 N N . PHE B 1 305 ? -18.531 26.344 7.164 1 93.19 305 PHE B N 1
ATOM 5882 C CA . PHE B 1 305 ? -19.125 25.188 6.516 1 93.19 305 PHE B CA 1
ATOM 5883 C C . PHE B 1 305 ? -19.031 25.312 4.996 1 93.19 305 PHE B C 1
ATOM 5885 O O . PHE B 1 305 ? -19.141 24.312 4.281 1 93.19 305 PHE B O 1
ATOM 5892 N N . GLU B 1 306 ? -18.828 26.469 4.52 1 92.06 306 GLU B N 1
ATOM 5893 C CA . GLU B 1 306 ? -18.922 26.688 3.078 1 92.06 306 GLU B CA 1
ATOM 5894 C C . GLU B 1 306 ? -17.531 26.688 2.432 1 92.06 306 GLU B C 1
ATOM 5896 O O . GLU B 1 306 ? -17.406 26.406 1.24 1 92.06 306 GLU B O 1
ATOM 5901 N N . ASN B 1 307 ? -16.609 27.094 3.201 1 92.62 307 ASN B N 1
ATOM 5902 C CA . ASN B 1 307 ? -15.258 27.219 2.646 1 92.62 307 ASN B CA 1
ATOM 5903 C C . ASN B 1 307 ? -14.352 26.078 3.088 1 92.62 307 ASN B C 1
ATOM 5905 O O . ASN B 1 307 ? -14.32 25.734 4.27 1 92.62 307 ASN B O 1
ATOM 5909 N N . ASN B 1 308 ? -13.695 25.516 2.133 1 95.06 308 ASN B N 1
ATOM 5910 C CA . ASN B 1 308 ? -12.805 24.375 2.387 1 95.06 308 ASN B CA 1
ATOM 5911 C C . ASN B 1 308 ? -11.398 24.844 2.754 1 95.06 308 ASN B C 1
ATOM 5913 O O . ASN B 1 308 ? -10.727 25.5 1.952 1 95.06 308 ASN B O 1
ATOM 5917 N N . PRO B 1 309 ? -10.922 24.547 3.879 1 96.06 309 PRO B N 1
ATOM 5918 C CA . PRO B 1 309 ? -9.586 25 4.305 1 96.06 309 PRO B CA 1
ATOM 5919 C C . PRO B 1 309 ? -8.469 24.344 3.508 1 96.06 309 PRO B C 1
ATOM 5921 O O . PRO B 1 309 ? -7.305 24.734 3.623 1 96.06 309 PRO B O 1
ATOM 5924 N N . TYR B 1 310 ? -8.75 23.359 2.705 1 96.44 310 TYR B N 1
ATOM 5925 C CA . TYR B 1 310 ? -7.742 22.672 1.905 1 96.44 310 TYR B CA 1
ATOM 5926 C C . TYR B 1 310 ? -7.762 23.156 0.463 1 96.44 310 TYR B C 1
ATOM 5928 O O . TYR B 1 310 ? -7.047 22.625 -0.39 1 96.44 310 TYR B O 1
ATOM 5936 N N . ASN B 1 311 ? -8.609 24.125 0.213 1 96.31 311 ASN B N 1
ATOM 5937 C CA . ASN B 1 311 ? -8.609 24.766 -1.101 1 96.31 311 ASN B CA 1
ATOM 5938 C C . ASN B 1 311 ? -7.477 25.766 -1.235 1 96.31 311 ASN B C 1
ATOM 5940 O O . ASN B 1 311 ? -7.648 26.953 -0.917 1 96.31 311 ASN B O 1
ATOM 5944 N N . PHE B 1 312 ? -6.375 25.328 -1.74 1 97 312 PHE B N 1
ATOM 5945 C CA . PHE B 1 312 ? -5.215 26.188 -1.94 1 97 312 PHE B CA 1
ATOM 5946 C C . PHE B 1 312 ? -5.344 26.984 -3.232 1 97 312 PHE B C 1
ATOM 5948 O O . PHE B 1 312 ? -4.816 26.578 -4.273 1 97 312 PHE B O 1
ATOM 5955 N N . GLU B 1 313 ? -5.836 28.125 -3.092 1 95.56 313 GLU B N 1
ATOM 5956 C CA . GLU B 1 313 ? -6.129 28.953 -4.258 1 95.56 313 GLU B CA 1
ATOM 5957 C C . GLU B 1 313 ? -4.934 29.828 -4.633 1 95.56 313 GLU B C 1
ATOM 5959 O O . GLU B 1 313 ? -4.117 30.156 -3.773 1 95.56 313 GLU B O 1
ATOM 5964 N N . HIS B 1 314 ? -4.902 30.219 -5.926 1 95.88 314 HIS B N 1
ATOM 5965 C CA . HIS B 1 314 ? -3.779 31.016 -6.391 1 95.88 314 HIS B CA 1
ATOM 5966 C C . HIS B 1 314 ? -4.031 32.5 -6.164 1 95.88 314 HIS B C 1
ATOM 5968 O O . HIS B 1 314 ? -3.096 33.312 -6.148 1 95.88 314 HIS B O 1
ATOM 5974 N N . PHE B 1 315 ? -5.312 32.938 -6.086 1 96.56 315 PHE B N 1
ATOM 5975 C CA . PHE B 1 315 ? -5.719 34.344 -5.859 1 96.56 315 PHE B CA 1
ATOM 5976 C C . PHE B 1 315 ? -5.043 35.281 -6.852 1 96.56 315 PHE B C 1
ATOM 5978 O O . PHE B 1 315 ? -4.613 36.375 -6.484 1 96.56 315 PHE B O 1
ATOM 5985 N N . ASP B 1 316 ? -4.801 34.719 -8.047 1 95.81 316 ASP B N 1
ATOM 5986 C CA . ASP B 1 316 ? -4.211 35.438 -9.172 1 95.81 316 ASP B CA 1
ATOM 5987 C C . ASP B 1 316 ? -2.793 35.906 -8.844 1 95.81 316 ASP B C 1
ATOM 5989 O O . ASP B 1 316 ? -2.426 37.062 -9.133 1 95.81 316 ASP B O 1
ATOM 5993 N N . LEU B 1 317 ? -2.102 35.094 -8.148 1 96.81 317 LEU B N 1
ATOM 5994 C CA . LEU B 1 317 ? -0.695 35.344 -7.863 1 96.81 317 LEU B CA 1
ATOM 5995 C C . LEU B 1 317 ? 0.095 35.531 -9.156 1 96.81 317 LEU B C 1
ATOM 5997 O O . LEU B 1 317 ? 0.017 34.688 -10.055 1 96.81 317 LEU B O 1
ATOM 6001 N N . SER B 1 318 ? 0.889 36.594 -9.266 1 96.25 318 SER B N 1
ATOM 6002 C CA . SER B 1 318 ? 1.639 36.875 -10.492 1 96.25 318 SER B CA 1
ATOM 6003 C C . SER B 1 318 ? 3.133 36.656 -10.281 1 96.25 318 SER B C 1
ATOM 6005 O O . SER B 1 318 ? 3.852 36.312 -11.234 1 96.25 318 SER B O 1
ATOM 6007 N N . GLU B 1 319 ? 3.508 36.938 -9.047 1 96.38 319 GLU B N 1
ATOM 6008 C CA . GLU B 1 319 ? 4.926 36.781 -8.742 1 96.38 319 GLU B CA 1
ATOM 6009 C C . GLU B 1 319 ? 5.133 36.281 -7.309 1 96.38 319 GLU B C 1
ATOM 6011 O O . GLU B 1 319 ? 4.418 36.719 -6.398 1 96.38 319 GLU B O 1
ATOM 6016 N N . ILE B 1 320 ? 6.18 35.406 -7.125 1 97.12 320 ILE B N 1
ATOM 6017 C CA . ILE B 1 320 ? 6.547 34.969 -5.777 1 97.12 320 ILE B CA 1
ATOM 6018 C C . ILE B 1 320 ? 8.047 34.656 -5.723 1 97.12 320 ILE B C 1
ATOM 6020 O O . ILE B 1 320 ? 8.609 34.156 -6.684 1 97.12 320 ILE B O 1
ATOM 6024 N N . VAL B 1 321 ? 8.656 35.062 -4.668 1 96.19 321 VAL B N 1
ATOM 6025 C CA . VAL B 1 321 ? 10.086 34.844 -4.492 1 96.19 321 VAL B CA 1
ATOM 6026 C C . VAL B 1 321 ? 10.414 34.719 -3.002 1 96.19 321 VAL B C 1
ATOM 6028 O O . VAL B 1 321 ? 9.727 35.312 -2.164 1 96.19 321 VAL B O 1
ATOM 6031 N N . LEU B 1 322 ? 11.359 33.938 -2.715 1 95.62 322 LEU B N 1
ATOM 6032 C CA . LEU B 1 322 ? 11.867 33.844 -1.35 1 95.62 322 LEU B CA 1
ATOM 6033 C C . LEU B 1 322 ? 13.102 34.719 -1.17 1 95.62 322 LEU B C 1
ATOM 6035 O O . LEU B 1 322 ? 13.875 34.906 -2.113 1 95.62 322 LEU B O 1
ATOM 6039 N N . SER B 1 323 ? 13.195 35.219 -0.044 1 94 323 SER B N 1
ATOM 6040 C CA . SER B 1 323 ? 14.414 35.906 0.348 1 94 323 SER B CA 1
ATOM 6041 C C . SER B 1 323 ? 15.18 35.125 1.413 1 94 323 SER B C 1
ATOM 6043 O O . SER B 1 323 ? 14.656 34.875 2.498 1 94 323 SER B O 1
ATOM 6045 N N . ILE B 1 324 ? 16.406 34.719 1.057 1 91.88 324 ILE B N 1
ATOM 6046 C CA . ILE B 1 324 ? 17.281 34 1.999 1 91.88 324 ILE B CA 1
ATOM 6047 C C . ILE B 1 324 ? 18.469 34.906 2.367 1 91.88 324 ILE B C 1
ATOM 6049 O O . ILE B 1 324 ? 19.375 35.094 1.564 1 91.88 324 ILE B O 1
ATOM 6053 N N . ASN B 1 325 ? 18.5 35.312 3.574 1 90.62 325 ASN B N 1
ATOM 6054 C CA . ASN B 1 325 ? 19.531 36.25 4.008 1 90.62 325 ASN B CA 1
ATOM 6055 C C . ASN B 1 325 ? 19.656 37.438 3.057 1 90.62 325 ASN B C 1
ATOM 6057 O O . ASN B 1 325 ? 20.75 37.812 2.664 1 90.62 325 ASN B O 1
ATOM 6061 N N . GLY B 1 326 ? 18.578 37.812 2.541 1 87.81 326 GLY B N 1
ATOM 6062 C CA . GLY B 1 326 ? 18.531 39 1.705 1 87.81 326 GLY B CA 1
ATOM 6063 C C . GLY B 1 326 ? 18.688 38.688 0.227 1 87.81 326 GLY B C 1
ATOM 6064 O O . GLY B 1 326 ? 18.5 39.562 -0.617 1 87.81 326 GLY B O 1
ATOM 6065 N N . GLU B 1 327 ? 18.984 37.5 -0.112 1 89.81 327 GLU B N 1
ATOM 6066 C CA . GLU B 1 327 ? 19.125 37.094 -1.51 1 89.81 327 GLU B CA 1
ATOM 6067 C C . GLU B 1 327 ? 17.891 36.375 -2.016 1 89.81 327 GLU B C 1
ATOM 6069 O O . GLU B 1 327 ? 17.344 35.5 -1.327 1 89.81 327 GLU B O 1
ATOM 6074 N N . PRO B 1 328 ? 17.578 36.719 -3.193 1 90.94 328 PRO B N 1
ATOM 6075 C CA . PRO B 1 328 ? 16.375 36.094 -3.732 1 90.94 328 PRO B CA 1
ATOM 6076 C C . PRO B 1 328 ? 16.625 34.656 -4.207 1 90.94 328 PRO B C 1
ATOM 6078 O O . PRO B 1 328 ? 17.688 34.344 -4.746 1 90.94 328 PRO B O 1
ATOM 6081 N N . LEU B 1 329 ? 15.711 33.781 -3.932 1 87.75 329 LEU B N 1
ATOM 6082 C CA . LEU B 1 329 ? 15.656 32.406 -4.422 1 87.75 329 LEU B CA 1
ATOM 6083 C C . LEU B 1 329 ? 14.297 32.094 -5.027 1 87.75 329 LEU B C 1
ATOM 6085 O O . LEU B 1 329 ? 13.281 32.094 -4.324 1 87.75 329 LEU B O 1
ATOM 6089 N N . PRO B 1 330 ? 14.133 31.828 -6.188 1 86.5 330 PRO B N 1
ATOM 6090 C CA . PRO B 1 330 ? 15.188 31.859 -7.203 1 86.5 330 PRO B CA 1
ATOM 6091 C C . PRO B 1 330 ? 15.672 33.281 -7.5 1 86.5 330 PRO B C 1
ATOM 6093 O O . PRO B 1 330 ? 15.078 34.25 -7.023 1 86.5 330 PRO B O 1
ATOM 6096 N N . ILE B 1 331 ? 16.734 33.312 -8.312 1 82.5 331 ILE B N 1
ATOM 6097 C CA . ILE B 1 331 ? 17.297 34.594 -8.641 1 82.5 331 ILE B CA 1
ATOM 6098 C C . ILE B 1 331 ? 16.25 35.438 -9.352 1 82.5 331 ILE B C 1
ATOM 6100 O O . ILE B 1 331 ? 16.062 36.625 -9.016 1 82.5 331 ILE B O 1
ATOM 6104 N N . ARG B 1 332 ? 15.656 34.844 -10.344 1 87.19 332 ARG B N 1
ATOM 6105 C CA . ARG B 1 332 ? 14.5 35.469 -10.969 1 87.19 332 ARG B CA 1
ATOM 6106 C C . ARG B 1 332 ? 13.203 34.969 -10.344 1 87.19 332 ARG B C 1
ATOM 6108 O O . ARG B 1 332 ? 12.969 33.781 -10.242 1 87.19 332 ARG B O 1
ATOM 6115 N N . PRO B 1 333 ? 12.445 35.938 -9.906 1 91.06 333 PRO B N 1
ATOM 6116 C CA . PRO B 1 333 ? 11.18 35.562 -9.289 1 91.06 333 PRO B CA 1
ATOM 6117 C C . PRO B 1 333 ? 10.336 34.656 -10.195 1 91.06 333 PRO B C 1
ATOM 6119 O O . PRO B 1 333 ? 10.391 34.781 -11.422 1 91.06 333 PRO B O 1
ATOM 6122 N N . LEU B 1 334 ? 9.633 33.781 -9.578 1 93.88 334 LEU B N 1
ATOM 6123 C CA . LEU B 1 334 ? 8.695 32.938 -10.328 1 93.88 334 LEU B CA 1
ATOM 6124 C C . LEU B 1 334 ? 7.52 33.75 -10.836 1 93.88 334 LEU B C 1
ATOM 6126 O O . LEU B 1 334 ? 6.816 34.406 -10.055 1 93.88 334 LEU B O 1
ATOM 6130 N N . LYS B 1 335 ? 7.391 33.75 -12.102 1 93.31 335 LYS B N 1
ATOM 6131 C CA . LYS B 1 335 ? 6.277 34.469 -12.711 1 93.31 335 LYS B CA 1
ATOM 6132 C C . LYS B 1 335 ? 5.156 33.5 -13.109 1 93.31 335 LYS B C 1
ATOM 6134 O O . LYS B 1 335 ? 5.414 32.438 -13.633 1 93.31 335 LYS B O 1
ATOM 6139 N N . LEU B 1 336 ? 3.961 33.969 -12.727 1 95.44 336 LEU B N 1
ATOM 6140 C CA . LEU B 1 336 ? 2.795 33.125 -12.977 1 95.44 336 LEU B CA 1
ATOM 6141 C C . LEU B 1 336 ? 1.681 33.938 -13.641 1 95.44 336 LEU B C 1
ATOM 6143 O O . LEU B 1 336 ? 1.583 35.125 -13.445 1 95.44 336 LEU B O 1
ATOM 6147 N N . ASP B 1 337 ? 0.938 33.25 -14.516 1 93.69 337 ASP B N 1
ATOM 6148 C CA . ASP B 1 337 ? -0.26 33.812 -15.141 1 93.69 337 ASP B CA 1
ATOM 6149 C C . ASP B 1 337 ? -1.424 32.812 -15.062 1 93.69 337 ASP B C 1
ATOM 6151 O O . ASP B 1 337 ? -1.451 31.828 -15.789 1 93.69 337 ASP B O 1
ATOM 6155 N N . PHE B 1 338 ? -2.379 33.156 -14.219 1 93.5 338 PHE B N 1
ATOM 6156 C CA . PHE B 1 338 ? -3.529 32.281 -14.031 1 93.5 338 PHE B CA 1
ATOM 6157 C C . PHE B 1 338 ? -4.73 32.781 -14.82 1 93.5 338 PHE B C 1
ATOM 6159 O O . PHE B 1 338 ? -5.852 32.312 -14.617 1 93.5 338 PHE B O 1
ATOM 6166 N N . GLY B 1 339 ? -4.508 33.688 -15.594 1 87.12 339 GLY B N 1
ATOM 6167 C CA . GLY B 1 339 ? -5.57 34.188 -16.453 1 87.12 339 GLY B CA 1
ATOM 6168 C C . GLY B 1 339 ? -5.887 33.281 -17.609 1 87.12 339 GLY B C 1
ATOM 6169 O O . GLY B 1 339 ? -5.867 32.031 -17.453 1 87.12 339 GLY B O 1
ATOM 6170 N N . ASN B 1 340 ? -6.164 33.812 -18.719 1 83.81 340 ASN B N 1
ATOM 6171 C CA . ASN B 1 340 ? -6.637 33.062 -19.859 1 83.81 340 ASN B CA 1
ATOM 6172 C C . ASN B 1 340 ? -5.535 32.188 -20.453 1 83.81 340 ASN B C 1
ATOM 6174 O O . ASN B 1 340 ? -5.812 31.141 -21.062 1 83.81 340 ASN B O 1
ATOM 6178 N N . ASN B 1 341 ? -4.285 32.531 -20.188 1 85.38 341 ASN B N 1
ATOM 6179 C CA . ASN B 1 341 ? -3.18 31.812 -20.797 1 85.38 341 ASN B CA 1
ATOM 6180 C C . ASN B 1 341 ? -2.783 30.594 -19.953 1 85.38 341 ASN B C 1
ATOM 6182 O O . ASN B 1 341 ? -2.219 29.625 -20.469 1 85.38 341 ASN B O 1
ATOM 6186 N N . ASN B 1 342 ? -2.99 30.656 -18.672 1 89.81 342 ASN B N 1
ATOM 6187 C CA . ASN B 1 342 ? -2.658 29.578 -17.734 1 89.81 342 ASN B CA 1
ATOM 6188 C C . ASN B 1 342 ? -1.183 29.203 -17.828 1 89.81 342 ASN B C 1
ATOM 6190 O O . ASN B 1 342 ? -0.848 28.031 -18 1 89.81 342 ASN B O 1
ATOM 6194 N N . ASN B 1 343 ? -0.312 30.219 -17.719 1 90.44 343 ASN B N 1
ATOM 6195 C CA . ASN B 1 343 ? 1.13 30 -17.766 1 90.44 343 ASN B CA 1
ATOM 6196 C C . ASN B 1 343 ? 1.713 29.875 -16.359 1 90.44 343 ASN B C 1
ATOM 6198 O O . ASN B 1 343 ? 1.95 30.875 -15.68 1 90.44 343 ASN B O 1
ATOM 6202 N N . TYR B 1 344 ? 1.916 28.656 -15.914 1 95 344 TYR B N 1
ATOM 6203 C CA . TYR B 1 344 ? 2.5 28.406 -14.602 1 95 344 TYR B CA 1
ATOM 6204 C C . TYR B 1 344 ? 3.229 27.062 -14.578 1 95 344 TYR B C 1
ATOM 6206 O O . TYR B 1 344 ? 3.205 26.359 -13.562 1 95 344 TYR B O 1
ATOM 6214 N N . VAL B 1 345 ? 3.938 26.672 -15.555 1 92.25 345 VAL B N 1
ATOM 6215 C CA . VAL B 1 345 ? 4.566 25.375 -15.703 1 92.25 345 VAL B CA 1
ATOM 6216 C C . VAL B 1 345 ? 5.836 25.297 -14.859 1 92.25 345 VAL B C 1
ATOM 6218 O O . VAL B 1 345 ? 6.176 24.25 -14.32 1 92.25 345 VAL B O 1
ATOM 6221 N N . THR B 1 346 ? 6.523 26.406 -14.773 1 90.81 346 THR B N 1
ATOM 6222 C CA . THR B 1 346 ? 7.781 26.391 -14.039 1 90.81 346 THR B CA 1
ATOM 6223 C C . THR B 1 346 ? 7.543 26.062 -12.562 1 90.81 346 THR B C 1
ATOM 6225 O O . THR B 1 346 ? 8.211 25.203 -12 1 90.81 346 THR B O 1
ATOM 6228 N N . PRO B 1 347 ? 6.586 26.719 -11.938 1 93.94 347 PRO B N 1
ATOM 6229 C CA . PRO B 1 347 ? 6.312 26.359 -10.547 1 93.94 347 PRO B CA 1
ATOM 6230 C C . PRO B 1 347 ? 5.879 24.906 -10.391 1 93.94 347 PRO B C 1
ATOM 6232 O O . PRO B 1 347 ? 6.199 24.266 -9.391 1 93.94 347 PRO B O 1
ATOM 6235 N N . LEU B 1 348 ? 5.215 24.453 -11.344 1 93.5 348 LEU B N 1
ATOM 6236 C CA . LEU B 1 348 ? 4.812 23.047 -11.297 1 93.5 348 LEU B CA 1
ATOM 6237 C C . LEU B 1 348 ? 6.031 22.141 -11.391 1 93.5 348 LEU B C 1
ATOM 6239 O O . LEU B 1 348 ? 6.125 21.141 -10.664 1 93.5 348 LEU B O 1
ATOM 6243 N N . CYS B 1 349 ? 6.965 22.453 -12.258 1 91.38 349 CYS B N 1
ATOM 6244 C CA . CYS B 1 349 ? 8.203 21.703 -12.375 1 91.38 349 CYS B CA 1
ATOM 6245 C C . CYS B 1 349 ? 8.977 21.719 -11.062 1 91.38 349 CYS B C 1
ATOM 6247 O O . CYS B 1 349 ? 9.5 20.703 -10.617 1 91.38 349 CYS B O 1
ATOM 6249 N N . ASN B 1 350 ? 8.992 22.859 -10.469 1 92.31 350 ASN B N 1
ATOM 6250 C CA . ASN B 1 350 ? 9.688 23 -9.195 1 92.31 350 ASN B CA 1
ATOM 6251 C C . ASN B 1 350 ? 9.07 22.109 -8.117 1 92.31 350 ASN B C 1
ATOM 6253 O O . ASN B 1 350 ? 9.781 21.562 -7.281 1 92.31 350 ASN B O 1
ATOM 6257 N N . LEU B 1 351 ? 7.84 22.016 -8.195 1 94.56 351 LEU B N 1
ATOM 6258 C CA . LEU B 1 351 ? 7.141 21.172 -7.227 1 94.56 351 LEU B CA 1
ATOM 6259 C C . LEU B 1 351 ? 7.562 19.719 -7.379 1 94.56 351 LEU B C 1
ATOM 6261 O O . LEU B 1 351 ? 7.93 19.062 -6.395 1 94.56 351 LEU B O 1
ATOM 6265 N N . TYR B 1 352 ? 7.582 19.172 -8.57 1 91.88 352 TYR B N 1
ATOM 6266 C CA . TYR B 1 352 ? 7.965 17.797 -8.828 1 91.88 352 TYR B CA 1
ATOM 6267 C C . TYR B 1 352 ? 9.422 17.547 -8.453 1 91.88 352 TYR B C 1
ATOM 6269 O O . TYR B 1 352 ? 9.781 16.469 -7.969 1 91.88 352 TYR B O 1
ATOM 6277 N N . GLN B 1 353 ? 10.18 18.531 -8.68 1 88.38 353 GLN B N 1
ATOM 6278 C CA . GLN B 1 353 ? 11.594 18.422 -8.336 1 88.38 353 GLN B CA 1
ATOM 6279 C C . GLN B 1 353 ? 11.789 18.406 -6.824 1 88.38 353 GLN B C 1
ATOM 6281 O O . GLN B 1 353 ? 12.562 17.594 -6.309 1 88.38 353 GLN B O 1
ATOM 6286 N N . ALA B 1 354 ? 11.094 19.297 -6.195 1 90.31 354 ALA B N 1
ATOM 6287 C CA . ALA B 1 354 ? 11.234 19.422 -4.746 1 90.31 354 ALA B CA 1
ATOM 6288 C C . ALA B 1 354 ? 10.82 18.141 -4.039 1 90.31 354 ALA B C 1
ATOM 6290 O O . ALA B 1 354 ? 11.414 17.766 -3.027 1 90.31 354 ALA B O 1
ATOM 6291 N N . VAL B 1 355 ? 9.898 17.5 -4.602 1 90.56 355 VAL B N 1
ATOM 6292 C CA . VAL B 1 355 ? 9.406 16.281 -3.945 1 90.56 355 VAL B CA 1
ATOM 6293 C C . VAL B 1 355 ? 10.141 15.062 -4.496 1 90.56 355 VAL B C 1
ATOM 6295 O O . VAL B 1 355 ? 9.766 13.93 -4.211 1 90.56 355 VAL B O 1
ATOM 6298 N N . GLU B 1 356 ? 11.039 15.25 -5.383 1 86.06 356 GLU B N 1
ATOM 6299 C CA . GLU B 1 356 ? 11.938 14.234 -5.914 1 86.06 356 GLU B CA 1
ATOM 6300 C C . GLU B 1 356 ? 11.188 13.211 -6.762 1 86.06 356 GLU B C 1
ATOM 6302 O O . GLU B 1 356 ? 11.43 12.008 -6.656 1 86.06 356 GLU B O 1
ATOM 6307 N N . LYS B 1 357 ? 10.297 13.633 -7.457 1 88.31 357 LYS B N 1
ATOM 6308 C CA . LYS B 1 357 ? 9.547 12.766 -8.359 1 88.31 357 LYS B CA 1
ATOM 6309 C C . LYS B 1 357 ? 9.758 13.164 -9.812 1 88.31 357 LYS B C 1
ATOM 6311 O O . LYS B 1 357 ? 9.188 12.555 -10.719 1 88.31 357 LYS B O 1
ATOM 6316 N N . TRP B 1 358 ? 10.656 14.125 -9.938 1 79.56 358 TRP B N 1
ATOM 6317 C CA . TRP B 1 358 ? 10.945 14.625 -11.273 1 79.56 358 TRP B CA 1
ATOM 6318 C C . TRP B 1 358 ? 11.633 13.555 -12.117 1 79.56 358 TRP B C 1
ATOM 6320 O O . TRP B 1 358 ? 12.633 12.977 -11.695 1 79.56 358 TRP B O 1
ATOM 6330 N N . GLN B 1 359 ? 11 13.32 -13.289 1 79.69 359 GLN B N 1
ATOM 6331 C CA . GLN B 1 359 ? 11.523 12.383 -14.273 1 79.69 359 GLN B CA 1
ATOM 6332 C C . GLN B 1 359 ? 11.484 10.945 -13.742 1 79.69 359 GLN B C 1
ATOM 6334 O O . GLN B 1 359 ? 12.305 10.117 -14.125 1 79.69 359 GLN B O 1
ATOM 6339 N N . ARG B 1 360 ? 10.695 10.688 -12.789 1 85.31 360 ARG B N 1
ATOM 6340 C CA . ARG B 1 360 ? 10.461 9.336 -12.281 1 85.31 360 ARG B CA 1
ATOM 6341 C C . ARG B 1 360 ? 9.062 8.844 -12.664 1 85.31 360 ARG B C 1
ATOM 6343 O O . ARG B 1 360 ? 8.188 9.648 -12.992 1 85.31 360 ARG B O 1
ATOM 6350 N N . ASP B 1 361 ? 9.031 7.594 -12.633 1 77.19 361 ASP B N 1
ATOM 6351 C CA . ASP B 1 361 ? 7.715 7.02 -12.875 1 77.19 361 ASP B CA 1
ATOM 6352 C C . ASP B 1 361 ? 6.859 7.055 -11.609 1 77.19 361 ASP B C 1
ATOM 6354 O O . ASP B 1 361 ? 6.441 6.008 -11.109 1 77.19 361 ASP B O 1
ATOM 6358 N N . GLU B 1 362 ? 6.746 8.117 -11.172 1 86.56 362 GLU B N 1
ATOM 6359 C CA . GLU B 1 362 ? 5.949 8.43 -9.992 1 86.56 362 GLU B CA 1
ATOM 6360 C C . GLU B 1 362 ? 5.074 9.664 -10.227 1 86.56 362 GLU B C 1
ATOM 6362 O O . GLU B 1 362 ? 5.277 10.398 -11.195 1 86.56 362 GLU B O 1
ATOM 6367 N N . SER B 1 363 ? 4.059 9.758 -9.422 1 85.5 363 SER B N 1
ATOM 6368 C CA . SER B 1 363 ? 3.109 10.836 -9.664 1 85.5 363 SER B CA 1
ATOM 6369 C C . SER B 1 363 ? 2.736 11.547 -8.367 1 85.5 363 SER B C 1
ATOM 6371 O O . SER B 1 363 ? 3.033 11.055 -7.277 1 85.5 363 SER B O 1
ATOM 6373 N N . LEU B 1 364 ? 2.262 12.766 -8.508 1 90.81 364 LEU B N 1
ATOM 6374 C CA . LEU B 1 364 ? 1.427 13.453 -7.531 1 90.81 364 LEU B CA 1
ATOM 6375 C C . LEU B 1 364 ? -0.022 13.516 -8.008 1 90.81 364 LEU B C 1
ATOM 6377 O O . LEU B 1 364 ? -0.309 13.273 -9.18 1 90.81 364 LEU B O 1
ATOM 6381 N N . ILE B 1 365 ? -0.852 13.812 -7.109 1 91.06 365 ILE B N 1
ATOM 6382 C CA . ILE B 1 365 ? -2.236 14.016 -7.516 1 91.06 365 ILE B CA 1
ATOM 6383 C C . ILE B 1 365 ? -2.379 15.367 -8.203 1 91.06 365 ILE B C 1
ATOM 6385 O O . ILE B 1 365 ? -3.352 15.609 -8.922 1 91.06 365 ILE B O 1
ATOM 6389 N N . ILE B 1 366 ? -1.383 16.219 -8.039 1 93.19 366 ILE B N 1
ATOM 6390 C CA . ILE B 1 366 ? -1.409 17.562 -8.578 1 93.19 366 ILE B CA 1
ATOM 6391 C C . ILE B 1 366 ? -0.899 17.562 -10.016 1 93.19 366 ILE B C 1
ATOM 6393 O O . ILE B 1 366 ? 0.31 17.484 -10.25 1 93.19 366 ILE B O 1
ATOM 6397 N N . ASP B 1 367 ? -1.793 17.656 -10.898 1 91.38 367 ASP B N 1
ATOM 6398 C CA . ASP B 1 367 ? -1.435 17.844 -12.305 1 91.38 367 ASP B CA 1
ATOM 6399 C C . ASP B 1 367 ? -1.578 19.312 -12.711 1 91.38 367 ASP B C 1
ATOM 6401 O O . ASP B 1 367 ? -1.815 20.172 -11.859 1 91.38 367 ASP B O 1
ATOM 6405 N N . ARG B 1 368 ? -1.349 19.625 -13.969 1 90.31 368 ARG B N 1
ATOM 6406 C CA . ARG B 1 368 ? -1.328 21.016 -14.43 1 90.31 368 ARG B CA 1
ATOM 6407 C C . ARG B 1 368 ? -2.678 21.688 -14.195 1 90.31 368 ARG B C 1
ATOM 6409 O O . ARG B 1 368 ? -2.736 22.844 -13.773 1 90.31 368 ARG B O 1
ATOM 6416 N N . GLU B 1 369 ? -3.715 21.016 -14.453 1 89.56 369 GLU B N 1
ATOM 6417 C CA . GLU B 1 369 ? -5.051 21.562 -14.266 1 89.56 369 GLU B CA 1
ATOM 6418 C C . GLU B 1 369 ? -5.352 21.797 -12.789 1 89.56 369 GLU B C 1
ATOM 6420 O O . GLU B 1 369 ? -5.855 22.859 -12.414 1 89.56 369 GLU B O 1
ATOM 6425 N N . LYS B 1 370 ? -5 20.938 -12 1 92.19 370 LYS B N 1
ATOM 6426 C CA . LYS B 1 370 ? -5.277 21.031 -10.57 1 92.19 370 LYS B CA 1
ATOM 6427 C C . LYS B 1 370 ? -4.43 22.125 -9.914 1 92.19 370 LYS B C 1
ATOM 6429 O O . LYS B 1 370 ? -4.867 22.781 -8.969 1 92.19 370 LYS B O 1
ATOM 6434 N N . PHE B 1 371 ? -3.283 22.234 -10.383 1 94.38 371 PHE B N 1
ATOM 6435 C CA . PHE B 1 371 ? -2.406 23.266 -9.844 1 94.38 371 PHE B CA 1
ATOM 6436 C C . PHE B 1 371 ? -3.092 24.625 -9.875 1 94.38 371 PHE B C 1
ATOM 6438 O O . PHE B 1 371 ? -2.998 25.406 -8.922 1 94.38 371 PHE B O 1
ATOM 6445 N N . GLY B 1 372 ? -3.785 24.859 -10.945 1 92.44 372 GLY B N 1
ATOM 6446 C CA . GLY B 1 372 ? -4.461 26.141 -11.086 1 92.44 372 GLY B CA 1
ATOM 6447 C C . GLY B 1 372 ? -5.848 26.156 -10.461 1 92.44 372 GLY B C 1
ATOM 6448 O O . GLY B 1 372 ? -6.5 27.203 -10.414 1 92.44 372 GLY B O 1
ATOM 6449 N N . ASN B 1 373 ? -6.258 24.984 -9.984 1 92.12 373 ASN B N 1
ATOM 6450 C CA . ASN B 1 373 ? -7.629 24.875 -9.492 1 92.12 373 ASN B CA 1
ATOM 6451 C C . ASN B 1 373 ? -7.672 24.25 -8.094 1 92.12 373 ASN B C 1
ATOM 6453 O O . ASN B 1 373 ? -8.281 23.203 -7.902 1 92.12 373 ASN B O 1
ATOM 6457 N N . GLY B 1 374 ? -7.078 25 -7.141 1 93.56 374 GLY B N 1
ATOM 6458 C CA . GLY B 1 374 ? -7.262 24.609 -5.754 1 93.56 374 GLY B CA 1
ATOM 6459 C C . GLY B 1 374 ? -6.055 23.891 -5.176 1 93.56 374 GLY B C 1
ATOM 6460 O O . GLY B 1 374 ? -6.078 23.469 -4.02 1 93.56 374 GLY B O 1
ATOM 6461 N N . PHE B 1 375 ? -4.988 23.75 -5.945 1 96.31 375 PHE B N 1
ATOM 6462 C CA . PHE B 1 375 ? -3.799 23.047 -5.465 1 96.31 375 PHE B CA 1
ATOM 6463 C C . PHE B 1 375 ? -2.539 23.844 -5.781 1 96.31 375 PHE B C 1
ATOM 6465 O O . PHE B 1 375 ? -1.517 23.266 -6.164 1 96.31 375 PHE B O 1
ATOM 6472 N N . ALA B 1 376 ? -2.658 25.094 -5.719 1 96.5 376 ALA B N 1
ATOM 6473 C CA . ALA B 1 376 ? -1.513 25.969 -5.98 1 96.5 376 ALA B CA 1
ATOM 6474 C C . ALA B 1 376 ? -0.53 25.938 -4.812 1 96.5 376 ALA B C 1
ATOM 6476 O O . ALA B 1 376 ? -0.691 26.688 -3.842 1 96.5 376 ALA B O 1
ATOM 6477 N N . ILE B 1 377 ? 0.436 25.109 -4.91 1 97.62 377 ILE B N 1
ATOM 6478 C CA . ILE B 1 377 ? 1.495 24.984 -3.914 1 97.62 377 ILE B CA 1
ATOM 6479 C C . ILE B 1 377 ? 2.84 25.328 -4.543 1 97.62 377 ILE B C 1
ATOM 6481 O O . ILE B 1 377 ? 3.271 24.688 -5.504 1 97.62 377 ILE B O 1
ATOM 6485 N N . TYR B 1 378 ? 3.473 26.297 -4.055 1 97.5 378 TYR B N 1
ATOM 6486 C CA . TYR B 1 378 ? 4.738 26.766 -4.605 1 97.5 378 TYR B CA 1
ATOM 6487 C C . TYR B 1 378 ? 5.914 26.219 -3.805 1 97.5 378 TYR B C 1
ATOM 6489 O O . TYR B 1 378 ? 6.051 26.516 -2.613 1 97.5 378 TYR B O 1
ATOM 6497 N N . ALA B 1 379 ? 6.75 25.5 -4.457 1 96.56 379 ALA B N 1
ATOM 6498 C CA . ALA B 1 379 ? 7.852 24.797 -3.789 1 96.56 379 ALA B CA 1
ATOM 6499 C C . ALA B 1 379 ? 9.18 25.5 -4.059 1 96.56 379 ALA B C 1
ATOM 6501 O O . ALA B 1 379 ? 9.438 25.938 -5.18 1 96.56 379 ALA B O 1
ATOM 6502 N N . PHE B 1 380 ? 9.969 25.594 -3.082 1 93.88 380 PHE B N 1
ATOM 6503 C CA . PHE B 1 380 ? 11.305 26.156 -3.16 1 93.88 380 PHE B CA 1
ATOM 6504 C C . PHE B 1 380 ? 12.328 25.203 -2.549 1 93.88 380 PHE B C 1
ATOM 6506 O O . PHE B 1 380 ? 12.234 24.844 -1.371 1 93.88 380 PHE B O 1
ATOM 6513 N N . ASP B 1 381 ? 13.219 24.828 -3.344 1 89.56 381 ASP B N 1
ATOM 6514 C CA . ASP B 1 381 ? 14.344 24.016 -2.873 1 89.56 381 ASP B CA 1
ATOM 6515 C C . ASP B 1 381 ? 15.484 24.906 -2.389 1 89.56 381 ASP B C 1
ATOM 6517 O O . ASP B 1 381 ? 16.281 25.406 -3.193 1 89.56 381 ASP B O 1
ATOM 6521 N N . ILE B 1 382 ? 15.594 25.031 -1.152 1 87 382 ILE B N 1
ATOM 6522 C CA . ILE B 1 382 ? 16.516 25.984 -0.562 1 87 382 ILE B CA 1
ATOM 6523 C C . ILE B 1 382 ? 17.922 25.375 -0.482 1 87 382 ILE B C 1
ATOM 6525 O O . ILE B 1 382 ? 18.922 26.078 -0.647 1 87 382 ILE B O 1
ATOM 6529 N N . ASP B 1 383 ? 17.938 24.062 -0.177 1 78.81 383 ASP B N 1
ATOM 6530 C CA . ASP B 1 383 ? 19.234 23.391 -0.055 1 78.81 383 ASP B CA 1
ATOM 6531 C C . ASP B 1 383 ? 19.281 22.109 -0.89 1 78.81 383 ASP B C 1
ATOM 6533 O O . ASP B 1 383 ? 19.219 21.016 -0.347 1 78.81 383 ASP B O 1
ATOM 6537 N N . PRO B 1 384 ? 19.562 22.297 -2.088 1 68.12 384 PRO B N 1
ATOM 6538 C CA . PRO B 1 384 ? 19.594 21.125 -2.963 1 68.12 384 PRO B CA 1
ATOM 6539 C C . PRO B 1 384 ? 20.719 20.156 -2.633 1 68.12 384 PRO B C 1
ATOM 6541 O O . PRO B 1 384 ? 20.719 19 -3.082 1 68.12 384 PRO B O 1
ATOM 6544 N N . SER B 1 385 ? 21.625 20.719 -1.861 1 63.09 385 SER B N 1
ATOM 6545 C CA . SER B 1 385 ? 22.75 19.891 -1.5 1 63.09 385 SER B CA 1
ATOM 6546 C C . SER B 1 385 ? 22.391 18.922 -0.373 1 63.09 385 SER B C 1
ATOM 6548 O O . SER B 1 385 ? 23.188 18.047 -0.019 1 63.09 385 SER B O 1
ATOM 6550 N N . ASP B 1 386 ? 21.297 19.109 0.128 1 62.34 386 ASP B N 1
ATOM 6551 C CA . ASP B 1 386 ? 20.844 18.156 1.14 1 62.34 386 ASP B CA 1
ATOM 6552 C C . ASP B 1 386 ? 20.578 16.781 0.524 1 62.34 386 ASP B C 1
ATOM 6554 O O . ASP B 1 386 ? 19.641 16.625 -0.256 1 62.34 386 ASP B O 1
ATOM 6558 N N . LEU B 1 387 ? 21.562 15.938 0.723 1 62.09 387 LEU B N 1
ATOM 6559 C CA . LEU B 1 387 ? 21.531 14.641 0.059 1 62.09 387 LEU B CA 1
ATOM 6560 C C . LEU B 1 387 ? 20.703 13.641 0.86 1 62.09 387 LEU B C 1
ATOM 6562 O O . LEU B 1 387 ? 20.875 12.43 0.704 1 62.09 387 LEU B O 1
ATOM 6566 N N . GLY B 1 388 ? 19.859 14.188 1.74 1 60.88 388 GLY B N 1
ATOM 6567 C CA . GLY B 1 388 ? 18.859 13.328 2.369 1 60.88 388 GLY B CA 1
ATOM 6568 C C . GLY B 1 388 ? 19.359 12.672 3.643 1 60.88 388 GLY B C 1
ATOM 6569 O O . GLY B 1 388 ? 20.344 13.125 4.23 1 60.88 388 GLY B O 1
ATOM 6570 N N . GLU B 1 389 ? 18.594 11.727 4.07 1 59.44 389 GLU B N 1
ATOM 6571 C CA . GLU B 1 389 ? 18.703 11.141 5.406 1 59.44 389 GLU B CA 1
ATOM 6572 C C . GLU B 1 389 ? 19.969 10.289 5.527 1 59.44 389 GLU B C 1
ATOM 6574 O O . GLU B 1 389 ? 20.406 9.977 6.633 1 59.44 389 GLU B O 1
ATOM 6579 N N . ASN B 1 390 ? 20.516 10.055 4.363 1 60.31 390 ASN B N 1
ATOM 6580 C CA . ASN B 1 390 ? 21.703 9.195 4.41 1 60.31 390 ASN B CA 1
ATOM 6581 C C . ASN B 1 390 ? 22.938 9.984 4.828 1 60.31 390 ASN B C 1
ATOM 6583 O O . ASN B 1 390 ? 23.969 9.391 5.164 1 60.31 390 ASN B O 1
ATOM 6587 N N . TYR B 1 391 ? 22.766 11.359 4.863 1 64.12 391 TYR B N 1
ATOM 6588 C CA . TYR B 1 391 ? 23.875 12.234 5.238 1 64.12 391 TYR B CA 1
ATOM 6589 C C . TYR B 1 391 ? 23.453 13.203 6.34 1 64.12 391 TYR B C 1
ATOM 6591 O O . TYR B 1 391 ? 22.266 13.555 6.445 1 64.12 391 TYR B O 1
ATOM 6599 N N . ILE B 1 392 ? 24.344 13.359 7.258 1 65.75 392 ILE B N 1
ATOM 6600 C CA . ILE B 1 392 ? 24.156 14.5 8.148 1 65.75 392 ILE B CA 1
ATOM 6601 C C . ILE B 1 392 ? 24.688 15.766 7.484 1 65.75 392 ILE B C 1
ATOM 6603 O O . ILE B 1 392 ? 25.906 15.938 7.348 1 65.75 392 ILE B O 1
ATOM 6607 N N . ASN B 1 393 ? 23.734 16.453 7.07 1 67.31 393 ASN B N 1
ATOM 6608 C CA . ASN B 1 393 ? 24.125 17.656 6.34 1 67.31 393 ASN B CA 1
ATOM 6609 C C . ASN B 1 393 ? 24.531 18.781 7.289 1 67.31 393 ASN B C 1
ATOM 6611 O O . ASN B 1 393 ? 24.109 18.797 8.445 1 67.31 393 ASN B O 1
ATOM 6615 N N . LEU B 1 394 ? 25.422 19.688 6.773 1 68.38 394 LEU B N 1
ATOM 6616 C CA . LEU B 1 394 ? 25.828 20.844 7.559 1 68.38 394 LEU B CA 1
ATOM 6617 C C . LEU B 1 394 ? 24.625 21.734 7.867 1 68.38 394 LEU B C 1
ATOM 6619 O O . LEU B 1 394 ? 23.734 21.891 7.035 1 68.38 394 LEU B O 1
ATOM 6623 N N . VAL B 1 395 ? 24.578 22.156 9.172 1 72.5 395 VAL B N 1
ATOM 6624 C CA . VAL B 1 395 ? 23.5 23.047 9.586 1 72.5 395 VAL B CA 1
ATOM 6625 C C . VAL B 1 395 ? 23.859 24.484 9.266 1 72.5 395 VAL B C 1
ATOM 6627 O O . VAL B 1 395 ? 24.938 24.969 9.648 1 72.5 395 VAL B O 1
ATOM 6630 N N . HIS B 1 396 ? 23 25.109 8.43 1 76.38 396 HIS B N 1
ATOM 6631 C CA . HIS B 1 396 ? 23.188 26.516 8.094 1 76.38 396 HIS B CA 1
ATOM 6632 C C . HIS B 1 396 ? 22.109 27.375 8.758 1 76.38 396 HIS B C 1
ATOM 6634 O O . HIS B 1 396 ? 20.984 26.922 8.977 1 76.38 396 HIS B O 1
ATOM 6640 N N . GLN B 1 397 ? 22.531 28.531 9.18 1 82.88 397 GLN B N 1
ATOM 6641 C CA . GLN B 1 397 ? 21.562 29.516 9.672 1 82.88 397 GLN B CA 1
ATOM 6642 C C . GLN B 1 397 ? 21.094 30.438 8.555 1 82.88 397 GLN B C 1
ATOM 6644 O O . GLN B 1 397 ? 21.859 30.781 7.66 1 82.88 397 GLN B O 1
ATOM 6649 N N . ALA B 1 398 ? 19.812 30.688 8.656 1 86.75 398 ALA B N 1
ATOM 6650 C CA . ALA B 1 398 ? 19.297 31.578 7.621 1 86.75 398 ALA B CA 1
ATOM 6651 C C . ALA B 1 398 ? 18.062 32.344 8.109 1 86.75 398 ALA B C 1
ATOM 6653 O O . ALA B 1 398 ? 17.406 31.906 9.055 1 86.75 398 ALA B O 1
ATOM 6654 N N . ASN B 1 399 ? 17.969 33.5 7.535 1 91.88 399 ASN B N 1
ATOM 6655 C CA . ASN B 1 399 ? 16.703 34.25 7.602 1 91.88 399 ASN B CA 1
ATOM 6656 C C . ASN B 1 399 ? 15.938 34.125 6.289 1 91.88 399 ASN B C 1
ATOM 6658 O O . ASN B 1 399 ? 16.438 34.531 5.234 1 91.88 399 ASN B O 1
ATOM 6662 N N . VAL B 1 400 ? 14.742 33.594 6.422 1 94.31 400 VAL B N 1
ATOM 6663 C CA . VAL B 1 400 ? 13.969 33.375 5.207 1 94.31 400 VAL B CA 1
ATOM 6664 C C . VAL B 1 400 ? 12.734 34.25 5.195 1 94.31 400 VAL B C 1
ATOM 6666 O O . VAL B 1 400 ? 12.023 34.344 6.195 1 94.31 400 VAL B O 1
ATOM 6669 N N . GLY B 1 401 ? 12.531 34.969 4.074 1 95.94 401 GLY B N 1
ATOM 6670 C CA . GLY B 1 401 ? 11.344 35.781 3.836 1 95.94 401 GLY B CA 1
ATOM 6671 C C . GLY B 1 401 ? 10.641 35.438 2.539 1 95.94 401 GLY B C 1
ATOM 6672 O O . GLY B 1 401 ? 11.188 34.719 1.694 1 95.94 401 GLY B O 1
ATOM 6673 N N . ILE B 1 402 ? 9.336 35.875 2.436 1 96.69 402 ILE B N 1
ATOM 6674 C CA . ILE B 1 402 ? 8.531 35.625 1.245 1 96.69 402 ILE B CA 1
ATOM 6675 C C . ILE B 1 402 ? 8.008 36.938 0.678 1 96.69 402 ILE B C 1
ATOM 6677 O O . ILE B 1 402 ? 7.539 37.781 1.425 1 96.69 402 ILE B O 1
ATOM 6681 N N . TYR B 1 403 ? 8.195 37.094 -0.56 1 96.62 403 TYR B N 1
ATOM 6682 C CA . TYR B 1 403 ? 7.562 38.188 -1.303 1 96.62 403 TYR B CA 1
ATOM 6683 C C . TYR B 1 403 ? 6.578 37.625 -2.332 1 96.62 403 TYR B C 1
ATOM 6685 O O . TYR B 1 403 ? 6.895 36.688 -3.076 1 96.62 403 TYR B O 1
ATOM 6693 N N . ALA B 1 404 ? 5.379 38.219 -2.33 1 97.19 404 ALA B N 1
ATOM 6694 C CA . ALA B 1 404 ? 4.348 37.812 -3.279 1 97.19 404 ALA B CA 1
ATOM 6695 C C . ALA B 1 404 ? 3.635 39.031 -3.869 1 97.19 404 ALA B C 1
ATOM 6697 O O . ALA B 1 404 ? 3.367 40 -3.162 1 97.19 404 ALA B O 1
ATOM 6698 N N . ARG B 1 405 ? 3.406 38.969 -5.164 1 97.25 405 ARG B N 1
ATOM 6699 C CA . ARG B 1 405 ? 2.627 39.969 -5.879 1 97.25 405 ARG B CA 1
ATOM 6700 C C . ARG B 1 405 ? 1.417 39.344 -6.562 1 97.25 405 ARG B C 1
ATOM 6702 O O . ARG B 1 405 ? 1.538 38.312 -7.227 1 97.25 405 ARG B O 1
ATOM 6709 N N . PHE B 1 406 ? 0.249 40.031 -6.379 1 97 406 PHE B N 1
ATOM 6710 C CA . PHE B 1 406 ? -0.989 39.562 -6.984 1 97 406 PHE B CA 1
ATOM 6711 C C . PHE B 1 406 ? -1.346 40.375 -8.211 1 97 406 PHE B C 1
ATOM 6713 O O . PHE B 1 406 ? -1.167 41.594 -8.219 1 97 406 PHE B O 1
ATOM 6720 N N . GLY B 1 407 ? -1.741 39.656 -9.234 1 93.81 407 GLY B N 1
ATOM 6721 C CA . GLY B 1 407 ? -2.17 40.375 -10.43 1 93.81 407 GLY B CA 1
ATOM 6722 C C . GLY B 1 407 ? -3.348 41.312 -10.18 1 93.81 407 GLY B C 1
ATOM 6723 O O . GLY B 1 407 ? -3.395 42.406 -10.711 1 93.81 407 GLY B O 1
ATOM 6724 N N . LYS B 1 408 ? -4.285 40.781 -9.492 1 93.75 408 LYS B N 1
ATOM 6725 C CA . LYS B 1 408 ? -5.41 41.562 -8.984 1 93.75 408 LYS B CA 1
ATOM 6726 C C . LYS B 1 408 ? -5.41 41.594 -7.457 1 93.75 408 LYS B C 1
ATOM 6728 O O . LYS B 1 408 ? -5.105 40.594 -6.809 1 93.75 408 LYS B O 1
ATOM 6733 N N . ALA B 1 409 ? -5.793 42.719 -6.996 1 95.81 409 ALA B N 1
ATOM 6734 C CA . ALA B 1 409 ? -5.836 42.844 -5.539 1 95.81 409 ALA B CA 1
ATOM 6735 C C . ALA B 1 409 ? -6.781 41.812 -4.93 1 95.81 409 ALA B C 1
ATOM 6737 O O . ALA B 1 409 ? -7.812 41.5 -5.52 1 95.81 409 ALA B O 1
ATOM 6738 N N . THR B 1 410 ? -6.359 41.375 -3.779 1 95.75 410 THR B N 1
ATOM 6739 C CA . THR B 1 410 ? -7.16 40.344 -3.104 1 95.75 410 THR B CA 1
ATOM 6740 C C . THR B 1 410 ? -8.578 40.875 -2.852 1 95.75 410 THR B C 1
ATOM 6742 O O . THR B 1 410 ? -8.773 42.031 -2.525 1 95.75 410 THR B O 1
ATOM 6745 N N . THR B 1 411 ? -9.547 40 -2.945 1 94.69 411 THR B N 1
ATOM 6746 C CA . THR B 1 411 ? -10.945 40.375 -2.783 1 94.69 411 THR B CA 1
ATOM 6747 C C . THR B 1 411 ? -11.445 40.031 -1.385 1 94.69 411 THR B C 1
ATOM 6749 O O . THR B 1 411 ? -12.531 40.438 -0.989 1 94.69 411 THR B O 1
ATOM 6752 N N . SER B 1 412 ? -10.703 39.25 -0.693 1 94.44 412 SER B N 1
ATOM 6753 C CA . SER B 1 412 ? -10.992 38.844 0.683 1 94.44 412 SER B CA 1
ATOM 6754 C C . SER B 1 412 ? -9.711 38.656 1.479 1 94.44 412 SER B C 1
ATOM 6756 O O . SER B 1 412 ? -8.617 38.625 0.908 1 94.44 412 SER B O 1
ATOM 6758 N N . THR B 1 413 ? -9.914 38.625 2.76 1 96.5 413 THR B N 1
ATOM 6759 C CA . THR B 1 413 ? -8.758 38.312 3.596 1 96.5 413 THR B CA 1
ATOM 6760 C C . THR B 1 413 ? -8.312 36.844 3.371 1 96.5 413 THR B C 1
ATOM 6762 O O . THR B 1 413 ? -9.141 35.938 3.32 1 96.5 413 THR B O 1
ATOM 6765 N N . ILE B 1 414 ? -7 36.75 3.146 1 97.06 414 ILE B N 1
ATOM 6766 C CA . ILE B 1 414 ? -6.488 35.406 2.889 1 97.06 414 ILE B CA 1
ATOM 6767 C C . ILE B 1 414 ? -5.348 35.094 3.854 1 97.06 414 ILE B C 1
ATOM 6769 O O . ILE B 1 414 ? -4.832 36 4.523 1 97.06 414 ILE B O 1
ATOM 6773 N N . SER B 1 415 ? -5.09 33.875 4.035 1 97.31 415 SER B N 1
ATOM 6774 C CA . SER B 1 415 ? -3.988 33.406 4.875 1 97.31 415 SER B CA 1
ATOM 6775 C C . SER B 1 415 ? -2.887 32.75 4.031 1 97.31 415 SER B C 1
ATOM 6777 O O . SER B 1 415 ? -3.168 31.969 3.125 1 97.31 415 SER B O 1
ATOM 6779 N N . ALA B 1 416 ? -1.671 33.188 4.301 1 98.06 416 ALA B N 1
ATOM 6780 C CA . ALA B 1 416 ? -0.504 32.531 3.707 1 98.06 416 ALA B CA 1
ATOM 6781 C C . ALA B 1 416 ? 0.034 31.422 4.617 1 98.06 416 ALA B C 1
ATOM 6783 O O . ALA B 1 416 ? 0.22 31.641 5.816 1 98.06 416 ALA B O 1
ATOM 6784 N N . ILE B 1 417 ? 0.236 30.281 4.07 1 97.56 417 ILE B N 1
ATOM 6785 C CA . ILE B 1 417 ? 0.757 29.141 4.812 1 97.56 417 ILE B CA 1
ATOM 6786 C C . ILE B 1 417 ? 2.154 28.781 4.305 1 97.56 417 ILE B C 1
ATOM 6788 O O . ILE B 1 417 ? 2.367 28.641 3.1 1 97.56 417 ILE B O 1
ATOM 6792 N N . ALA B 1 418 ? 3.086 28.703 5.188 1 97.12 418 ALA B N 1
ATOM 6793 C CA . ALA B 1 418 ? 4.438 28.25 4.879 1 97.12 418 ALA B CA 1
ATOM 6794 C C . ALA B 1 418 ? 4.73 26.906 5.559 1 97.12 418 ALA B C 1
ATOM 6796 O O . ALA B 1 418 ? 4.613 26.797 6.777 1 97.12 418 ALA B O 1
ATOM 6797 N N . PHE B 1 419 ? 5.02 25.984 4.742 1 96.56 419 PHE B N 1
ATOM 6798 C CA . PHE B 1 419 ? 5.41 24.656 5.184 1 96.56 419 PHE B CA 1
ATOM 6799 C C . PHE B 1 419 ? 6.887 24.391 4.906 1 96.56 419 PHE B C 1
ATOM 6801 O O . PHE B 1 419 ? 7.328 24.453 3.758 1 96.56 419 PHE B O 1
ATOM 6808 N N . CYS B 1 420 ? 7.621 24.078 5.969 1 93.94 420 CYS B N 1
ATOM 6809 C CA . CYS B 1 420 ? 9.07 23.938 5.812 1 93.94 420 CYS B CA 1
ATOM 6810 C C . CYS B 1 420 ? 9.539 22.578 6.297 1 93.94 420 CYS B C 1
ATOM 6812 O O . CYS B 1 420 ? 8.938 21.984 7.199 1 93.94 420 CYS B O 1
ATOM 6814 N N . GLU B 1 421 ? 10.609 22.141 5.66 1 91.31 421 GLU B N 1
ATOM 6815 C CA . GLU B 1 421 ? 11.312 20.922 6.055 1 91.31 421 GLU B CA 1
ATOM 6816 C C . GLU B 1 421 ? 12.75 21.219 6.453 1 91.31 421 GLU B C 1
ATOM 6818 O O . GLU B 1 421 ? 13.438 22 5.793 1 91.31 421 GLU B O 1
ATOM 6823 N N . TYR B 1 422 ? 13.219 20.672 7.469 1 86.12 422 TYR B N 1
ATOM 6824 C CA . TYR B 1 422 ? 14.617 20.812 7.852 1 86.12 422 TYR B CA 1
ATOM 6825 C C . TYR B 1 422 ? 15.086 19.578 8.633 1 86.12 422 TYR B C 1
ATOM 6827 O O . TYR B 1 422 ? 14.266 18.812 9.156 1 86.12 422 TYR B O 1
ATOM 6835 N N . PRO B 1 423 ? 16.312 19.297 8.672 1 81 423 PRO B N 1
ATOM 6836 C CA . PRO B 1 423 ? 16.828 18.125 9.406 1 81 423 PRO B CA 1
ATOM 6837 C C . PRO B 1 423 ? 16.656 18.266 10.914 1 81 423 PRO B C 1
ATOM 6839 O O . PRO B 1 423 ? 16.828 19.344 11.469 1 81 423 PRO B O 1
ATOM 6842 N N . GLY B 1 424 ? 16.141 17.219 11.5 1 81.69 424 GLY B N 1
ATOM 6843 C CA . GLY B 1 424 ? 15.992 17.141 12.945 1 81.69 424 GLY B CA 1
ATOM 6844 C C . GLY B 1 424 ? 16.75 15.984 13.562 1 81.69 424 GLY B C 1
ATOM 6845 O O . GLY B 1 424 ? 17.109 15.031 12.867 1 81.69 424 GLY B O 1
ATOM 6846 N N . LEU B 1 425 ? 17.062 16.156 14.836 1 85.38 425 LEU B N 1
ATOM 6847 C CA . LEU B 1 425 ? 17.797 15.133 15.57 1 85.38 425 LEU B CA 1
ATOM 6848 C C . LEU B 1 425 ? 17.219 14.945 16.969 1 85.38 425 LEU B C 1
ATOM 6850 O O . LEU B 1 425 ? 17 15.93 17.688 1 85.38 425 LEU B O 1
ATOM 6854 N N . ILE B 1 426 ? 16.844 13.734 17.25 1 89.44 426 ILE B N 1
ATOM 6855 C CA . ILE B 1 426 ? 16.469 13.359 18.594 1 89.44 426 ILE B CA 1
ATOM 6856 C C . ILE B 1 426 ? 17.562 12.484 19.219 1 89.44 426 ILE B C 1
ATOM 6858 O O . ILE B 1 426 ? 18.016 11.523 18.594 1 89.44 426 ILE B O 1
ATOM 6862 N N . THR B 1 427 ? 17.984 12.844 20.391 1 92.06 427 THR B N 1
ATOM 6863 C CA . THR B 1 427 ? 18.984 12.039 21.094 1 92.06 427 THR B CA 1
ATOM 6864 C C . THR B 1 427 ? 18.453 11.555 22.438 1 92.06 427 THR B C 1
ATOM 6866 O O . THR B 1 427 ? 17.734 12.289 23.125 1 92.06 427 THR B O 1
ATOM 6869 N N . ILE B 1 428 ? 18.734 10.383 22.688 1 93.56 428 ILE B N 1
ATOM 6870 C CA . ILE B 1 428 ? 18.375 9.773 23.969 1 93.56 428 ILE B CA 1
ATOM 6871 C C . ILE B 1 428 ? 19.625 9.195 24.625 1 93.56 428 ILE B C 1
ATOM 6873 O O . ILE B 1 428 ? 20.344 8.391 24.016 1 93.56 428 ILE B O 1
ATOM 6877 N N . ASP B 1 429 ? 19.812 9.516 25.906 1 94.06 429 ASP B N 1
ATOM 6878 C CA . ASP B 1 429 ? 21.031 9.078 26.562 1 94.06 429 ASP B CA 1
ATOM 6879 C C . ASP B 1 429 ? 20.75 7.91 27.516 1 94.06 429 ASP B C 1
ATOM 6881 O O . ASP B 1 429 ? 19.688 7.312 27.469 1 94.06 429 ASP B O 1
ATOM 6885 N N . GLN B 1 430 ? 21.781 7.551 28.312 1 92.94 430 GLN B N 1
ATOM 6886 C CA . GLN B 1 430 ? 21.719 6.391 29.203 1 92.94 430 GLN B CA 1
ATOM 6887 C C . GLN B 1 430 ? 20.609 6.555 30.234 1 92.94 430 GLN B C 1
ATOM 6889 O O . GLN B 1 430 ? 19.969 5.578 30.625 1 92.94 430 GLN B O 1
ATOM 6894 N N . SER B 1 431 ? 20.422 7.75 30.672 1 93.62 431 SER B N 1
ATOM 6895 C CA . SER B 1 431 ? 19.375 8.023 31.641 1 93.62 431 SER B CA 1
ATOM 6896 C C . SER B 1 431 ? 18.016 8.164 30.984 1 93.62 431 SER B C 1
ATOM 6898 O O . SER B 1 431 ? 17.016 8.453 31.641 1 93.62 431 SER B O 1
ATOM 6900 N N . ARG B 1 432 ? 18 8.047 29.641 1 93.94 432 ARG B N 1
ATOM 6901 C CA . ARG B 1 432 ? 16.797 8.148 28.812 1 93.94 432 ARG B CA 1
ATOM 6902 C C . ARG B 1 432 ? 16.266 9.578 28.797 1 93.94 432 ARG B C 1
ATOM 6904 O O . ARG B 1 432 ? 15.047 9.781 28.75 1 93.94 432 ARG B O 1
ATOM 6911 N N . GLU B 1 433 ? 17.203 10.461 28.953 1 94.38 433 GLU B N 1
ATOM 6912 C CA . GLU B 1 433 ? 16.844 11.859 28.719 1 94.38 433 GLU B CA 1
ATOM 6913 C C . GLU B 1 433 ? 16.75 12.172 27.234 1 94.38 433 GLU B C 1
ATOM 6915 O O . GLU B 1 433 ? 17.656 11.844 26.469 1 94.38 433 GLU B O 1
ATOM 6920 N N . VAL B 1 434 ? 15.68 12.781 26.953 1 95 434 VAL B N 1
ATOM 6921 C CA . VAL B 1 434 ? 15.414 13.07 25.547 1 95 434 VAL B CA 1
ATOM 6922 C C . VAL B 1 434 ? 15.797 14.516 25.234 1 95 434 VAL B C 1
ATOM 6924 O O . VAL B 1 434 ? 15.422 15.438 25.969 1 95 434 VAL B O 1
ATOM 6927 N N . ARG B 1 435 ? 16.594 14.672 24.188 1 92.44 435 ARG B N 1
ATOM 6928 C CA . ARG B 1 435 ? 16.969 15.992 23.688 1 92.44 435 ARG B CA 1
ATOM 6929 C C . ARG B 1 435 ? 16.672 16.141 22.203 1 92.44 435 ARG B C 1
ATOM 6931 O O . ARG B 1 435 ? 16.812 15.18 21.438 1 92.44 435 ARG B O 1
ATOM 6938 N N . ILE B 1 436 ? 16.203 17.344 21.875 1 88.75 436 ILE B N 1
ATOM 6939 C CA . ILE B 1 436 ? 15.875 17.625 20.469 1 88.75 436 ILE B CA 1
ATOM 6940 C C . ILE B 1 436 ? 16.781 18.719 19.938 1 88.75 436 ILE B C 1
ATOM 6942 O O . ILE B 1 436 ? 17.047 19.703 20.625 1 88.75 436 ILE B O 1
ATOM 6946 N N . ALA B 1 437 ? 17.297 18.5 18.781 1 81.5 437 ALA B N 1
ATOM 6947 C CA . ALA B 1 437 ? 18.094 19.516 18.109 1 81.5 437 ALA B CA 1
ATOM 6948 C C . ALA B 1 437 ? 17.656 19.672 16.656 1 81.5 437 ALA B C 1
ATOM 6950 O O . ALA B 1 437 ? 17.203 18.703 16.031 1 81.5 437 ALA B O 1
#

pLDDT: mean 89.69, std 9.53, range [38.78, 98.38]

Organism: Pinctada imbricata (NCBI:txid66713)

Sequence (874 aa):
MAFVSDLNTGVQEPEDLLLFADPPNQVAVQKIYYSEIRPISSFDTESAPLEFAVPSSGSEYLDLRRCRLYIKAKITKSDGTALAASEKTGTINLPLQSLFSQIDIFMNGKCVSQNANFYPWKAYLKVLLTNGIDASASQLQTQLYWPEGEGINDPDPAGGTSKSLRSRYAYTKLSREFDMEGPLYVDCFNLKKYLINGVDLQLRLFRTRSEFVLTSKEASPSYKLTILDAVFKACKVRVDSAVLLNHAQSITKMPVCYNYTKTDVKMTTIAEKTSEFFWDDVWNGKRPSKMYVTFVKQAAVNGNFENNPYNFEHFDLSEIVLSINGEPLPIRPLKLDFGNNNNYVTPLCNLYQAVEKWQRDESLIIDREKFGNGFAIYAFDIDPSDLGENYINLVHQANVGIYARFGKATTSTISAIAFCEYPGLITIDQSREVRIAMAFVSDLNTGVQEPEDLLLFADPPNQVAVQKIYYSEIRPISSFDTESAPLEFAVPSSGSEYLDLRRCRLYIKAKITKSDGTALAASEKTGTINLPLQSLFSQIDIFMNGKCVSQNANFYPWKAYLKVLLTNGIDASASQLQTQLYWPEGEGINDPDPAGGTSKSLRSRYAYTKLSREFDMEGPLYVDCFNLKKYLINGVDLQLRLFRTRSEFVLTSKEASPSYKLTILDAVFKACKVRVDSAVLLNHAQSITKMPVCYNYTKTDVKMTTIAEKTSEFFWDDVWNGKRPSKMYVTFVKQAAVNGNFENNPYNFEHFDLSEIVLSINGEPLPIRPLKLDFGNNNNYVTPLCNLYQAVEKWQRDESLIIDREKFGNGFAIYAFDIDPSDLGENYINLVHQANVGIYARFGKATTSTISAIAFCEYPGLITIDQSREVRIA

Radius of gyration: 29.8 Å; Cα contacts (8 Å, |Δi|>4): 2119; chains: 2; bounding box: 74×81×65 Å

Nearest PDB structures (foldseek):
  3kk5-assembly1_A  TM=5.738E-01  e=2.777E-12  Acanthamoeba polyphaga
  8h2i-assembly1_bD  TM=6.264E-01  e=1.960E-11  Paramecium bursaria Chlorella virus 1
  8h2i-assembly1_cR  TM=5.506E-01  e=1.546E-10  Paramecium bursaria Chlorella virus 1
  3zif-assembly1_A  TM=5.982E-01  e=1.062E-07  Bovine adenovirus 3
  9cli-assembly1_J  TM=5.438E-01  e=3.835E-07  Human adenovirus 5